Protein AF-0000000068718493 (afdb_homodimer)

Solvent-accessible surface area (backbone atoms only — not comparable to full-atom values): 77629 Å² total; per-residue (Å²): 110,70,65,58,51,52,52,50,50,49,49,52,50,47,52,53,53,49,31,52,65,40,29,79,79,33,70,69,32,39,45,48,40,51,50,50,28,54,48,34,40,47,53,30,51,55,49,44,69,75,62,24,63,28,83,87,48,70,68,18,31,53,47,15,49,53,51,50,54,43,51,52,53,50,48,56,51,48,52,52,53,47,60,40,63,59,58,92,65,78,75,78,86,41,54,56,78,77,44,92,67,81,73,33,33,29,38,38,33,49,43,56,82,70,58,67,69,50,35,49,50,18,53,45,25,58,72,55,36,58,64,64,67,91,36,51,45,51,35,39,36,31,62,50,68,49,69,70,56,51,53,49,22,59,72,69,71,42,43,72,44,69,62,93,68,72,54,53,48,70,34,34,48,52,46,53,49,55,75,74,54,81,41,51,30,38,32,38,32,40,36,55,34,24,34,16,26,55,36,56,49,71,50,55,23,56,54,72,43,83,56,39,34,38,42,33,36,37,85,38,45,77,51,59,33,29,69,24,51,38,25,69,29,59,82,21,41,35,58,87,61,45,47,52,42,58,49,49,37,35,28,30,26,78,61,50,44,37,67,38,78,70,34,50,30,38,30,32,40,69,57,37,54,70,70,68,37,56,35,66,86,42,76,41,26,32,48,49,32,34,51,53,47,33,24,70,68,39,37,41,40,46,46,89,48,91,37,32,39,24,71,47,46,73,41,52,60,51,42,53,52,50,49,38,49,51,41,39,9,44,53,44,37,43,75,73,57,35,53,87,70,53,70,57,52,49,71,67,34,25,52,52,53,45,46,59,48,56,53,48,49,46,14,48,46,47,48,49,64,62,42,47,44,42,37,30,52,61,64,68,35,37,45,59,46,67,56,47,68,65,46,47,66,38,44,49,59,24,52,51,36,52,55,50,47,46,46,67,68,39,74,41,42,50,43,68,67,55,50,49,28,56,45,56,57,41,9,73,58,32,24,49,34,40,51,36,58,72,72,36,93,64,89,78,78,84,79,64,64,77,85,79,69,81,46,85,41,55,45,70,45,62,75,71,36,44,67,50,50,51,49,47,52,51,46,52,51,22,52,52,38,48,51,49,40,65,74,39,28,80,82,64,72,50,65,65,63,64,43,51,65,38,51,50,49,49,52,58,49,44,54,28,41,54,51,34,54,49,34,39,34,42,64,55,75,84,65,92,57,72,73,43,83,43,88,40,63,28,40,36,37,45,91,93,41,79,42,69,32,37,34,44,30,40,39,90,54,28,39,32,32,37,31,60,63,89,50,66,59,67,63,57,67,70,46,58,59,40,29,39,26,40,84,82,27,70,64,41,40,26,36,56,65,46,78,43,81,51,100,80,26,29,38,37,35,32,33,59,40,86,74,45,72,68,44,46,44,36,47,46,36,62,72,57,26,40,83,69,63,68,74,57,72,51,46,46,46,86,67,45,65,71,54,38,54,50,39,29,66,71,64,65,57,74,69,51,75,61,70,74,53,66,59,64,61,44,70,57,72,35,73,24,35,35,34,54,97,84,43,80,37,77,23,34,26,46,24,38,33,97,55,23,34,28,33,35,26,74,61,93,80,56,72,68,37,76,30,22,38,29,28,72,88,71,74,36,73,62,41,44,19,29,25,70,42,76,46,76,62,86,83,38,29,34,31,38,29,33,51,49,136,109,68,65,56,52,51,51,51,50,50,50,52,52,49,52,54,53,49,31,53,67,41,30,80,80,32,69,69,33,39,47,48,41,52,50,49,30,55,50,35,40,48,54,29,52,54,49,44,70,76,62,24,64,29,81,86,47,68,68,20,31,51,46,14,50,54,51,48,53,42,52,51,53,52,49,55,52,50,51,53,51,47,61,39,64,58,56,92,64,79,75,79,85,40,53,57,78,77,44,90,69,80,72,33,34,28,36,40,32,48,41,55,83,72,56,64,70,48,37,49,50,19,54,45,25,58,72,53,37,59,63,64,67,91,39,52,43,51,35,40,36,31,62,50,68,48,67,70,56,51,52,50,22,60,73,69,72,42,43,71,44,69,61,92,69,73,54,54,46,70,32,36,49,52,44,54,48,54,74,74,54,81,41,50,30,38,31,38,32,42,37,55,34,24,34,14,26,56,38,56,49,71,50,55,23,55,54,73,42,84,55,39,35,37,42,33,36,37,84,37,45,76,52,58,33,31,69,23,52,38,24,68,28,60,80,20,42,36,58,85,61,44,47,52,44,58,49,50,36,36,28,29,26,78,60,50,44,38,66,38,78,69,36,52,30,38,30,31,39,68,58,37,53,72,71,70,37,57,32,65,87,42,75,40,26,32,48,48,33,35,51,54,46,33,23,69,68,38,39,41,40,46,46,90,46,90,37,31,40,24,71,47,46,73,41,54,62,51,41,53,53,51,50,38,48,51,40,37,9,44,53,44,35,44,75,75,57,34,54,88,71,52,71,58,52,49,71,67,34,26,51,52,53,46,48,60,46,55,52,48,48,46,14,47,45,47,46,49,64,61,42,46,43,42,35,30,53,60,62,69,35,39,44,61,46,66,60,47,68,63,48,47,66,39,44,47,58,24,50,52,36,52,54,50,49,46,48,68,69,39,75,42,43,49,45,69,67,57,52,47,29,56,45,56,56,43,8,72,57,33,25,49,36,41,52,36,60,72,73,35,90,63,89,77,78,85,80,66,64,77,84,78,70,80,47,86,40,54,46,71,46,63,75,71,38,45,68,49,50,52,49,47,52,50,47,53,51,21,51,52,36,49,51,47,39,64,76,40,28,80,81,64,73,51,64,66,64,64,43,51,65,41,51,51,48,48,52,60,48,45,54,29,42,54,52,33,55,48,36,38,35,42,64,55,77,83,64,95,55,73,73,43,82,43,87,40,63,28,40,36,38,46,90,93,43,80,41,70,32,38,32,44,29,39,39,90,52,28,38,32,32,36,32,61,61,88,50,66,60,67,64,57,67,69,46,58,60,38,28,39,26,40,83,80,28,69,64,43,41,24,36,56,68,47,75,42,82,51,98,82,27,28,38,36,35,33,32,58,40,87,73,46,71,68,44,46,45,38,47,46,36,60,72,57,27,40,85,66,62,66,74,58,72,49,44,44,44,86,66,44,64,70,53,38,53,49,39,29,65,72,64,64,56,74,68,51,75,61,68,73,53,68,59,64,60,43,72,56,71,33,73,24,35,36,33,54,97,85,42,79,37,77,25,34,26,46,24,38,32,96,54,24,34,29,33,35,27,74,62,91,83,54,73,69,39,75,29,23,38,27,29,73,90,72,74,37,74,62,40,44,20,29,25,70,41,75,46,76,62,86,82,40,30,35,32,37,29,34,51,49,138

Structure (mmCIF, N/CA/C/O backbone):
data_AF-0000000068718493-model_v1
#
loop_
_entity.id
_entity.type
_entity.pdbx_description
1 polymer 'cellulose synthase (UDP-forming)'
#
loop_
_atom_site.group_PDB
_atom_site.id
_atom_site.type_symbol
_atom_site.label_atom_id
_atom_site.label_alt_id
_atom_site.label_comp_id
_atom_site.label_asym_id
_atom_site.label_entity_id
_atom_site.label_seq_id
_atom_site.pdbx_PDB_ins_code
_atom_site.Cartn_x
_atom_site.Cartn_y
_atom_site.Cartn_z
_atom_site.occupancy
_atom_site.B_iso_or_equiv
_atom_site.auth_seq_id
_atom_site.auth_comp_id
_atom_site.auth_asym_id
_atom_site.auth_atom_id
_atom_site.pdbx_PDB_model_num
ATOM 1 N N . MET A 1 1 ? -49.688 26.797 7.43 1 45.34 1 MET A N 1
ATOM 2 C CA . MET A 1 1 ? -48.656 26.594 8.422 1 45.34 1 MET A CA 1
ATOM 3 C C . MET A 1 1 ? -47.281 26.359 7.746 1 45.34 1 MET A C 1
ATOM 5 O O . MET A 1 1 ? -46.281 26.922 8.164 1 45.34 1 MET A O 1
ATOM 9 N N . SER A 1 2 ? -47.438 25.531 6.594 1 56.69 2 SER A N 1
ATOM 10 C CA . SER A 1 2 ? -46.219 25.188 5.871 1 56.69 2 SER A CA 1
ATOM 11 C C . SER A 1 2 ? -45.625 26.406 5.156 1 56.69 2 SER A C 1
ATOM 13 O O . SER A 1 2 ? -44.438 26.625 5.184 1 56.69 2 SER A O 1
ATOM 15 N N . LEU A 1 3 ? -46.531 27.172 4.598 1 58 3 LEU A N 1
ATOM 16 C CA . LEU A 1 3 ? -46.094 28.344 3.854 1 58 3 LEU A CA 1
ATOM 17 C C . LEU A 1 3 ? -45.438 29.359 4.785 1 58 3 LEU A C 1
ATOM 19 O O . LEU A 1 3 ? -44.438 29.969 4.441 1 58 3 LEU A O 1
ATOM 23 N N . SER A 1 4 ? -46.031 29.359 5.969 1 68.69 4 SER A N 1
ATOM 24 C CA . SER A 1 4 ? -45.531 30.344 6.938 1 68.69 4 SER A CA 1
ATOM 25 C C . SER A 1 4 ? -44.156 29.969 7.43 1 68.69 4 SER A C 1
ATOM 27 O O . SER A 1 4 ? -43.281 30.844 7.609 1 68.69 4 SER A O 1
ATOM 29 N N . ILE A 1 5 ? -43.844 28.672 7.422 1 75.94 5 ILE A N 1
ATOM 30 C CA . ILE A 1 5 ? -42.531 28.219 7.898 1 75.94 5 ILE A CA 1
ATOM 31 C C . ILE A 1 5 ? -41.469 28.5 6.844 1 75.94 5 ILE A C 1
ATOM 33 O O . ILE A 1 5 ? -40.375 28.938 7.176 1 75.94 5 ILE A O 1
ATOM 37 N N . TYR A 1 6 ? -41.906 28.422 5.617 1 79.12 6 TYR A N 1
ATOM 38 C CA . TYR A 1 6 ? -40.938 28.656 4.535 1 79.12 6 TYR A CA 1
ATOM 39 C C . TYR A 1 6 ? -40.656 30.156 4.391 1 79.12 6 TYR A C 1
ATOM 41 O O . TYR A 1 6 ? -39.5 30.547 4.129 1 79.12 6 TYR A O 1
ATOM 49 N N . GLU A 1 7 ? -41.719 30.891 4.691 1 82.69 7 GLU A N 1
ATOM 50 C CA . GLU A 1 7 ? -41.531 32.344 4.629 1 82.69 7 GLU A CA 1
ATOM 51 C C . GLU A 1 7 ? -40.625 32.812 5.762 1 82.69 7 GLU A C 1
ATOM 53 O O . GLU A 1 7 ? -39.781 33.656 5.555 1 82.69 7 GLU A O 1
ATOM 58 N N . GLY A 1 8 ? -40.812 32.219 6.848 1 85 8 GLY A N 1
ATOM 59 C CA . GLY A 1 8 ? -39.969 32.562 7.977 1 85 8 GLY A CA 1
ATOM 60 C C . GLY A 1 8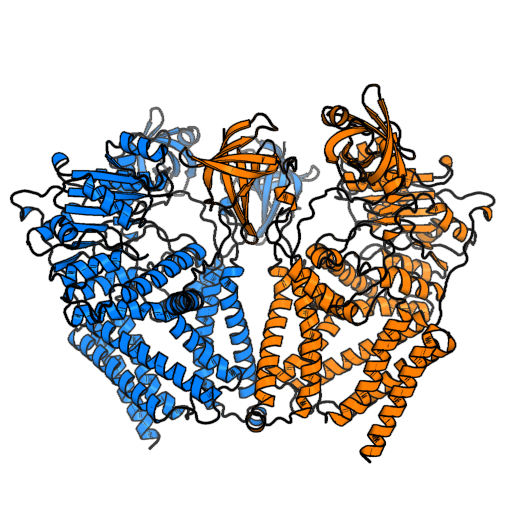 ? -38.5 32.219 7.746 1 85 8 GLY A C 1
ATOM 61 O O . GLY A 1 8 ? -37.625 33 8.055 1 85 8 GLY A O 1
ATOM 62 N N . LEU A 1 9 ? -38.281 31.078 7.176 1 89.62 9 LEU A N 1
ATOM 63 C CA . LEU A 1 9 ? -36.906 30.656 6.863 1 89.62 9 LEU A CA 1
ATOM 64 C C . LEU A 1 9 ? -36.281 31.562 5.816 1 89.62 9 LEU A C 1
ATOM 66 O O . LEU A 1 9 ? -35.094 31.875 5.887 1 89.62 9 LEU A O 1
ATOM 70 N N . GLY A 1 10 ? -37.094 31.953 4.859 1 90.62 10 GLY A N 1
ATOM 71 C CA . GLY A 1 10 ? -36.625 32.875 3.854 1 90.62 10 GLY A CA 1
ATOM 72 C C . GLY A 1 10 ? -36.125 34.188 4.441 1 90.62 10 GLY A C 1
ATOM 73 O O . GLY A 1 10 ? -35.094 34.75 4.031 1 90.62 10 GLY A O 1
ATOM 74 N N . ILE A 1 11 ? -36.875 34.656 5.383 1 91.44 11 ILE A N 1
ATOM 75 C CA . ILE A 1 11 ? -36.531 35.906 6.051 1 91.44 11 ILE A CA 1
ATOM 76 C C . ILE A 1 11 ? -35.219 35.719 6.84 1 91.44 11 ILE A C 1
ATOM 78 O O . ILE A 1 11 ? -34.344 36.594 6.816 1 91.44 11 ILE A O 1
ATOM 82 N N . ILE A 1 12 ? -35.156 34.656 7.52 1 92.5 12 ILE A N 1
ATOM 83 C CA . ILE A 1 12 ? -33.938 34.375 8.305 1 92.5 12 ILE A CA 1
ATOM 84 C C . ILE A 1 12 ? -32.719 34.312 7.391 1 92.5 12 ILE A C 1
ATOM 86 O O . ILE A 1 12 ? -31.688 34.906 7.691 1 92.5 12 ILE A O 1
ATOM 90 N N . PHE A 1 13 ? -32.875 33.656 6.258 1 94.19 13 PHE A N 1
ATOM 91 C CA . PHE A 1 13 ? -31.766 33.562 5.301 1 94.19 13 PHE A CA 1
ATOM 92 C C . PHE A 1 13 ? -31.406 34.938 4.754 1 94.19 13 PHE A C 1
ATOM 94 O O . PHE A 1 13 ? -30.234 35.25 4.598 1 94.19 13 PHE A O 1
ATOM 101 N N . PHE A 1 14 ? -32.438 35.688 4.52 1 93.81 14 PHE A N 1
ATOM 102 C CA . PHE A 1 14 ? -32.219 37.031 4 1 93.81 14 PHE A CA 1
ATOM 103 C C . PHE A 1 14 ? -31.438 37.875 5.004 1 93.81 14 PHE A C 1
ATOM 105 O O . PHE A 1 14 ? -30.5 38.594 4.633 1 93.81 14 PHE A O 1
ATOM 112 N N . VAL A 1 15 ? -31.812 37.844 6.215 1 93.94 15 VAL A N 1
ATOM 113 C CA . VAL A 1 15 ? -31.156 38.594 7.266 1 93.94 15 VAL A CA 1
ATOM 114 C C . VAL A 1 15 ? -29.703 38.156 7.391 1 93.94 15 VAL A C 1
ATOM 116 O O . VAL A 1 15 ? -28.797 38.969 7.512 1 93.94 15 VAL A O 1
ATOM 119 N N . ILE A 1 16 ? -29.453 36.875 7.387 1 94.69 16 ILE A N 1
ATOM 120 C CA . ILE A 1 16 ? -28.109 36.312 7.52 1 94.69 16 ILE A CA 1
ATOM 121 C C . ILE A 1 16 ? -27.25 36.781 6.344 1 94.69 16 ILE A C 1
ATOM 123 O O . ILE A 1 16 ? -26.125 37.25 6.535 1 94.69 16 ILE A O 1
ATOM 127 N N . ILE A 1 17 ? -27.766 36.719 5.137 1 94.81 17 ILE A N 1
ATOM 128 C CA . ILE A 1 17 ? -27.016 37.062 3.934 1 94.81 17 ILE A CA 1
ATOM 129 C C . ILE A 1 17 ? -26.734 38.562 3.902 1 94.81 17 ILE A C 1
ATOM 131 O O . ILE A 1 17 ? -25.641 39 3.541 1 94.81 17 ILE A O 1
ATOM 135 N N . MET A 1 18 ? -27.688 39.344 4.324 1 94.38 18 MET A N 1
ATOM 136 C CA . MET A 1 18 ? -27.516 40.781 4.352 1 94.38 18 MET A CA 1
ATOM 137 C C . MET A 1 18 ? -26.484 41.188 5.395 1 94.38 18 MET A C 1
ATOM 139 O O . MET A 1 18 ? -25.672 42.094 5.152 1 94.38 18 MET A O 1
ATOM 143 N N . THR A 1 19 ? -26.625 40.625 6.504 1 94.81 19 THR A N 1
ATOM 144 C CA . THR A 1 19 ? -25.656 40.906 7.555 1 94.81 19 THR A CA 1
ATOM 145 C C . THR A 1 19 ? -24.234 40.531 7.102 1 94.81 19 THR A C 1
ATOM 147 O O . THR A 1 19 ? -23.281 41.25 7.402 1 94.81 19 THR A O 1
ATOM 150 N N . TYR A 1 20 ? -24.094 39.438 6.434 1 93.5 20 TYR A N 1
ATOM 151 C CA . TYR A 1 20 ? -22.812 39.031 5.902 1 93.5 20 TYR A CA 1
ATOM 152 C C . TYR A 1 20 ? -22.297 40.031 4.867 1 93.5 20 TYR A C 1
ATOM 154 O O . TYR A 1 20 ? -21.125 40.375 4.875 1 93.5 20 TYR A O 1
ATOM 162 N N . ALA A 1 21 ? -23.125 40.5 3.949 1 93.06 21 ALA A N 1
ATOM 163 C CA . ALA A 1 21 ? -22.734 41.469 2.916 1 93.06 21 ALA A CA 1
ATOM 164 C C . ALA A 1 21 ? -22.234 42.75 3.531 1 93.06 21 ALA A C 1
ATOM 166 O O . ALA A 1 21 ? -21.266 43.375 3.037 1 93.06 21 ALA A O 1
ATOM 167 N N . LEU A 1 22 ? -22.797 43.125 4.633 1 93 22 LEU A N 1
ATOM 168 C CA . LEU A 1 22 ? -22.422 44.344 5.297 1 93 22 LEU A CA 1
ATOM 169 C C . LEU A 1 22 ? -21.188 44.156 6.176 1 93 22 LEU A C 1
ATOM 171 O O . LEU A 1 22 ? -20.516 45.125 6.523 1 93 22 LEU A O 1
ATOM 175 N N . ALA A 1 23 ? -20.969 43 6.57 1 90.31 23 ALA A N 1
ATOM 176 C CA . ALA A 1 23 ? -19.875 42.688 7.48 1 90.31 23 ALA A CA 1
ATOM 177 C C . ALA A 1 23 ? -18.531 43 6.828 1 90.31 23 ALA A C 1
ATOM 179 O O . ALA A 1 23 ? -17.531 43.219 7.523 1 90.31 23 ALA A O 1
ATOM 180 N N . HIS A 1 24 ? -18.469 43 5.543 1 85 24 HIS A N 1
ATOM 181 C CA . HIS A 1 24 ? -17.234 43.312 4.824 1 85 24 HIS A CA 1
ATOM 182 C C . HIS A 1 24 ? -16.859 44.781 4.992 1 85 24 HIS A C 1
ATOM 184 O O . HIS A 1 24 ? -15.672 45.156 4.918 1 85 24 HIS A O 1
ATOM 190 N N . LYS A 1 25 ? -17.844 45.625 5.289 1 87.25 25 LYS A N 1
ATOM 191 C CA . LYS A 1 25 ? -17.609 47.062 5.344 1 87.25 25 LYS A CA 1
ATOM 192 C C . LYS A 1 25 ? -17.688 47.562 6.777 1 87.25 25 LYS A C 1
ATOM 194 O O . LYS A 1 25 ? -16.953 48.469 7.152 1 87.25 25 LYS A O 1
ATOM 199 N N . TYR A 1 26 ? -18.562 46.906 7.508 1 91.62 26 TYR A N 1
ATOM 200 C CA . TYR A 1 26 ? -18.828 47.5 8.82 1 91.62 26 TYR A CA 1
ATOM 201 C C . TYR A 1 26 ? -18.547 46.5 9.93 1 91.62 26 TYR A C 1
ATOM 203 O O . TYR A 1 26 ? -19 45.344 9.883 1 91.62 26 TYR A O 1
ATOM 211 N N . LEU A 1 27 ? -17.891 46.938 10.984 1 90.88 27 LEU A N 1
ATOM 212 C CA . LEU A 1 27 ? -17.531 46.125 12.125 1 90.88 27 LEU A CA 1
ATOM 213 C C . LEU A 1 27 ? -18.781 45.688 12.906 1 90.88 27 LEU A C 1
ATOM 215 O O . LEU A 1 27 ? -18.828 44.594 13.445 1 90.88 27 LEU A O 1
ATOM 219 N N . TRP A 1 28 ? -19.766 46.594 13.039 1 93 28 TRP A N 1
ATOM 220 C CA . TRP A 1 28 ? -20.969 46.25 13.789 1 93 28 TRP A CA 1
ATOM 221 C C . TRP A 1 28 ? -21.719 45.094 13.125 1 93 28 TRP A C 1
ATOM 223 O O . TRP A 1 28 ? -22.328 44.281 13.812 1 93 28 TRP A O 1
ATOM 233 N N . SER A 1 29 ? -21.75 45.094 11.805 1 93.88 29 SER A N 1
ATOM 234 C CA . SER A 1 29 ? -22.406 44 11.086 1 93.88 29 SER A CA 1
ATOM 235 C C . SER A 1 29 ? -21.672 42.688 11.297 1 93.88 29 SER A C 1
ATOM 237 O O . SER A 1 29 ? -22.297 41.625 11.352 1 93.88 29 SER A O 1
ATOM 239 N N . LYS A 1 30 ? -20.344 42.75 11.383 1 93.25 30 LYS A N 1
ATOM 240 C CA . LYS A 1 30 ? -19.578 41.562 11.688 1 93.25 30 LYS A CA 1
ATOM 241 C C . LYS A 1 30 ? -19.922 41 13.07 1 93.25 30 LYS A C 1
ATOM 243 O O . LYS A 1 30 ? -20.078 39.812 13.242 1 93.25 30 LYS A O 1
ATOM 248 N N . LYS A 1 31 ? -20.031 41.875 14.031 1 95 31 LYS A N 1
ATOM 249 C CA . LYS A 1 31 ? -20.422 41.469 15.383 1 95 31 LYS A CA 1
ATOM 250 C C . LYS A 1 31 ? -21.828 40.844 15.398 1 95 31 LYS A C 1
ATOM 252 O O . LYS A 1 31 ? -22.062 39.875 16.094 1 95 31 LYS A O 1
ATOM 257 N N . LEU A 1 32 ? -22.688 41.438 14.625 1 95.56 32 LEU A N 1
ATOM 258 C CA . LEU A 1 32 ? -24.047 40.938 14.531 1 95.56 32 LEU A CA 1
ATOM 259 C C . LEU A 1 32 ? -24.062 39.531 13.914 1 95.56 32 LEU A C 1
ATOM 261 O O . LEU A 1 32 ? -24.828 38.656 14.336 1 95.56 32 LEU A O 1
ATOM 265 N N . LEU A 1 33 ? -23.281 39.406 12.898 1 95.31 33 LEU A N 1
ATOM 266 C CA . LEU A 1 33 ? -23.188 38.094 12.258 1 95.31 33 LEU A CA 1
ATOM 267 C C . LEU A 1 33 ? -22.688 37.031 13.242 1 95.31 33 LEU A C 1
ATOM 269 O O . LEU A 1 33 ? -23.156 35.906 13.234 1 95.31 33 LEU A O 1
ATOM 273 N N . ILE A 1 34 ? -21.703 37.344 14.062 1 95.81 34 ILE A N 1
ATOM 274 C CA . ILE A 1 34 ? -21.172 36.438 15.07 1 95.81 34 ILE A CA 1
ATOM 275 C C . ILE A 1 34 ? -22.281 36.062 16.062 1 95.81 34 ILE A C 1
ATOM 277 O O . ILE A 1 34 ? -22.422 34.906 16.422 1 95.81 34 ILE A O 1
ATOM 281 N N . ILE A 1 35 ? -23.062 37.062 16.438 1 96.5 35 ILE A N 1
ATOM 282 C CA . ILE A 1 35 ? -24.156 36.812 17.375 1 96.5 35 ILE A CA 1
ATOM 283 C C . ILE A 1 35 ? -25.188 35.906 16.75 1 96.5 35 ILE A C 1
ATOM 285 O O . ILE A 1 35 ? -25.672 34.969 17.391 1 96.5 35 ILE A O 1
ATOM 289 N N . LEU A 1 36 ? -25.547 36.188 15.5 1 96.12 36 LEU A N 1
ATOM 290 C CA . LEU A 1 36 ? -26.5 35.375 14.781 1 96.12 36 LEU A CA 1
ATOM 291 C C . LEU A 1 36 ? -25.984 33.938 14.688 1 96.12 36 LEU A C 1
ATOM 293 O O . LEU A 1 36 ? -26.766 32.969 14.797 1 96.12 36 LEU A O 1
ATOM 297 N N . PHE A 1 37 ? -24.75 33.781 14.445 1 96.44 37 PHE A N 1
ATOM 298 C CA . PHE A 1 37 ? -24.125 32.469 14.359 1 96.44 37 PHE A CA 1
ATOM 299 C C . PHE A 1 37 ? -24.266 31.719 15.664 1 96.44 37 PHE A C 1
ATOM 301 O O . PHE A 1 37 ? -24.719 30.562 15.672 1 96.44 37 PHE A O 1
ATOM 308 N N . LEU A 1 38 ? -23.938 32.312 16.781 1 97.56 38 LEU A N 1
ATOM 309 C CA . LEU A 1 38 ? -24.016 31.672 18.078 1 97.56 38 LEU A CA 1
ATOM 310 C C . LEU A 1 38 ? -25.469 31.344 18.438 1 97.56 38 LEU A C 1
ATOM 312 O O . LEU A 1 38 ? -25.75 30.266 18.953 1 97.56 38 LEU A O 1
ATOM 316 N N . ILE A 1 39 ? -26.391 32.219 18.078 1 97.38 39 ILE A N 1
ATOM 317 C CA . ILE A 1 39 ? -27.797 32.031 18.438 1 97.38 39 ILE A CA 1
ATOM 318 C C . ILE A 1 39 ? -28.391 30.906 17.578 1 97.38 39 ILE A C 1
ATOM 320 O O . ILE A 1 39 ? -29.062 30.016 18.109 1 97.38 39 ILE A O 1
ATOM 324 N N . CYS A 1 40 ? -28.188 30.969 16.266 1 96.88 40 CYS A N 1
ATOM 325 C CA . CYS A 1 40 ? -28.734 29.953 15.375 1 96.88 40 CYS A CA 1
ATOM 326 C C . CYS A 1 40 ? -28.219 28.562 15.75 1 96.88 40 CYS A C 1
ATOM 328 O O . CYS A 1 40 ? -28.984 27.594 15.75 1 96.88 40 CYS A O 1
ATOM 330 N N . ASN A 1 41 ? -26.953 28.453 16.109 1 97.62 41 ASN A N 1
ATOM 331 C CA . ASN A 1 41 ? -26.406 27.156 16.484 1 97.62 41 ASN A CA 1
ATOM 332 C C . ASN A 1 41 ? -26.906 26.703 17.844 1 97.62 41 ASN A C 1
ATOM 334 O O . ASN A 1 41 ? -27.141 25.5 18.062 1 97.62 41 ASN A O 1
ATOM 338 N N . ALA A 1 42 ? -27.094 27.609 18.719 1 98 42 ALA A N 1
ATOM 339 C CA . ALA A 1 42 ? -27.656 27.266 20.031 1 98 42 ALA A CA 1
ATOM 340 C C . ALA A 1 42 ? -29.078 26.75 19.891 1 98 42 ALA A C 1
ATOM 342 O O . ALA A 1 42 ? -29.453 25.766 20.531 1 98 42 ALA A O 1
ATOM 343 N N . ILE A 1 43 ? -29.875 27.422 19.094 1 97.19 43 ILE A N 1
ATOM 344 C CA . ILE A 1 43 ? -31.266 27.016 18.875 1 97.19 43 ILE A CA 1
ATOM 345 C C . ILE A 1 43 ? -31.297 25.609 18.266 1 97.19 43 ILE A C 1
ATOM 347 O O . ILE A 1 43 ? -32.062 24.75 18.719 1 97.19 43 ILE A O 1
ATOM 351 N N . TYR A 1 44 ? -30.469 25.422 17.312 1 97.06 44 TYR A N 1
ATOM 352 C CA . TYR A 1 44 ? -30.391 24.109 16.656 1 97.06 44 TYR A CA 1
ATOM 353 C C . TYR A 1 44 ? -30.016 23.031 17.672 1 97.06 44 TYR A C 1
ATOM 355 O O . TYR A 1 44 ? -30.656 21.984 17.734 1 97.06 44 TYR A O 1
ATOM 363 N N . LEU A 1 45 ? -28.984 23.25 18.516 1 97.75 45 LEU A N 1
ATOM 364 C CA . LEU A 1 45 ? -28.469 22.234 19.422 1 97.75 45 LEU A CA 1
ATOM 365 C C . LEU A 1 45 ? -29.469 21.953 20.547 1 97.75 45 LEU A C 1
ATOM 367 O O . LEU A 1 45 ? -29.609 20.812 21 1 97.75 45 LEU A O 1
ATOM 371 N N . ILE A 1 46 ? -30.125 22.984 20.984 1 97.38 46 ILE A N 1
ATOM 372 C CA . ILE A 1 46 ? -31.141 22.797 22 1 97.38 46 ILE A CA 1
ATOM 373 C C . ILE A 1 46 ? -32.312 21.969 21.438 1 97.38 46 ILE A C 1
ATOM 375 O O . ILE A 1 46 ? -32.75 21.016 22.062 1 97.38 46 ILE A O 1
ATOM 379 N N . TRP A 1 47 ? -32.719 22.375 20.234 1 95.75 47 TRP A N 1
ATOM 380 C CA . TRP A 1 47 ? -33.75 21.609 19.562 1 95.75 47 TRP A CA 1
ATOM 381 C C . TRP A 1 47 ? -33.312 20.156 19.328 1 95.75 47 TRP A C 1
ATOM 383 O O . TRP A 1 47 ? -34.062 19.219 19.594 1 95.75 47 TRP A O 1
ATOM 393 N N . ARG A 1 48 ? -32.094 19.984 18.891 1 95.19 48 ARG A N 1
ATOM 394 C CA . ARG A 1 48 ? -31.469 18.672 18.641 1 95.19 48 ARG A CA 1
ATOM 395 C C . ARG A 1 48 ? -31.5 17.812 19.906 1 95.19 48 ARG A C 1
ATOM 397 O O . ARG A 1 48 ? -31.75 16.609 19.844 1 95.19 48 ARG A O 1
ATOM 404 N N . THR A 1 49 ? -31.188 18.312 21 1 96.44 49 THR A N 1
ATOM 405 C CA . THR A 1 49 ? -31.078 17.609 22.281 1 96.44 49 THR A CA 1
ATOM 406 C C . THR A 1 49 ? -32.438 17.078 22.734 1 96.44 49 THR A C 1
ATOM 408 O O . THR A 1 49 ? -32.5 15.945 23.219 1 96.44 49 THR A O 1
ATOM 411 N N . PHE A 1 50 ? -33.5 17.734 22.406 1 94.62 50 PHE A N 1
ATOM 412 C CA . PHE A 1 50 ? -34.781 17.359 23.016 1 94.62 50 PHE A CA 1
ATOM 413 C C . PHE A 1 50 ? -35.688 16.641 22 1 94.62 50 PHE A C 1
ATOM 415 O O . PHE A 1 50 ? -36.562 15.867 22.375 1 94.62 50 PHE A O 1
ATOM 422 N N . TYR A 1 51 ? -35.375 16.75 20.734 1 93.75 51 TYR A N 1
ATOM 423 C CA . TYR A 1 51 ? -36.406 16.297 19.812 1 93.75 51 TYR A CA 1
ATOM 424 C C . TYR A 1 51 ? -35.844 15.32 18.797 1 93.75 51 TYR A C 1
ATOM 426 O O . TYR A 1 51 ? -36.594 14.695 18.031 1 93.75 51 TYR A O 1
ATOM 434 N N . SER A 1 52 ? -34.594 15.086 18.75 1 93.06 52 SER A N 1
ATOM 435 C CA . SER A 1 52 ? -34.062 14.359 17.594 1 93.06 52 SER A CA 1
ATOM 436 C C . SER A 1 52 ? -33.375 13.062 18.031 1 93.06 52 SER A C 1
ATOM 438 O O . SER A 1 52 ? -32.938 12.289 17.188 1 93.06 52 SER A O 1
ATOM 440 N N . LEU A 1 53 ? -33.219 12.688 19.234 1 94.31 53 LEU A N 1
ATOM 441 C CA . LEU A 1 53 ? -32.531 11.484 19.672 1 94.31 53 LEU A CA 1
ATOM 442 C C . LEU A 1 53 ? -33.312 10.234 19.281 1 94.31 53 LEU A C 1
ATOM 444 O O . LEU A 1 53 ? -34.531 10.188 19.453 1 94.31 53 LEU A O 1
ATOM 448 N N . PRO A 1 54 ? -32.625 9.258 18.75 1 92.94 54 PRO A N 1
ATOM 449 C CA . PRO A 1 54 ? -33.312 8.047 18.328 1 92.94 54 PRO A CA 1
ATOM 450 C C . PRO A 1 54 ? -33.719 7.141 19.5 1 92.94 54 PRO A C 1
ATOM 452 O O . PRO A 1 54 ? -33 7.105 20.516 1 92.94 54 PRO A O 1
ATOM 455 N N . THR A 1 55 ? -34.844 6.371 19.328 1 90.5 55 THR A N 1
ATOM 456 C CA . THR A 1 55 ? -35.281 5.449 20.359 1 90.5 55 THR A CA 1
ATOM 457 C C . THR A 1 55 ? -35.531 4.062 19.781 1 90.5 55 THR A C 1
ATOM 459 O O . THR A 1 55 ? -36.219 3.238 20.391 1 90.5 55 THR A O 1
ATOM 462 N N . ILE A 1 56 ? -35 3.779 18.672 1 87.69 56 ILE A N 1
ATOM 463 C CA . ILE A 1 56 ? -35.281 2.551 17.922 1 87.69 56 ILE A CA 1
ATOM 464 C C . ILE A 1 56 ? -34.594 1.374 18.625 1 87.69 56 ILE A C 1
ATOM 466 O O . ILE A 1 56 ? -35.219 0.349 18.891 1 87.69 56 ILE A O 1
ATOM 470 N N . ASN A 1 57 ? -33.281 1.446 18.906 1 90.81 57 ASN A N 1
ATOM 471 C CA . ASN A 1 57 ? -32.531 0.422 19.609 1 90.81 57 ASN A CA 1
ATOM 472 C C . ASN A 1 57 ? -31.344 1.024 20.375 1 90.81 57 ASN A C 1
ATOM 474 O O . ASN A 1 57 ? -31.094 2.227 20.266 1 90.81 57 ASN A O 1
ATOM 478 N N . LEU A 1 58 ? -30.688 0.244 21.156 1 93.19 58 LEU A N 1
ATOM 479 C CA . LEU A 1 58 ? -29.625 0.714 22.047 1 93.19 58 LEU A CA 1
ATOM 480 C C . LEU A 1 58 ? -28.453 1.258 21.25 1 93.19 58 LEU A C 1
ATOM 482 O O . LEU A 1 58 ? -27.875 2.281 21.609 1 93.19 58 LEU A O 1
ATOM 486 N N . ILE A 1 59 ? -28.078 0.612 20.188 1 94.38 59 ILE A N 1
ATOM 487 C CA . ILE A 1 59 ? -26.938 1.023 19.406 1 94.38 59 ILE A CA 1
ATOM 488 C C . ILE A 1 59 ? -27.203 2.387 18.766 1 94.38 59 ILE A C 1
ATOM 490 O O . ILE A 1 59 ? -26.312 3.24 18.719 1 94.38 59 ILE A O 1
ATOM 494 N N . SER A 1 60 ? -28.344 2.633 18.312 1 94.88 60 SER A N 1
ATOM 495 C CA . SER A 1 60 ? -28.719 3.916 17.719 1 94.88 60 SER A CA 1
ATOM 496 C C . SER A 1 60 ? -28.734 5.023 18.766 1 94.88 60 SER A C 1
ATOM 498 O O . SER A 1 60 ? -28.359 6.16 18.484 1 94.88 60 SER A O 1
ATOM 500 N N . ILE A 1 61 ? -29.203 4.668 19.953 1 96.19 61 ILE A N 1
ATOM 501 C CA . ILE A 1 61 ? -29.219 5.637 21.047 1 96.19 61 ILE A CA 1
ATOM 502 C C . ILE A 1 61 ? -27.781 6.066 21.359 1 96.19 61 ILE A C 1
ATOM 504 O O . ILE A 1 61 ? -27.5 7.262 21.484 1 96.19 61 ILE A O 1
ATOM 508 N N . ILE A 1 62 ? -26.953 5.102 21.438 1 97.12 62 ILE A N 1
ATOM 509 C CA . ILE A 1 62 ? -25.547 5.379 21.75 1 97.12 62 ILE A CA 1
ATOM 510 C C . ILE A 1 62 ? -24.938 6.227 20.641 1 97.12 62 ILE A C 1
ATOM 512 O O . ILE A 1 62 ? -24.25 7.219 20.906 1 97.12 62 ILE A O 1
ATOM 516 N N . ALA A 1 63 ? -25.172 5.883 19.406 1 96.94 63 ALA A N 1
ATOM 517 C CA . ALA A 1 63 ? -24.672 6.641 18.266 1 96.94 63 ALA A CA 1
ATOM 518 C C . ALA A 1 63 ? -25.203 8.07 18.281 1 96.94 63 ALA A C 1
ATOM 520 O O . ALA A 1 63 ? -24.453 9.016 18 1 96.94 63 ALA A O 1
ATOM 521 N N . GLY A 1 64 ? -26.469 8.227 18.594 1 97.38 64 GLY A N 1
ATOM 522 C CA . GLY A 1 64 ? -27.062 9.547 18.672 1 97.38 64 GLY A CA 1
ATOM 523 C C . GLY A 1 64 ? -26.469 10.414 19.766 1 97.38 64 GLY A C 1
ATOM 524 O O . GLY A 1 64 ? -26.219 11.602 19.547 1 97.38 64 GLY A O 1
ATOM 525 N N . ILE A 1 65 ? -26.219 9.82 20.875 1 97.81 65 ILE A N 1
ATOM 526 C CA . ILE A 1 65 ? -25.656 10.547 22 1 97.81 65 ILE A CA 1
ATOM 527 C C . ILE A 1 65 ? -24.219 10.977 21.688 1 97.81 65 ILE A C 1
ATOM 529 O O . ILE A 1 65 ? -23.828 12.109 21.969 1 97.81 65 ILE A O 1
ATOM 533 N N . ILE A 1 66 ? -23.516 10.078 21.094 1 97.94 66 ILE A N 1
ATOM 534 C CA . ILE A 1 66 ? -22.125 10.375 20.734 1 97.94 66 ILE A CA 1
ATOM 535 C C . ILE A 1 66 ? -22.094 11.547 19.75 1 97.94 66 ILE A C 1
ATOM 537 O O . ILE A 1 66 ? -21.281 12.469 19.906 1 97.94 66 ILE A O 1
ATOM 541 N N . LEU A 1 67 ? -22.938 11.539 18.766 1 98 67 LEU A N 1
ATOM 542 C CA . LEU A 1 67 ? -22.984 12.625 17.797 1 98 67 LEU A CA 1
ATOM 543 C C . LEU A 1 67 ? -23.406 13.93 18.469 1 98 67 LEU A C 1
ATOM 545 O O . LEU A 1 67 ? -22.828 14.992 18.172 1 98 67 LEU A O 1
ATOM 549 N N . LEU A 1 68 ? -24.359 13.875 19.344 1 97.75 68 LEU A N 1
ATOM 550 C CA . LEU A 1 68 ? -24.844 15.062 20.047 1 97.75 68 LEU A CA 1
ATOM 551 C C . LEU A 1 68 ? -23.734 15.68 20.891 1 97.75 68 LEU A C 1
ATOM 553 O O . LEU A 1 68 ? -23.547 16.906 20.859 1 97.75 68 LEU A O 1
ATOM 557 N N . ILE A 1 69 ? -23.016 14.867 21.609 1 98.06 69 ILE A N 1
ATOM 558 C CA . ILE A 1 69 ? -21.922 15.344 22.438 1 98.06 69 ILE A CA 1
ATOM 559 C C . ILE A 1 69 ? -20.859 16.016 21.562 1 98.06 69 ILE A C 1
ATOM 561 O O . ILE A 1 69 ? -20.312 17.062 21.922 1 98.06 69 ILE A O 1
ATOM 565 N N . THR A 1 70 ? -20.625 15.422 20.469 1 98.12 70 THR A N 1
ATOM 566 C CA . THR A 1 70 ? -19.641 15.969 19.531 1 98.12 70 THR A CA 1
ATOM 567 C C . THR A 1 70 ? -20.109 17.328 19 1 98.12 70 THR A C 1
ATOM 569 O O . THR A 1 70 ? -19.297 18.25 18.875 1 98.12 70 THR A O 1
ATOM 572 N N . GLU A 1 71 ? -21.344 17.5 18.688 1 97.81 71 GLU A N 1
ATOM 573 C CA . GLU A 1 71 ? -21.875 18.766 18.219 1 97.81 71 GLU A CA 1
ATOM 574 C C . GLU A 1 71 ? -21.797 19.844 19.297 1 97.81 71 GLU A C 1
ATOM 576 O O . GLU A 1 71 ? -21.484 21 19 1 97.81 71 GLU A O 1
ATOM 581 N N . TRP A 1 72 ? -22.078 19.453 20.484 1 98.12 72 TRP A N 1
ATOM 582 C CA . TRP A 1 72 ? -21.969 20.391 21.594 1 98.12 72 TRP A CA 1
ATOM 583 C C . TRP A 1 72 ? -20.516 20.812 21.797 1 98.12 72 TRP A C 1
ATOM 585 O O . TRP A 1 72 ? -20.234 21.984 22.094 1 98.12 72 TRP A O 1
ATOM 595 N N . ALA A 1 73 ? -19.625 19.875 21.688 1 97.75 73 ALA A N 1
ATOM 596 C CA . ALA A 1 73 ? -18.203 20.203 21.797 1 97.75 73 ALA A CA 1
ATOM 597 C C . ALA A 1 73 ? -17.797 21.203 20.734 1 97.75 73 ALA A C 1
ATOM 599 O O . ALA A 1 73 ? -17.031 22.141 21.016 1 97.75 73 ALA A O 1
ATOM 600 N N . GLY A 1 74 ? -18.297 20.984 19.562 1 96.56 74 GLY A N 1
ATOM 601 C CA . GLY A 1 74 ? -18.016 21.938 18.5 1 96.56 74 GLY A CA 1
ATOM 602 C C . GLY A 1 74 ? -18.578 23.312 18.781 1 96.56 74 GLY A C 1
ATOM 603 O O . GLY A 1 74 ? -17.938 24.328 18.469 1 96.56 74 GLY A O 1
ATOM 604 N N . TYR A 1 75 ? -19.719 23.375 19.359 1 97.56 75 TYR A N 1
ATOM 605 C CA . TYR A 1 75 ? -20.344 24.656 19.719 1 97.56 75 TYR A CA 1
ATOM 606 C C . TYR A 1 75 ? -19.516 25.391 20.75 1 97.56 75 TYR A C 1
ATOM 608 O O . TYR A 1 75 ? -19.344 26.609 20.672 1 97.56 75 TYR A O 1
ATOM 616 N N . LEU A 1 76 ? -18.984 24.688 21.688 1 97.06 76 LEU A N 1
ATOM 617 C CA . LEU A 1 76 ? -18.141 25.312 22.703 1 97.06 76 LEU A CA 1
ATOM 618 C C . LEU A 1 76 ? -16.891 25.938 22.062 1 97.06 76 LEU A C 1
ATOM 620 O O . LEU A 1 76 ? -16.5 27.031 22.438 1 97.06 76 LEU A O 1
ATOM 624 N N . GLN A 1 77 ? -16.328 25.266 21.172 1 95.94 77 GLN A N 1
ATOM 625 C CA . GLN A 1 77 ? -15.188 25.812 20.453 1 95.94 77 GLN A CA 1
ATOM 626 C C . GLN A 1 77 ? -15.578 27.047 19.641 1 95.94 77 GLN A C 1
ATOM 628 O O . GLN A 1 77 ? -14.797 27.984 19.516 1 95.94 77 GLN A O 1
ATOM 633 N N . SER A 1 78 ? -16.781 27 19.125 1 95.44 78 SER A N 1
ATOM 634 C CA . SER A 1 78 ? -17.266 28.141 18.328 1 95.44 78 SER A CA 1
ATOM 635 C C . SER A 1 78 ? -17.438 29.375 19.203 1 95.44 78 SER A C 1
ATOM 637 O O . SER A 1 78 ? -17.234 30.5 18.734 1 95.44 78 SER A O 1
ATOM 639 N N . ILE A 1 79 ? -17.766 29.172 20.422 1 96.88 79 ILE A N 1
ATOM 640 C CA . ILE A 1 79 ? -17.891 30.297 21.344 1 96.88 79 ILE A CA 1
ATOM 641 C C . ILE A 1 79 ? -16.531 30.953 21.547 1 96.88 79 ILE A C 1
ATOM 643 O O . ILE A 1 79 ? -16.406 32.188 21.438 1 96.88 79 ILE A O 1
ATOM 647 N N . VAL A 1 80 ? -15.531 30.203 21.781 1 96.38 80 VAL A N 1
ATOM 648 C CA . VAL A 1 80 ? -14.188 30.734 22 1 96.38 80 VAL A CA 1
ATOM 649 C C . VAL A 1 80 ? -13.68 31.406 20.734 1 96.38 80 VAL A C 1
ATOM 651 O O . VAL A 1 80 ? -13.094 32.5 20.781 1 96.38 80 VAL A O 1
ATOM 654 N N . PHE A 1 81 ? -13.93 30.734 19.625 1 93.81 81 PHE A N 1
ATOM 655 C CA . PHE A 1 81 ? -13.531 31.312 18.344 1 93.81 81 PHE A CA 1
ATOM 656 C C . PHE A 1 81 ? -14.172 32.688 18.125 1 93.81 81 PHE A C 1
ATOM 658 O O . PHE A 1 81 ? -13.523 33.594 17.656 1 93.81 81 PHE A O 1
ATOM 665 N N . SER A 1 82 ? -15.438 32.812 18.516 1 95.25 82 SER A N 1
ATOM 666 C CA . SER A 1 82 ? -16.172 34.062 18.375 1 95.25 82 SER A CA 1
ATOM 667 C C . SER A 1 82 ? -15.594 35.156 19.281 1 95.25 82 SER A C 1
ATOM 669 O O . SER A 1 82 ? -15.516 36.312 18.906 1 95.25 82 SER A O 1
ATOM 671 N N . ILE A 1 83 ? -15.125 34.75 20.406 1 95.62 83 ILE A N 1
ATOM 672 C CA . ILE A 1 83 ? -14.539 35.688 21.359 1 95.62 83 ILE A CA 1
ATOM 673 C C . ILE A 1 83 ? -13.219 36.219 20.812 1 95.62 83 ILE A C 1
ATOM 675 O O . ILE A 1 83 ? -13 37.438 20.797 1 95.62 83 ILE A O 1
ATOM 679 N N . VAL A 1 84 ? -12.438 35.375 20.312 1 93.81 84 VAL A N 1
ATOM 680 C CA . VAL A 1 84 ? -11.117 35.75 19.828 1 93.81 84 VAL A CA 1
ATOM 681 C C . VAL A 1 84 ? -11.258 36.562 18.547 1 93.81 84 VAL A C 1
ATOM 683 O O . VAL A 1 84 ? -10.453 37.469 18.281 1 93.81 84 VAL A O 1
ATOM 686 N N . SER A 1 85 ? -12.352 36.406 17.781 1 91.62 85 SER A N 1
ATOM 687 C CA . SER A 1 85 ? -12.547 37.031 16.484 1 91.62 85 SER A CA 1
ATOM 688 C C . SER A 1 85 ? -13.469 38.25 16.609 1 91.62 85 SER A C 1
ATOM 690 O O . SER A 1 85 ? -13.883 38.844 15.602 1 91.62 85 SER A O 1
ATOM 692 N N . TRP A 1 86 ? -13.805 38.594 17.75 1 92 86 TRP A N 1
ATOM 693 C CA . TRP A 1 86 ? -14.812 39.625 18.016 1 92 86 TRP A CA 1
ATOM 694 C C . TRP A 1 86 ? -14.398 40.969 17.422 1 92 86 TRP A C 1
ATOM 696 O O . TRP A 1 86 ? -15.242 41.688 16.875 1 92 86 TRP A O 1
ATOM 706 N N . LYS A 1 87 ? -13.164 41.344 17.5 1 88.94 87 LYS A N 1
ATOM 707 C CA . LYS A 1 87 ? -12.625 42.594 16.906 1 88.94 87 LYS A CA 1
ATOM 708 C C . LYS A 1 87 ? -11.156 42.406 16.547 1 88.94 87 LYS A C 1
ATOM 710 O O . LYS A 1 87 ? -10.438 41.625 17.172 1 88.94 87 LYS A O 1
ATOM 715 N N . PRO A 1 88 ? -10.805 43.156 15.555 1 84.69 88 PRO A N 1
ATOM 716 C CA . PRO A 1 88 ? -9.375 43.125 15.219 1 84.69 88 PRO A CA 1
ATOM 717 C C . PRO A 1 88 ? -8.492 43.719 16.312 1 84.69 88 PRO A C 1
ATOM 719 O O . PRO A 1 88 ? -8.914 44.656 17 1 84.69 88 PRO A O 1
ATOM 722 N N . TYR A 1 89 ? -7.391 43.094 16.484 1 88 89 TYR A N 1
ATOM 723 C CA . TYR A 1 89 ? -6.445 43.531 17.5 1 88 89 TYR A CA 1
ATOM 724 C C . TYR A 1 89 ? -5.023 43.562 16.953 1 88 89 TYR A C 1
ATOM 726 O O . TYR A 1 89 ? -4.613 42.625 16.25 1 88 89 TYR A O 1
ATOM 734 N N . LYS A 1 90 ? -4.328 44.688 17.156 1 86.19 90 LYS A N 1
ATOM 735 C CA . LYS A 1 90 ? -2.914 44.781 16.812 1 86.19 90 LYS A CA 1
ATOM 736 C C . LYS A 1 90 ? -2.164 45.625 17.828 1 86.19 90 LYS A C 1
ATOM 738 O O . LYS A 1 90 ? -2.604 46.75 18.188 1 86.19 90 LYS A O 1
ATOM 743 N N . ARG A 1 91 ? -1.063 45.062 18.281 1 88.06 91 ARG A N 1
ATOM 744 C CA . ARG A 1 91 ? -0.223 45.781 19.234 1 88.06 91 ARG A CA 1
ATOM 745 C C . ARG A 1 91 ? 0.494 46.938 18.578 1 88.06 91 ARG A C 1
ATOM 747 O O . ARG A 1 91 ? 0.944 46.844 17.438 1 88.06 91 ARG A O 1
ATOM 754 N N . LYS A 1 92 ? 0.529 47.938 19.375 1 90.5 92 LYS A N 1
ATOM 755 C CA . LYS A 1 92 ? 1.329 49.062 18.906 1 90.5 92 LYS A CA 1
ATOM 756 C C . LYS A 1 92 ? 2.82 48.75 18.969 1 90.5 92 LYS A C 1
ATOM 758 O O . LYS A 1 92 ? 3.293 48.156 19.938 1 90.5 92 LYS A O 1
ATOM 763 N N . GLU A 1 93 ? 3.443 49.156 17.938 1 92.5 93 GLU A N 1
ATOM 764 C CA . GLU A 1 93 ? 4.883 48.938 17.859 1 92.5 93 GLU A CA 1
ATOM 765 C C . GLU A 1 93 ? 5.629 49.781 18.875 1 92.5 93 GLU A C 1
ATOM 767 O O . GLU A 1 93 ? 5.289 50.969 19.062 1 92.5 93 GLU A O 1
ATOM 772 N N . VAL A 1 94 ? 6.613 49.188 19.531 1 94.38 94 VAL A N 1
ATOM 773 C CA . VAL A 1 94 ? 7.492 49.906 20.438 1 94.38 94 VAL A CA 1
ATOM 774 C C . VAL A 1 94 ? 8.922 49.906 19.906 1 94.38 94 VAL A C 1
ATOM 776 O O . VAL A 1 94 ? 9.562 48.844 19.844 1 94.38 94 VAL A O 1
ATOM 779 N N . PRO A 1 95 ? 9.414 51.031 19.547 1 92.44 95 PRO A N 1
ATOM 780 C CA . PRO A 1 95 ? 10.75 51.062 18.969 1 92.44 95 PRO A CA 1
ATOM 781 C C . PRO A 1 95 ? 11.859 50.875 20 1 92.44 95 PRO A C 1
ATOM 783 O O . PRO A 1 95 ? 11.617 51 21.203 1 92.44 95 PRO A O 1
ATOM 786 N N . LEU A 1 96 ? 13.102 50.594 19.547 1 91.44 96 LEU A N 1
ATOM 787 C CA . LEU A 1 96 ? 14.273 50.375 20.391 1 91.44 96 LEU A CA 1
ATOM 788 C C . LEU A 1 96 ? 14.656 51.656 21.125 1 91.44 96 LEU A C 1
ATOM 790 O O . LEU A 1 96 ? 15.281 51.625 22.188 1 91.44 96 LEU A O 1
ATOM 794 N N . SER A 1 97 ? 14.273 52.781 20.609 1 88.19 97 SER A N 1
ATOM 795 C CA . SER A 1 97 ? 14.656 54.062 21.125 1 88.19 97 SER A CA 1
ATOM 796 C C . SER A 1 97 ? 14.039 54.312 22.5 1 88.19 97 SER A C 1
ATOM 798 O O . SER A 1 97 ? 14.453 55.219 23.219 1 88.19 97 SER A O 1
ATOM 800 N N . THR A 1 98 ? 13.125 53.531 22.797 1 88.25 98 THR A N 1
ATOM 801 C CA . THR A 1 98 ? 12.492 53.656 24.109 1 88.25 98 THR A CA 1
ATOM 802 C C . THR A 1 98 ? 13.469 53.281 25.219 1 88.25 98 THR A C 1
ATOM 804 O O . THR A 1 98 ? 13.305 53.688 26.375 1 88.25 98 THR A O 1
ATOM 807 N N . PHE A 1 99 ? 14.562 52.562 24.859 1 89.19 99 PHE A N 1
ATOM 808 C CA . PHE A 1 99 ? 15.578 52.156 25.828 1 89.19 99 PHE A CA 1
ATOM 809 C C . PHE A 1 99 ? 16.672 53.219 25.938 1 89.19 99 PHE A C 1
ATOM 811 O O . PHE A 1 99 ? 17.109 53.781 24.922 1 89.19 99 PHE A O 1
ATOM 818 N N . GLU A 1 100 ? 16.984 53.5 27.141 1 88.06 100 GLU A N 1
ATOM 819 C CA . GLU A 1 100 ? 18.188 54.281 27.344 1 88.06 100 GLU A CA 1
ATOM 820 C C . GLU A 1 100 ? 19.438 53.438 27.109 1 88.06 100 GLU A C 1
ATOM 822 O O . GLU A 1 100 ? 20.359 53.844 26.391 1 88.06 100 GLU A O 1
ATOM 827 N N . LYS A 1 101 ? 19.422 52.312 27.766 1 92.38 101 LYS A N 1
ATOM 828 C CA . LYS A 1 101 ? 20.453 51.281 27.562 1 92.38 101 LYS A CA 1
ATOM 829 C C . LYS A 1 101 ? 19.859 50 27.047 1 92.38 101 LYS A C 1
ATOM 831 O O . LYS A 1 101 ? 18.984 49.406 27.703 1 92.38 101 LYS A O 1
ATOM 836 N N . LEU A 1 102 ? 20.406 49.594 25.953 1 95.81 102 LEU A N 1
ATOM 837 C CA . LEU A 1 102 ? 19.891 48.375 25.328 1 95.81 102 LEU A CA 1
ATOM 838 C C . LEU A 1 102 ? 20.266 47.156 26.156 1 95.81 102 LEU A C 1
ATOM 840 O O . LEU A 1 102 ? 21.375 47.094 26.719 1 95.81 102 LEU A O 1
ATOM 844 N N . PRO A 1 103 ? 19.375 46.25 26.297 1 96.94 103 PRO A N 1
ATOM 845 C CA . PRO A 1 103 ? 19.688 45.031 27.047 1 96.94 103 PRO A CA 1
ATOM 846 C C . PRO A 1 103 ? 20.578 44.094 26.266 1 96.94 103 PRO A C 1
ATOM 848 O O . PRO A 1 103 ? 20.656 44.156 25.031 1 96.94 103 PRO A O 1
ATOM 851 N N . THR A 1 104 ? 21.266 43.188 27.016 1 98 104 THR A N 1
ATOM 852 C CA . THR A 1 104 ? 22.031 42.125 26.391 1 98 104 THR A CA 1
ATOM 853 C C . THR A 1 104 ? 21.109 41 25.938 1 98 104 THR A C 1
ATOM 855 O O . THR A 1 104 ? 20.078 40.719 26.594 1 98 104 THR A O 1
ATOM 858 N N . VAL A 1 105 ? 21.453 40.406 24.797 1 98.44 105 VAL A N 1
ATOM 859 C CA . VAL A 1 105 ? 20.594 39.375 24.234 1 98.44 105 VAL A CA 1
ATOM 860 C C . VAL A 1 105 ? 21.391 38.125 23.984 1 98.44 105 VAL A C 1
ATOM 862 O O . VAL A 1 105 ? 22.5 38.156 23.438 1 98.44 105 VAL A O 1
ATOM 865 N N . ASP A 1 106 ? 20.875 36.969 24.453 1 98.62 106 ASP A N 1
ATOM 866 C CA . ASP A 1 106 ? 21.406 35.656 24.141 1 98.62 106 ASP A CA 1
ATOM 867 C C . ASP A 1 106 ? 20.469 34.875 23.219 1 98.62 106 ASP A C 1
ATOM 869 O O . ASP A 1 106 ? 19.312 34.594 23.578 1 98.62 106 ASP A O 1
ATOM 873 N N . ILE A 1 107 ? 20.922 34.469 22.031 1 98.69 107 ILE A N 1
ATOM 874 C CA . ILE A 1 107 ? 20.156 33.656 21.125 1 98.69 107 ILE A CA 1
ATOM 875 C C . ILE A 1 107 ? 20.547 32.188 21.297 1 98.69 107 ILE A C 1
ATOM 877 O O . ILE A 1 107 ? 21.719 31.828 21.156 1 98.69 107 ILE A O 1
ATOM 881 N N . PHE A 1 108 ? 19.562 31.359 21.641 1 98.56 108 PHE A N 1
ATOM 882 C CA . PHE A 1 108 ? 19.766 29.922 21.766 1 98.56 108 PHE A CA 1
ATOM 883 C C . PHE A 1 108 ? 19.25 29.188 20.531 1 98.56 108 PHE A C 1
ATOM 885 O O . PHE A 1 108 ? 18.047 29.188 20.266 1 98.56 108 PHE A O 1
ATOM 892 N N . ILE A 1 109 ? 20.125 28.5 19.781 1 98.38 109 ILE A N 1
ATOM 893 C CA . ILE A 1 109 ? 19.734 27.656 18.656 1 98.38 109 ILE A CA 1
ATOM 894 C C . ILE A 1 109 ? 19.797 26.188 19.078 1 98.38 109 ILE A C 1
ATOM 896 O O . ILE A 1 109 ? 20.875 25.594 19.156 1 98.38 109 ILE A O 1
ATOM 900 N N . ALA A 1 110 ? 18.656 25.578 19.203 1 96.81 110 ALA A N 1
ATOM 901 C CA . ALA A 1 110 ? 18.609 24.188 19.625 1 96.81 110 ALA A CA 1
ATOM 902 C C . ALA A 1 110 ? 18.766 23.234 18.438 1 96.81 110 ALA A C 1
ATOM 904 O O . ALA A 1 110 ? 18.109 23.422 17.406 1 96.81 110 ALA A O 1
ATOM 905 N N . THR A 1 111 ? 19.656 22.25 18.531 1 95.56 111 THR A N 1
ATOM 906 C CA . THR A 1 111 ? 19.859 21.281 17.453 1 95.56 111 THR A CA 1
ATOM 907 C C . THR A 1 111 ? 20.203 19.906 18.031 1 95.56 111 THR A C 1
ATOM 909 O O . THR A 1 111 ? 20.75 19.797 19.125 1 95.56 111 THR A O 1
ATOM 912 N N . TYR A 1 112 ? 19.797 18.906 17.406 1 92 112 TYR A N 1
ATOM 913 C CA . TYR A 1 112 ? 20.094 17.547 17.812 1 92 112 TYR A CA 1
ATOM 914 C C . TYR A 1 112 ? 20.641 16.734 16.641 1 92 112 TYR A C 1
ATOM 916 O O . TYR A 1 112 ? 21.844 16.406 16.609 1 92 112 TYR A O 1
ATOM 924 N N . ASN A 1 113 ? 19.812 16.516 15.578 1 88 113 ASN A N 1
ATOM 925 C CA . ASN A 1 113 ? 20.234 15.703 14.445 1 88 113 ASN A CA 1
ATOM 926 C C . ASN A 1 113 ? 19.891 16.359 13.117 1 88 113 ASN A C 1
ATOM 928 O O . ASN A 1 113 ? 19.938 15.719 12.07 1 88 113 ASN A O 1
ATOM 932 N N . GLU A 1 114 ? 19.562 17.625 13.133 1 89.62 114 GLU A N 1
ATOM 933 C CA . GLU A 1 114 ? 19.234 18.328 11.898 1 89.62 114 GLU A CA 1
ATOM 934 C C . GLU A 1 114 ? 20.438 18.438 10.977 1 89.62 114 GLU A C 1
ATOM 936 O O . GLU A 1 114 ? 21.578 18.516 11.445 1 89.62 114 GLU A O 1
ATOM 941 N N . PRO A 1 115 ? 20.25 18.469 9.703 1 87.25 115 PRO A N 1
ATOM 942 C CA . PRO A 1 115 ? 21.359 18.562 8.75 1 87.25 115 PRO A CA 1
ATOM 943 C C . PRO A 1 115 ? 22.203 19.828 8.953 1 87.25 115 PRO A C 1
ATOM 945 O O . PRO A 1 115 ? 21.656 20.891 9.273 1 87.25 115 PRO A O 1
ATOM 948 N N . ILE A 1 116 ? 23.406 19.734 8.68 1 90.25 116 ILE A N 1
ATOM 949 C CA . ILE A 1 116 ? 24.375 20.797 8.93 1 90.25 116 ILE A CA 1
ATOM 950 C C . ILE A 1 116 ? 24.047 22.016 8.055 1 90.25 116 ILE A C 1
ATOM 952 O O . ILE A 1 116 ? 24.219 23.156 8.477 1 90.25 116 ILE A O 1
ATOM 956 N N . ASP A 1 117 ? 23.578 21.734 6.836 1 86.69 117 ASP A N 1
ATOM 957 C CA . ASP A 1 117 ? 23.266 22.828 5.922 1 86.69 117 ASP A CA 1
ATOM 958 C C . ASP A 1 117 ? 22.094 23.656 6.438 1 86.69 117 ASP A C 1
ATOM 960 O O . ASP A 1 117 ? 22.078 24.891 6.281 1 86.69 117 ASP A O 1
ATOM 964 N N . LEU A 1 118 ? 21.234 23.031 6.977 1 89.12 118 LEU A N 1
ATOM 965 C CA . LEU A 1 118 ? 20.078 23.703 7.562 1 89.12 118 LEU A CA 1
ATOM 966 C C . LEU A 1 118 ? 20.5 24.562 8.75 1 89.12 118 LEU A C 1
ATOM 968 O O . LEU A 1 118 ? 20.047 25.703 8.875 1 89.12 118 LEU A O 1
ATOM 972 N N . LEU A 1 119 ? 21.281 23.984 9.547 1 94.38 119 LEU A N 1
ATOM 973 C CA . LEU A 1 119 ? 21.781 24.703 10.719 1 94.38 119 LEU A CA 1
ATOM 974 C C . LEU A 1 119 ? 22.625 25.891 10.312 1 94.38 119 LEU A C 1
ATOM 976 O O . LEU A 1 119 ? 22.547 26.953 10.93 1 94.38 119 LEU A O 1
ATOM 980 N N . LYS A 1 120 ? 23.406 25.688 9.32 1 94.56 120 LYS A N 1
ATOM 981 C CA . LYS A 1 120 ? 24.281 26.75 8.82 1 94.56 120 LYS A CA 1
ATOM 982 C C . LYS A 1 120 ? 23.469 27.984 8.414 1 94.56 120 LYS A C 1
ATOM 984 O O . LYS A 1 120 ? 23.859 29.109 8.711 1 94.56 120 LYS A O 1
ATOM 989 N N . ARG A 1 121 ? 22.328 27.797 7.812 1 92.19 121 ARG A N 1
ATOM 990 C CA . ARG A 1 121 ? 21.453 28.891 7.398 1 92.19 121 ARG A CA 1
ATOM 991 C C . ARG A 1 121 ? 20.969 29.672 8.602 1 92.19 121 ARG A C 1
ATOM 993 O O . ARG A 1 121 ? 20.953 30.906 8.578 1 92.19 121 ARG A O 1
ATOM 1000 N N . THR A 1 122 ? 20.531 28.969 9.523 1 96 122 THR A N 1
ATOM 1001 C CA . THR A 1 122 ? 19.984 29.609 10.711 1 96 122 THR A CA 1
ATOM 1002 C C . THR A 1 122 ? 21.047 30.406 11.453 1 96 122 THR A C 1
ATOM 1004 O O . THR A 1 122 ? 20.797 31.531 11.875 1 96 122 THR A O 1
ATOM 1007 N N . ILE A 1 123 ? 22.281 29.844 11.594 1 97.25 123 ILE A N 1
ATOM 1008 C CA . ILE A 1 123 ? 23.375 30.547 12.258 1 97.25 123 ILE A CA 1
ATOM 1009 C C . ILE A 1 123 ? 23.719 31.828 11.5 1 97.25 123 ILE A C 1
ATOM 1011 O O . ILE A 1 123 ? 23.891 32.875 12.102 1 97.25 123 ILE A O 1
ATOM 1015 N N . ALA A 1 124 ? 23.781 31.656 10.203 1 95.5 124 ALA A N 1
ATOM 1016 C CA . ALA A 1 124 ? 24.062 32.812 9.375 1 95.5 124 ALA A CA 1
ATOM 1017 C C . ALA A 1 124 ? 23.016 33.906 9.586 1 95.5 124 ALA A C 1
ATOM 1019 O O . ALA A 1 124 ? 23.359 35.094 9.734 1 95.5 124 ALA A O 1
ATOM 1020 N N . GLY A 1 125 ? 21.797 33.594 9.594 1 95.44 125 GLY A N 1
ATOM 1021 C CA . GLY A 1 125 ? 20.719 34.531 9.844 1 95.44 125 GLY A CA 1
ATOM 1022 C C . GLY A 1 125 ? 20.844 35.219 11.18 1 95.44 125 GLY A C 1
ATOM 1023 O O . GLY A 1 125 ? 20.594 36.438 11.281 1 95.44 125 GLY A O 1
ATOM 1024 N N . CYS A 1 126 ? 21.203 34.5 12.18 1 97.31 126 CYS A N 1
ATOM 1025 C CA . CYS A 1 126 ? 21.344 35.062 13.516 1 97.31 126 CYS A CA 1
ATOM 1026 C C . CYS A 1 126 ? 22.484 36.094 13.555 1 97.31 126 CYS A C 1
ATOM 1028 O O . CYS A 1 126 ? 22.391 37.094 14.25 1 97.31 126 CYS A O 1
ATOM 1030 N N . THR A 1 127 ? 23.562 35.781 12.867 1 96.5 127 THR A N 1
ATOM 1031 C CA . THR A 1 127 ? 24.719 36.688 12.867 1 96.5 127 THR A CA 1
ATOM 1032 C C . THR A 1 127 ? 24.391 37.969 12.102 1 96.5 127 THR A C 1
ATOM 1034 O O . THR A 1 127 ? 25.094 38.969 12.258 1 96.5 127 THR A O 1
ATOM 1037 N N . LEU A 1 128 ? 23.375 37.969 11.312 1 94.56 128 LEU A N 1
ATOM 1038 C CA . LEU A 1 128 ? 23.031 39.094 10.461 1 94.56 128 LEU A CA 1
ATOM 1039 C C . LEU A 1 128 ? 22.031 40 11.164 1 94.56 128 LEU A C 1
ATOM 1041 O O . LEU A 1 128 ? 21.688 41.094 10.648 1 94.56 128 LEU A O 1
ATOM 1045 N N . ILE A 1 129 ? 21.594 39.656 12.312 1 96.5 129 ILE A N 1
ATOM 1046 C CA . ILE A 1 129 ? 20.609 40.438 13.047 1 96.5 129 ILE A CA 1
ATOM 1047 C C . ILE A 1 129 ? 21.172 41.812 13.383 1 96.5 129 ILE A C 1
ATOM 1049 O O . ILE A 1 129 ? 22.344 41.938 13.797 1 96.5 129 ILE A O 1
ATOM 1053 N N . THR A 1 130 ? 20.344 42.812 13.141 1 94.69 130 THR A N 1
ATOM 1054 C CA . THR A 1 130 ? 20.75 44.188 13.422 1 94.69 130 THR A CA 1
ATOM 1055 C C . THR A 1 130 ? 20.625 44.5 14.914 1 94.69 130 THR A C 1
ATOM 1057 O O . THR A 1 130 ? 19.547 44.812 15.398 1 94.69 130 THR A O 1
ATOM 1060 N N . TYR A 1 131 ? 21.703 44.5 15.641 1 96.5 131 TYR A N 1
ATOM 1061 C CA . TYR A 1 131 ? 21.859 44.781 17.062 1 96.5 131 TYR A CA 1
ATOM 1062 C C . TYR A 1 131 ? 23.328 44.938 17.422 1 96.5 131 TYR A C 1
ATOM 1064 O O . TYR A 1 131 ? 24.219 44.406 16.766 1 96.5 131 TYR A O 1
ATOM 1072 N N . PRO A 1 132 ? 23.688 45.781 18.406 1 95.62 132 PRO A N 1
ATOM 1073 C CA . PRO A 1 132 ? 25.094 45.938 18.75 1 95.62 132 PRO A CA 1
ATOM 1074 C C . PRO A 1 132 ? 25.766 44.594 19.078 1 95.62 132 PRO A C 1
ATOM 1076 O O . PRO A 1 132 ? 25.281 43.844 19.906 1 95.62 132 PRO A O 1
ATOM 1079 N N . LYS A 1 133 ? 26.906 44.312 18.469 1 94.25 133 LYS A N 1
ATOM 1080 C CA . LYS A 1 133 ? 27.594 43.031 18.531 1 94.25 133 LYS A CA 1
ATOM 1081 C C . LYS A 1 133 ? 28.031 42.688 19.953 1 94.25 133 LYS A C 1
ATOM 1083 O O . LYS A 1 133 ? 28.031 41.531 20.359 1 94.25 133 LYS A O 1
ATOM 1088 N N . GLU A 1 134 ? 28.328 43.75 20.688 1 95 134 GLU A N 1
ATOM 1089 C CA . GLU A 1 134 ? 28.828 43.562 22.047 1 95 134 GLU A CA 1
ATOM 1090 C C . GLU A 1 134 ? 27.703 43.125 22.969 1 95 134 GLU A C 1
ATOM 1092 O O . GLU A 1 134 ? 27.953 42.562 24.047 1 95 134 GLU A O 1
ATOM 1097 N N . LEU A 1 135 ? 26.516 43.344 22.547 1 97.5 135 LEU A N 1
ATOM 1098 C CA . LEU A 1 135 ? 25.375 43.031 23.391 1 97.5 135 LEU A CA 1
ATOM 1099 C C . LEU A 1 135 ? 24.672 41.781 22.922 1 97.5 135 LEU A C 1
ATOM 1101 O O . LEU A 1 135 ? 23.672 41.344 23.516 1 97.5 135 LEU A O 1
ATOM 1105 N N . LEU A 1 136 ? 25.172 41.188 21.828 1 97.94 136 LEU A N 1
ATOM 1106 C CA . LEU A 1 136 ? 24.516 40.031 21.219 1 97.94 136 LEU A CA 1
ATOM 1107 C C . LEU A 1 136 ? 25.406 38.781 21.297 1 97.94 136 LEU A C 1
ATOM 1109 O O . LEU A 1 136 ? 26.547 38.812 20.828 1 97.94 136 LEU A O 1
ATOM 1113 N N . ASN A 1 137 ? 24.906 37.75 21.938 1 98.12 137 ASN A N 1
ATOM 1114 C CA . ASN A 1 137 ? 25.594 36.469 21.984 1 98.12 137 ASN A CA 1
ATOM 1115 C C . ASN A 1 137 ? 24.75 35.375 21.328 1 98.12 137 ASN A C 1
ATOM 1117 O O . ASN A 1 137 ? 23.547 35.281 21.547 1 98.12 137 ASN A O 1
ATOM 1121 N N . ILE A 1 138 ? 25.359 34.562 20.469 1 98.5 138 ILE A N 1
ATOM 1122 C CA . ILE A 1 138 ? 24.703 33.469 19.797 1 98.5 138 ILE A CA 1
ATOM 1123 C C . ILE A 1 138 ? 25.281 32.125 20.281 1 98.5 138 ILE A C 1
ATOM 1125 O O . ILE A 1 138 ? 26.484 31.922 20.234 1 98.5 138 ILE A O 1
ATOM 1129 N N . TYR A 1 139 ? 24.406 31.25 20.797 1 98.56 139 TYR A N 1
ATOM 1130 C CA . TYR A 1 139 ? 24.797 29.953 21.297 1 98.56 139 TYR A CA 1
ATOM 1131 C C . TYR A 1 139 ? 24.156 28.828 20.5 1 98.56 139 TYR A C 1
ATOM 1133 O O . TYR A 1 139 ? 22.938 28.766 20.375 1 98.56 139 TYR A O 1
ATOM 1141 N N . ILE A 1 140 ? 25 27.922 19.953 1 98.44 140 ILE A N 1
ATOM 1142 C CA . ILE A 1 140 ? 24.484 26.688 19.375 1 98.44 140 ILE A CA 1
ATOM 1143 C C . ILE A 1 140 ? 24.391 25.625 20.453 1 98.44 140 ILE A C 1
ATOM 1145 O O . ILE A 1 140 ? 25.406 25.156 20.984 1 98.44 140 ILE A O 1
ATOM 1149 N N . CYS A 1 141 ? 23.172 25.281 20.781 1 98.06 141 CYS A N 1
ATOM 1150 C CA . CYS A 1 141 ? 22.922 24.25 21.781 1 98.06 141 CYS A CA 1
ATOM 1151 C C . CYS A 1 141 ? 22.828 22.875 21.125 1 98.06 141 CYS A C 1
ATOM 1153 O O . CYS A 1 141 ? 21.719 22.422 20.797 1 98.06 141 CYS A O 1
ATOM 1155 N N . ASP A 1 142 ? 23.922 22.141 21.078 1 96.75 142 ASP A N 1
ATOM 1156 C CA . ASP A 1 142 ? 24.031 20.906 20.297 1 96.75 142 ASP A CA 1
ATOM 1157 C C . ASP A 1 142 ? 23.891 19.688 21.203 1 96.75 142 ASP A C 1
ATOM 1159 O O . ASP A 1 142 ? 24.859 19.188 21.766 1 96.75 142 ASP A O 1
ATOM 1163 N N . ASP A 1 143 ? 22.75 19.109 21.141 1 94.56 143 ASP A N 1
ATOM 1164 C CA . ASP A 1 143 ? 22.453 17.906 21.922 1 94.56 143 ASP A CA 1
ATOM 1165 C C . ASP A 1 143 ? 23.016 16.656 21.234 1 94.56 143 ASP A C 1
ATOM 1167 O O . ASP A 1 143 ? 23.094 15.586 21.844 1 94.56 143 ASP A O 1
ATOM 1171 N N . GLY A 1 144 ? 23.359 16.797 20.062 1 92.12 144 GLY A N 1
ATOM 1172 C CA . GLY A 1 144 ? 23.922 15.672 19.328 1 92.12 144 GLY A CA 1
ATOM 1173 C C . GLY A 1 144 ? 25.422 15.523 19.5 1 92.12 144 GLY A C 1
ATOM 1174 O O . GLY A 1 144 ? 26 14.492 19.125 1 92.12 144 GLY A O 1
ATOM 1175 N N . ARG A 1 145 ? 26.016 16.469 20.047 1 93.31 145 ARG A N 1
ATOM 1176 C CA . ARG A 1 145 ? 27.453 16.469 20.281 1 93.31 145 ARG A CA 1
ATOM 1177 C C . ARG A 1 145 ? 28.219 16.188 19 1 93.31 145 ARG A C 1
ATOM 1179 O O . ARG A 1 145 ? 29.109 15.328 18.969 1 93.31 145 ARG A O 1
ATOM 1186 N N . ARG A 1 146 ? 27.969 16.844 17.984 1 92.06 146 ARG A N 1
ATOM 1187 C CA . ARG A 1 146 ? 28.516 16.578 16.656 1 92.06 146 ARG A CA 1
ATOM 1188 C C . ARG A 1 146 ? 29.75 17.422 16.391 1 92.06 146 ARG A C 1
ATOM 1190 O O . ARG A 1 146 ? 29.719 18.656 16.547 1 92.06 146 ARG A O 1
ATOM 1197 N N . GLU A 1 147 ? 30.75 16.859 15.891 1 91.88 147 GLU A N 1
ATOM 1198 C CA . GLU A 1 147 ? 31.969 17.578 15.578 1 91.88 147 GLU A CA 1
ATOM 1199 C C . GLU A 1 147 ? 31.75 18.578 14.438 1 91.88 147 GLU A C 1
ATOM 1201 O O . GLU A 1 147 ? 32.344 19.656 14.438 1 91.88 147 GLU A O 1
ATOM 1206 N N . SER A 1 148 ? 30.969 18.219 13.562 1 93.12 148 SER A N 1
ATOM 1207 C CA . SER A 1 148 ? 30.656 19.109 12.445 1 93.12 148 SER A CA 1
ATOM 1208 C C . SER A 1 148 ? 30 20.391 12.922 1 93.12 148 SER A C 1
ATOM 1210 O O . SER A 1 148 ? 30.234 21.469 12.344 1 93.12 148 SER A O 1
ATOM 1212 N N . VAL A 1 149 ? 29.266 20.359 13.961 1 96.31 149 VAL A N 1
ATOM 1213 C CA . VAL A 1 149 ? 28.594 21.531 14.492 1 96.31 149 VAL A CA 1
ATOM 1214 C C . VAL A 1 149 ? 29.594 22.422 15.234 1 96.31 149 VAL A C 1
ATOM 1216 O O . VAL A 1 149 ? 29.516 23.656 15.164 1 96.31 149 VAL A O 1
ATOM 1219 N N . LYS A 1 150 ? 30.484 21.812 15.922 1 96.06 150 LYS A N 1
ATOM 1220 C CA . LYS A 1 150 ? 31.547 22.562 16.594 1 96.06 150 LYS A CA 1
ATOM 1221 C C . LYS A 1 150 ? 32.375 23.375 15.594 1 96.06 150 LYS A C 1
ATOM 1223 O O . LYS A 1 150 ? 32.688 24.531 15.844 1 96.06 150 LYS A O 1
ATOM 1228 N N . GLN A 1 151 ? 32.656 22.719 14.523 1 94.81 151 GLN A N 1
ATOM 1229 C CA . GLN A 1 151 ? 33.406 23.391 13.469 1 94.81 151 GLN A CA 1
ATOM 1230 C C . GLN A 1 151 ? 32.594 24.547 12.883 1 94.81 151 GLN A C 1
ATOM 1232 O O . GLN A 1 151 ? 33.188 25.609 12.586 1 94.81 151 GLN A O 1
ATOM 1237 N N . LEU A 1 152 ? 31.406 24.328 12.703 1 95.56 152 LEU A N 1
ATOM 1238 C CA . LEU A 1 152 ? 30.531 25.375 12.18 1 95.56 152 LEU A CA 1
ATOM 1239 C C . LEU A 1 152 ? 30.484 26.562 13.125 1 95.56 152 LEU A C 1
ATOM 1241 O O . LEU A 1 152 ? 30.484 27.719 12.68 1 95.56 152 LEU A O 1
ATOM 1245 N N . ALA A 1 153 ? 30.406 26.359 14.406 1 97.25 153 ALA A N 1
ATOM 1246 C CA . ALA A 1 153 ? 30.406 27.406 15.406 1 97.25 153 ALA A CA 1
ATOM 1247 C C . ALA A 1 153 ? 31.656 28.266 15.312 1 97.25 153 ALA A C 1
ATOM 1249 O O . ALA A 1 153 ? 31.609 29.484 15.414 1 97.25 153 ALA A O 1
ATOM 1250 N N . ALA A 1 154 ? 32.75 27.625 15.117 1 95.94 154 ALA A N 1
ATOM 1251 C CA . ALA A 1 154 ? 34.031 28.312 14.992 1 95.94 154 ALA A CA 1
ATOM 1252 C C . ALA A 1 154 ? 34.062 29.172 13.727 1 95.94 154 ALA A C 1
ATOM 1254 O O . ALA A 1 154 ? 34.594 30.297 13.742 1 95.94 154 ALA A O 1
ATOM 1255 N N . GLU A 1 155 ? 33.531 28.625 12.742 1 94 155 GLU A N 1
ATOM 1256 C CA . GLU A 1 155 ? 33.5 29.328 11.461 1 94 155 GLU A CA 1
ATOM 1257 C C . GLU A 1 155 ? 32.719 30.641 11.586 1 94 155 GLU A C 1
ATOM 1259 O O . GLU A 1 155 ? 33.125 31.641 10.984 1 94 155 GLU A O 1
ATOM 1264 N N . PHE A 1 156 ? 31.703 30.703 12.344 1 96.81 156 PHE A N 1
ATOM 1265 C CA . PHE A 1 156 ? 30.859 31.875 12.453 1 96.81 156 PHE A CA 1
ATOM 1266 C C . PHE A 1 156 ? 31.188 32.656 13.711 1 96.81 156 PHE A C 1
ATOM 1268 O O . PHE A 1 156 ? 30.578 33.688 13.984 1 96.81 156 PHE A O 1
ATOM 1275 N N . SER A 1 157 ? 32.156 32.219 14.477 1 95.5 157 SER A N 1
ATOM 1276 C CA . SER A 1 157 ? 32.594 32.844 15.719 1 95.5 157 SER A CA 1
ATOM 1277 C C . SER A 1 157 ? 31.438 32.969 16.703 1 95.5 157 SER A C 1
ATOM 1279 O O . SER A 1 157 ? 31.188 34.062 17.234 1 95.5 157 SER A O 1
ATOM 1281 N N . VAL A 1 158 ? 30.703 31.891 16.859 1 97.56 158 VAL A N 1
ATOM 1282 C CA . VAL A 1 158 ? 29.609 31.812 17.812 1 97.56 158 VAL A CA 1
ATOM 1283 C C . VAL A 1 158 ? 29.906 30.75 18.875 1 97.56 158 VAL A C 1
ATOM 1285 O O . VAL A 1 158 ? 30.891 30 18.734 1 97.56 158 VAL A O 1
ATOM 1288 N N . HIS A 1 159 ? 29.125 30.75 19.938 1 97.81 159 HIS A N 1
ATOM 1289 C CA . HIS A 1 159 ? 29.375 29.844 21.047 1 97.81 159 HIS A CA 1
ATOM 1290 C C . HIS A 1 159 ? 28.766 28.469 20.781 1 97.81 159 HIS A C 1
ATOM 1292 O O . HIS A 1 159 ? 27.719 28.359 20.156 1 97.81 159 HIS A O 1
ATOM 1298 N N . HIS A 1 160 ? 29.516 27.438 21.156 1 97.56 160 HIS A N 1
ATOM 1299 C CA . HIS A 1 160 ? 29.062 26.062 21.062 1 97.56 160 HIS A CA 1
ATOM 1300 C C . HIS A 1 160 ? 28.906 25.422 22.438 1 97.56 160 HIS A C 1
ATOM 1302 O O . HIS A 1 160 ? 29.859 25.406 23.219 1 97.56 160 HIS A O 1
ATOM 1308 N N . ILE A 1 161 ? 27.656 24.984 22.75 1 96.38 161 ILE A N 1
ATOM 1309 C CA . ILE A 1 161 ? 27.375 24.359 24.047 1 96.38 161 ILE A CA 1
ATOM 1310 C C . ILE A 1 161 ? 26.844 22.953 23.828 1 96.38 161 ILE A C 1
ATOM 1312 O O . ILE A 1 161 ? 26.016 22.703 22.938 1 96.38 161 ILE A O 1
ATOM 1316 N N . THR A 1 162 ? 27.359 22 24.547 1 94.62 162 THR A N 1
ATOM 1317 C CA . THR A 1 162 ? 26.875 20.625 24.547 1 94.62 162 THR A CA 1
ATOM 1318 C C . THR A 1 162 ? 26.594 20.156 25.969 1 94.62 162 THR A C 1
ATOM 1320 O O . THR A 1 162 ? 26.922 20.844 26.938 1 94.62 162 THR A O 1
ATOM 1323 N N . ARG A 1 163 ? 25.875 19.125 26.062 1 92.62 163 ARG A N 1
ATOM 1324 C CA . ARG A 1 163 ? 25.625 18.484 27.359 1 92.62 163 ARG A CA 1
ATOM 1325 C C . ARG A 1 163 ? 25.656 16.969 27.234 1 92.62 163 ARG A C 1
ATOM 1327 O O . ARG A 1 163 ? 25.547 16.422 26.141 1 92.62 163 ARG A O 1
ATOM 1334 N N . THR A 1 164 ? 25.875 16.281 28.359 1 85.88 164 THR A N 1
ATOM 1335 C CA . THR A 1 164 ? 26.156 14.844 28.344 1 85.88 164 THR A CA 1
ATOM 1336 C C . THR A 1 164 ? 24.859 14.039 28.312 1 85.88 164 THR A C 1
ATOM 1338 O O . THR A 1 164 ? 24.797 13 27.656 1 85.88 164 THR A O 1
ATOM 1341 N N . GLU A 1 165 ? 23.859 14.555 29.109 1 85.38 165 GLU A N 1
ATOM 1342 C CA . GLU A 1 165 ? 22.609 13.805 29.156 1 85.38 165 GLU A CA 1
ATOM 1343 C C . GLU A 1 165 ? 21.484 14.539 28.422 1 85.38 165 GLU A C 1
ATOM 1345 O O . GLU A 1 165 ? 21.406 15.766 28.484 1 85.38 165 GLU A O 1
ATOM 1350 N N . ASN A 1 166 ? 20.953 14.008 27.438 1 89 166 ASN A N 1
ATOM 1351 C CA . ASN A 1 166 ? 19.844 14.594 26.688 1 89 166 ASN A CA 1
ATOM 1352 C C . ASN A 1 166 ? 18.531 14.516 27.469 1 89 166 ASN A C 1
ATOM 1354 O O . ASN A 1 166 ? 17.484 14.242 26.891 1 89 166 ASN A O 1
ATOM 1358 N N . LYS A 1 167 ? 18.719 14.797 28.812 1 89.38 167 LYS A N 1
ATOM 1359 C CA . LYS A 1 167 ? 17.516 14.758 29.656 1 89.38 167 LYS A CA 1
ATOM 1360 C C . LYS A 1 167 ? 16.562 15.891 29.297 1 89.38 167 LYS A C 1
ATOM 1362 O O . LYS A 1 167 ? 16.984 17.031 29.062 1 89.38 167 LYS A O 1
ATOM 1367 N N . HIS A 1 168 ? 15.336 15.656 29.25 1 91.5 168 HIS A N 1
ATOM 1368 C CA . HIS A 1 168 ? 14.242 16.609 29.031 1 91.5 168 HIS A CA 1
ATOM 1369 C C . HIS A 1 168 ? 14.344 17.234 27.641 1 91.5 168 HIS A C 1
ATOM 1371 O O . HIS A 1 168 ? 13.828 18.328 27.422 1 91.5 168 HIS A O 1
ATOM 1377 N N . ALA A 1 169 ? 15.07 16.672 26.812 1 91.75 169 ALA A N 1
ATOM 1378 C CA . ALA A 1 169 ? 15.109 16.969 25.375 1 91.75 169 ALA A CA 1
ATOM 1379 C C . ALA A 1 169 ? 15.352 18.469 25.141 1 91.75 169 ALA A C 1
ATOM 1381 O O . ALA A 1 169 ? 16.281 19.047 25.703 1 91.75 169 ALA A O 1
ATOM 1382 N N . LYS A 1 170 ? 14.539 19.125 24.344 1 93 170 LYS A N 1
ATOM 1383 C CA . LYS A 1 170 ? 14.773 20.516 23.938 1 93 170 LYS A CA 1
ATOM 1384 C C . LYS A 1 170 ? 14.742 21.453 25.156 1 93 170 LYS A C 1
ATOM 1386 O O . LYS A 1 170 ? 15.586 22.344 25.266 1 93 170 LYS A O 1
ATOM 1391 N N . ALA A 1 171 ? 13.75 21.297 26.047 1 95.25 171 ALA A N 1
ATOM 1392 C CA . ALA A 1 171 ? 13.656 22.125 27.25 1 95.25 171 ALA A CA 1
ATOM 1393 C C . ALA A 1 171 ? 14.906 21.984 28.109 1 95.25 171 ALA A C 1
ATOM 1395 O O . ALA A 1 171 ? 15.43 22.984 28.625 1 95.25 171 ALA A O 1
ATOM 1396 N N . GLY A 1 172 ? 15.328 20.734 28.25 1 95.62 172 GLY A N 1
ATOM 1397 C CA . GLY A 1 172 ? 16.562 20.5 29 1 95.62 172 GLY A CA 1
ATOM 1398 C C . GLY A 1 172 ? 17.766 21.156 28.359 1 95.62 172 GLY A C 1
ATOM 1399 O O . GLY A 1 172 ? 18.656 21.672 29.062 1 95.62 172 GLY A O 1
ATOM 1400 N N . ASN A 1 173 ? 17.766 21.109 27.047 1 95.94 173 ASN A N 1
ATOM 1401 C CA . ASN A 1 173 ? 18.844 21.734 26.281 1 95.94 173 ASN A CA 1
ATOM 1402 C C . ASN A 1 173 ? 18.906 23.25 26.516 1 95.94 173 ASN A C 1
ATOM 1404 O O . ASN A 1 173 ? 19.969 23.797 26.797 1 95.94 173 ASN A O 1
ATOM 1408 N N . LEU A 1 174 ? 17.797 23.922 26.484 1 97.25 174 LEU A N 1
ATOM 1409 C CA . LEU A 1 174 ? 17.688 25.359 26.672 1 97.25 174 LEU A CA 1
ATOM 1410 C C . LEU A 1 174 ? 18.031 25.75 28.109 1 97.25 174 LEU A C 1
ATOM 1412 O O . LEU A 1 174 ? 18.703 26.75 28.344 1 97.25 174 LEU A O 1
ATOM 1416 N N . ASN A 1 175 ? 17.516 24.953 29.016 1 97.31 175 ASN A N 1
ATOM 1417 C CA . ASN A 1 175 ? 17.828 25.219 30.422 1 97.31 175 ASN A CA 1
ATOM 1418 C C . ASN A 1 175 ? 19.328 25.078 30.688 1 97.31 175 ASN A C 1
ATOM 1420 O O . ASN A 1 175 ? 19.875 25.844 31.484 1 97.31 175 ASN A O 1
ATOM 1424 N N . HIS A 1 176 ? 19.922 24.125 30.109 1 97 176 HIS A N 1
ATOM 1425 C CA . HIS A 1 176 ? 21.375 23.969 30.234 1 97 176 HIS A CA 1
ATOM 1426 C C . HIS A 1 176 ? 22.094 25.203 29.672 1 97 176 HIS A C 1
ATOM 1428 O O . HIS A 1 176 ? 23.078 25.656 30.266 1 97 176 HIS A O 1
ATOM 1434 N N . ALA A 1 177 ? 21.688 25.672 28.562 1 97.44 177 ALA A N 1
ATOM 1435 C CA . ALA A 1 177 ? 22.281 26.859 27.953 1 97.44 177 ALA A CA 1
ATOM 1436 C C . ALA A 1 177 ? 22.156 28.062 28.875 1 97.44 177 ALA A C 1
ATOM 1438 O O . ALA A 1 177 ? 23.047 28.922 28.906 1 97.44 177 ALA A O 1
ATOM 1439 N N . MET A 1 178 ? 21.047 28.219 29.594 1 97.5 178 MET A N 1
ATOM 1440 C CA . MET A 1 178 ? 20.812 29.328 30.516 1 97.5 178 MET A CA 1
ATOM 1441 C C . MET A 1 178 ? 21.875 29.359 31.609 1 97.5 178 MET A C 1
ATOM 1443 O O . MET A 1 178 ? 22.266 30.422 32.094 1 97.5 178 MET A O 1
ATOM 1447 N N . LEU A 1 179 ? 22.359 28.188 31.969 1 96.19 179 LEU A N 1
ATOM 1448 C CA . LEU A 1 179 ? 23.375 28.078 33 1 96.19 179 LEU A CA 1
ATOM 1449 C C . LEU A 1 179 ? 24.719 28.594 32.5 1 96.19 179 LEU A C 1
ATOM 1451 O O . LEU A 1 179 ? 25.594 28.938 33.312 1 96.19 179 LEU A O 1
ATOM 1455 N N . HIS A 1 180 ? 24.875 28.656 31.219 1 96.25 180 HIS A N 1
ATOM 1456 C CA . HIS A 1 180 ? 26.172 29 30.641 1 96.25 180 HIS A CA 1
ATOM 1457 C C . HIS A 1 180 ? 26.141 30.375 29.969 1 96.25 180 HIS A C 1
ATOM 1459 O O . HIS A 1 180 ? 27.016 30.703 29.172 1 96.25 180 HIS A O 1
ATOM 1465 N N . SER A 1 181 ? 25.125 31.094 30.156 1 97.25 181 SER A N 1
ATOM 1466 C CA . SER A 1 181 ? 24.953 32.406 29.578 1 97.25 181 SER A CA 1
ATOM 1467 C C . SER A 1 181 ? 24.422 33.406 30.609 1 97.25 181 SER A C 1
ATOM 1469 O O . SER A 1 181 ? 24 33 31.688 1 97.25 181 SER A O 1
ATOM 1471 N N . LYS A 1 182 ? 24.406 34.781 30.25 1 95.94 182 LYS A N 1
ATOM 1472 C CA . LYS A 1 182 ? 24.016 35.781 31.25 1 95.94 182 LYS A CA 1
ATOM 1473 C C . LYS A 1 182 ? 23.172 36.906 30.625 1 95.94 182 LYS A C 1
ATOM 1475 O O . LYS A 1 182 ? 22.859 37.875 31.281 1 95.94 182 LYS A O 1
ATOM 1480 N N . GLY A 1 183 ? 22.812 36.75 29.406 1 97.31 183 GLY A N 1
ATOM 1481 C CA . GLY A 1 183 ? 22.062 37.812 28.734 1 97.31 183 GLY A CA 1
ATOM 1482 C C . GLY A 1 183 ? 20.75 38.125 29.422 1 97.31 183 GLY A C 1
ATOM 1483 O O . GLY A 1 183 ? 20.094 37.25 29.984 1 97.31 183 GLY A O 1
ATOM 1484 N N . ASP A 1 184 ? 20.297 39.375 29.344 1 97.25 184 ASP A N 1
ATOM 1485 C CA . ASP A 1 184 ? 19.047 39.844 29.953 1 97.25 184 ASP A CA 1
ATOM 1486 C C . ASP A 1 184 ? 17.844 39.219 29.266 1 97.25 184 ASP A C 1
ATOM 1488 O O . ASP A 1 184 ? 16.844 38.906 29.922 1 97.25 184 ASP A O 1
ATOM 1492 N N . ILE A 1 185 ? 17.953 39.156 27.953 1 98.25 185 ILE A N 1
ATOM 1493 C CA . ILE A 1 185 ? 16.875 38.625 27.141 1 98.25 185 ILE A CA 1
ATOM 1494 C C . ILE A 1 185 ? 17.359 37.344 26.438 1 98.25 185 ILE A C 1
ATOM 1496 O O . ILE A 1 185 ? 18.484 37.281 25.938 1 98.25 185 ILE A O 1
ATOM 1500 N N . ILE A 1 186 ? 16.531 36.344 26.469 1 98.5 186 ILE A N 1
ATOM 1501 C CA . ILE A 1 186 ? 16.844 35.062 25.828 1 98.5 186 ILE A CA 1
ATOM 1502 C C . ILE A 1 186 ? 15.945 34.875 24.609 1 98.5 186 ILE A C 1
ATOM 1504 O O . ILE A 1 186 ? 14.727 35.031 24.688 1 98.5 186 ILE A O 1
ATOM 1508 N N . VAL A 1 187 ? 16.531 34.594 23.453 1 98.5 187 VAL A N 1
ATOM 1509 C CA . VAL A 1 187 ? 15.812 34.281 22.234 1 98.5 187 VAL A CA 1
ATOM 1510 C C . VAL A 1 187 ? 15.93 32.781 21.922 1 98.5 187 VAL A C 1
ATOM 1512 O O . VAL A 1 187 ? 17.016 32.219 22.031 1 98.5 187 VAL A O 1
ATOM 1515 N N . THR A 1 188 ? 14.844 32.156 21.656 1 97.81 188 THR A N 1
ATOM 1516 C CA . THR A 1 188 ? 14.867 30.766 21.234 1 97.81 188 THR A CA 1
ATOM 1517 C C . THR A 1 188 ? 14.656 30.656 19.719 1 97.81 188 THR A C 1
ATOM 1519 O O . THR A 1 188 ? 13.727 31.25 19.172 1 97.81 188 THR A O 1
ATOM 1522 N N . MET A 1 189 ? 15.5 29.906 19.078 1 97 189 MET A N 1
ATOM 1523 C CA . MET A 1 189 ? 15.445 29.656 17.641 1 97 189 MET A CA 1
ATOM 1524 C C . MET A 1 189 ? 15.664 28.172 17.328 1 97 189 MET A C 1
ATOM 1526 O O . MET A 1 189 ? 16.672 27.594 17.734 1 97 189 MET A O 1
ATOM 1530 N N . ASP A 1 190 ? 14.734 27.625 16.578 1 95.56 190 ASP A N 1
ATOM 1531 C CA . ASP A 1 190 ? 14.938 26.25 16.109 1 95.56 190 ASP A CA 1
ATOM 1532 C C . ASP A 1 190 ? 16.016 26.219 15.016 1 95.56 190 ASP A C 1
ATOM 1534 O O . ASP A 1 190 ? 16.297 27.234 14.383 1 95.56 190 ASP A O 1
ATOM 1538 N N . ALA A 1 191 ? 16.484 25.031 14.797 1 95.06 191 ALA A N 1
ATOM 1539 C CA . ALA A 1 191 ? 17.578 24.859 13.836 1 95.06 191 ALA A CA 1
ATOM 1540 C C . ALA A 1 191 ? 17.109 25.156 12.414 1 95.06 191 ALA A C 1
ATOM 1542 O O . ALA A 1 191 ? 17.922 25.453 11.539 1 95.06 191 ALA A O 1
ATOM 1543 N N . ASP A 1 192 ? 15.836 25.125 12.227 1 92.81 192 ASP A N 1
ATOM 1544 C CA . ASP A 1 192 ? 15.336 25.312 10.875 1 92.81 192 ASP A CA 1
ATOM 1545 C C . ASP A 1 192 ? 14.609 26.641 10.727 1 92.81 192 ASP A C 1
ATOM 1547 O O . ASP A 1 192 ? 13.82 26.828 9.797 1 92.81 192 ASP A O 1
ATOM 1551 N N . MET A 1 193 ? 14.758 27.547 11.617 1 95.12 193 MET A N 1
ATOM 1552 C CA . MET A 1 193 ? 14.188 28.891 11.555 1 95.12 193 MET A CA 1
ATOM 1553 C C . MET A 1 193 ? 15.266 29.938 11.328 1 95.12 193 MET A C 1
ATOM 1555 O O . MET A 1 193 ? 16.203 30.047 12.117 1 95.12 193 MET A O 1
ATOM 1559 N N . ILE A 1 194 ? 15.125 30.734 10.297 1 94.06 194 ILE A N 1
ATOM 1560 C CA . ILE A 1 194 ? 16.078 31.781 9.945 1 94.06 194 ILE A CA 1
ATOM 1561 C C . ILE A 1 194 ? 15.5 33.156 10.266 1 94.06 194 ILE A C 1
ATOM 1563 O O . ILE A 1 194 ? 14.539 33.594 9.633 1 94.06 194 ILE A O 1
ATOM 1567 N N . PRO A 1 195 ? 16.062 33.812 11.211 1 96.06 195 PRO A N 1
ATOM 1568 C CA . PRO A 1 195 ? 15.531 35.156 11.547 1 96.06 195 PRO A CA 1
ATOM 1569 C C . PRO A 1 195 ? 15.867 36.219 10.492 1 96.06 195 PRO A C 1
ATOM 1571 O O . PRO A 1 195 ? 16.922 36.125 9.852 1 96.06 195 PRO A O 1
ATOM 1574 N N . ARG A 1 196 ? 15.008 37.125 10.398 1 93.62 196 ARG A N 1
ATOM 1575 C CA . ARG A 1 196 ? 15.289 38.312 9.586 1 93.62 196 ARG A CA 1
ATOM 1576 C C . ARG A 1 196 ? 16.203 39.281 10.336 1 93.62 196 ARG A C 1
ATOM 1578 O O . ARG A 1 196 ? 16.297 39.219 11.562 1 93.62 196 ARG A O 1
ATOM 1585 N N . ALA A 1 197 ? 16.766 40.156 9.586 1 94.19 197 ALA A N 1
ATOM 1586 C CA . ALA A 1 197 ? 17.75 41.094 10.164 1 94.19 197 ALA A CA 1
ATOM 1587 C C . ALA A 1 197 ? 17.094 42 11.188 1 94.19 197 ALA A C 1
ATOM 1589 O O . ALA A 1 197 ? 17.719 42.406 12.18 1 94.19 197 ALA A O 1
ATOM 1590 N N . ASN A 1 198 ? 15.867 42.312 10.992 1 94.12 198 ASN A N 1
ATOM 1591 C CA . ASN A 1 198 ? 15.188 43.25 11.859 1 94.12 198 ASN A CA 1
ATOM 1592 C C . ASN A 1 198 ? 14.469 42.531 13.008 1 94.12 198 ASN A C 1
ATOM 1594 O O . ASN A 1 198 ? 13.609 43.125 13.664 1 94.12 198 ASN A O 1
ATOM 1598 N N . PHE A 1 199 ? 14.781 41.344 13.227 1 96.38 199 PHE A N 1
ATOM 1599 C CA . PHE A 1 199 ? 14.102 40.531 14.234 1 96.38 199 PHE A CA 1
ATOM 1600 C C . PHE A 1 199 ? 14.125 41.219 15.594 1 96.38 199 PHE A C 1
ATOM 1602 O O . PHE A 1 199 ? 13.078 41.406 16.219 1 96.38 199 PHE A O 1
ATOM 1609 N N . LEU A 1 200 ? 15.266 41.656 16.109 1 97.25 200 LEU A N 1
ATOM 1610 C CA . LEU A 1 200 ? 15.391 42.25 17.422 1 97.25 200 LEU A CA 1
ATOM 1611 C C . LEU A 1 200 ? 14.898 43.688 17.422 1 97.25 200 LEU A C 1
ATOM 1613 O O . LEU A 1 200 ? 14.352 44.188 18.422 1 97.25 200 LEU A O 1
ATOM 1617 N N . GLU A 1 201 ? 15.008 44.344 16.281 1 95.06 201 GLU A N 1
ATOM 1618 C CA . GLU A 1 201 ? 14.523 45.719 16.156 1 95.06 201 GLU A CA 1
ATOM 1619 C C . GLU A 1 201 ? 13.008 45.781 16.359 1 95.06 201 GLU A C 1
ATOM 1621 O O . GLU A 1 201 ? 12.5 46.781 16.906 1 95.06 201 GLU A O 1
ATOM 1626 N N . ARG A 1 202 ? 12.406 44.75 15.977 1 95.12 202 ARG A N 1
ATOM 1627 C CA . ARG A 1 202 ? 10.945 44.75 15.961 1 95.12 202 ARG A CA 1
ATOM 1628 C C . ARG A 1 202 ? 10.383 44.125 17.219 1 95.12 202 ARG A C 1
ATOM 1630 O O . ARG A 1 202 ? 9.172 44.156 17.469 1 95.12 202 ARG A O 1
ATOM 1637 N N . THR A 1 203 ? 11.234 43.594 18.094 1 97 203 THR A N 1
ATOM 1638 C CA . THR A 1 203 ? 10.688 42.812 19.188 1 97 203 THR A CA 1
ATOM 1639 C C . THR A 1 203 ? 11.203 43.312 20.531 1 97 203 THR A C 1
ATOM 1641 O O . THR A 1 203 ? 10.453 43.375 21.516 1 97 203 THR A O 1
ATOM 1644 N N . ILE A 1 204 ? 12.391 43.781 20.688 1 97.19 204 ILE A N 1
ATOM 1645 C CA . ILE A 1 204 ? 13.047 44.094 21.938 1 97.19 204 ILE A CA 1
ATOM 1646 C C . ILE A 1 204 ? 12.352 45.281 22.609 1 97.19 204 ILE A C 1
ATOM 1648 O O . ILE A 1 204 ? 12.273 45.375 23.828 1 97.19 204 ILE A O 1
ATOM 1652 N N . GLY A 1 205 ? 11.789 46.188 21.812 1 95.94 205 GLY A N 1
ATOM 1653 C CA . GLY A 1 205 ? 11.18 47.406 22.328 1 95.94 205 GLY A CA 1
ATOM 1654 C C . GLY A 1 205 ? 10.102 47.125 23.359 1 95.94 205 GLY A C 1
ATOM 1655 O O . GLY A 1 205 ? 9.906 47.938 24.281 1 95.94 205 GLY A O 1
ATOM 1656 N N . TYR A 1 206 ? 9.461 46.094 23.281 1 95.94 206 TYR A N 1
ATOM 1657 C CA . TYR A 1 206 ? 8.336 45.781 24.172 1 95.94 206 TYR A CA 1
ATOM 1658 C C . TYR A 1 206 ? 8.82 45.5 25.578 1 95.94 206 TYR A C 1
ATOM 1660 O O . TYR A 1 206 ? 8.055 45.625 26.547 1 95.94 206 TYR A O 1
ATOM 1668 N N . PHE A 1 207 ? 10.094 45.125 25.75 1 96.56 207 PHE A N 1
ATOM 1669 C CA . PHE A 1 207 ? 10.633 44.781 27.047 1 96.56 207 PHE A CA 1
ATOM 1670 C C . PHE A 1 207 ? 10.977 46 27.859 1 96.56 207 PHE A C 1
ATOM 1672 O O . PHE A 1 207 ? 11.461 45.906 28.984 1 96.56 207 PHE A O 1
ATOM 1679 N N . SER A 1 208 ? 10.703 47.188 27.344 1 94.31 208 SER A N 1
ATOM 1680 C CA . SER A 1 208 ? 10.875 48.406 28.109 1 94.31 208 SER A CA 1
ATOM 1681 C C . SER A 1 208 ? 9.938 48.438 29.312 1 94.31 208 SER A C 1
ATOM 1683 O O . SER A 1 208 ? 10.25 49.062 30.328 1 94.31 208 SER A O 1
ATOM 1685 N N . LYS A 1 209 ? 8.859 47.812 29.094 1 92.12 209 LYS A N 1
ATOM 1686 C CA . LYS A 1 209 ? 7.961 47.625 30.219 1 92.12 209 LYS A CA 1
ATOM 1687 C C . LYS A 1 209 ? 8.375 46.406 31.062 1 92.12 209 LYS A C 1
ATOM 1689 O O . LYS A 1 209 ? 8.508 45.312 30.531 1 92.12 209 LYS A O 1
ATOM 1694 N N . ASN A 1 210 ? 8.484 46.594 32.312 1 89.19 210 ASN A N 1
ATOM 1695 C CA . ASN A 1 210 ? 9.062 45.594 33.188 1 89.19 210 ASN A CA 1
ATOM 1696 C C . ASN A 1 210 ? 8.156 44.375 33.344 1 89.19 210 ASN A C 1
ATOM 1698 O O . ASN A 1 210 ? 8.625 43.281 33.625 1 89.19 210 ASN A O 1
ATOM 1702 N N . ASN A 1 211 ? 6.965 44.5 33.062 1 93.38 211 ASN A N 1
ATOM 1703 C CA . ASN A 1 211 ? 6.027 43.375 33.25 1 93.38 211 ASN A CA 1
ATOM 1704 C C . ASN A 1 211 ? 5.918 42.5 32.031 1 93.38 211 ASN A C 1
ATOM 1706 O O . ASN A 1 211 ? 5.289 41.438 32.062 1 93.38 211 ASN A O 1
ATOM 1710 N N . ILE A 1 212 ? 6.555 42.906 30.953 1 95 212 ILE A N 1
ATOM 1711 C CA . ILE A 1 212 ? 6.562 42.094 29.75 1 95 212 ILE A CA 1
ATOM 1712 C C . ILE A 1 212 ? 7.684 41.062 29.844 1 95 212 ILE A C 1
ATOM 1714 O O . ILE A 1 212 ? 8.852 41.406 30.031 1 95 212 ILE A O 1
ATOM 1718 N N . VAL A 1 213 ? 7.316 39.812 29.656 1 93.94 213 VAL A N 1
ATOM 1719 C CA . VAL A 1 213 ? 8.328 38.781 29.953 1 93.94 213 VAL A CA 1
ATOM 1720 C C . VAL A 1 213 ? 8.492 37.875 28.734 1 93.94 213 VAL A C 1
ATOM 1722 O O . VAL A 1 213 ? 9.492 37.156 28.625 1 93.94 213 VAL A O 1
ATOM 1725 N N . PHE A 1 214 ? 7.551 38 27.812 1 93.75 214 PHE A N 1
ATOM 1726 C CA . PHE A 1 214 ? 7.645 37.094 26.672 1 93.75 214 PHE A CA 1
ATOM 1727 C C . PHE A 1 214 ? 7.039 37.719 25.422 1 93.75 214 PHE A C 1
ATOM 1729 O O . PHE A 1 214 ? 5.984 38.344 25.5 1 93.75 214 PHE A O 1
ATOM 1736 N N . VAL A 1 215 ? 7.75 37.719 24.25 1 97.44 215 VAL A N 1
ATOM 1737 C CA . VAL A 1 215 ? 7.309 38.188 22.953 1 97.44 215 VAL A CA 1
ATOM 1738 C C . VAL A 1 215 ? 7.434 37.094 21.906 1 97.44 215 VAL A C 1
ATOM 1740 O O . VAL A 1 215 ? 8.492 36.469 21.781 1 97.44 215 VAL A O 1
ATOM 1743 N N . GLN A 1 216 ? 6.328 36.781 21.234 1 97.5 216 GLN A N 1
ATOM 1744 C CA . GLN A 1 216 ? 6.285 35.719 20.25 1 97.5 216 GLN A CA 1
ATOM 1745 C C . GLN A 1 216 ? 6.055 36.25 18.844 1 97.5 216 GLN A C 1
ATOM 1747 O O . GLN A 1 216 ? 5.176 37.094 18.641 1 97.5 216 GLN A O 1
ATOM 1752 N N . ALA A 1 217 ? 6.906 35.906 17.875 1 96.12 217 ALA A N 1
ATOM 1753 C CA . ALA A 1 217 ? 6.668 36.125 16.453 1 96.12 217 ALA A CA 1
ATOM 1754 C C . ALA A 1 217 ? 6.152 34.844 15.781 1 96.12 217 ALA A C 1
ATOM 1756 O O . ALA A 1 217 ? 6.422 33.75 16.234 1 96.12 217 ALA A O 1
ATOM 1757 N N . PRO A 1 218 ? 5.434 34.969 14.703 1 94.56 218 PRO A N 1
ATOM 1758 C CA . PRO A 1 218 ? 4.844 33.812 14.062 1 94.56 218 PRO A CA 1
ATOM 1759 C C . PRO A 1 218 ? 5.879 32.938 13.344 1 94.56 218 PRO A C 1
ATOM 1761 O O . PRO A 1 218 ? 6.938 33.438 12.945 1 94.56 218 PRO A O 1
ATOM 1764 N N . GLN A 1 219 ? 5.578 31.672 13.258 1 93.25 219 GLN A N 1
ATOM 1765 C CA . GLN A 1 219 ? 6.348 30.781 12.398 1 93.25 219 GLN A CA 1
ATOM 1766 C C . GLN A 1 219 ? 5.832 30.828 10.961 1 93.25 219 GLN A C 1
ATOM 1768 O O . GLN A 1 219 ? 4.668 30.516 10.703 1 93.25 219 GLN A O 1
ATOM 1773 N N . VAL A 1 220 ? 6.648 31.266 10.117 1 91.19 220 VAL A N 1
ATOM 1774 C CA . VAL A 1 220 ? 6.355 31.344 8.688 1 91.19 220 VAL A CA 1
ATOM 1775 C C . VAL A 1 220 ? 7.305 30.438 7.918 1 91.19 220 VAL A C 1
ATOM 1777 O O . VAL A 1 220 ? 8.461 30.266 8.305 1 91.19 220 VAL A O 1
ATOM 1780 N N . PHE A 1 221 ? 6.77 29.875 6.832 1 89.5 221 PHE A N 1
ATOM 1781 C CA . PHE A 1 221 ? 7.578 28.875 6.156 1 89.5 221 PHE A CA 1
ATOM 1782 C C . PHE A 1 221 ? 7.82 29.25 4.699 1 89.5 221 PHE A C 1
ATOM 1784 O O . PHE A 1 221 ? 6.922 29.781 4.035 1 89.5 221 PHE A O 1
ATOM 1791 N N . TYR A 1 222 ? 9.008 28.953 4.273 1 85.94 222 TYR A N 1
ATOM 1792 C CA . TYR A 1 222 ? 9.367 29.359 2.922 1 85.94 222 TYR A CA 1
ATOM 1793 C C . TYR A 1 222 ? 9.125 28.234 1.922 1 85.94 222 TYR A C 1
ATOM 1795 O O . TYR A 1 222 ? 9.125 28.469 0.71 1 85.94 222 TYR A O 1
ATOM 1803 N N . ASN A 1 223 ? 8.961 27.047 2.344 1 85.94 223 ASN A N 1
ATOM 1804 C CA . ASN A 1 223 ? 8.617 25.953 1.447 1 85.94 223 ASN A CA 1
ATOM 1805 C C . ASN A 1 223 ? 7.125 25.625 1.505 1 85.94 223 ASN A C 1
ATOM 1807 O O . ASN A 1 223 ? 6.434 26.031 2.445 1 85.94 223 ASN A O 1
ATOM 1811 N N . ALA A 1 224 ? 6.707 24.906 0.485 1 89.12 224 ALA A N 1
ATOM 1812 C CA . ALA A 1 224 ? 5.305 24.5 0.427 1 89.12 224 ALA A CA 1
ATOM 1813 C C . ALA A 1 224 ? 5.039 23.312 1.346 1 89.12 224 ALA A C 1
ATOM 1815 O O . ALA A 1 224 ? 5.848 22.375 1.416 1 89.12 224 ALA A O 1
ATOM 1816 N N . ASP A 1 225 ? 3.928 23.375 2.078 1 92.44 225 ASP A N 1
ATOM 1817 C CA . ASP A 1 225 ? 3.529 22.219 2.881 1 92.44 225 ASP A CA 1
ATOM 1818 C C . ASP A 1 225 ? 2.932 21.125 2.006 1 92.44 225 ASP A C 1
ATOM 1820 O O . ASP A 1 225 ? 2.773 21.297 0.797 1 92.44 225 ASP A O 1
ATOM 1824 N N . PRO A 1 226 ? 2.658 19.984 2.547 1 93.31 226 PRO A N 1
ATOM 1825 C CA . PRO A 1 226 ? 2.217 18.844 1.74 1 93.31 226 PRO A CA 1
ATOM 1826 C C . PRO A 1 226 ? 0.906 19.109 1.005 1 93.31 226 PRO A C 1
ATOM 1828 O O . PRO A 1 226 ? 0.682 18.562 -0.081 1 93.31 226 PRO A O 1
ATOM 1831 N N . PHE A 1 227 ? 0.009 19.891 1.522 1 95.38 227 PHE A N 1
ATOM 1832 C CA . PHE A 1 227 ? -1.247 20.203 0.852 1 95.38 227 PHE A CA 1
ATOM 1833 C C . PHE A 1 227 ? -1.005 21.078 -0.367 1 95.38 227 PHE A C 1
ATOM 1835 O O . PHE A 1 227 ? -1.616 20.875 -1.418 1 95.38 227 PHE A O 1
ATOM 1842 N N . GLN A 1 228 ? -0.116 22 -0.183 1 93 228 GLN A N 1
ATOM 1843 C CA . GLN A 1 228 ? 0.25 22.875 -1.289 1 93 228 GLN A CA 1
ATOM 1844 C C . GLN A 1 228 ? 1.018 22.109 -2.365 1 93 228 GLN A C 1
ATOM 1846 O O . GLN A 1 228 ? 0.66 22.156 -3.545 1 93 228 GLN A O 1
ATOM 1851 N N . TYR A 1 229 ? 2.012 21.422 -1.961 1 91.81 229 TYR A N 1
ATOM 1852 C CA . TYR A 1 229 ? 2.984 20.828 -2.873 1 91.81 229 TYR A CA 1
ATOM 1853 C C . TYR A 1 229 ? 2.391 19.641 -3.602 1 91.81 229 TYR A C 1
ATOM 1855 O O . TYR A 1 229 ? 2.432 19.562 -4.832 1 91.81 229 TYR A O 1
ATOM 1863 N N . ASN A 1 230 ? 1.849 18.703 -2.857 1 92.75 230 ASN A N 1
ATOM 1864 C CA . ASN A 1 230 ? 1.384 17.453 -3.449 1 92.75 230 ASN A CA 1
ATOM 1865 C C . ASN A 1 230 ? 0.18 17.672 -4.359 1 92.75 230 ASN A C 1
ATOM 1867 O O . ASN A 1 230 ? -0.028 16.922 -5.316 1 92.75 230 ASN A O 1
ATOM 1871 N N . LEU A 1 231 ? -0.589 18.766 -4.109 1 94.38 231 LEU A N 1
ATOM 1872 C CA . LEU A 1 231 ? -1.773 19.031 -4.914 1 94.38 231 LEU A CA 1
ATOM 1873 C C . LEU A 1 231 ? -1.455 20.031 -6.023 1 94.38 231 LEU A C 1
ATOM 1875 O O . LEU A 1 231 ? -2.348 20.438 -6.773 1 94.38 231 LEU A O 1
ATOM 1879 N N . PHE A 1 232 ? -0.236 20.5 -6.109 1 91.12 232 PHE A N 1
ATOM 1880 C CA . PHE A 1 232 ? 0.167 21.5 -7.09 1 91.12 232 PHE A CA 1
ATOM 1881 C C . PHE A 1 232 ? -0.631 22.781 -6.914 1 91.12 232 PHE A C 1
ATOM 1883 O O . PHE A 1 232 ? -1.135 23.344 -7.891 1 91.12 232 PHE A O 1
ATOM 1890 N N . PHE A 1 233 ? -0.757 23.156 -5.652 1 92.19 233 PHE A N 1
ATOM 1891 C CA . PHE A 1 233 ? -1.622 24.281 -5.316 1 92.19 233 PHE A CA 1
ATOM 1892 C C . PHE A 1 233 ? -0.862 25.312 -4.508 1 92.19 233 PHE A C 1
ATOM 1894 O O . PHE A 1 233 ? -1.454 26.031 -3.699 1 92.19 233 PHE A O 1
ATOM 1901 N N . GLU A 1 234 ? 0.37 25.469 -4.707 1 87.94 234 GLU A N 1
ATOM 1902 C CA . GLU A 1 234 ? 1.281 26.312 -3.947 1 87.94 234 GLU A CA 1
ATOM 1903 C C . GLU A 1 234 ? 0.889 27.781 -4.066 1 87.94 234 GLU A C 1
ATOM 1905 O O . GLU A 1 234 ? 1.048 28.547 -3.113 1 87.94 234 GLU A O 1
ATOM 1910 N N . ASP A 1 235 ? 0.274 28.172 -5.109 1 85.88 235 ASP A N 1
ATOM 1911 C CA . ASP A 1 235 ? -0.021 29.594 -5.34 1 85.88 235 ASP A CA 1
ATOM 1912 C C . ASP A 1 235 ? -1.469 29.906 -4.984 1 85.88 235 ASP A C 1
ATOM 1914 O O . ASP A 1 235 ? -1.87 31.078 -4.988 1 85.88 235 ASP A O 1
ATOM 1918 N N . ASN A 1 236 ? -2.201 28.922 -4.652 1 89.62 236 ASN A N 1
ATOM 1919 C CA . ASN A 1 236 ? -3.635 29.125 -4.484 1 89.62 236 ASN A CA 1
ATOM 1920 C C . ASN A 1 236 ? -4.027 29.156 -3.008 1 89.62 236 ASN A C 1
ATOM 1922 O O . ASN A 1 236 ? -5.031 29.766 -2.641 1 89.62 236 ASN A O 1
ATOM 1926 N N . ILE A 1 237 ? -3.246 28.484 -2.209 1 91 237 ILE A N 1
ATOM 1927 C CA . ILE A 1 237 ? -3.617 28.406 -0.799 1 91 237 ILE A CA 1
ATOM 1928 C C . ILE A 1 237 ? -2.412 28.75 0.071 1 91 237 ILE A C 1
ATOM 1930 O O . ILE A 1 237 ? -1.266 28.625 -0.363 1 91 237 ILE A O 1
ATOM 1934 N N . ALA A 1 238 ? -2.688 29.25 1.271 1 89.62 238 ALA A N 1
ATOM 1935 C CA . ALA A 1 238 ? -1.647 29.547 2.252 1 89.62 238 ALA A CA 1
ATOM 1936 C C . ALA A 1 238 ? -1.255 28.297 3.041 1 89.62 238 ALA A C 1
ATOM 1938 O O . ALA A 1 238 ? -1.92 27.266 2.951 1 89.62 238 ALA A O 1
ATOM 1939 N N . ASN A 1 239 ? -0.157 28.453 3.727 1 90.62 239 ASN A N 1
ATOM 1940 C CA . ASN A 1 239 ? 0.26 27.359 4.59 1 90.62 239 ASN A CA 1
ATOM 1941 C C . ASN A 1 239 ? -0.818 27.016 5.613 1 90.62 239 ASN A C 1
ATOM 1943 O O . ASN A 1 239 ? -1.5 27.891 6.129 1 90.62 239 ASN A O 1
ATOM 1947 N N . GLU A 1 240 ? -0.956 25.812 5.848 1 90.56 240 GLU A N 1
ATOM 1948 C CA . GLU A 1 240 ? -2.02 25.312 6.715 1 90.56 240 GLU A CA 1
ATOM 1949 C C . GLU A 1 240 ? -1.905 25.906 8.117 1 90.56 240 GLU A C 1
ATOM 1951 O O . GLU A 1 240 ? -2.914 26.078 8.805 1 90.56 240 GLU A O 1
ATOM 1956 N N . GLN A 1 241 ? -0.762 26.344 8.594 1 90.81 241 GLN A N 1
ATOM 1957 C CA . GLN A 1 241 ? -0.539 26.828 9.953 1 90.81 241 GLN A CA 1
ATOM 1958 C C . GLN A 1 241 ? -0.79 28.328 10.039 1 90.81 241 GLN A C 1
ATOM 1960 O O . GLN A 1 241 ? -0.854 28.891 11.141 1 90.81 241 GLN A O 1
ATOM 1965 N N . ASP A 1 242 ? -0.977 28.969 8.953 1 89.62 242 ASP A N 1
ATOM 1966 C CA . ASP A 1 242 ? -1.068 30.422 8.914 1 89.62 242 ASP A CA 1
ATOM 1967 C C . ASP A 1 242 ? -2.285 30.922 9.695 1 89.62 242 ASP A C 1
ATOM 1969 O O . ASP A 1 242 ? -2.232 31.969 10.344 1 89.62 242 ASP A O 1
ATOM 1973 N N . PHE A 1 243 ? -3.322 30.156 9.578 1 88.12 243 PHE A N 1
ATOM 1974 C CA . PHE A 1 243 ? -4.531 30.594 10.266 1 88.12 243 PHE A CA 1
ATOM 1975 C C . PHE A 1 243 ? -4.289 30.719 11.766 1 88.12 243 PHE A C 1
ATOM 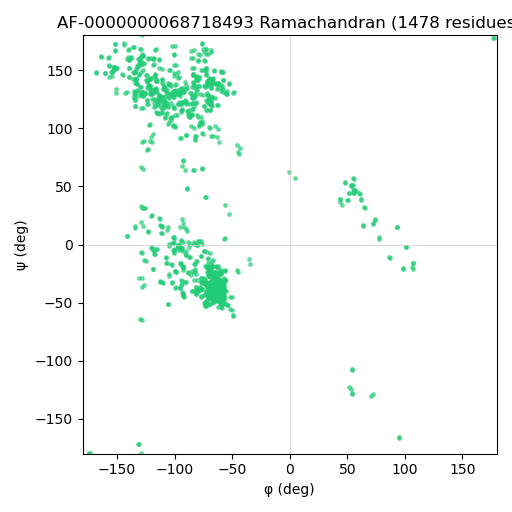1977 O O . PHE A 1 243 ? -4.688 31.703 12.391 1 88.12 243 PHE A O 1
ATOM 1984 N N . PHE A 1 244 ? -3.668 29.797 12.344 1 90.44 244 PHE A N 1
ATOM 1985 C CA . PHE A 1 244 ? -3.354 29.828 13.766 1 90.44 244 PHE A CA 1
ATOM 1986 C C . PHE A 1 244 ? -2.324 30.906 14.07 1 90.44 244 PHE A C 1
ATOM 1988 O O . PHE A 1 244 ? -2.51 31.719 14.992 1 90.44 244 PHE A O 1
ATOM 1995 N N . MET A 1 245 ? -1.329 30.984 13.305 1 89.06 245 MET A N 1
ATOM 1996 C CA . MET A 1 245 ? -0.188 31.844 13.578 1 89.06 245 MET A CA 1
ATOM 1997 C C . MET A 1 245 ? -0.553 33.312 13.359 1 89.06 245 MET A C 1
ATOM 1999 O O . MET A 1 245 ? -0.071 34.188 14.078 1 89.06 245 MET A O 1
ATOM 2003 N N . ARG A 1 246 ? -1.384 33.531 12.445 1 87.94 246 ARG A N 1
ATOM 2004 C CA . ARG A 1 246 ? -1.61 34.938 12.047 1 87.94 246 ARG A CA 1
ATOM 2005 C C . ARG A 1 246 ? -2.914 35.469 12.641 1 87.94 246 ARG A C 1
ATOM 2007 O O . ARG A 1 246 ? -3.014 36.625 12.977 1 87.94 246 ARG A O 1
ATOM 2014 N N . GLN A 1 247 ? -3.824 34.594 12.758 1 88.38 247 GLN A N 1
ATOM 2015 C CA . GLN A 1 247 ? -5.141 35.094 13.156 1 88.38 247 GLN A CA 1
ATOM 2016 C C . GLN A 1 247 ? -5.434 34.75 14.617 1 88.38 247 GLN A C 1
ATOM 2018 O O . GLN A 1 247 ? -5.766 35.625 15.414 1 88.38 247 GLN A O 1
ATOM 2023 N N . LEU A 1 248 ? -5.289 33.594 14.961 1 91.38 248 LEU A N 1
ATOM 2024 C CA . LEU A 1 248 ? -5.691 33.156 16.297 1 91.38 248 LEU A CA 1
ATOM 2025 C C . LEU A 1 248 ? -4.75 33.719 17.359 1 91.38 248 LEU A C 1
ATOM 2027 O O . LEU A 1 248 ? -5.199 34.188 18.406 1 91.38 248 LEU A O 1
ATOM 2031 N N . GLU A 1 249 ? -3.432 33.688 17.109 1 94.12 249 GLU A N 1
ATOM 2032 C CA . GLU A 1 249 ? -2.463 34.188 18.078 1 94.12 249 GLU A CA 1
ATOM 2033 C C . GLU A 1 249 ? -2.658 35.656 18.344 1 94.12 249 GLU A C 1
ATOM 2035 O O . GLU A 1 249 ? -2.518 36.125 19.484 1 94.12 249 GLU A O 1
ATOM 2040 N N . GLU A 1 250 ? -2.926 36.375 17.328 1 92.81 250 GLU A N 1
ATOM 2041 C CA . GLU A 1 250 ? -3.18 37.781 17.484 1 92.81 250 GLU A CA 1
ATOM 2042 C C . GLU A 1 250 ? -4.414 38.031 18.359 1 92.81 250 GLU A C 1
ATOM 2044 O O . GLU A 1 250 ? -4.414 38.938 19.188 1 92.81 250 GLU A O 1
ATOM 2049 N N . GLY A 1 251 ? -5.473 37.281 18.156 1 93.06 251 GLY A N 1
ATOM 2050 C CA . GLY A 1 251 ? -6.672 37.406 18.969 1 93.06 251 GLY A CA 1
ATOM 2051 C C . GLY A 1 251 ? -6.43 37.031 20.422 1 93.06 251 GLY A C 1
ATOM 2052 O O . GLY A 1 251 ? -6.996 37.625 21.328 1 93.06 251 GLY A O 1
ATOM 2053 N N . LYS A 1 252 ? -5.566 36.125 20.672 1 95.69 252 LYS A N 1
ATOM 2054 C CA . LYS A 1 252 ? -5.246 35.688 22.031 1 95.69 252 LYS A CA 1
ATOM 2055 C C . LYS A 1 252 ? -4.441 36.75 22.781 1 95.69 252 LYS A C 1
ATOM 2057 O O . LYS A 1 252 ? -4.559 36.875 24 1 95.69 252 LYS A O 1
ATOM 2062 N N . ASP A 1 253 ? -3.617 37.438 22.016 1 96.12 253 ASP A N 1
ATOM 2063 C CA . ASP A 1 253 ? -2.803 38.5 22.609 1 96.12 253 ASP A CA 1
ATOM 2064 C C . ASP A 1 253 ? -3.674 39.531 23.312 1 96.12 253 ASP A C 1
ATOM 2066 O O . ASP A 1 253 ? -3.268 40.125 24.312 1 96.12 253 ASP A O 1
ATOM 2070 N N . ARG A 1 254 ? -4.863 39.719 22.812 1 94.88 254 ARG A N 1
ATOM 2071 C CA . ARG A 1 254 ? -5.793 40.688 23.391 1 94.88 254 ARG A CA 1
ATOM 2072 C C . ARG A 1 254 ? -6.105 40.344 24.844 1 94.88 254 ARG A C 1
ATOM 2074 O O . ARG A 1 254 ? -6.379 41.25 25.656 1 94.88 254 ARG A O 1
ATOM 2081 N N . PHE A 1 255 ? -5.973 39.125 25.172 1 95.81 255 PHE A N 1
ATOM 2082 C CA . PHE A 1 255 ? -6.348 38.656 26.5 1 95.81 255 PHE A CA 1
ATOM 2083 C C . PHE A 1 255 ? -5.121 38.219 27.297 1 95.81 255 PHE A C 1
ATOM 2085 O O . PHE A 1 255 ? -5.234 37.438 28.25 1 95.81 255 PHE A O 1
ATOM 2092 N N . ASN A 1 256 ? -3.893 38.656 26.828 1 96 256 ASN A N 1
ATOM 2093 C CA . ASN A 1 256 ? -2.643 38.219 27.453 1 96 256 ASN A CA 1
ATOM 2094 C C . ASN A 1 256 ? -2.52 36.719 27.516 1 96 256 ASN A C 1
ATOM 2096 O O . ASN A 1 256 ? -2.217 36.156 28.578 1 96 256 ASN A O 1
ATOM 2100 N N . ALA A 1 257 ? -2.848 36.094 26.438 1 96.19 257 ALA A N 1
ATOM 2101 C CA . ALA A 1 257 ? -2.803 34.625 26.359 1 96.19 257 ALA A CA 1
ATOM 2102 C C . ALA A 1 257 ? -2.031 34.188 25.125 1 96.19 257 ALA A C 1
ATOM 2104 O O . ALA A 1 257 ? -2.385 33.156 24.5 1 96.19 257 ALA A O 1
ATOM 2105 N N . THR A 1 258 ? -1.04 34.969 24.766 1 95.62 258 THR A N 1
ATOM 2106 C CA . THR A 1 258 ? -0.166 34.531 23.672 1 95.62 258 THR A CA 1
ATOM 2107 C C . THR A 1 258 ? 0.506 33.219 23.984 1 95.62 258 THR A C 1
ATOM 2109 O O . THR A 1 258 ? 1.037 33.031 25.094 1 95.62 258 THR A O 1
ATOM 2112 N N . MET A 1 259 ? 0.424 32.375 23.031 1 95.56 259 MET A N 1
ATOM 2113 C CA . MET A 1 259 ? 1.014 31.062 23.234 1 95.56 259 MET A CA 1
ATOM 2114 C C . MET A 1 259 ? 2.447 31.016 22.719 1 95.56 259 MET A C 1
ATOM 2116 O O . MET A 1 259 ? 2.732 31.5 21.625 1 95.56 259 MET A O 1
ATOM 2120 N N . TYR A 1 260 ? 3.322 30.484 23.578 1 96.25 260 TYR A N 1
ATOM 2121 C CA . TYR A 1 260 ? 4.668 30.172 23.109 1 96.25 260 TYR A CA 1
ATOM 2122 C C . TYR A 1 260 ? 4.656 28.953 22.188 1 96.25 260 TYR A C 1
ATOM 2124 O O . TYR A 1 260 ? 4.156 27.891 22.562 1 96.25 260 TYR A O 1
ATOM 2132 N N . VAL A 1 261 ? 5.184 29.141 21 1 94.38 261 VAL A N 1
ATOM 2133 C CA . VAL A 1 261 ? 5.039 28.062 20.016 1 94.38 261 VAL A CA 1
ATOM 2134 C C . VAL A 1 261 ? 6.402 27.453 19.703 1 94.38 261 VAL A C 1
ATOM 2136 O O . VAL A 1 261 ? 6.641 26.953 18.609 1 94.38 261 VAL A O 1
ATOM 2139 N N . GLY A 1 262 ? 7.352 27.578 20.562 1 93.94 262 GLY A N 1
ATOM 2140 C CA . GLY A 1 262 ? 8.547 26.75 20.531 1 93.94 262 GLY A CA 1
ATOM 2141 C C . GLY A 1 262 ? 9.727 27.453 19.859 1 93.94 262 GLY A C 1
ATOM 2142 O O . GLY A 1 262 ? 10.875 27.047 20.062 1 93.94 262 GLY A O 1
ATOM 2143 N N . SER A 1 263 ? 9.492 28.469 19.047 1 95.56 263 SER A N 1
ATOM 2144 C CA . SER A 1 263 ? 10.57 29.172 18.359 1 95.56 263 SER A CA 1
ATOM 2145 C C . SER A 1 263 ? 10.195 30.625 18.078 1 95.56 263 SER A C 1
ATOM 2147 O O . SER A 1 263 ? 9.055 31.031 18.297 1 95.56 263 SER A O 1
ATOM 2149 N N . ASN A 1 264 ? 11.156 31.438 17.703 1 97.19 264 ASN A N 1
ATOM 2150 C CA . ASN A 1 264 ? 10.945 32.844 17.359 1 97.19 264 ASN A CA 1
ATOM 2151 C C . ASN A 1 264 ? 10.406 33.625 18.547 1 97.19 264 ASN A C 1
ATOM 2153 O O . ASN A 1 264 ? 9.508 34.469 18.391 1 97.19 264 ASN A O 1
ATOM 2157 N N . ALA A 1 265 ? 10.891 33.344 19.688 1 98 265 ALA A N 1
ATOM 2158 C CA . ALA A 1 265 ? 10.359 33.969 20.891 1 98 265 ALA A CA 1
ATOM 2159 C C . ALA A 1 265 ? 11.484 34.562 21.734 1 98 265 ALA A C 1
ATOM 2161 O O . ALA A 1 265 ? 12.625 34.125 21.672 1 98 265 ALA A O 1
ATOM 2162 N N . LEU A 1 266 ? 11.164 35.625 22.422 1 98.38 266 LEU A N 1
ATOM 2163 C CA . LEU A 1 266 ? 12.062 36.312 23.359 1 98.38 266 LEU A CA 1
ATOM 2164 C C . LEU A 1 266 ? 11.523 36.25 24.781 1 98.38 266 LEU A C 1
ATOM 2166 O O . LEU A 1 266 ? 10.32 36.406 25 1 98.38 266 LEU A O 1
ATOM 2170 N N . PHE A 1 267 ? 12.445 36.062 25.75 1 98.38 267 PHE A N 1
ATOM 2171 C CA . PHE A 1 267 ? 12.062 35.938 27.141 1 98.38 267 PHE A CA 1
ATOM 2172 C C . PHE A 1 267 ? 12.938 36.812 28.016 1 98.38 267 PHE A C 1
ATOM 2174 O O . PHE A 1 267 ? 14.141 36.938 27.797 1 98.38 267 PHE A O 1
ATOM 2181 N N . ARG A 1 268 ? 12.305 37.438 28.938 1 97.94 268 ARG A N 1
ATOM 2182 C CA . ARG A 1 268 ? 13.07 38.031 30.031 1 97.94 268 ARG A CA 1
ATOM 2183 C C . ARG A 1 268 ? 13.68 36.938 30.906 1 97.94 268 ARG A C 1
ATOM 2185 O O . ARG A 1 268 ? 12.961 36.125 31.469 1 97.94 268 ARG A O 1
ATOM 2192 N N . ARG A 1 269 ? 15.008 36.969 31.062 1 97.56 269 ARG A N 1
ATOM 2193 C CA . ARG A 1 269 ? 15.719 35.906 31.766 1 97.56 269 ARG A CA 1
ATOM 2194 C C . ARG A 1 269 ? 15.211 35.75 33.188 1 97.56 269 ARG A C 1
ATOM 2196 O O . ARG A 1 269 ? 14.977 34.656 33.656 1 97.56 269 ARG A O 1
ATOM 2203 N N . THR A 1 270 ? 14.984 36.812 33.906 1 96.38 270 THR A N 1
ATOM 2204 C CA . THR A 1 270 ? 14.578 36.781 35.281 1 96.38 270 THR A CA 1
ATOM 2205 C C . THR A 1 270 ? 13.219 36.125 35.469 1 96.38 270 THR A C 1
ATOM 2207 O O . THR A 1 270 ? 12.992 35.375 36.438 1 96.38 270 THR A O 1
ATOM 2210 N N . ALA A 1 271 ? 12.375 36.406 34.562 1 96.44 271 ALA A N 1
ATOM 2211 C CA . ALA A 1 271 ? 11.055 35.781 34.594 1 96.44 271 ALA A CA 1
ATOM 2212 C C . ALA A 1 271 ? 11.148 34.25 34.406 1 96.44 271 ALA A C 1
ATOM 2214 O O . ALA A 1 271 ? 10.445 33.5 35.094 1 96.44 271 ALA A O 1
ATOM 2215 N N . LEU A 1 272 ? 11.961 33.812 33.469 1 96.62 272 LEU A N 1
ATOM 2216 C CA . LEU A 1 272 ? 12.18 32.375 33.219 1 96.62 272 LEU A CA 1
ATOM 2217 C C . LEU A 1 272 ? 12.766 31.719 34.469 1 96.62 272 LEU A C 1
ATOM 2219 O O . LEU A 1 272 ? 12.359 30.609 34.844 1 96.62 272 LEU A O 1
ATOM 2223 N N . GLU A 1 273 ? 13.656 32.406 35.062 1 96.12 273 GLU A N 1
ATOM 2224 C CA . GLU A 1 273 ? 14.289 31.891 36.25 1 96.12 273 GLU A CA 1
ATOM 2225 C C . GLU A 1 273 ? 13.289 31.766 37.406 1 96.12 273 GLU A C 1
ATOM 2227 O O . GLU A 1 273 ? 13.352 30.812 38.188 1 96.12 273 GLU A O 1
ATOM 2232 N N . GLU A 1 274 ? 12.43 32.656 37.469 1 95.06 274 GLU A N 1
ATOM 2233 C CA . GLU A 1 274 ? 11.422 32.656 38.5 1 95.06 274 GLU A CA 1
ATOM 2234 C C . GLU A 1 274 ? 10.539 31.406 38.438 1 95.06 274 GLU A C 1
ATOM 2236 O O . GLU A 1 274 ? 10.078 30.906 39.469 1 95.06 274 GLU A O 1
ATOM 2241 N N . ILE A 1 275 ? 10.273 30.969 37.281 1 94.19 275 ILE A N 1
ATOM 2242 C CA . ILE A 1 275 ? 9.406 29.812 37.156 1 94.19 275 ILE A CA 1
ATOM 2243 C C . ILE A 1 275 ? 10.242 28.531 37.062 1 94.19 275 ILE A C 1
ATOM 2245 O O . ILE A 1 275 ? 9.719 27.453 36.781 1 94.19 275 ILE A O 1
ATOM 2249 N N . GLY A 1 276 ? 11.555 28.672 37.188 1 94.94 276 GLY A N 1
ATOM 2250 C CA . GLY A 1 276 ? 12.422 27.5 37.188 1 94.94 276 GLY A CA 1
ATOM 2251 C C . GLY A 1 276 ? 12.953 27.141 35.844 1 94.94 276 GLY A C 1
ATOM 2252 O O . GLY A 1 276 ? 13.391 26 35.594 1 94.94 276 GLY A O 1
ATOM 2253 N N . GLY A 1 277 ? 12.859 28.031 34.875 1 96.75 277 GLY A N 1
ATOM 2254 C CA . GLY A 1 277 ? 13.32 27.781 33.5 1 96.75 277 GLY A CA 1
ATOM 2255 C C . GLY A 1 277 ? 12.219 27.297 32.594 1 96.75 277 GLY A C 1
ATOM 2256 O O . GLY A 1 277 ? 11.031 27.438 32.906 1 96.75 277 GLY A O 1
ATOM 2257 N N . PHE A 1 278 ? 12.648 26.797 31.438 1 97.31 278 PHE A N 1
ATOM 2258 C CA . PHE A 1 278 ? 11.68 26.203 30.516 1 97.31 278 PHE A CA 1
ATOM 2259 C C . PHE A 1 278 ? 11.07 24.938 31.109 1 97.31 278 PHE A C 1
ATOM 2261 O O . PHE A 1 278 ? 11.766 24.141 31.734 1 97.31 278 PHE A O 1
ATOM 2268 N N . ALA A 1 279 ? 9.797 24.766 30.938 1 95.81 279 ALA A N 1
ATOM 2269 C CA . ALA A 1 279 ? 9.07 23.641 31.5 1 95.81 279 ALA A CA 1
ATOM 2270 C C . ALA A 1 279 ? 9.57 22.312 30.938 1 95.81 279 ALA A C 1
ATOM 2272 O O . ALA A 1 279 ? 9.852 22.219 29.734 1 95.81 279 ALA A O 1
ATOM 2273 N N . THR A 1 280 ? 9.688 21.281 31.797 1 94 280 THR A N 1
ATOM 2274 C CA . THR A 1 280 ? 10.211 19.984 31.375 1 94 280 THR A CA 1
ATOM 2275 C C . THR A 1 280 ? 9.211 18.875 31.656 1 94 280 THR A C 1
ATOM 2277 O O . THR A 1 280 ? 8.211 19.094 32.344 1 94 280 THR A O 1
ATOM 2280 N N . GLY A 1 281 ? 9.352 17.75 30.969 1 91.12 281 GLY A N 1
ATOM 2281 C CA . GLY A 1 281 ? 8.586 16.562 31.281 1 91.12 281 GLY A CA 1
ATOM 2282 C C . GLY A 1 281 ? 7.418 16.344 30.344 1 91.12 281 GLY A C 1
ATOM 2283 O O . GLY A 1 281 ? 6.625 15.406 30.531 1 91.12 281 GLY A O 1
ATOM 2284 N N . VAL A 1 282 ? 7.238 17.203 29.469 1 90.94 282 VAL A N 1
ATOM 2285 C CA . VAL A 1 282 ? 6.184 17.062 28.469 1 90.94 282 VAL A CA 1
ATOM 2286 C C . VAL A 1 282 ? 6.758 17.328 27.078 1 90.94 282 VAL A C 1
ATOM 2288 O O . VAL A 1 282 ? 7.785 17.984 26.938 1 90.94 282 VAL A O 1
ATOM 2291 N N . ILE A 1 283 ? 6.102 16.859 26.031 1 88.25 283 ILE A N 1
ATOM 2292 C CA . ILE A 1 283 ? 6.555 17.031 24.656 1 88.25 283 ILE A CA 1
ATOM 2293 C C . ILE A 1 283 ? 6.402 18.5 24.234 1 88.25 283 ILE A C 1
ATOM 2295 O O . ILE A 1 283 ? 7.312 19.078 23.641 1 88.25 283 ILE A O 1
ATOM 2299 N N . THR A 1 284 ? 5.254 19.078 24.547 1 90.5 284 THR A N 1
ATOM 2300 C CA . THR A 1 284 ? 5.012 20.484 24.219 1 90.5 284 THR A CA 1
ATOM 2301 C C . THR A 1 284 ? 5.406 21.391 25.391 1 90.5 284 THR A C 1
ATOM 2303 O O . THR A 1 284 ? 4.555 22.062 25.969 1 90.5 284 THR A O 1
ATOM 2306 N N . GLU A 1 285 ? 6.641 21.531 25.609 1 92.69 285 GLU A N 1
ATOM 2307 C CA . GLU A 1 285 ? 7.219 22.344 26.688 1 92.69 285 GLU A CA 1
ATOM 2308 C C . GLU A 1 285 ? 6.98 23.828 26.453 1 92.69 285 GLU A C 1
ATOM 2310 O O . GLU A 1 285 ? 6.887 24.609 27.406 1 92.69 285 GLU A O 1
ATOM 2315 N N . ASP A 1 286 ? 6.824 24.141 25.219 1 94.19 286 ASP A N 1
ATOM 2316 C CA . ASP A 1 286 ? 6.629 25.547 24.844 1 94.19 286 ASP A CA 1
ATOM 2317 C C . ASP A 1 286 ? 5.305 26.078 25.375 1 94.19 286 ASP A C 1
ATOM 2319 O O . ASP A 1 286 ? 5.281 27.062 26.125 1 94.19 286 ASP A O 1
ATOM 2323 N N . MET A 1 287 ? 4.262 25.344 25.141 1 94.25 287 MET A N 1
ATOM 2324 C CA . MET A 1 287 ? 2.955 25.766 25.641 1 94.25 287 MET A CA 1
ATOM 2325 C C . MET A 1 287 ? 2.951 25.859 27.156 1 94.25 287 MET A C 1
ATOM 2327 O O . MET A 1 287 ? 2.422 26.812 27.734 1 94.25 287 MET A O 1
ATOM 2331 N N . ALA A 1 288 ? 3.537 24.938 27.828 1 95.75 288 ALA A N 1
ATOM 2332 C CA . ALA A 1 288 ? 3.596 24.922 29.281 1 95.75 288 ALA A CA 1
ATOM 2333 C C . ALA A 1 288 ? 4.363 26.125 29.812 1 95.75 288 ALA A C 1
ATOM 2335 O O . ALA A 1 288 ? 3.936 26.766 30.781 1 95.75 288 ALA A O 1
ATOM 2336 N N . THR A 1 289 ? 5.477 26.391 29.203 1 97 289 THR A N 1
ATOM 2337 C CA . THR A 1 289 ? 6.312 27.5 29.641 1 97 289 THR A CA 1
ATOM 2338 C C . THR A 1 289 ? 5.547 28.828 29.547 1 97 289 THR A C 1
ATOM 2340 O O . THR A 1 289 ? 5.551 29.625 30.484 1 97 289 THR A O 1
ATOM 2343 N N . GLY A 1 290 ? 4.922 29.031 28.406 1 96.5 290 GLY A N 1
ATOM 2344 C CA . GLY A 1 290 ? 4.121 30.234 28.25 1 96.5 290 GLY A CA 1
ATOM 2345 C C . GLY A 1 290 ? 3.008 30.359 29.281 1 96.5 290 GLY A C 1
ATOM 2346 O O . GLY A 1 290 ? 2.793 31.422 29.844 1 96.5 290 GLY A O 1
ATOM 2347 N N . MET A 1 291 ? 2.32 29.297 29.531 1 96.25 291 MET A N 1
ATOM 2348 C CA . MET A 1 291 ? 1.206 29.281 30.484 1 96.25 291 MET A CA 1
ATOM 2349 C C . MET A 1 291 ? 1.686 29.578 31.891 1 96.25 291 MET A C 1
ATOM 2351 O O . MET A 1 291 ? 1.054 30.359 32.625 1 96.25 291 MET A O 1
ATOM 2355 N N . LEU A 1 292 ? 2.811 29.062 32.281 1 96.56 292 LEU A N 1
ATOM 2356 C CA . LEU A 1 292 ? 3.34 29.25 33.625 1 96.56 292 LEU A CA 1
ATOM 2357 C C . LEU A 1 292 ? 3.795 30.688 33.844 1 96.56 292 LEU A C 1
ATOM 2359 O O . LEU A 1 292 ? 3.643 31.234 34.938 1 96.56 292 LEU A O 1
ATOM 2363 N N . LEU A 1 293 ? 4.355 31.25 32.812 1 97.12 293 LEU A N 1
ATOM 2364 C CA . LEU A 1 293 ? 4.746 32.656 32.906 1 97.12 293 LEU A CA 1
ATOM 2365 C C . LEU A 1 293 ? 3.523 33.562 33.094 1 97.12 293 LEU A C 1
ATOM 2367 O O . LEU A 1 293 ? 3.543 34.469 33.906 1 97.12 293 LEU A O 1
ATOM 2371 N N . GLN A 1 294 ? 2.527 33.281 32.375 1 96.75 294 GLN A N 1
ATOM 2372 C CA . GLN A 1 294 ? 1.297 34.062 32.469 1 96.75 294 GLN A CA 1
ATOM 2373 C C . GLN A 1 294 ? 0.603 33.812 33.812 1 96.75 294 GLN A C 1
ATOM 2375 O O . GLN A 1 294 ? -0.016 34.719 34.375 1 96.75 294 GLN A O 1
ATOM 2380 N N . ALA A 1 295 ? 0.736 32.656 34.312 1 95.81 295 ALA A N 1
ATOM 2381 C CA . ALA A 1 295 ? 0.172 32.312 35.594 1 95.81 295 ALA A CA 1
ATOM 2382 C C . ALA A 1 295 ? 0.828 33.125 36.719 1 95.81 295 ALA A C 1
ATOM 2384 O O . ALA A 1 295 ? 0.226 33.375 37.75 1 95.81 295 ALA A O 1
ATOM 2385 N N . ASN A 1 296 ? 1.987 33.562 36.438 1 94.06 296 ASN A N 1
ATOM 2386 C CA . ASN A 1 296 ? 2.689 34.438 37.406 1 94.06 296 ASN A CA 1
ATOM 2387 C C . ASN A 1 296 ? 2.371 35.906 37.156 1 94.06 296 ASN A C 1
ATOM 2389 O O . ASN A 1 296 ? 3.111 36.781 37.594 1 94.06 296 ASN A O 1
ATOM 2393 N N . LYS A 1 297 ? 1.352 36.188 36.344 1 91.44 297 LYS A N 1
ATOM 2394 C CA . LYS A 1 297 ? 0.736 37.5 36.125 1 91.44 297 LYS A CA 1
ATOM 2395 C C . LYS A 1 297 ? 1.642 38.406 35.281 1 91.44 297 LYS A C 1
ATOM 2397 O O . LYS A 1 297 ? 1.611 39.625 35.406 1 91.44 297 LYS A O 1
ATOM 2402 N N . TRP A 1 298 ? 2.529 37.781 34.562 1 93.62 298 TRP A N 1
ATOM 2403 C CA . TRP A 1 298 ? 3.352 38.5 33.625 1 93.62 298 TRP A CA 1
ATOM 2404 C C . TRP A 1 298 ? 2.578 38.781 32.344 1 93.62 298 TRP A C 1
ATOM 2406 O O . TRP A 1 298 ? 1.549 38.156 32.062 1 93.62 298 TRP A O 1
ATOM 2416 N N . GLU A 1 299 ? 3.033 39.75 31.641 1 95.44 299 GLU A N 1
ATOM 2417 C CA . GLU A 1 299 ? 2.408 40.062 30.359 1 95.44 299 GLU A CA 1
ATOM 2418 C C . GLU A 1 299 ? 3.209 39.5 29.188 1 95.44 299 GLU A C 1
ATOM 2420 O O . GLU A 1 299 ? 4.441 39.469 29.234 1 95.44 299 GLU A O 1
ATOM 2425 N N . THR A 1 300 ? 2.465 39.156 28.219 1 95.56 300 THR A N 1
ATOM 2426 C CA . THR A 1 300 ? 3.064 38.594 27.016 1 95.56 300 THR A CA 1
ATOM 2427 C C . THR A 1 300 ? 2.551 39.281 25.781 1 95.56 300 THR A C 1
ATOM 2429 O O . THR A 1 300 ? 1.479 39.906 25.797 1 95.56 300 THR A O 1
ATOM 2432 N N . ILE A 1 301 ? 3.34 39.25 24.672 1 96.69 301 ILE A N 1
ATOM 2433 C CA . ILE A 1 301 ? 3.01 40 23.469 1 96.69 301 ILE A CA 1
ATOM 2434 C C . ILE A 1 301 ? 3.184 39.094 22.234 1 96.69 301 ILE A C 1
ATOM 2436 O O . ILE A 1 301 ? 4.098 38.281 22.188 1 96.69 301 ILE A O 1
ATOM 2440 N N . PHE A 1 302 ? 2.264 39.281 21.312 1 96.81 302 PHE A N 1
ATOM 2441 C CA . PHE A 1 302 ? 2.398 38.656 20 1 96.81 302 PHE A CA 1
ATOM 2442 C C . PHE A 1 302 ? 2.656 39.719 18.922 1 96.81 302 PHE A C 1
ATOM 2444 O O . PHE A 1 302 ? 1.895 40.688 18.797 1 96.81 302 PHE A O 1
ATOM 2451 N N . VAL A 1 303 ? 3.736 39.562 18.141 1 96.31 303 VAL A N 1
ATOM 2452 C CA . VAL A 1 303 ? 4.07 40.469 17.031 1 96.31 303 VAL A CA 1
ATOM 2453 C C . VAL A 1 303 ? 3.73 39.781 15.703 1 96.31 303 VAL A C 1
ATOM 2455 O O . VAL A 1 303 ? 4.52 39 15.172 1 96.31 303 VAL A O 1
ATOM 2458 N N . ASN A 1 304 ? 2.65 40.188 15.047 1 93.31 304 ASN A N 1
ATOM 2459 C CA . ASN A 1 304 ? 2.166 39.531 13.828 1 93.31 304 ASN A CA 1
ATOM 2460 C C . ASN A 1 304 ? 2.893 40.062 12.594 1 93.31 304 ASN A C 1
ATOM 2462 O O . ASN A 1 304 ? 2.27 40.656 11.703 1 93.31 304 ASN A O 1
ATOM 2466 N N . GLU A 1 305 ? 4.156 39.812 12.562 1 91.94 305 GLU A N 1
ATOM 2467 C CA . GLU A 1 305 ? 5.043 40.125 11.445 1 91.94 305 GLU A CA 1
ATOM 2468 C C . GLU A 1 305 ? 5.961 38.938 11.125 1 91.94 305 GLU A C 1
ATOM 2470 O O . GLU A 1 305 ? 6.32 38.156 12.008 1 91.94 305 GLU A O 1
ATOM 2475 N N . THR A 1 306 ? 6.258 38.875 9.805 1 92.12 306 THR A N 1
ATOM 2476 C CA . THR A 1 306 ? 7.227 37.844 9.438 1 92.12 306 THR A CA 1
ATOM 2477 C C . THR A 1 306 ? 8.641 38.281 9.828 1 92.12 306 THR A C 1
ATOM 2479 O O . THR A 1 306 ? 9.266 39.094 9.141 1 92.12 306 THR A O 1
ATOM 2482 N N . LEU A 1 307 ? 9.094 37.688 10.883 1 94.44 307 LEU A N 1
ATOM 2483 C CA . LEU A 1 307 ? 10.391 38.094 11.406 1 94.44 307 LEU A CA 1
ATOM 2484 C C . LEU A 1 307 ? 11.383 36.906 11.352 1 94.44 307 LEU A C 1
ATOM 2486 O O . LEU A 1 307 ? 12.57 37.094 11.602 1 94.44 307 LEU A O 1
ATOM 2490 N N . ALA A 1 308 ? 10.906 35.781 11.031 1 94.25 308 ALA A N 1
ATOM 2491 C CA . ALA A 1 308 ? 11.711 34.594 10.797 1 94.25 308 ALA A CA 1
ATOM 2492 C C . ALA A 1 308 ? 11 33.656 9.844 1 94.25 308 ALA A C 1
ATOM 2494 O O . ALA A 1 308 ? 9.766 33.594 9.797 1 94.25 308 ALA A O 1
ATOM 2495 N N . VAL A 1 309 ? 11.734 32.906 9.078 1 91.44 309 VAL A N 1
ATOM 2496 C CA . VAL A 1 309 ? 11.164 31.938 8.133 1 91.44 309 VAL A CA 1
ATOM 2497 C C . VAL A 1 309 ? 11.812 30.562 8.32 1 91.44 309 VAL A C 1
ATOM 2499 O O . VAL A 1 309 ? 13.016 30.469 8.586 1 91.44 309 VAL A O 1
ATOM 2502 N N . GLY A 1 310 ? 10.984 29.578 8.32 1 91.31 310 GLY A N 1
ATOM 2503 C CA . GLY A 1 310 ? 11.508 28.234 8.547 1 91.31 310 GLY A CA 1
ATOM 2504 C C . GLY A 1 310 ? 11.016 27.219 7.535 1 91.31 310 GLY A C 1
ATOM 2505 O O . GLY A 1 310 ? 10.516 27.594 6.469 1 91.31 310 GLY A O 1
ATOM 2506 N N . LEU A 1 311 ? 11.305 25.984 7.789 1 87.88 311 LEU A N 1
ATOM 2507 C CA . LEU A 1 311 ? 10.938 24.859 6.926 1 87.88 311 LEU A CA 1
ATOM 2508 C C . LEU A 1 311 ? 9.711 24.141 7.465 1 87.88 311 LEU A C 1
ATOM 2510 O O . LEU A 1 311 ? 9.672 23.766 8.641 1 87.88 311 LEU A O 1
ATOM 2514 N N . SER A 1 312 ? 8.695 23.984 6.582 1 89.81 312 SER A N 1
ATOM 2515 C CA . SER A 1 312 ? 7.547 23.141 6.91 1 89.81 312 SER A CA 1
ATOM 2516 C C . SER A 1 312 ? 7.824 21.688 6.574 1 89.81 312 SER A C 1
ATOM 2518 O O . SER A 1 312 ? 8.727 21.375 5.793 1 89.81 312 SER A O 1
ATOM 2520 N N . PRO A 1 313 ? 7.039 20.781 7.188 1 90.25 313 PRO A N 1
ATOM 2521 C CA . PRO A 1 313 ? 7.223 19.375 6.801 1 90.25 313 PRO A CA 1
ATOM 2522 C C . PRO A 1 313 ? 7.133 19.172 5.289 1 90.25 313 PRO A C 1
ATOM 2524 O O . PRO A 1 313 ? 6.246 19.719 4.637 1 90.25 313 PRO A O 1
ATOM 2527 N N . GLU A 1 314 ? 8 18.344 4.816 1 86.69 314 GLU A N 1
ATOM 2528 C CA . GLU A 1 314 ? 8.102 18.188 3.369 1 86.69 314 GLU A CA 1
ATOM 2529 C C . GLU A 1 314 ? 7.195 17.078 2.873 1 86.69 314 GLU A C 1
ATOM 2531 O O . GLU A 1 314 ? 6.746 17.094 1.726 1 86.69 314 GLU A O 1
ATOM 2536 N N . THR A 1 315 ? 6.992 16.078 3.652 1 90 315 THR A N 1
ATOM 2537 C CA . THR A 1 315 ? 6.137 14.961 3.254 1 90 315 THR A CA 1
ATOM 2538 C C . THR A 1 315 ? 4.883 14.906 4.125 1 90 315 THR A C 1
ATOM 2540 O O . THR A 1 315 ? 4.867 15.445 5.23 1 90 315 THR A O 1
ATOM 2543 N N . PHE A 1 316 ? 3.936 14.242 3.574 1 94.12 316 PHE A N 1
ATOM 2544 C CA . PHE A 1 316 ? 2.701 14.07 4.328 1 94.12 316 PHE A CA 1
ATOM 2545 C C . PHE A 1 316 ? 2.939 13.211 5.566 1 94.12 316 PHE A C 1
ATOM 2547 O O . PHE A 1 316 ? 2.365 13.469 6.625 1 94.12 316 PHE A O 1
ATOM 2554 N N . SER A 1 317 ? 3.748 12.273 5.449 1 90.5 317 SER A N 1
ATOM 2555 C CA . SER A 1 317 ? 4.098 11.43 6.586 1 90.5 317 SER A CA 1
ATOM 2556 C C . SER A 1 317 ? 4.766 12.234 7.691 1 90.5 317 SER A C 1
ATOM 2558 O O . SER A 1 317 ? 4.473 12.047 8.875 1 90.5 317 SER A O 1
ATOM 2560 N N . ASP A 1 318 ? 5.633 13.156 7.328 1 90.5 318 ASP A N 1
ATOM 2561 C CA . ASP A 1 318 ? 6.301 14.016 8.305 1 90.5 318 ASP A CA 1
ATOM 2562 C C . ASP A 1 318 ? 5.301 14.93 9.008 1 90.5 318 ASP A C 1
ATOM 2564 O O . ASP A 1 318 ? 5.43 15.188 10.203 1 90.5 318 ASP A O 1
ATOM 2568 N N . LEU A 1 319 ? 4.406 15.391 8.273 1 94.81 319 LEU A N 1
ATOM 2569 C CA . LEU A 1 319 ? 3.371 16.25 8.852 1 94.81 319 LEU A CA 1
ATOM 2570 C C . LEU A 1 319 ? 2.564 15.484 9.898 1 94.81 319 LEU A C 1
ATOM 2572 O O . LEU A 1 319 ? 2.307 16.016 10.984 1 94.81 319 LEU A O 1
ATOM 2576 N N . LEU A 1 320 ? 2.143 14.305 9.555 1 94.56 320 LEU A N 1
ATOM 2577 C CA . LEU A 1 320 ? 1.363 13.484 10.484 1 94.56 320 LEU A CA 1
ATOM 2578 C C . LEU A 1 320 ? 2.146 13.219 11.766 1 94.56 320 LEU A C 1
ATOM 2580 O O . LEU A 1 320 ? 1.588 13.281 12.859 1 94.56 320 LEU A O 1
ATOM 2584 N N . LYS A 1 321 ? 3.426 12.961 11.656 1 91.88 321 LYS A N 1
ATOM 2585 C CA . LYS A 1 321 ? 4.27 12.711 12.82 1 91.88 321 LYS A CA 1
ATOM 2586 C C . LYS A 1 321 ? 4.371 13.953 13.703 1 91.88 321 LYS A C 1
ATOM 2588 O O . LYS A 1 321 ? 4.297 13.852 14.93 1 91.88 321 LYS A O 1
ATOM 2593 N N . GLN A 1 322 ? 4.582 15.016 13.07 1 93.19 322 GLN A N 1
ATOM 2594 C CA . GLN A 1 322 ? 4.676 16.281 13.797 1 93.19 322 GLN A CA 1
ATOM 2595 C C . GLN A 1 322 ? 3.387 16.562 14.562 1 93.19 322 GLN A C 1
ATOM 2597 O O . GLN A 1 322 ? 3.426 16.906 15.75 1 93.19 322 GLN A O 1
ATOM 2602 N N . ARG A 1 323 ? 2.266 16.422 13.938 1 95.5 323 ARG A N 1
ATOM 2603 C CA . ARG A 1 323 ? 0.982 16.719 14.57 1 95.5 323 ARG A CA 1
ATOM 2604 C C . ARG A 1 323 ? 0.661 15.703 15.664 1 95.5 323 ARG A C 1
ATOM 2606 O O . ARG A 1 323 ? 0.026 16.047 16.656 1 95.5 323 ARG A O 1
ATOM 2613 N N . ASP A 1 324 ? 1.074 14.477 15.398 1 94.19 324 ASP A N 1
ATOM 2614 C CA . ASP A 1 324 ? 0.928 13.469 16.438 1 94.19 324 ASP A CA 1
ATOM 2615 C C . ASP A 1 324 ? 1.659 13.875 17.719 1 94.19 324 ASP A C 1
ATOM 2617 O O . ASP A 1 324 ? 1.108 13.781 18.812 1 94.19 324 ASP A O 1
ATOM 2621 N N . ARG A 1 325 ? 2.877 14.414 17.609 1 91.94 325 ARG A N 1
ATOM 2622 C CA . ARG A 1 325 ? 3.662 14.875 18.75 1 91.94 325 ARG A CA 1
ATOM 2623 C C . ARG A 1 325 ? 2.977 16.047 19.438 1 91.94 325 ARG A C 1
ATOM 2625 O O . ARG A 1 325 ? 2.926 16.094 20.672 1 91.94 325 ARG A O 1
ATOM 2632 N N . TRP A 1 326 ? 2.477 17 18.672 1 94.19 326 TRP A N 1
ATOM 2633 C CA . TRP A 1 326 ? 1.799 18.156 19.234 1 94.19 326 TRP A CA 1
ATOM 2634 C C . TRP A 1 326 ? 0.548 17.734 20 1 94.19 326 TRP A C 1
ATOM 2636 O O . TRP A 1 326 ? 0.287 18.234 21.094 1 94.19 326 TRP A O 1
ATOM 2646 N N . CYS A 1 327 ? -0.184 16.844 19.359 1 95 327 CYS A N 1
ATOM 2647 C CA . CYS A 1 327 ? -1.416 16.344 19.969 1 95 327 CYS A CA 1
ATOM 2648 C C . CYS A 1 327 ? -1.135 15.688 21.312 1 95 327 CYS A C 1
ATOM 2650 O O . CYS A 1 327 ? -1.721 16.062 22.328 1 95 327 CYS A O 1
ATOM 2652 N N . ARG A 1 328 ? -0.238 14.82 21.391 1 93.38 328 ARG A N 1
ATOM 2653 C CA . ARG A 1 328 ? 0.113 14.117 22.609 1 93.38 328 ARG A CA 1
ATOM 2654 C C . ARG A 1 328 ? 0.698 15.078 23.656 1 93.38 328 ARG A C 1
ATOM 2656 O O . ARG A 1 328 ? 0.38 14.984 24.844 1 93.38 328 ARG A O 1
ATOM 2663 N N . GLY A 1 329 ? 1.548 15.953 23.188 1 93.56 329 GLY A N 1
ATOM 2664 C CA . GLY A 1 329 ? 2.168 16.922 24.078 1 93.56 329 GLY A CA 1
ATOM 2665 C C . GLY A 1 329 ? 1.162 17.797 24.797 1 93.56 329 GLY A C 1
ATOM 2666 O O . GLY A 1 329 ? 1.314 18.094 25.984 1 93.56 329 GLY A O 1
ATOM 2667 N N . ASN A 1 330 ? 0.174 18.234 24.125 1 94.12 330 ASN A N 1
ATOM 2668 C CA . ASN A 1 330 ? -0.835 19.094 24.734 1 94.12 330 ASN A CA 1
ATOM 2669 C C . ASN A 1 330 ? -1.632 18.344 25.797 1 94.12 330 ASN A C 1
ATOM 2671 O O . ASN A 1 330 ? -1.996 18.922 26.828 1 94.12 330 ASN A O 1
ATOM 2675 N N . ILE A 1 331 ? -1.866 17.141 25.547 1 92.94 331 ILE A N 1
ATOM 2676 C CA . ILE A 1 331 ? -2.568 16.344 26.547 1 92.94 331 ILE A CA 1
ATOM 2677 C C . ILE A 1 331 ? -1.684 16.141 27.766 1 92.94 331 ILE A C 1
ATOM 2679 O O . ILE A 1 331 ? -2.166 16.188 28.906 1 92.94 331 ILE A O 1
ATOM 2683 N N . GLN A 1 332 ? -0.437 15.969 27.562 1 92.81 332 GLN A N 1
ATOM 2684 C CA . GLN A 1 332 ? 0.499 15.812 28.672 1 92.81 332 GLN A CA 1
ATOM 2685 C C . GLN A 1 332 ? 0.541 17.078 29.531 1 92.81 332 GLN A C 1
ATOM 2687 O O . GLN A 1 332 ? 0.64 16.984 30.766 1 92.81 332 GLN A O 1
ATOM 2692 N N . VAL A 1 333 ? 0.483 18.156 28.922 1 94 333 VAL A N 1
ATOM 2693 C CA . VAL A 1 333 ? 0.519 19.438 29.641 1 94 333 VAL A CA 1
ATOM 2694 C C . VAL A 1 333 ? -0.69 19.531 30.578 1 94 333 VAL A C 1
ATOM 2696 O O . VAL A 1 333 ? -0.557 19.922 31.734 1 94 333 VAL A O 1
ATOM 2699 N N . VAL A 1 334 ? -1.84 19.203 30.078 1 92.94 334 VAL A N 1
ATOM 2700 C CA . VAL A 1 334 ? -3.049 19.328 30.891 1 92.94 334 VAL A CA 1
ATOM 2701 C C . VAL A 1 334 ? -2.984 18.344 32.062 1 92.94 334 VAL A C 1
ATOM 2703 O O . VAL A 1 334 ? -3.459 18.656 33.156 1 92.94 334 VAL A O 1
ATOM 2706 N N . LYS A 1 335 ? -2.418 17.234 31.844 1 92.19 335 LYS A N 1
ATOM 2707 C CA . LYS A 1 335 ? -2.301 16.25 32.906 1 92.19 335 LYS A CA 1
ATOM 2708 C C . LYS A 1 335 ? -1.354 16.719 34 1 92.19 335 LYS A C 1
ATOM 2710 O O . LYS A 1 335 ? -1.582 16.469 35.188 1 92.19 335 LYS A O 1
ATOM 2715 N N . LYS A 1 336 ? -0.365 17.453 33.625 1 93.25 336 LYS A N 1
ATOM 2716 C CA . LYS A 1 336 ? 0.641 17.906 34.562 1 93.25 336 LYS A CA 1
ATOM 2717 C C . LYS A 1 336 ? 0.285 19.281 35.125 1 93.25 336 LYS A C 1
ATOM 2719 O O . LYS A 1 336 ? 0.474 19.531 36.312 1 93.25 336 LYS A O 1
ATOM 2724 N N . TRP A 1 337 ? -0.143 20.203 34.281 1 94.75 337 TRP A N 1
ATOM 2725 C CA . TRP A 1 337 ? -0.548 21.562 34.625 1 94.75 337 TRP A CA 1
ATOM 2726 C C . TRP A 1 337 ? -1.926 21.891 34.062 1 94.75 337 TRP A C 1
ATOM 2728 O O . TRP A 1 337 ? -2.037 22.516 33 1 94.75 337 TRP A O 1
ATOM 2738 N N . ASN A 1 338 ? -2.957 21.609 34.781 1 94.62 338 ASN A N 1
ATOM 2739 C CA . ASN A 1 338 ? -4.324 21.812 34.312 1 94.62 338 ASN A CA 1
ATOM 2740 C C . ASN A 1 338 ? -4.695 23.297 34.312 1 94.62 338 ASN A C 1
ATOM 2742 O O . ASN A 1 338 ? -4.719 23.938 35.375 1 94.62 338 ASN A O 1
ATOM 2746 N N . PRO A 1 339 ? -5.012 23.797 33.156 1 94.5 339 PRO A N 1
ATOM 2747 C CA . PRO A 1 339 ? -5.328 25.219 33.062 1 94.5 339 PRO A CA 1
ATOM 2748 C C . PRO A 1 339 ? -6.516 25.609 33.938 1 94.5 339 PRO A C 1
ATOM 2750 O O . PRO A 1 339 ? -6.637 26.766 34.344 1 94.5 339 PRO A O 1
ATOM 2753 N N . PHE A 1 340 ? -7.367 24.734 34.312 1 93.12 340 PHE A N 1
ATOM 2754 C CA . PHE A 1 340 ? -8.539 25.047 35.094 1 93.12 340 PHE A CA 1
ATOM 2755 C C . PHE A 1 340 ? -8.188 25.109 36.594 1 93.12 340 PHE A C 1
ATOM 2757 O O . PHE A 1 340 ? -8.922 25.703 37.375 1 93.12 340 PHE A O 1
ATOM 2764 N N . THR A 1 341 ? -7.09 24.578 36.969 1 93.94 341 THR A N 1
ATOM 2765 C CA . THR A 1 341 ? -6.805 24.484 38.406 1 93.94 341 THR A CA 1
ATOM 2766 C C . THR A 1 341 ? -5.531 25.266 38.75 1 93.94 341 THR A C 1
ATOM 2768 O O . THR A 1 341 ? -5.301 25.594 39.906 1 93.94 341 THR A O 1
ATOM 2771 N N . ILE A 1 342 ? -4.707 25.516 37.812 1 93.69 342 ILE A N 1
ATOM 2772 C CA . ILE A 1 342 ? -3.473 26.234 38.062 1 93.69 342 ILE A CA 1
ATOM 2773 C C . ILE A 1 342 ? -3.799 27.641 38.562 1 93.69 342 ILE A C 1
ATOM 2775 O O . ILE A 1 342 ? -4.73 28.281 38.062 1 93.69 342 ILE A O 1
ATOM 2779 N N . LYS A 1 343 ? -3.09 28.109 39.531 1 95.06 343 LYS A N 1
ATOM 2780 C CA . LYS A 1 343 ? -3.363 29.422 40.125 1 95.06 343 LYS A CA 1
ATOM 2781 C C . LYS A 1 343 ? -2.693 30.531 39.312 1 95.06 343 LYS A C 1
ATOM 2783 O O . LYS A 1 343 ? -1.611 30.328 38.781 1 95.06 343 LYS A O 1
ATOM 2788 N N . GLY A 1 344 ? -3.387 31.703 39.281 1 95.56 344 GLY A N 1
ATOM 2789 C CA . GLY A 1 344 ? -2.762 32.875 38.688 1 95.56 344 GLY A CA 1
ATOM 2790 C C . GLY A 1 344 ? -3.33 33.25 37.344 1 95.56 344 GLY A C 1
ATOM 2791 O O . GLY A 1 344 ? -3.234 34.406 36.906 1 95.56 344 GLY A O 1
ATOM 2792 N N . LEU A 1 345 ? -3.965 32.312 36.688 1 96.5 345 LEU A N 1
ATOM 2793 C CA . LEU A 1 345 ? -4.52 32.594 35.344 1 96.5 345 LEU A CA 1
ATOM 2794 C C . LEU A 1 345 ? -5.859 33.312 35.469 1 96.5 345 LEU A C 1
ATOM 2796 O O . LEU A 1 345 ? -6.66 33 36.375 1 96.5 345 LEU A O 1
ATOM 2800 N N . SER A 1 346 ? -6.078 34.25 34.594 1 96.44 346 SER A N 1
ATOM 2801 C CA . SER A 1 346 ? -7.395 34.844 34.5 1 96.44 346 SER A CA 1
ATOM 2802 C C . SER A 1 346 ? -8.406 33.906 33.875 1 96.44 346 SER A C 1
ATOM 2804 O O . SER A 1 346 ? -8.031 32.844 33.344 1 96.44 346 SER A O 1
ATOM 2806 N N . PHE A 1 347 ? -9.633 34.25 33.969 1 96.25 347 PHE A N 1
ATOM 2807 C CA . PHE A 1 347 ? -10.695 33.406 33.438 1 96.25 347 PHE A CA 1
ATOM 2808 C C . PHE A 1 347 ? -10.508 33.219 31.938 1 96.25 347 PHE A C 1
ATOM 2810 O O . PHE A 1 347 ? -10.633 32.094 31.438 1 96.25 347 PHE A O 1
ATOM 2817 N N . MET A 1 348 ? -10.211 34.312 31.266 1 96.31 348 MET A N 1
ATOM 2818 C CA . MET A 1 348 ? -10.047 34.25 29.812 1 96.31 348 MET A CA 1
ATOM 2819 C C . MET A 1 348 ? -8.828 33.406 29.453 1 96.31 348 MET A C 1
ATOM 2821 O O . MET A 1 348 ? -8.859 32.656 28.469 1 96.31 348 MET A O 1
ATOM 2825 N N . GLN A 1 349 ? -7.785 33.562 30.219 1 97 349 GLN A N 1
ATOM 2826 C CA . GLN A 1 349 ? -6.594 32.781 29.969 1 97 349 GLN A CA 1
ATOM 2827 C C . GLN A 1 349 ? -6.887 31.281 30.156 1 97 349 GLN A C 1
ATOM 2829 O O . GLN A 1 349 ? -6.484 30.453 29.328 1 97 349 GLN A O 1
ATOM 2834 N N . ARG A 1 350 ? -7.629 30.953 31.203 1 97.38 350 ARG A N 1
ATOM 2835 C CA . ARG A 1 350 ? -8.023 29.578 31.438 1 97.38 350 ARG A CA 1
ATOM 2836 C C . ARG A 1 350 ? -8.836 29.016 30.281 1 97.38 350 ARG A C 1
ATOM 2838 O O . ARG A 1 350 ? -8.594 27.891 29.828 1 97.38 350 ARG A O 1
ATOM 2845 N N . LEU A 1 351 ? -9.734 29.781 29.844 1 96.88 351 LEU A N 1
ATOM 2846 C CA . LEU A 1 351 ? -10.625 29.375 28.766 1 96.88 351 LEU A CA 1
ATOM 2847 C C . LEU A 1 351 ? -9.836 29.156 27.469 1 96.88 351 LEU A C 1
ATOM 2849 O O . LEU A 1 351 ? -10.062 28.172 26.766 1 96.88 351 LEU A O 1
ATOM 2853 N N . LEU A 1 352 ? -8.938 29.984 27.156 1 97 352 LEU A N 1
ATOM 2854 C CA . LEU A 1 352 ? -8.195 29.922 25.906 1 97 352 LEU A CA 1
ATOM 2855 C C . LEU A 1 352 ? -7.211 28.766 25.922 1 97 352 LEU A C 1
ATOM 2857 O O . LEU A 1 352 ? -7.043 28.078 24.906 1 97 352 LEU A O 1
ATOM 2861 N N . TYR A 1 353 ? -6.562 28.531 27.016 1 96.31 353 TYR A N 1
ATOM 2862 C CA . TYR A 1 353 ? -5.684 27.375 27.109 1 96.31 353 TYR A CA 1
ATOM 2863 C C . TYR A 1 353 ? -6.484 26.078 27.031 1 96.31 353 TYR A C 1
ATOM 2865 O O . TYR A 1 353 ? -6.066 25.109 26.375 1 96.31 353 TYR A O 1
ATOM 2873 N N . ALA A 1 354 ? -7.598 26.062 27.703 1 95.62 354 ALA A N 1
ATOM 2874 C CA . ALA A 1 354 ? -8.461 24.891 27.641 1 95.62 354 ALA A CA 1
ATOM 2875 C C . ALA A 1 354 ? -8.953 24.625 26.219 1 95.62 354 ALA A C 1
ATOM 2877 O O . ALA A 1 354 ? -9.055 23.484 25.797 1 95.62 354 ALA A O 1
ATOM 2878 N N . ASP A 1 355 ? -9.258 25.656 25.578 1 95.88 355 ASP A N 1
ATOM 2879 C CA . ASP A 1 355 ? -9.703 25.531 24.188 1 95.88 355 ASP A CA 1
ATOM 2880 C C . ASP A 1 355 ? -8.586 24.984 23.312 1 95.88 355 ASP A C 1
ATOM 2882 O O . ASP A 1 355 ? -8.852 24.219 22.375 1 95.88 355 ASP A O 1
ATOM 2886 N N . GLY A 1 356 ? -7.398 25.438 23.578 1 94.31 356 GLY A N 1
ATOM 2887 C CA . GLY A 1 356 ? -6.258 24.906 22.844 1 94.31 356 GLY A CA 1
ATOM 2888 C C . GLY A 1 356 ? -6.09 23.406 23 1 94.31 356 GLY A C 1
ATOM 2889 O O . GLY A 1 356 ? -5.738 22.719 22.031 1 94.31 356 GLY A O 1
ATOM 2890 N N . ILE A 1 357 ? -6.355 22.938 24.125 1 93.69 357 ILE A N 1
ATOM 2891 C CA . ILE A 1 357 ? -6.281 21.516 24.391 1 93.69 357 ILE A CA 1
ATOM 2892 C C . ILE A 1 357 ? -7.473 20.797 23.75 1 93.69 357 ILE A C 1
ATOM 2894 O O . ILE A 1 357 ? -7.316 19.75 23.141 1 93.69 357 ILE A O 1
ATOM 2898 N N . HIS A 1 358 ? -8.609 21.422 23.922 1 95.38 358 HIS A N 1
ATOM 2899 C CA . HIS A 1 358 ? -9.844 20.906 23.359 1 95.38 358 HIS A CA 1
ATOM 2900 C C . HIS A 1 358 ? -9.727 20.734 21.844 1 95.38 358 HIS A C 1
ATOM 2902 O O . HIS A 1 358 ? -10.289 19.797 21.266 1 95.38 358 HIS A O 1
ATOM 2908 N N . TYR A 1 359 ? -9 21.562 21.234 1 95.69 359 TYR A N 1
ATOM 2909 C CA . TYR A 1 359 ? -8.812 21.547 19.781 1 95.69 359 TYR A CA 1
ATOM 2910 C C . TYR A 1 359 ? -8.273 20.203 19.312 1 95.69 359 TYR A C 1
ATOM 2912 O O . TYR A 1 359 ? -8.688 19.688 18.266 1 95.69 359 TYR A O 1
ATOM 2920 N N . TRP A 1 360 ? -7.441 19.594 20.016 1 95.81 360 TRP A N 1
ATOM 2921 C CA . TRP A 1 360 ? -6.734 18.391 19.578 1 95.81 360 TRP A CA 1
ATOM 2922 C C . TRP A 1 360 ? -7.66 17.172 19.594 1 95.81 360 TRP A C 1
ATOM 2924 O O . TRP A 1 360 ? -7.32 16.125 19.031 1 95.81 360 TRP A O 1
ATOM 2934 N N . PHE A 1 361 ? -8.867 17.312 20.078 1 96.88 361 PHE A N 1
ATOM 2935 C CA . PHE A 1 361 ? -9.867 16.25 20.016 1 96.88 361 PHE A CA 1
ATOM 2936 C C . PHE A 1 361 ? -10.57 16.25 18.656 1 96.88 361 PHE A C 1
ATOM 2938 O O . PHE A 1 361 ? -11.445 15.43 18.406 1 96.88 361 PHE A O 1
ATOM 2945 N N . PHE A 1 362 ? -10.148 17.172 17.812 1 96.75 362 PHE A N 1
ATOM 2946 C CA . PHE A 1 362 ? -10.828 17.328 16.531 1 96.75 362 PHE A CA 1
ATOM 2947 C C . PHE A 1 362 ? -10.789 16.031 15.734 1 96.75 362 PHE A C 1
ATOM 2949 O O . PHE A 1 362 ? -11.703 15.75 14.953 1 96.75 362 PHE A O 1
ATOM 2956 N N . GLY A 1 363 ? -9.711 15.266 15.898 1 97.31 363 GLY A N 1
ATOM 2957 C CA . GLY A 1 363 ? -9.633 13.992 15.195 1 97.31 363 GLY A CA 1
ATOM 2958 C C . GLY A 1 363 ? -10.773 13.055 15.547 1 97.31 363 GLY A C 1
ATOM 2959 O O . GLY A 1 363 ? -11.367 12.43 14.664 1 97.31 363 GLY A O 1
ATOM 2960 N N . VAL A 1 364 ? -11.086 12.969 16.781 1 97.56 364 VAL A N 1
ATOM 2961 C CA . VAL A 1 364 ? -12.18 12.125 17.25 1 97.56 364 VAL A CA 1
ATOM 2962 C C . VAL A 1 364 ? -13.508 12.672 16.75 1 97.56 364 VAL A C 1
ATOM 2964 O O . VAL A 1 364 ? -14.344 11.922 16.234 1 97.56 364 VAL A O 1
ATOM 2967 N N . TYR A 1 365 ? -13.695 13.977 16.906 1 98 365 TYR A N 1
ATOM 2968 C CA . TYR A 1 365 ? -14.938 14.602 16.469 1 98 365 TYR A CA 1
ATOM 2969 C C . TYR A 1 365 ? -15.156 14.391 14.984 1 98 365 TYR A C 1
ATOM 2971 O O . TYR A 1 365 ? -16.25 14.016 14.555 1 98 365 TYR A O 1
ATOM 2979 N N . LYS A 1 366 ? -14.109 14.609 14.227 1 98 366 LYS A N 1
ATOM 2980 C CA . LYS A 1 366 ? -14.234 14.492 12.773 1 98 366 LYS A CA 1
ATOM 2981 C C . LYS A 1 366 ? -14.539 13.055 12.359 1 98 366 LYS A C 1
ATOM 2983 O O . LYS A 1 366 ? -15.32 12.82 11.438 1 98 366 LYS A O 1
ATOM 2988 N N . MET A 1 367 ? -13.922 12.109 13.008 1 98 367 MET A N 1
ATOM 2989 C CA . MET A 1 367 ? -14.211 10.703 12.719 1 98 367 MET A CA 1
ATOM 2990 C C . MET A 1 367 ? -15.68 10.383 12.992 1 98 367 MET A C 1
ATOM 2992 O O . MET A 1 367 ? -16.312 9.656 12.227 1 98 367 MET A O 1
ATOM 2996 N N . ILE A 1 368 ? -16.203 10.914 14.055 1 98.19 368 ILE A N 1
ATOM 2997 C CA . ILE A 1 368 ? -17.609 10.703 14.383 1 98.19 368 ILE A CA 1
ATOM 2998 C C . ILE A 1 368 ? -18.5 11.305 13.297 1 98.19 368 ILE A C 1
ATOM 3000 O O . ILE A 1 368 ? -19.453 10.664 12.844 1 98.19 368 ILE A O 1
ATOM 3004 N N . PHE A 1 369 ? -18.172 12.5 12.859 1 97.88 369 PHE A N 1
ATOM 3005 C CA . PHE A 1 369 ? -18.938 13.164 11.812 1 97.88 369 PHE A CA 1
ATOM 3006 C C . PHE A 1 369 ? -18.859 12.391 10.508 1 97.88 369 PHE A C 1
ATOM 3008 O O . PHE A 1 369 ? -19.828 12.352 9.742 1 97.88 369 PHE A O 1
ATOM 3015 N N . LEU A 1 370 ? -17.719 11.773 10.227 1 98 370 LEU A N 1
ATOM 3016 C CA . LEU A 1 370 ? -17.531 10.992 9.008 1 98 370 LEU A CA 1
ATOM 3017 C C . LEU A 1 370 ? -18.328 9.695 9.078 1 98 370 LEU A C 1
ATOM 3019 O O . LEU A 1 370 ? -18.906 9.258 8.078 1 98 370 LEU A O 1
ATOM 3023 N N . LEU A 1 371 ? -18.422 9.109 10.25 1 97.69 371 LEU A N 1
ATOM 3024 C CA . LEU A 1 371 ? -18.969 7.766 10.398 1 97.69 371 LEU A CA 1
ATOM 3025 C C . LEU A 1 371 ? -20.484 7.828 10.586 1 97.69 371 LEU A C 1
ATOM 3027 O O . LEU A 1 371 ? -21.203 6.883 10.242 1 97.69 371 LEU A O 1
ATOM 3031 N N . ALA A 1 372 ? -21 8.914 11.07 1 97.56 372 ALA A N 1
ATOM 3032 C CA . ALA A 1 372 ? -22.422 9 11.43 1 97.56 372 ALA A CA 1
ATOM 3033 C C . ALA A 1 372 ? -23.312 8.711 10.227 1 97.56 372 ALA A C 1
ATOM 3035 O O . ALA A 1 372 ? -24.172 7.828 10.281 1 97.56 372 ALA A O 1
ATOM 3036 N N . PRO A 1 373 ? -23.125 9.445 9.102 1 97.38 373 PRO A N 1
ATOM 3037 C CA . PRO A 1 373 ? -23.984 9.133 7.945 1 97.38 373 PRO A CA 1
ATOM 3038 C C . PRO A 1 373 ? -23.734 7.73 7.391 1 97.38 373 PRO A C 1
ATOM 3040 O O . PRO A 1 373 ? -24.656 7.102 6.863 1 97.38 373 PRO A O 1
ATOM 3043 N N . LEU A 1 374 ? -22.516 7.203 7.508 1 97.56 374 LEU A N 1
ATOM 3044 C CA . LEU A 1 374 ? -22.188 5.863 7.035 1 97.56 374 LEU A CA 1
ATOM 3045 C C . LEU A 1 374 ? -22.875 4.797 7.879 1 97.56 374 LEU A C 1
ATOM 3047 O O . LEU A 1 374 ? -23.312 3.768 7.359 1 97.56 374 LEU A O 1
ATOM 3051 N N . LEU A 1 375 ? -22.953 5.051 9.203 1 96.94 375 LEU A N 1
ATOM 3052 C CA . LEU A 1 375 ? -23.641 4.121 10.102 1 96.94 375 LEU A CA 1
ATOM 3053 C C . LEU A 1 375 ? -25.094 3.936 9.688 1 96.94 375 LEU A C 1
ATOM 3055 O O . LEU A 1 375 ? -25.609 2.818 9.727 1 96.94 375 LEU A O 1
ATOM 3059 N N . PHE A 1 376 ? -25.781 4.965 9.312 1 95.44 376 PHE A N 1
ATOM 3060 C CA . PHE A 1 376 ? -27.188 4.895 8.898 1 95.44 376 PHE A CA 1
ATOM 3061 C C . PHE A 1 376 ? -27.312 4.215 7.543 1 95.44 376 PHE A C 1
ATOM 3063 O O . PHE A 1 376 ? -28.031 3.227 7.406 1 95.44 376 PHE A O 1
ATOM 3070 N N . LEU A 1 377 ? -26.453 4.684 6.555 1 96 377 LEU A N 1
ATOM 3071 C CA . LEU A 1 377 ? -26.656 4.254 5.176 1 96 377 LEU A CA 1
ATOM 3072 C C . LEU A 1 377 ? -26.188 2.814 4.98 1 96 377 LEU A C 1
ATOM 3074 O O . LEU A 1 377 ? -26.719 2.092 4.141 1 96 377 LEU A O 1
ATOM 3078 N N . ILE A 1 378 ? -25.219 2.381 5.73 1 95.88 378 ILE A N 1
ATOM 3079 C CA . ILE A 1 378 ? -24.672 1.051 5.512 1 95.88 378 ILE A CA 1
ATOM 3080 C C . ILE A 1 378 ? -25.281 0.066 6.504 1 95.88 378 ILE A C 1
ATOM 3082 O O . ILE A 1 378 ? -25.641 -1.057 6.137 1 95.88 378 ILE A O 1
ATOM 3086 N N . PHE A 1 379 ? -25.531 0.492 7.75 1 95.5 379 PHE A N 1
ATOM 3087 C CA . PHE A 1 379 ? -25.875 -0.456 8.805 1 95.5 379 PHE A CA 1
ATOM 3088 C C . PHE A 1 379 ? -27.266 -0.18 9.344 1 95.5 379 PHE A C 1
ATOM 3090 O O . PHE A 1 379 ? -27.75 -0.896 10.227 1 95.5 379 PHE A O 1
ATOM 3097 N N . ASP A 1 380 ? -27.938 0.891 8.914 1 93.44 380 ASP A N 1
ATOM 3098 C CA . ASP A 1 380 ? -29.266 1.287 9.375 1 93.44 380 ASP A CA 1
ATOM 3099 C C . ASP A 1 380 ? -29.25 1.674 10.852 1 93.44 380 ASP A C 1
ATOM 3101 O O . ASP A 1 380 ? -30.172 1.358 11.602 1 93.44 380 ASP A O 1
ATOM 3105 N N . ILE A 1 381 ? -28.125 2.205 11.242 1 94.19 381 ILE A N 1
ATOM 3106 C CA . ILE A 1 381 ? -28 2.754 12.586 1 94.19 381 ILE A CA 1
ATOM 3107 C C . ILE A 1 381 ? -28.312 4.246 12.57 1 94.19 381 ILE A C 1
ATOM 3109 O O . ILE A 1 381 ? -27.578 5.035 11.961 1 94.19 381 ILE A O 1
ATOM 3113 N N . TYR A 1 382 ? -29.328 4.668 13.242 1 92.06 382 TYR A N 1
ATOM 3114 C CA . TYR A 1 382 ? -29.828 6.039 13.211 1 92.06 382 TYR A CA 1
ATOM 3115 C C . TYR A 1 382 ? -29.156 6.887 14.281 1 92.06 382 TYR A C 1
ATOM 3117 O O . TYR A 1 382 ? -29.188 6.555 15.469 1 92.06 382 TYR A O 1
ATOM 3125 N N . SER A 1 383 ? -28.547 7.863 13.812 1 92.69 383 SER A N 1
ATOM 3126 C CA . SER A 1 383 ? -28 8.82 14.766 1 92.69 383 SER A CA 1
ATOM 3127 C C . SER A 1 383 ? -28.969 9.953 15.039 1 92.69 383 SER A C 1
ATOM 3129 O O . SER A 1 383 ? -28.844 10.672 16.031 1 92.69 383 SER A O 1
ATOM 3131 N N . LEU A 1 384 ? -29.891 10.125 14.109 1 92.44 384 LEU A N 1
ATOM 3132 C CA . LEU A 1 384 ? -30.984 11.094 14.203 1 92.44 384 LEU A CA 1
ATOM 3133 C C . LEU A 1 384 ? -32.312 10.469 13.773 1 92.44 384 LEU A C 1
ATOM 3135 O O . LEU A 1 384 ? -32.344 9.711 12.797 1 92.44 384 LEU A O 1
ATOM 3139 N N . GLU A 1 385 ? -33.281 10.695 14.586 1 90.38 385 GLU A N 1
ATOM 3140 C CA . GLU A 1 385 ? -34.594 10.227 14.234 1 90.38 385 GLU A CA 1
ATOM 3141 C C . GLU A 1 385 ? -35.594 11.391 14.164 1 90.38 385 GLU A C 1
ATOM 3143 O O . GLU A 1 385 ? -36.25 11.734 15.156 1 90.38 385 GLU A O 1
ATOM 3148 N N . ILE A 1 386 ? -35.656 11.961 12.961 1 87.81 386 ILE A N 1
ATOM 3149 C CA . ILE A 1 386 ? -36.531 13.125 12.789 1 87.81 386 ILE A CA 1
ATOM 3150 C C . ILE A 1 386 ? -36.906 13.273 11.32 1 87.81 386 ILE A C 1
ATOM 3152 O O . ILE A 1 386 ? -36.25 12.688 10.445 1 87.81 386 ILE A O 1
ATOM 3156 N N . ASN A 1 387 ? -37.969 14.039 11.172 1 89.12 387 ASN A N 1
ATOM 3157 C CA . ASN A 1 387 ? -38.375 14.375 9.812 1 89.12 387 ASN A CA 1
ATOM 3158 C C . ASN A 1 387 ? -37.438 15.383 9.172 1 89.12 387 ASN A C 1
ATOM 3160 O O . ASN A 1 387 ? -36.969 16.297 9.836 1 89.12 387 ASN A O 1
ATOM 3164 N N . PHE A 1 388 ? -37.25 15.266 7.898 1 89.88 388 PHE A N 1
ATOM 3165 C CA . PHE A 1 388 ? -36.25 16.062 7.176 1 89.88 388 PHE A CA 1
ATOM 3166 C C . PHE A 1 388 ? -36.594 17.547 7.238 1 89.88 388 PHE A C 1
ATOM 3168 O O . PHE A 1 388 ? -35.719 18.375 7.41 1 89.88 388 PHE A O 1
ATOM 3175 N N . MET A 1 389 ? -37.812 17.859 7.074 1 88.12 389 MET A N 1
ATOM 3176 C CA . MET A 1 389 ? -38.188 19.25 7.016 1 88.12 389 MET A CA 1
ATOM 3177 C C . MET A 1 389 ? -37.938 19.953 8.352 1 88.12 389 MET A C 1
ATOM 3179 O O . MET A 1 389 ? -37.5 21.109 8.375 1 88.12 389 MET A O 1
ATOM 3183 N N . HIS A 1 390 ? -38.219 19.234 9.406 1 89.88 390 HIS A N 1
ATOM 3184 C CA . HIS A 1 390 ? -37.938 19.797 10.727 1 89.88 390 HIS A CA 1
ATOM 3185 C C . HIS A 1 390 ? -36.438 19.969 10.922 1 89.88 390 HIS A C 1
ATOM 3187 O O . HIS A 1 390 ? -36 20.984 11.461 1 89.88 390 HIS A O 1
ATOM 3193 N N . LEU A 1 391 ? -35.75 19 10.477 1 92.12 391 LEU A N 1
ATOM 3194 C CA . LEU A 1 391 ? -34.281 19.109 10.57 1 92.12 391 LEU A CA 1
ATOM 3195 C C . LEU A 1 391 ? -33.781 20.281 9.742 1 92.12 391 LEU A C 1
ATOM 3197 O O . LEU A 1 391 ? -32.969 21.062 10.219 1 92.12 391 LEU A O 1
ATOM 3201 N N . PHE A 1 392 ? -34.25 20.406 8.562 1 92.44 392 PHE A N 1
ATOM 3202 C CA . PHE A 1 392 ? -33.812 21.438 7.637 1 92.44 392 PHE A CA 1
ATOM 3203 C C . PHE A 1 392 ? -34.062 22.828 8.195 1 92.44 392 PHE A C 1
ATOM 3205 O O . PHE A 1 392 ? -33.25 23.734 8.055 1 92.44 392 PHE A O 1
ATOM 3212 N N . MET A 1 393 ? -35.125 23.031 8.883 1 91.38 393 MET A N 1
ATOM 3213 C CA . MET A 1 393 ? -35.531 24.328 9.414 1 91.38 393 MET A CA 1
ATOM 3214 C C . MET A 1 393 ? -34.562 24.812 10.492 1 91.38 393 MET A C 1
ATOM 3216 O O . MET A 1 393 ? -34.281 26 10.578 1 91.38 393 MET A O 1
ATOM 3220 N N . PHE A 1 394 ? -34.094 23.938 11.266 1 93.25 394 PHE A N 1
ATOM 3221 C CA . PHE A 1 394 ? -33.219 24.328 12.375 1 93.25 394 PHE A CA 1
ATOM 3222 C C . PHE A 1 394 ? -31.75 24.234 11.969 1 93.25 394 PHE A C 1
ATOM 3224 O O . PHE A 1 394 ? -30.953 25.094 12.336 1 93.25 394 PHE A O 1
ATOM 3231 N N . TRP A 1 395 ? -31.438 23.281 11.156 1 94.69 395 TRP A N 1
ATOM 3232 C CA . TRP A 1 395 ? -30.047 23.031 10.805 1 94.69 395 TRP A CA 1
ATOM 3233 C C . TRP A 1 395 ? -29.562 24 9.742 1 94.69 395 TRP A C 1
ATOM 3235 O O . TRP A 1 395 ? -28.422 24.469 9.789 1 94.69 395 TRP A O 1
ATOM 3245 N N . ALA A 1 396 ? -30.328 24.344 8.742 1 95 396 ALA A N 1
ATOM 3246 C CA . ALA A 1 396 ? -29.906 25.125 7.57 1 95 396 ALA A CA 1
ATOM 3247 C C . ALA A 1 396 ? -29.406 26.5 7.977 1 95 396 ALA A C 1
ATOM 3249 O O . ALA A 1 396 ? -28.344 26.938 7.539 1 95 396 ALA A O 1
ATOM 3250 N N . PRO A 1 397 ? -30.203 27.25 8.836 1 95.06 397 PRO A N 1
ATOM 3251 C CA . PRO A 1 397 ? -29.672 28.547 9.273 1 95.06 397 PRO A CA 1
ATOM 3252 C C . PRO A 1 397 ? -28.375 28.422 10.055 1 95.06 397 PRO A C 1
ATOM 3254 O O . PRO A 1 397 ? -27.469 29.234 9.891 1 95.06 397 PRO A O 1
ATOM 3257 N N . ALA A 1 398 ? -28.344 27.484 10.906 1 95.81 398 ALA A N 1
ATOM 3258 C CA . ALA A 1 398 ? -27.141 27.25 11.695 1 95.81 398 ALA A CA 1
ATOM 3259 C C . ALA A 1 398 ? -25.953 26.938 10.797 1 95.81 398 ALA A C 1
ATOM 3261 O O . ALA A 1 398 ? -24.859 27.469 11 1 95.81 398 ALA A O 1
ATOM 3262 N N . PHE A 1 399 ? -26.188 26.078 9.836 1 94.69 399 PHE A N 1
ATOM 3263 C CA . PHE A 1 399 ? -25.141 25.688 8.898 1 94.69 399 PHE A CA 1
ATOM 3264 C C . PHE A 1 399 ? -24.672 26.875 8.062 1 94.69 399 PHE A C 1
ATOM 3266 O O . PHE A 1 399 ? -23.484 27.109 7.906 1 94.69 399 PHE A O 1
ATOM 3273 N N . LEU A 1 400 ? -25.562 27.641 7.535 1 94.56 400 LEU A N 1
ATOM 3274 C CA . LEU A 1 400 ? -25.25 28.781 6.684 1 94.56 400 LEU A CA 1
ATOM 3275 C C . LEU A 1 400 ? -24.453 29.844 7.453 1 94.56 400 LEU A C 1
ATOM 3277 O O . LEU A 1 400 ? -23.469 30.359 6.953 1 94.56 400 LEU A O 1
ATOM 3281 N N . THR A 1 401 ? -24.922 30.172 8.633 1 95 401 THR A N 1
ATOM 3282 C CA . THR A 1 401 ? -24.219 31.172 9.43 1 95 401 THR A CA 1
ATOM 3283 C C . THR A 1 401 ? -22.812 30.703 9.758 1 95 401 THR A C 1
ATOM 3285 O O . THR A 1 401 ? -21.875 31.516 9.781 1 95 401 THR A O 1
ATOM 3288 N N . SER A 1 402 ? -22.641 29.469 10.016 1 93.31 402 SER A N 1
ATOM 3289 C CA . SER A 1 402 ? -21.328 28.906 10.312 1 93.31 402 SER A CA 1
ATOM 3290 C C . SER A 1 402 ? -20.375 29.078 9.125 1 93.31 402 SER A C 1
ATOM 3292 O O . SER A 1 402 ? -19.203 29.406 9.305 1 93.31 402 SER A O 1
ATOM 3294 N N . GLN A 1 403 ? -20.844 28.891 7.922 1 90.94 403 GLN A N 1
ATOM 3295 C CA . GLN A 1 403 ? -20.031 29.047 6.719 1 90.94 403 GLN A CA 1
ATOM 3296 C C . GLN A 1 403 ? -19.625 30.5 6.508 1 90.94 403 GLN A C 1
ATOM 3298 O O . GLN A 1 403 ? -18.484 30.797 6.164 1 90.94 403 GLN A O 1
ATOM 3303 N N . LEU A 1 404 ? -20.531 31.359 6.766 1 91.12 404 LEU A N 1
ATOM 3304 C CA . LEU A 1 404 ? -20.344 32.781 6.441 1 91.12 404 LEU A CA 1
ATOM 3305 C C . LEU A 1 404 ? -19.453 33.438 7.477 1 91.12 404 LEU A C 1
ATOM 3307 O O . LEU A 1 404 ? -18.625 34.312 7.133 1 91.12 404 LEU A O 1
ATOM 3311 N N . ILE A 1 405 ? -19.609 33.094 8.68 1 89.88 405 ILE A N 1
ATOM 3312 C CA . ILE A 1 405 ? -18.797 33.719 9.711 1 89.88 405 ILE A CA 1
ATOM 3313 C C . ILE A 1 405 ? -17.328 33.344 9.516 1 89.88 405 ILE A C 1
ATOM 3315 O O . ILE A 1 405 ? -16.438 34.188 9.68 1 89.88 405 ILE A O 1
ATOM 3319 N N . PHE A 1 406 ? -17.109 32.125 9.234 1 86.19 406 PHE A N 1
ATOM 3320 C CA . PHE A 1 406 ? -15.734 31.688 9.031 1 86.19 406 PHE A CA 1
ATOM 3321 C C . PHE A 1 406 ? -15.086 32.438 7.859 1 86.19 406 PHE A C 1
ATOM 3323 O O . PHE A 1 406 ? -13.938 32.875 7.953 1 86.19 406 PHE A O 1
ATOM 3330 N N . LYS A 1 407 ? -15.797 32.625 6.859 1 83.94 407 LYS A N 1
ATOM 3331 C CA . LYS A 1 407 ? -15.289 33.344 5.707 1 83.94 407 LYS A CA 1
ATOM 3332 C C . LYS A 1 407 ? -15.031 34.812 6.059 1 83.94 407 LYS A C 1
ATOM 3334 O O . LYS A 1 407 ? -14.055 35.406 5.594 1 83.94 407 LYS A O 1
ATOM 3339 N N . ALA A 1 408 ? -15.859 35.312 6.852 1 86.06 408 ALA A N 1
ATOM 3340 C CA . ALA A 1 408 ? -15.773 36.75 7.203 1 86.06 408 ALA A CA 1
ATOM 3341 C C . ALA A 1 408 ? -14.594 37 8.133 1 86.06 408 ALA A C 1
ATOM 3343 O O . ALA A 1 408 ? -13.969 38.062 8.07 1 86.06 408 ALA A O 1
ATOM 3344 N N . VAL A 1 409 ? -14.305 36.062 8.875 1 83.25 409 VAL A N 1
ATOM 3345 C CA . VAL A 1 409 ? -13.32 36.312 9.922 1 83.25 409 VAL A CA 1
ATOM 3346 C C . VAL A 1 409 ? -11.945 35.812 9.469 1 83.25 409 VAL A C 1
ATOM 3348 O O . VAL A 1 409 ? -10.922 36.344 9.914 1 83.25 409 VAL A O 1
ATOM 3351 N N . SER A 1 410 ? -11.852 34.906 8.586 1 79 410 SER A N 1
ATOM 3352 C CA . SER A 1 410 ? -10.586 34.281 8.211 1 79 410 SER A CA 1
ATOM 3353 C C . SER A 1 410 ? -9.805 35.156 7.242 1 79 410 SER A C 1
ATOM 3355 O O . SER A 1 410 ? -8.625 34.938 6.988 1 79 410 SER A O 1
ATOM 3357 N N . ASN A 1 411 ? -10.234 36.281 6.824 1 73.44 411 ASN A N 1
ATOM 3358 C CA . ASN A 1 411 ? -9.539 37.25 5.984 1 73.44 411 ASN A CA 1
ATOM 3359 C C . ASN A 1 411 ? -8.812 36.562 4.828 1 73.44 411 ASN A C 1
ATOM 3361 O O . ASN A 1 411 ? -7.625 36.812 4.605 1 73.44 411 ASN A O 1
ATOM 3365 N N . LYS A 1 412 ? -9.398 35.469 4.156 1 74.5 412 LYS A N 1
ATOM 3366 C CA . LYS A 1 412 ? -8.914 34.75 2.971 1 74.5 412 LYS A CA 1
ATOM 3367 C C . LYS A 1 412 ? -7.711 33.875 3.305 1 74.5 412 LYS A C 1
ATOM 3369 O O . LYS A 1 412 ? -6.863 33.625 2.447 1 74.5 412 LYS A O 1
ATOM 3374 N N . LYS A 1 413 ? -7.539 33.625 4.527 1 78.81 413 LYS A N 1
ATOM 3375 C CA . LYS A 1 413 ? -6.438 32.75 4.91 1 78.81 413 LYS A CA 1
ATOM 3376 C C . LYS A 1 413 ? -6.895 31.297 5.012 1 78.81 413 LYS A C 1
ATOM 3378 O O . LYS A 1 413 ? -6.07 30.391 5.035 1 78.81 413 LYS A O 1
ATOM 3383 N N . ARG A 1 414 ? -8.156 31.141 5.121 1 85 414 ARG A N 1
ATOM 3384 C CA . ARG A 1 414 ? -8.711 29.797 5.242 1 85 414 ARG A CA 1
ATOM 3385 C C . ARG A 1 414 ? -10.195 29.781 4.875 1 85 414 ARG A C 1
ATOM 3387 O O . ARG A 1 414 ? -10.875 30.797 4.996 1 85 414 ARG A O 1
ATOM 3394 N N . THR A 1 415 ? -10.609 28.75 4.355 1 86.75 415 THR A N 1
ATOM 3395 C CA . THR A 1 415 ? -12.031 28.531 4.105 1 86.75 415 THR A CA 1
ATOM 3396 C C . THR A 1 415 ? -12.547 27.328 4.879 1 86.75 415 THR A C 1
ATOM 3398 O O . THR A 1 415 ? -11.758 26.516 5.379 1 86.75 415 THR A O 1
ATOM 3401 N N . THR A 1 416 ? -13.82 27.297 5.031 1 88.56 416 THR A N 1
ATOM 3402 C CA . THR A 1 416 ? -14.422 26.172 5.727 1 88.56 416 THR A CA 1
ATOM 3403 C C . THR A 1 416 ? -14.133 24.875 4.988 1 88.56 416 THR A C 1
ATOM 3405 O O . THR A 1 416 ? -13.906 23.828 5.617 1 88.56 416 THR A O 1
ATOM 3408 N N . THR A 1 417 ? -14.094 24.953 3.684 1 90.88 417 THR A N 1
ATOM 3409 C CA . THR A 1 417 ? -13.867 23.766 2.865 1 90.88 417 THR A CA 1
ATOM 3410 C C . THR A 1 417 ? -12.453 23.219 3.064 1 90.88 417 THR A C 1
ATOM 3412 O O . THR A 1 417 ? -12.258 22.016 3.225 1 90.88 417 THR A O 1
ATOM 3415 N N . TRP A 1 418 ? -11.5 24.094 3.025 1 92.88 418 TRP A N 1
ATOM 3416 C CA . TRP A 1 418 ? -10.117 23.656 3.191 1 92.88 418 TRP A CA 1
ATOM 3417 C C . TRP A 1 418 ? -9.859 23.219 4.629 1 92.88 418 TRP A C 1
ATOM 3419 O O . TRP A 1 418 ? -9.062 22.297 4.867 1 92.88 418 TRP A O 1
ATOM 3429 N N . SER A 1 419 ? -10.516 23.891 5.578 1 93.81 419 SER A N 1
ATOM 3430 C CA . SER A 1 419 ? -10.422 23.406 6.953 1 93.81 419 SER A CA 1
ATOM 3431 C C . SER A 1 419 ? -10.93 21.969 7.078 1 93.81 419 SER A C 1
ATOM 3433 O O . SER A 1 419 ? -10.336 21.156 7.793 1 93.81 419 SER A O 1
ATOM 3435 N N . HIS A 1 420 ? -11.992 21.766 6.375 1 95.25 420 HIS A N 1
ATOM 3436 C CA . HIS A 1 420 ? -12.578 20.422 6.355 1 95.25 420 HIS A CA 1
ATOM 3437 C C . HIS A 1 420 ? -11.602 19.406 5.777 1 95.25 420 HIS A C 1
ATOM 3439 O O . HIS A 1 420 ? -11.414 18.328 6.34 1 95.25 420 HIS A O 1
ATOM 3445 N N . VAL A 1 421 ? -10.945 19.75 4.711 1 96.31 421 VAL A N 1
ATOM 3446 C CA . VAL A 1 421 ? -9.992 18.859 4.055 1 96.31 421 VAL A CA 1
ATOM 3447 C C . VAL A 1 421 ? -8.805 18.594 4.977 1 96.31 421 VAL A C 1
ATOM 3449 O O . VAL A 1 421 ? -8.367 17.453 5.137 1 96.31 421 VAL A O 1
ATOM 3452 N N . TYR A 1 422 ? -8.266 19.656 5.602 1 96.56 422 TYR A N 1
ATOM 3453 C CA . TYR A 1 422 ? -7.133 19.516 6.512 1 96.56 422 TYR A CA 1
ATOM 3454 C C . TYR A 1 422 ? -7.465 18.562 7.648 1 96.56 422 TYR A C 1
ATOM 3456 O O . TYR A 1 422 ? -6.676 17.656 7.961 1 96.56 422 TYR A O 1
ATOM 3464 N N . GLU A 1 423 ? -8.656 18.75 8.156 1 97.06 423 GLU A N 1
ATOM 3465 C CA . GLU A 1 423 ? -9.07 17.969 9.312 1 97.06 423 GLU A CA 1
ATOM 3466 C C . GLU A 1 423 ? -9.328 16.516 8.93 1 97.06 423 GLU A C 1
ATOM 3468 O O . GLU A 1 423 ? -8.969 15.594 9.672 1 97.06 423 GLU A O 1
ATOM 3473 N N . VAL A 1 424 ? -9.977 16.312 7.809 1 97.94 424 VAL A N 1
ATOM 3474 C CA . VAL A 1 424 ? -10.273 14.961 7.367 1 97.94 424 VAL A CA 1
ATOM 3475 C C . VAL A 1 424 ? -8.969 14.203 7.094 1 97.94 424 VAL A C 1
ATOM 3477 O O . VAL A 1 424 ? -8.844 13.031 7.434 1 97.94 424 VAL A O 1
ATOM 3480 N N . ALA A 1 425 ? -8.023 14.875 6.477 1 97.69 425 ALA A N 1
ATOM 3481 C CA . ALA A 1 425 ? -6.746 14.258 6.129 1 97.69 425 ALA A CA 1
ATOM 3482 C C . ALA A 1 425 ? -6.012 13.773 7.379 1 97.69 425 ALA A C 1
ATOM 3484 O O . ALA A 1 425 ? -5.332 12.742 7.348 1 97.69 425 ALA A O 1
ATOM 3485 N N . MET A 1 426 ? -6.215 14.438 8.508 1 97.56 426 MET A N 1
ATOM 3486 C CA . MET A 1 426 ? -5.43 14.141 9.703 1 97.56 426 MET A CA 1
ATOM 3487 C C . MET A 1 426 ? -6.273 13.398 10.742 1 97.56 426 MET A C 1
ATOM 3489 O O . MET A 1 426 ? -5.738 12.828 11.688 1 97.56 426 MET A O 1
ATOM 3493 N N . ALA A 1 427 ? -7.531 13.312 10.586 1 97.75 427 ALA A N 1
ATOM 3494 C CA . ALA A 1 427 ? -8.508 12.914 11.594 1 97.75 427 ALA A CA 1
ATOM 3495 C C . ALA A 1 427 ? -8.211 11.508 12.117 1 97.75 427 ALA A C 1
ATOM 3497 O O . ALA A 1 427 ? -8.164 11.289 13.336 1 97.75 427 ALA A O 1
ATOM 3498 N N . PRO A 1 428 ? -8.023 10.5 11.211 1 96.44 428 PRO A N 1
ATOM 3499 C CA . PRO A 1 428 ? -7.789 9.156 11.75 1 96.44 428 PRO A CA 1
ATOM 3500 C C . PRO A 1 428 ? -6.547 9.086 12.633 1 96.44 428 PRO A C 1
ATOM 3502 O O . PRO A 1 428 ? -6.555 8.414 13.664 1 96.44 428 PRO A O 1
ATOM 3505 N N . TYR A 1 429 ? -5.562 9.805 12.352 1 94.94 429 TYR A N 1
ATOM 3506 C CA . TYR A 1 429 ? -4.289 9.742 13.062 1 94.94 429 TYR A CA 1
ATOM 3507 C C . TYR A 1 429 ? -4.344 10.539 14.359 1 94.94 429 TYR A C 1
ATOM 3509 O O . TYR A 1 429 ? -3.865 10.086 15.398 1 94.94 429 TYR A O 1
ATOM 3517 N N . MET A 1 430 ? -4.941 11.703 14.273 1 96.44 430 MET A N 1
ATOM 3518 C CA . MET A 1 430 ? -5.086 12.508 15.477 1 96.44 430 MET A CA 1
ATOM 3519 C C . MET A 1 430 ? -6.07 11.867 16.453 1 96.44 430 MET A C 1
ATOM 3521 O O . MET A 1 430 ? -5.91 11.977 17.672 1 96.44 430 MET A O 1
ATOM 3525 N N . GLY A 1 431 ? -7.121 11.258 15.844 1 95.94 431 GLY A N 1
ATOM 3526 C CA . GLY A 1 431 ? -8.039 10.516 16.703 1 95.94 431 GLY A CA 1
ATOM 3527 C C . GLY A 1 431 ? -7.363 9.406 17.484 1 95.94 431 GLY A C 1
ATOM 3528 O O . GLY A 1 431 ? -7.582 9.266 18.688 1 95.94 431 GLY A O 1
ATOM 3529 N N . PHE A 1 432 ? -6.551 8.68 16.844 1 93.62 432 PHE A N 1
ATOM 3530 C CA . PHE A 1 432 ? -5.824 7.602 17.516 1 93.62 432 PHE A CA 1
ATOM 3531 C C . PHE A 1 432 ? -4.832 8.156 18.516 1 93.62 432 PHE A C 1
ATOM 3533 O O . PHE A 1 432 ? -4.691 7.617 19.625 1 93.62 432 PHE A O 1
ATOM 3540 N N . ALA A 1 433 ? -4.121 9.25 18.156 1 93.19 433 ALA A N 1
ATOM 3541 C CA . ALA A 1 433 ? -3.117 9.859 19.031 1 93.19 433 ALA A CA 1
ATOM 3542 C C . ALA A 1 433 ? -3.74 10.344 20.328 1 93.19 433 ALA A C 1
ATOM 3544 O O . ALA A 1 433 ? -3.232 10.055 21.422 1 93.19 433 ALA A O 1
ATOM 3545 N N . ILE A 1 434 ? -4.828 11.047 20.234 1 94.44 434 ILE A N 1
ATOM 3546 C CA . ILE A 1 434 ? -5.434 11.648 21.422 1 94.44 434 ILE A CA 1
ATOM 3547 C C . ILE A 1 434 ? -6.02 10.562 22.312 1 94.44 434 ILE A C 1
ATOM 3549 O O . ILE A 1 434 ? -5.895 10.617 23.531 1 94.44 434 ILE A O 1
ATOM 3553 N N . LEU A 1 435 ? -6.691 9.555 21.734 1 92.88 435 LEU A N 1
ATOM 3554 C CA . LEU A 1 435 ? -7.309 8.492 22.516 1 92.88 435 LEU A CA 1
ATOM 3555 C C . LEU A 1 435 ? -6.242 7.625 23.188 1 92.88 435 LEU A C 1
ATOM 3557 O O . LEU A 1 435 ? -6.387 7.238 24.344 1 92.88 435 LEU A O 1
ATOM 3561 N N . SER A 1 436 ? -5.191 7.34 22.453 1 91.69 436 SER A N 1
ATOM 3562 C CA . SER A 1 436 ? -4.137 6.504 23.016 1 91.69 436 SER A CA 1
ATOM 3563 C C . SER A 1 436 ? -3.4 7.234 24.141 1 91.69 436 SER A C 1
ATOM 3565 O O . SER A 1 436 ? -3.078 6.637 25.172 1 91.69 436 SER A O 1
ATOM 3567 N N . GLU A 1 437 ? -3.131 8.57 23.984 1 90.88 437 GLU A N 1
ATOM 3568 C CA . GLU A 1 437 ? -2.42 9.352 25 1 90.88 437 GLU A CA 1
ATOM 3569 C C . GLU A 1 437 ? -3.297 9.594 26.219 1 90.88 437 GLU A C 1
ATOM 3571 O O . GLU A 1 437 ? -2.801 9.625 27.344 1 90.88 437 GLU A O 1
ATOM 3576 N N . THR A 1 438 ? -4.523 9.719 25.969 1 89.38 438 THR A N 1
ATOM 3577 C CA . THR A 1 438 ? -5.434 10.008 27.078 1 89.38 438 THR A CA 1
ATOM 3578 C C . THR A 1 438 ? -5.707 8.75 27.891 1 89.38 438 THR A C 1
ATOM 3580 O O . THR A 1 438 ? -5.746 8.797 29.125 1 89.38 438 THR A O 1
ATOM 3583 N N . PHE A 1 439 ? -5.824 7.598 27.172 1 87.62 439 PHE A N 1
ATOM 3584 C CA . PHE A 1 439 ? -6.312 6.426 27.891 1 87.62 439 PHE A CA 1
ATOM 3585 C C . PHE A 1 439 ? -5.219 5.375 28.016 1 87.62 439 PHE A C 1
ATOM 3587 O O . PHE A 1 439 ? -5.27 4.527 28.906 1 87.62 439 PHE A O 1
ATOM 3594 N N . LEU A 1 440 ? -4.312 5.352 26.953 1 76.94 440 LEU A N 1
ATOM 3595 C CA . LEU A 1 440 ? -3.32 4.285 26.984 1 76.94 440 LEU A CA 1
ATOM 3596 C C . LEU A 1 440 ? -1.967 4.812 27.438 1 76.94 440 LEU A C 1
ATOM 3598 O O . LEU A 1 440 ? -1.629 5.973 27.188 1 76.94 440 LEU A O 1
ATOM 3602 N N . ARG A 1 441 ? -1.367 4.34 28.469 1 63.66 441 ARG A N 1
ATOM 3603 C CA . ARG A 1 441 ? -0.099 4.797 29.016 1 63.66 441 ARG A CA 1
ATOM 3604 C C . ARG A 1 441 ? 1.061 4.461 28.094 1 63.66 441 ARG A C 1
ATOM 3606 O O . ARG A 1 441 ? 2.178 4.949 28.281 1 63.66 441 ARG A O 1
ATOM 3613 N N . LYS A 1 442 ? 0.74 3.611 26.938 1 58.78 442 LYS A N 1
ATOM 3614 C CA . LYS A 1 442 ? 1.909 3.15 26.188 1 58.78 442 LYS A CA 1
ATOM 3615 C C . LYS A 1 442 ? 2.143 4.008 24.953 1 58.78 442 LYS A C 1
ATOM 3617 O O . LYS A 1 442 ? 1.188 4.473 24.328 1 58.78 442 LYS A O 1
ATOM 3622 N N . LYS A 1 443 ? 3.422 4.379 24.812 1 58.41 443 LYS A N 1
ATOM 3623 C CA . LYS A 1 443 ? 3.895 5.184 23.688 1 58.41 443 LYS A CA 1
ATOM 3624 C C . LYS A 1 443 ? 3.701 4.445 22.375 1 58.41 443 LYS A C 1
ATOM 3626 O O . LYS A 1 443 ? 4.223 3.342 22.188 1 58.41 443 LYS A O 1
ATOM 3631 N N . PHE A 1 444 ? 2.564 4.617 21.641 1 55.16 444 PHE A N 1
ATOM 3632 C CA . PHE A 1 444 ? 2.385 4.023 20.312 1 55.16 444 PHE A CA 1
ATOM 3633 C C . PHE A 1 444 ? 2.967 4.926 19.234 1 55.16 444 PHE A C 1
ATOM 3635 O O . PHE A 1 444 ? 2.717 6.133 19.219 1 55.16 444 PHE A O 1
ATOM 3642 N N . GLN A 1 445 ? 4.152 4.594 18.719 1 52.94 445 GLN A N 1
ATOM 3643 C CA . GLN A 1 445 ? 4.715 5.391 17.625 1 52.94 445 GLN A CA 1
ATOM 3644 C C . GLN A 1 445 ? 4.238 4.883 16.281 1 52.94 445 GLN A C 1
ATOM 3646 O O . GLN A 1 445 ? 4.332 3.691 15.984 1 52.94 445 GLN A O 1
ATOM 3651 N N . PHE A 1 446 ? 3.395 5.648 15.609 1 49.53 446 PHE A N 1
ATOM 3652 C CA . PHE A 1 446 ? 2.99 5.301 14.25 1 49.53 446 PHE A CA 1
ATOM 3653 C C . PHE A 1 446 ? 4.152 5.477 13.281 1 49.53 446 PHE A C 1
ATOM 3655 O O . PHE A 1 446 ? 4.711 6.57 13.164 1 49.53 446 PHE A O 1
ATOM 3662 N N . HIS A 1 447 ? 4.777 4.422 12.914 1 48.31 447 HIS A N 1
ATOM 3663 C CA . HIS A 1 447 ? 5.805 4.543 11.883 1 48.31 447 HIS A CA 1
ATOM 3664 C C . HIS A 1 447 ? 5.191 4.543 10.492 1 48.31 447 HIS A C 1
ATOM 3666 O O . HIS A 1 447 ? 4.676 3.521 10.031 1 48.31 447 HIS A O 1
ATOM 3672 N N . VAL A 1 448 ? 4.914 5.719 9.93 1 47.38 448 VAL A N 1
ATOM 3673 C CA . VAL A 1 448 ? 4.254 5.828 8.633 1 47.38 448 VAL A CA 1
ATOM 3674 C C . VAL A 1 448 ? 5.254 5.535 7.52 1 47.38 448 VAL A C 1
ATOM 3676 O O . VAL A 1 448 ? 4.863 5.195 6.398 1 47.38 448 VAL A O 1
ATOM 3679 N N . THR A 1 449 ? 6.457 6 7.488 1 47.66 449 THR A N 1
ATOM 3680 C CA . THR A 1 449 ? 7.32 5.836 6.324 1 47.66 449 THR A CA 1
ATOM 3681 C C . THR A 1 449 ? 8.625 5.152 6.711 1 47.66 449 THR A C 1
ATOM 3683 O O . THR A 1 449 ? 9.078 5.262 7.852 1 47.66 449 THR A O 1
ATOM 3686 N N . ARG A 1 450 ? 8.992 4.371 5.863 1 45.19 450 ARG A N 1
ATOM 3687 C CA . ARG A 1 450 ? 10.359 3.885 5.984 1 45.19 450 ARG A CA 1
ATOM 3688 C C . ARG A 1 450 ? 11.359 5 5.707 1 45.19 450 ARG A C 1
ATOM 3690 O O . ARG A 1 450 ? 11.195 5.77 4.758 1 45.19 450 ARG A O 1
ATOM 3697 N N . LYS A 1 451 ? 12.18 5.32 6.617 1 40.91 451 LYS A N 1
ATOM 3698 C CA . LYS A 1 451 ? 13.281 6.273 6.523 1 40.91 451 LYS A CA 1
ATOM 3699 C C . LYS A 1 451 ? 14.133 6.012 5.285 1 40.91 451 LYS A C 1
ATOM 3701 O O . LYS A 1 451 ? 14.328 4.859 4.895 1 40.91 451 LYS A O 1
ATOM 3706 N N . GLY A 1 452 ? 14.414 7.102 4.484 1 41.25 452 GLY A N 1
ATOM 3707 C CA . GLY A 1 452 ? 15.531 7.125 3.555 1 41.25 452 GLY A CA 1
ATOM 3708 C C . GLY A 1 452 ? 15.109 7.012 2.104 1 41.25 452 GLY A C 1
ATOM 3709 O O . GLY A 1 452 ? 15.945 6.828 1.218 1 41.25 452 GLY A O 1
ATOM 3710 N N . VAL A 1 453 ? 13.914 6.609 1.832 1 39.28 453 VAL A N 1
ATOM 3711 C CA . VAL A 1 453 ? 13.797 6.371 0.397 1 39.28 453 VAL A CA 1
ATOM 3712 C C . VAL A 1 453 ? 13.68 7.699 -0.341 1 39.28 453 VAL A C 1
ATOM 3714 O O . VAL A 1 453 ? 12.688 8.422 -0.189 1 39.28 453 VAL A O 1
ATOM 3717 N N . GLN A 1 454 ? 14.68 8.477 -0.314 1 43.69 454 GLN A N 1
ATOM 3718 C CA . GLN A 1 454 ? 14.695 9.531 -1.318 1 43.69 454 GLN A CA 1
ATOM 3719 C C . GLN A 1 454 ? 14.32 8.992 -2.693 1 43.69 454 GLN A C 1
ATOM 3721 O O . GLN A 1 454 ? 15.078 8.227 -3.297 1 43.69 454 GLN A O 1
ATOM 3726 N N . ASN A 1 455 ? 13.008 8.828 -2.883 1 52.75 455 ASN A N 1
ATOM 3727 C CA . ASN A 1 455 ? 12.648 8.266 -4.176 1 52.75 455 ASN A CA 1
ATOM 3728 C C . ASN A 1 455 ? 12.539 9.344 -5.25 1 52.75 455 ASN A C 1
ATOM 3730 O O . ASN A 1 455 ? 11.984 10.414 -5.004 1 52.75 455 ASN A O 1
ATOM 3734 N N . ASN A 1 456 ? 13.32 9.391 -6.141 1 61.44 456 ASN A N 1
ATOM 3735 C CA . ASN A 1 456 ? 13.328 10.25 -7.32 1 61.44 456 ASN A CA 1
ATOM 3736 C C . ASN A 1 456 ? 12.047 10.086 -8.133 1 61.44 456 ASN A C 1
ATOM 3738 O O . ASN A 1 456 ? 11.875 10.742 -9.164 1 61.44 456 ASN A O 1
ATOM 3742 N N . THR A 1 457 ? 11.117 9.258 -7.539 1 70.25 457 THR A N 1
ATOM 3743 C CA . THR A 1 457 ? 9.867 9.078 -8.273 1 70.25 457 THR A CA 1
ATOM 3744 C C . THR A 1 457 ? 8.672 9.266 -7.348 1 70.25 457 THR A C 1
ATOM 3746 O O . THR A 1 457 ? 8.805 9.203 -6.125 1 70.25 457 THR A O 1
ATOM 3749 N N . ARG A 1 458 ? 7.617 9.641 -8.031 1 82 458 ARG A N 1
ATOM 3750 C CA . ARG A 1 458 ? 6.363 9.766 -7.293 1 82 458 ARG A CA 1
ATOM 3751 C C . ARG A 1 458 ? 5.984 8.445 -6.633 1 82 458 ARG A C 1
ATOM 3753 O O . ARG A 1 458 ? 6.156 7.375 -7.223 1 82 458 ARG A O 1
ATOM 3760 N N . HIS A 1 459 ? 5.598 8.5 -5.402 1 82.25 459 HIS A N 1
ATOM 3761 C CA . HIS A 1 459 ? 5.18 7.27 -4.742 1 82.25 459 HIS A CA 1
ATOM 3762 C C . HIS A 1 459 ? 3.963 7.504 -3.855 1 82.25 459 HIS A C 1
ATOM 3764 O O . HIS A 1 459 ? 3.783 8.594 -3.314 1 82.25 459 HIS A O 1
ATOM 3770 N N . PHE A 1 460 ? 3.104 6.543 -3.797 1 88.5 460 PHE A N 1
ATOM 3771 C CA . PHE A 1 460 ? 1.885 6.586 -2.994 1 88.5 460 PHE A CA 1
ATOM 3772 C C . PHE A 1 460 ? 2.123 5.984 -1.614 1 88.5 460 PHE A C 1
ATOM 3774 O O . PHE A 1 460 ? 2.721 4.914 -1.493 1 88.5 460 PHE A O 1
ATOM 3781 N N . LEU A 1 461 ? 1.692 6.723 -0.574 1 89.38 461 LEU A N 1
ATOM 3782 C CA . LEU A 1 461 ? 1.849 6.238 0.794 1 89.38 461 LEU A CA 1
ATOM 3783 C C . LEU A 1 461 ? 0.729 5.273 1.161 1 89.38 461 LEU A C 1
ATOM 3785 O O . LEU A 1 461 ? -0.235 5.656 1.827 1 89.38 461 LEU A O 1
ATOM 3789 N N . TRP A 1 462 ? 0.869 4.062 0.958 1 86.19 462 TRP A N 1
ATOM 3790 C CA . TRP A 1 462 ? -0.18 3.059 1.098 1 86.19 462 TRP A CA 1
ATOM 3791 C C . TRP A 1 462 ? -0.573 2.883 2.561 1 86.19 462 TRP A C 1
ATOM 3793 O O . TRP A 1 462 ? -1.76 2.885 2.896 1 86.19 462 TRP A O 1
ATOM 3803 N N . ILE A 1 463 ? 0.374 2.803 3.465 1 84.69 463 ILE A N 1
ATOM 3804 C CA . ILE A 1 463 ? 0.082 2.533 4.867 1 84.69 463 ILE A CA 1
ATOM 3805 C C . ILE A 1 463 ? -0.646 3.725 5.48 1 84.69 463 ILE A C 1
ATOM 3807 O O . ILE A 1 463 ? -1.661 3.557 6.164 1 84.69 463 ILE A O 1
ATOM 3811 N N . ALA A 1 464 ? -0.144 4.898 5.129 1 90.06 464 ALA A N 1
ATOM 3812 C CA . ALA A 1 464 ? -0.755 6.109 5.672 1 90.06 464 ALA A CA 1
ATOM 3813 C C . ALA A 1 464 ? -2.148 6.328 5.094 1 90.06 464 ALA A C 1
ATOM 3815 O O . ALA A 1 464 ? -2.969 7.039 5.68 1 90.06 464 ALA A O 1
ATOM 3816 N N . SER A 1 465 ? -2.451 5.715 3.951 1 92.88 465 SER A N 1
ATOM 3817 C CA . SER A 1 465 ? -3.701 5.984 3.246 1 92.88 465 SER A CA 1
ATOM 3818 C C . SER A 1 465 ? -4.762 4.938 3.584 1 92.88 465 SER A C 1
ATOM 3820 O O . SER A 1 465 ? -5.91 5.055 3.156 1 92.88 465 SER A O 1
ATOM 3822 N N . VAL A 1 466 ? -4.457 3.916 4.414 1 90.88 466 VAL A N 1
ATOM 3823 C CA . VAL A 1 466 ? -5.355 2.797 4.688 1 90.88 466 VAL A CA 1
ATOM 3824 C C . VAL A 1 466 ? -6.652 3.314 5.301 1 90.88 466 VAL A C 1
ATOM 3826 O O . VAL A 1 466 ? -7.746 2.979 4.832 1 90.88 466 VAL A O 1
ATOM 3829 N N . PRO A 1 467 ? -6.609 4.168 6.285 1 94.44 467 PRO A N 1
ATOM 3830 C CA . PRO A 1 467 ? -7.875 4.629 6.859 1 94.44 467 PRO A CA 1
ATOM 3831 C C . PRO A 1 467 ? -8.75 5.363 5.848 1 94.44 467 PRO A C 1
ATOM 3833 O O . PRO A 1 467 ? -9.977 5.184 5.84 1 94.44 467 PRO A O 1
ATOM 3836 N N . HIS A 1 468 ? -8.172 6.199 5.016 1 96.5 468 HIS A N 1
ATOM 3837 C CA . HIS A 1 468 ? -8.953 6.957 4.039 1 96.5 468 HIS A CA 1
ATOM 3838 C C . HIS A 1 468 ? -9.477 6.055 2.93 1 96.5 468 HIS A C 1
ATOM 3840 O O . HIS A 1 468 ? -10.555 6.293 2.389 1 96.5 468 HIS A O 1
ATOM 3846 N N . LEU A 1 469 ? -8.68 5.027 2.586 1 93.31 469 LEU A N 1
ATOM 3847 C CA . LEU A 1 469 ? -9.164 4.062 1.606 1 93.31 469 LEU A CA 1
ATOM 3848 C C . LEU A 1 469 ? -10.375 3.311 2.139 1 93.31 469 LEU A C 1
ATOM 3850 O O . LEU A 1 469 ? -11.352 3.098 1.41 1 93.31 469 LEU A O 1
ATOM 3854 N N . VAL A 1 470 ? -10.32 2.916 3.373 1 93.94 470 VAL A N 1
ATOM 3855 C CA . VAL A 1 470 ? -11.445 2.238 4.008 1 93.94 470 VAL A CA 1
ATOM 3856 C C . VAL A 1 470 ? -12.656 3.162 4.023 1 93.94 470 VAL A C 1
ATOM 3858 O O . VAL A 1 470 ? -13.766 2.748 3.676 1 93.94 470 VAL A O 1
ATOM 3861 N N . LEU A 1 471 ? -12.453 4.387 4.395 1 96.88 471 LEU A N 1
ATOM 3862 C CA . LEU A 1 471 ? -13.547 5.355 4.441 1 96.88 471 LEU A CA 1
ATOM 3863 C C . LEU A 1 471 ? -14.125 5.586 3.047 1 96.88 471 LEU A C 1
ATOM 3865 O O . LEU A 1 471 ? -15.328 5.77 2.896 1 96.88 471 LEU A O 1
ATOM 3869 N N . LEU A 1 472 ? -13.242 5.641 2.07 1 96.19 472 LEU A N 1
ATOM 3870 C CA . LEU A 1 472 ? -13.719 5.816 0.701 1 96.19 472 LEU A CA 1
ATOM 3871 C C . LEU A 1 472 ? -14.602 4.645 0.277 1 96.19 472 LEU A C 1
ATOM 3873 O O . LEU A 1 472 ? -15.664 4.848 -0.312 1 96.19 472 LEU A O 1
ATOM 3877 N N . ILE A 1 473 ? -14.109 3.393 0.582 1 94.25 473 ILE A N 1
ATOM 3878 C CA . ILE A 1 473 ? -14.883 2.201 0.236 1 94.25 473 ILE A CA 1
ATOM 3879 C C . ILE A 1 473 ? -16.234 2.244 0.937 1 94.25 473 ILE A C 1
ATOM 3881 O O . ILE A 1 473 ? -17.281 1.986 0.316 1 94.25 473 ILE A O 1
ATOM 3885 N N . LEU A 1 474 ? -16.25 2.578 2.182 1 96.44 474 LEU A N 1
ATOM 3886 C CA . LEU A 1 474 ? -17.5 2.703 2.924 1 96.44 474 LEU A CA 1
ATOM 3887 C C . LEU A 1 474 ? -18.406 3.766 2.299 1 96.44 474 LEU A C 1
ATOM 3889 O O . LEU A 1 474 ? -19.625 3.584 2.213 1 96.44 474 LEU A O 1
ATOM 3893 N N . THR A 1 475 ? -17.766 4.859 1.876 1 97.69 475 THR A N 1
ATOM 3894 C CA . THR A 1 475 ? -18.516 5.941 1.247 1 97.69 475 THR A CA 1
ATOM 3895 C C . THR A 1 475 ? -19.156 5.473 -0.058 1 97.69 475 THR A C 1
ATOM 3897 O O . THR A 1 475 ? -20.328 5.75 -0.317 1 97.69 475 THR A O 1
ATOM 3900 N N . ILE A 1 476 ? -18.438 4.746 -0.849 1 96.94 476 ILE A N 1
ATOM 3901 C CA . ILE A 1 476 ? -18.938 4.223 -2.113 1 96.94 476 ILE A CA 1
ATOM 3902 C C . ILE A 1 476 ? -20.094 3.254 -1.848 1 96.94 476 ILE A C 1
ATOM 3904 O O . ILE A 1 476 ? -21.141 3.326 -2.5 1 96.94 476 ILE A O 1
ATOM 3908 N N . ILE A 1 477 ? -19.922 2.406 -0.894 1 96.62 477 ILE A N 1
ATOM 3909 C CA . ILE A 1 477 ? -20.953 1.45 -0.528 1 96.62 477 ILE A CA 1
ATOM 3910 C C . ILE A 1 477 ? -22.203 2.199 -0.074 1 96.62 477 ILE A C 1
ATOM 3912 O O . ILE A 1 477 ? -23.328 1.857 -0.477 1 96.62 477 ILE A O 1
ATOM 3916 N N . ALA A 1 478 ? -21.984 3.215 0.733 1 97.75 478 ALA A N 1
ATOM 3917 C CA . ALA A 1 478 ? -23.094 4.016 1.228 1 97.75 478 ALA A CA 1
ATOM 3918 C C . ALA A 1 478 ? -23.844 4.68 0.077 1 97.75 478 ALA A C 1
ATOM 3920 O O . ALA A 1 478 ? -25.078 4.715 0.068 1 97.75 478 ALA A O 1
ATOM 3921 N N . LEU A 1 479 ? -23.125 5.164 -0.859 1 97.69 479 LEU A N 1
ATOM 3922 C CA . LEU A 1 479 ? -23.75 5.832 -1.995 1 97.69 479 LEU A CA 1
ATOM 3923 C C . LEU A 1 479 ? -24.516 4.832 -2.861 1 97.69 479 LEU A C 1
ATOM 3925 O O . LEU A 1 479 ? -25.594 5.141 -3.363 1 97.69 479 LEU A O 1
ATOM 3929 N N . ILE A 1 480 ? -23.984 3.646 -3.043 1 96.44 480 ILE A N 1
ATOM 3930 C CA . ILE A 1 480 ? -24.672 2.604 -3.801 1 96.44 480 ILE A CA 1
ATOM 3931 C C . ILE A 1 480 ? -25.969 2.221 -3.092 1 96.44 480 ILE A C 1
ATOM 3933 O O . ILE A 1 480 ? -27.016 2.135 -3.721 1 96.44 480 ILE A O 1
ATOM 3937 N N . ARG A 1 481 ? -25.891 2.033 -1.846 1 96.38 481 ARG A N 1
ATOM 3938 C CA . ARG A 1 481 ? -27.094 1.683 -1.083 1 96.38 481 ARG A CA 1
ATOM 3939 C C . ARG A 1 481 ? -28.109 2.811 -1.122 1 96.38 481 ARG A C 1
ATOM 3941 O O . ARG A 1 481 ? -29.312 2.562 -1.267 1 96.38 481 ARG A O 1
ATOM 3948 N N . ALA A 1 482 ? -27.594 4.059 -0.952 1 96.81 482 ALA A N 1
ATOM 3949 C CA . ALA A 1 482 ? -28.5 5.199 -1.028 1 96.81 482 ALA A CA 1
ATOM 3950 C C . ALA A 1 482 ? -29.219 5.246 -2.375 1 96.81 482 ALA A C 1
ATOM 3952 O O . ALA A 1 482 ? -30.422 5.531 -2.441 1 96.81 482 ALA A O 1
ATOM 3953 N N . THR A 1 483 ? -28.516 4.949 -3.4 1 96.12 483 THR A N 1
ATOM 3954 C CA . THR A 1 483 ? -29.094 4.926 -4.738 1 96.12 483 THR A CA 1
ATOM 3955 C C . THR A 1 483 ? -30.141 3.824 -4.852 1 96.12 483 THR A C 1
ATOM 3957 O O . THR A 1 483 ? -31.219 4.043 -5.41 1 96.12 483 THR A O 1
ATOM 3960 N N . LEU A 1 484 ? -29.875 2.68 -4.328 1 94.56 484 LEU A N 1
ATOM 3961 C CA . LEU A 1 484 ? -30.828 1.577 -4.344 1 94.56 484 LEU A CA 1
ATOM 3962 C C . LEU A 1 484 ? -32.062 1.919 -3.521 1 94.56 484 LEU A C 1
ATOM 3964 O O . LEU A 1 484 ? -33.188 1.616 -3.928 1 94.56 484 LEU A O 1
ATOM 3968 N N . MET A 1 485 ? -31.875 2.572 -2.363 1 94.5 485 MET A N 1
ATOM 3969 C CA . MET A 1 485 ? -33 2.988 -1.51 1 94.5 485 MET A CA 1
ATOM 3970 C C . MET A 1 485 ? -33.844 4.027 -2.213 1 94.5 485 MET A C 1
ATOM 3972 O O . MET A 1 485 ? -35.062 4.051 -2.033 1 94.5 485 MET A O 1
ATOM 3976 N N . LEU A 1 486 ? -33.25 4.898 -2.99 1 94.69 486 LEU A N 1
ATOM 3977 C CA . LEU A 1 486 ? -33.969 5.906 -3.744 1 94.69 486 LEU A CA 1
ATOM 3978 C C . LEU A 1 486 ? -34.75 5.27 -4.883 1 94.69 486 LEU A C 1
ATOM 3980 O O . LEU A 1 486 ? -35.875 5.688 -5.18 1 94.69 486 LEU A O 1
ATOM 3984 N N . LEU A 1 487 ? -34.219 4.176 -5.5 1 92.5 487 LEU A N 1
ATOM 3985 C CA . LEU A 1 487 ? -34.844 3.51 -6.641 1 92.5 487 LEU A CA 1
ATOM 3986 C C . LEU A 1 487 ? -35.938 2.559 -6.18 1 92.5 487 LEU A C 1
ATOM 3988 O O . LEU A 1 487 ? -36.969 2.426 -6.844 1 92.5 487 LEU A O 1
ATOM 3992 N N . TYR A 1 488 ? -35.688 1.883 -5.004 1 91.06 488 TYR A N 1
ATOM 3993 C CA . TYR A 1 488 ? -36.625 0.894 -4.508 1 91.06 488 TYR A CA 1
ATOM 3994 C C . TYR A 1 488 ? -37 1.18 -3.057 1 91.06 488 TYR A C 1
ATOM 3996 O O . TYR A 1 488 ? -36.781 0.345 -2.176 1 91.06 488 TYR A O 1
ATOM 4004 N N . PRO A 1 489 ? -37.656 2.27 -2.775 1 90.31 489 PRO A N 1
ATOM 4005 C CA . PRO A 1 489 ? -37.969 2.646 -1.394 1 90.31 489 PRO A CA 1
ATOM 4006 C C . PRO A 1 489 ? -38.875 1.632 -0.695 1 90.31 489 PRO A C 1
ATOM 4008 O O . PRO A 1 489 ? -38.75 1.449 0.521 1 90.31 489 PRO A O 1
ATOM 4011 N N . GLU A 1 490 ? -39.75 0.907 -1.365 1 88.5 490 GLU A N 1
ATOM 4012 C CA . GLU A 1 490 ? -40.688 -0.063 -0.78 1 88.5 490 GLU A CA 1
ATOM 4013 C C . GLU A 1 490 ? -39.938 -1.28 -0.244 1 88.5 490 GLU A C 1
ATOM 4015 O O . GLU A 1 490 ? -40.281 -1.823 0.804 1 88.5 490 GLU A O 1
ATOM 4020 N N . GLN A 1 491 ? -38.875 -1.568 -0.928 1 86.06 491 GLN A N 1
ATOM 4021 C CA . GLN A 1 491 ? -38.094 -2.73 -0.517 1 86.06 491 GLN A CA 1
ATOM 4022 C C . GLN A 1 491 ? -37.344 -2.451 0.779 1 86.06 491 GLN A C 1
ATOM 4024 O O . GLN A 1 491 ? -37.219 -3.334 1.631 1 86.06 491 GLN A O 1
ATOM 4029 N N . TYR A 1 492 ? -36.938 -1.223 0.935 1 87.31 492 TYR A N 1
ATOM 4030 C CA . TYR A 1 492 ? -36.062 -0.89 2.074 1 87.31 492 TYR A CA 1
ATOM 4031 C C . TYR A 1 492 ? -36.906 -0.249 3.191 1 87.31 492 TYR A C 1
ATOM 4033 O O . TYR A 1 492 ? -36.344 0.085 4.25 1 87.31 492 TYR A O 1
ATOM 4041 N N . HIS A 1 493 ? -38.156 -0.002 2.992 1 85.69 493 HIS A N 1
ATOM 4042 C CA . HIS A 1 493 ? -39.031 0.573 3.988 1 85.69 493 HIS A CA 1
ATOM 4043 C C . HIS A 1 493 ? -38.5 1.895 4.52 1 85.69 493 HIS A C 1
ATOM 4045 O O . HIS A 1 493 ? -38.406 2.086 5.734 1 85.69 493 HIS A O 1
ATOM 4051 N N . ILE A 1 494 ? -38.094 2.742 3.605 1 87.19 494 ILE A N 1
ATOM 4052 C CA . ILE A 1 494 ? -37.5 4.02 4 1 87.19 494 ILE A CA 1
ATOM 4053 C C . ILE A 1 494 ? -38.156 5.152 3.215 1 87.19 494 ILE A C 1
ATOM 4055 O O . ILE A 1 494 ? -38.562 4.965 2.068 1 87.19 494 ILE A O 1
ATOM 4059 N N . GLU A 1 495 ? -38.25 6.293 3.9 1 88.31 495 GLU A N 1
ATOM 4060 C CA . GLU A 1 495 ? -38.719 7.496 3.215 1 88.31 495 GLU A CA 1
ATOM 4061 C C . GLU A 1 495 ? -37.562 8.195 2.494 1 88.31 495 GLU A C 1
ATOM 4063 O O . GLU A 1 495 ? -36.5 8.383 3.068 1 88.31 495 GLU A O 1
ATOM 4068 N N . ARG A 1 496 ? -37.75 8.633 1.28 1 90.88 496 ARG A N 1
ATOM 4069 C CA . ARG A 1 496 ? -36.719 9.219 0.44 1 90.88 496 ARG A CA 1
ATOM 4070 C C . ARG A 1 496 ? -36.125 10.477 1.081 1 90.88 496 ARG A C 1
ATOM 4072 O O . ARG A 1 496 ? -34.938 10.727 0.995 1 90.88 496 ARG A O 1
ATOM 4079 N N . GLU A 1 497 ? -36.938 11.211 1.747 1 90.38 497 GLU A N 1
ATOM 4080 C CA . GLU A 1 497 ? -36.531 12.492 2.309 1 90.38 497 GLU A CA 1
ATOM 4081 C C . GLU A 1 497 ? -35.5 12.297 3.426 1 90.38 497 GLU A C 1
ATOM 4083 O O . GLU A 1 497 ? -34.688 13.188 3.695 1 90.38 497 GLU A O 1
ATOM 4088 N N . SER A 1 498 ? -35.594 11.148 4.047 1 88.31 498 SER A N 1
A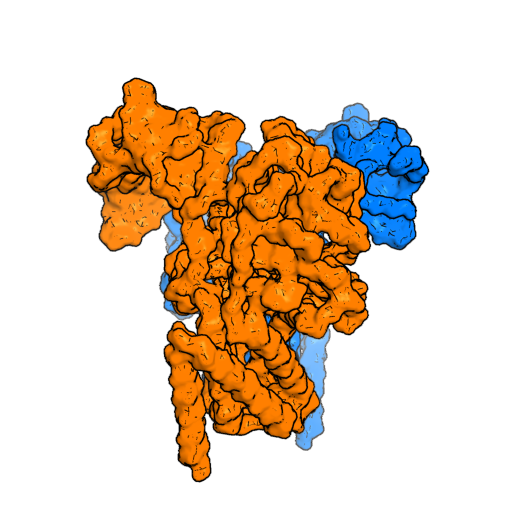TOM 4089 C CA . SER A 1 498 ? -34.688 10.867 5.164 1 88.31 498 SER A CA 1
ATOM 4090 C C . SER A 1 498 ? -33.25 10.633 4.676 1 88.31 498 SER A C 1
ATOM 4092 O O . SER A 1 498 ? -32.312 10.672 5.465 1 88.31 498 SER A O 1
ATOM 4094 N N . LEU A 1 499 ? -33.125 10.477 3.375 1 94.25 499 LEU A N 1
ATOM 4095 C CA . LEU A 1 499 ? -31.812 10.141 2.82 1 94.25 499 LEU A CA 1
ATOM 4096 C C . LEU A 1 499 ? -31.047 11.398 2.422 1 94.25 499 LEU A C 1
ATOM 4098 O O . LEU A 1 499 ? -29.828 11.367 2.271 1 94.25 499 LEU A O 1
ATOM 4102 N N . TYR A 1 500 ? -31.734 12.5 2.248 1 94.06 500 TYR A N 1
ATOM 4103 C CA . TYR A 1 500 ? -31.156 13.688 1.631 1 94.06 500 TYR A CA 1
ATOM 4104 C C . TYR A 1 500 ? -30 14.219 2.459 1 94.06 500 TYR A C 1
ATOM 4106 O O . TYR A 1 500 ? -28.922 14.5 1.924 1 94.06 500 TYR A O 1
ATOM 4114 N N . ILE A 1 501 ? -30.219 14.344 3.746 1 93.81 501 ILE A N 1
ATOM 4115 C CA . ILE A 1 501 ? -29.203 14.938 4.605 1 93.81 501 ILE A CA 1
ATOM 4116 C C . ILE A 1 501 ? -27.969 14.023 4.652 1 93.81 501 ILE A C 1
ATOM 4118 O O . ILE A 1 501 ? -26.844 14.508 4.664 1 93.81 501 ILE A O 1
ATOM 4122 N N . ASN A 1 502 ? -28.219 12.703 4.738 1 95.56 502 ASN A N 1
ATOM 4123 C CA . ASN A 1 502 ? -27.109 11.758 4.785 1 95.56 502 ASN A CA 1
ATOM 4124 C C . ASN A 1 502 ? -26.328 11.734 3.471 1 95.56 502 ASN A C 1
ATOM 4126 O O . ASN A 1 502 ? -25.109 11.641 3.469 1 95.56 502 ASN A O 1
ATOM 4130 N N . ILE A 1 503 ? -27.062 11.805 2.363 1 96.62 503 ILE A N 1
ATOM 4131 C CA . ILE A 1 503 ? -26.406 11.844 1.061 1 96.62 503 ILE A CA 1
ATOM 4132 C C . ILE A 1 503 ? -25.562 13.102 0.947 1 96.62 503 ILE A C 1
ATOM 4134 O O . ILE A 1 503 ? -24.422 13.055 0.458 1 96.62 503 ILE A O 1
ATOM 4138 N N . PHE A 1 504 ? -26.125 14.219 1.423 1 95.94 504 PHE A N 1
ATOM 4139 C CA . PHE A 1 504 ? -25.391 15.477 1.423 1 95.94 504 PHE A CA 1
ATOM 4140 C C . PHE A 1 504 ? -24.062 15.336 2.172 1 95.94 504 PHE A C 1
ATOM 4142 O O . PHE A 1 504 ? -23 15.688 1.649 1 95.94 504 PHE A O 1
ATOM 4149 N N . TRP A 1 505 ? -24.094 14.797 3.365 1 96.56 505 TRP A N 1
ATOM 4150 C CA . TRP A 1 505 ? -22.906 14.695 4.195 1 96.56 505 TRP A CA 1
ATOM 4151 C C . TRP A 1 505 ? -21.922 13.695 3.607 1 96.56 505 TRP A C 1
ATOM 4153 O O . TRP A 1 505 ? -20.703 13.906 3.662 1 96.56 505 TRP A O 1
ATOM 4163 N N . VAL A 1 506 ? -22.422 12.578 3.068 1 97.69 506 VAL A N 1
ATOM 4164 C CA . VAL A 1 506 ? -21.547 11.555 2.498 1 97.69 506 VAL A CA 1
ATOM 4165 C C . VAL A 1 506 ? -20.812 12.133 1.293 1 97.69 506 VAL A C 1
ATOM 4167 O O . VAL A 1 506 ? -19.625 11.852 1.096 1 97.69 506 VAL A O 1
ATOM 4170 N N . LEU A 1 507 ? -21.453 12.953 0.48 1 97.12 507 LEU A N 1
ATOM 4171 C CA . LEU A 1 507 ? -20.812 13.578 -0.67 1 97.12 507 LEU A CA 1
ATOM 4172 C C . LEU A 1 507 ? -19.812 14.633 -0.224 1 97.12 507 LEU A C 1
ATOM 4174 O O . LEU A 1 507 ? -18.688 14.688 -0.74 1 97.12 507 LEU A O 1
ATOM 4178 N N . TYR A 1 508 ? -20.234 15.469 0.755 1 96.06 508 TYR A N 1
ATOM 4179 C CA . TYR A 1 508 ? -19.375 16.5 1.318 1 96.06 508 TYR A CA 1
ATOM 4180 C C . TYR A 1 508 ? -18.109 15.883 1.905 1 96.06 508 TYR A C 1
ATOM 4182 O O . TYR A 1 508 ? -17 16.344 1.63 1 96.06 508 TYR A O 1
ATOM 4190 N N . ASN A 1 509 ? -18.281 14.82 2.678 1 97.81 509 ASN A N 1
ATOM 4191 C CA . ASN A 1 509 ? -17.156 14.102 3.273 1 97.81 509 ASN A CA 1
ATOM 4192 C C . ASN A 1 509 ? -16.344 13.352 2.221 1 97.81 509 ASN A C 1
ATOM 4194 O O . ASN A 1 509 ? -15.117 13.273 2.316 1 97.81 509 ASN A O 1
ATOM 4198 N N . GLY A 1 510 ? -17.062 12.82 1.199 1 97.38 510 GLY A N 1
ATOM 4199 C CA . GLY A 1 510 ? -16.391 12.062 0.145 1 97.38 510 GLY A CA 1
ATOM 4200 C C . GLY A 1 510 ? -15.367 12.875 -0.617 1 97.38 510 GLY A C 1
ATOM 4201 O O . GLY A 1 510 ? -14.273 12.383 -0.912 1 97.38 510 GLY A O 1
ATOM 4202 N N . ILE A 1 511 ? -15.695 14.094 -0.865 1 96.06 511 ILE A N 1
ATOM 4203 C CA . ILE A 1 511 ? -14.781 14.961 -1.604 1 96.06 511 ILE A CA 1
ATOM 4204 C C . ILE A 1 511 ? -13.523 15.203 -0.775 1 96.06 511 ILE A C 1
ATOM 4206 O O . ILE A 1 511 ? -12.414 15.234 -1.312 1 96.06 511 ILE A O 1
ATOM 4210 N N . ALA A 1 512 ? -13.688 15.406 0.469 1 97.19 512 ALA A N 1
ATOM 4211 C CA . ALA A 1 512 ? -12.555 15.625 1.357 1 97.19 512 ALA A CA 1
ATOM 4212 C C . ALA A 1 512 ? -11.695 14.367 1.471 1 97.19 512 ALA A C 1
ATOM 4214 O O . ALA A 1 512 ? -10.469 14.445 1.515 1 97.19 512 ALA A O 1
ATOM 4215 N N . ILE A 1 513 ? -12.352 13.203 1.513 1 97.75 513 ILE A N 1
ATOM 4216 C CA . ILE A 1 513 ? -11.648 11.93 1.603 1 97.75 513 ILE A CA 1
ATOM 4217 C C . ILE A 1 513 ? -10.82 11.711 0.342 1 97.75 513 ILE A C 1
ATOM 4219 O O . ILE A 1 513 ? -9.641 11.352 0.424 1 97.75 513 ILE A O 1
ATOM 4223 N N . VAL A 1 514 ? -11.383 11.945 -0.801 1 96.44 514 VAL A N 1
ATOM 4224 C CA . VAL A 1 514 ? -10.68 11.773 -2.068 1 96.44 514 VAL A CA 1
ATOM 4225 C C . VAL A 1 514 ? -9.492 12.734 -2.133 1 96.44 514 VAL A C 1
ATOM 4227 O O . VAL A 1 514 ? -8.391 12.344 -2.535 1 96.44 514 VAL A O 1
ATOM 4230 N N . THR A 1 515 ? -9.703 13.984 -1.737 1 96 515 THR A N 1
ATOM 4231 C CA . THR A 1 515 ? -8.625 14.969 -1.739 1 96 515 THR A CA 1
ATOM 4232 C C . THR A 1 515 ? -7.5 14.539 -0.8 1 96 515 THR A C 1
ATOM 4234 O O . THR A 1 515 ? -6.324 14.734 -1.104 1 96 515 THR A O 1
ATOM 4237 N N . SER A 1 516 ? -7.891 14 0.327 1 96.69 516 SER A N 1
ATOM 4238 C CA . SER A 1 516 ? -6.898 13.516 1.278 1 96.69 516 SER A CA 1
ATOM 4239 C C . SER A 1 516 ? -6.039 12.406 0.667 1 96.69 516 SER A C 1
ATOM 4241 O O . SER A 1 516 ? -4.836 12.328 0.934 1 96.69 516 SER A O 1
ATOM 4243 N N . LEU A 1 517 ? -6.637 11.555 -0.12 1 95.81 517 LEU A N 1
ATOM 4244 C CA . LEU A 1 517 ? -5.898 10.492 -0.799 1 95.81 517 LEU A CA 1
ATOM 4245 C C . LEU A 1 517 ? -4.941 11.078 -1.836 1 95.81 517 LEU A C 1
ATOM 4247 O O . LEU A 1 517 ? -3.855 10.539 -2.055 1 95.81 517 LEU A O 1
ATOM 4251 N N . PHE A 1 518 ? -5.305 12.156 -2.496 1 94.94 518 PHE A N 1
ATOM 4252 C CA . PHE A 1 518 ? -4.43 12.812 -3.457 1 94.94 518 PHE A CA 1
ATOM 4253 C C . PHE A 1 518 ? -3.213 13.414 -2.758 1 94.94 518 PHE A C 1
ATOM 4255 O O . PHE A 1 518 ? -2.107 13.398 -3.303 1 94.94 518 PHE A O 1
ATOM 4262 N N . VAL A 1 519 ? -3.395 13.93 -1.564 1 95.69 519 VAL A N 1
ATOM 4263 C CA . VAL A 1 519 ? -2.301 14.516 -0.795 1 95.69 519 VAL A CA 1
ATOM 4264 C C . VAL A 1 519 ? -1.288 13.43 -0.433 1 95.69 519 VAL A C 1
ATOM 4266 O O . VAL A 1 519 ? -0.095 13.711 -0.291 1 95.69 519 VAL A O 1
ATOM 4269 N N . ALA A 1 520 ? -1.706 12.188 -0.34 1 93.94 520 ALA A N 1
ATOM 4270 C CA . ALA A 1 520 ? -0.854 11.07 0.061 1 93.94 520 ALA A CA 1
ATOM 4271 C C . ALA A 1 520 ? 0.053 10.633 -1.086 1 93.94 520 ALA A C 1
ATOM 4273 O O . ALA A 1 520 ? 0.928 9.781 -0.904 1 93.94 520 ALA A O 1
ATOM 4274 N N . PHE A 1 521 ? -0.166 11.141 -2.271 1 91.88 521 PHE A N 1
ATOM 4275 C CA . PHE A 1 521 ? 0.768 10.938 -3.371 1 91.88 521 PHE A CA 1
ATOM 4276 C C . PHE A 1 521 ? 1.978 11.852 -3.234 1 91.88 521 PHE A C 1
ATOM 4278 O O . PHE A 1 521 ? 1.889 13.055 -3.504 1 91.88 521 PHE A O 1
ATOM 4285 N N . GLU A 1 522 ? 3.076 11.305 -2.846 1 89.25 522 GLU A N 1
ATOM 4286 C CA . GLU A 1 522 ? 4.289 12.086 -2.627 1 89.25 522 GLU A CA 1
ATOM 4287 C C . GLU A 1 522 ? 5.016 12.359 -3.941 1 89.25 522 GLU A C 1
ATOM 4289 O O . GLU A 1 522 ? 5.16 11.461 -4.773 1 89.25 522 GLU A O 1
ATOM 4294 N N . ARG A 1 523 ? 5.387 13.594 -4.102 1 83.5 523 ARG A N 1
ATOM 4295 C CA . ARG A 1 523 ? 6.16 14.031 -5.254 1 83.5 523 ARG A CA 1
ATOM 4296 C C . ARG A 1 523 ? 7.617 14.281 -4.875 1 83.5 523 ARG A C 1
ATOM 4298 O O . ARG A 1 523 ? 7.898 14.805 -3.795 1 83.5 523 ARG A O 1
ATOM 4305 N N . PRO A 1 524 ? 8.508 13.812 -5.797 1 77.56 524 PRO A N 1
ATOM 4306 C CA . PRO A 1 524 ? 9.914 14.086 -5.484 1 77.56 524 PRO A CA 1
ATOM 4307 C C . PRO A 1 524 ? 10.234 15.578 -5.461 1 77.56 524 PRO A C 1
ATOM 4309 O O . PRO A 1 524 ? 9.688 16.344 -6.262 1 77.56 524 PRO A O 1
ATOM 4312 N N . ARG A 1 525 ? 11.031 15.93 -4.465 1 75.69 525 ARG A N 1
ATOM 4313 C CA . ARG A 1 525 ? 11.586 17.281 -4.391 1 75.69 525 ARG A CA 1
ATOM 4314 C C . ARG A 1 525 ? 13.023 17.312 -4.898 1 75.69 525 ARG A C 1
ATOM 4316 O O . ARG A 1 525 ? 13.898 16.656 -4.328 1 75.69 525 ARG A O 1
ATOM 4323 N N . PHE A 1 526 ? 13.242 17.734 -6.023 1 59.88 526 PHE A N 1
ATOM 4324 C CA . PHE A 1 526 ? 14.523 17.641 -6.707 1 59.88 526 PHE A CA 1
ATOM 4325 C C . PHE A 1 526 ? 15.516 18.656 -6.137 1 59.88 526 PHE A C 1
ATOM 4327 O O . PHE A 1 526 ? 16.734 18.438 -6.203 1 59.88 526 PHE A O 1
ATOM 4334 N N . ARG A 1 527 ? 15.094 19.719 -5.738 1 54.94 527 ARG A N 1
ATOM 4335 C CA . ARG A 1 527 ? 16.062 20.75 -5.359 1 54.94 527 ARG A CA 1
ATOM 4336 C C . ARG A 1 527 ? 16.375 20.672 -3.865 1 54.94 527 ARG A C 1
ATOM 4338 O O . ARG A 1 527 ? 15.461 20.594 -3.041 1 54.94 527 ARG A O 1
ATOM 4345 N N . ASN A 1 528 ? 17.625 20.5 -3.658 1 56.16 528 ASN A N 1
ATOM 4346 C CA . ASN A 1 528 ? 18.094 20.5 -2.279 1 56.16 528 ASN A CA 1
ATOM 4347 C C . ASN A 1 528 ? 17.891 21.859 -1.622 1 56.16 528 ASN A C 1
ATOM 4349 O O . ASN A 1 528 ? 17.828 21.969 -0.395 1 56.16 528 ASN A O 1
ATOM 4353 N N . SER A 1 529 ? 17.906 22.906 -2.541 1 63.88 529 SER A N 1
ATOM 4354 C CA . SER A 1 529 ? 17.75 24.25 -2.004 1 63.88 529 SER A CA 1
ATOM 4355 C C . SER A 1 529 ? 16.594 24.969 -2.664 1 63.88 529 SER A C 1
ATOM 4357 O O . SER A 1 529 ? 16.328 24.781 -3.854 1 63.88 529 SER A O 1
ATOM 4359 N N . GLU A 1 530 ? 15.914 25.703 -1.854 1 71.12 530 GLU A N 1
ATOM 4360 C CA . GLU A 1 530 ? 14.758 26.453 -2.322 1 71.12 530 GLU A CA 1
ATOM 4361 C C . GLU A 1 530 ? 15.18 27.656 -3.158 1 71.12 530 GLU A C 1
ATOM 4363 O O . GLU A 1 530 ? 16.156 28.328 -2.838 1 71.12 530 GLU A O 1
ATOM 4368 N N . ARG A 1 531 ? 14.477 27.797 -4.23 1 76.81 531 ARG A N 1
ATOM 4369 C CA . ARG A 1 531 ? 14.742 28.938 -5.098 1 76.81 531 ARG A CA 1
ATOM 4370 C C . ARG A 1 531 ? 13.742 30.062 -4.844 1 76.81 531 ARG A C 1
ATOM 4372 O O . ARG A 1 531 ? 12.562 29.812 -4.598 1 76.81 531 ARG A O 1
ATOM 4379 N N . PHE A 1 532 ? 14.297 31.297 -4.824 1 79.94 532 PHE A N 1
ATOM 4380 C CA . PHE A 1 532 ? 13.461 32.469 -4.625 1 79.94 532 PHE A CA 1
ATOM 4381 C C . PHE A 1 532 ? 13.539 33.406 -5.828 1 79.94 532 PHE A C 1
ATOM 4383 O O . PHE A 1 532 ? 14.617 33.625 -6.367 1 79.94 532 PHE A O 1
ATOM 4390 N N . VAL A 1 533 ? 12.398 33.812 -6.297 1 80.44 533 VAL A N 1
ATOM 4391 C CA . VAL A 1 533 ? 12.367 34.781 -7.375 1 80.44 533 VAL A CA 1
ATOM 4392 C C . VAL A 1 533 ? 12.805 36.156 -6.844 1 80.44 533 VAL A C 1
ATOM 4394 O O . VAL A 1 533 ? 12.32 36.594 -5.805 1 80.44 533 VAL A O 1
ATOM 4397 N N . VAL A 1 534 ? 13.789 36.594 -7.492 1 81.62 534 VAL A N 1
ATOM 4398 C CA . VAL A 1 534 ? 14.297 37.906 -7.109 1 81.62 534 VAL A CA 1
ATOM 4399 C C . VAL A 1 534 ? 14.375 38.812 -8.336 1 81.62 534 VAL A C 1
ATOM 4401 O O . VAL A 1 534 ? 14.172 38.375 -9.461 1 81.62 534 VAL A O 1
ATOM 4404 N N . ASN A 1 535 ? 14.328 40.062 -8.141 1 83.94 535 ASN A N 1
ATOM 4405 C CA . ASN A 1 535 ? 14.57 41.062 -9.172 1 83.94 535 ASN A CA 1
ATOM 4406 C C . ASN A 1 535 ? 15.695 42 -8.781 1 83.94 535 ASN A C 1
ATOM 4408 O O . ASN A 1 535 ? 15.438 43.125 -8.336 1 83.94 535 ASN A O 1
ATOM 4412 N N . LEU A 1 536 ? 16.938 41.5 -9.031 1 89.19 536 LEU A N 1
ATOM 4413 C CA . LEU A 1 536 ? 18.094 42.281 -8.609 1 89.19 536 LEU A CA 1
ATOM 4414 C C . LEU A 1 536 ? 19 42.594 -9.797 1 89.19 536 LEU A C 1
ATOM 4416 O O . LEU A 1 536 ? 19.203 41.75 -10.672 1 89.19 536 LEU A O 1
ATOM 4420 N N . PRO A 1 537 ? 19.453 43.781 -9.844 1 92.12 537 PRO A N 1
ATOM 4421 C CA . PRO A 1 537 ? 20.484 44.094 -10.844 1 92.12 537 PRO A CA 1
ATOM 4422 C C . PRO A 1 537 ? 21.812 43.406 -10.523 1 92.12 537 PRO A C 1
ATOM 4424 O O . PRO A 1 537 ? 22.188 43.281 -9.352 1 92.12 537 PRO A O 1
ATOM 4427 N N . GLY A 1 538 ? 22.469 42.969 -11.539 1 94.12 538 GLY A N 1
ATOM 4428 C CA . GLY A 1 538 ? 23.75 42.312 -11.336 1 94.12 538 GLY A CA 1
ATOM 4429 C C . GLY A 1 538 ? 24.75 42.625 -12.438 1 94.12 538 GLY A C 1
ATOM 4430 O O . GLY A 1 538 ? 24.453 43.344 -13.375 1 94.12 538 GLY A O 1
ATOM 4431 N N . THR A 1 539 ? 26.031 42.125 -12.211 1 94.44 539 THR A N 1
ATOM 4432 C CA . THR A 1 539 ? 27.125 42.281 -13.164 1 94.44 539 THR A CA 1
ATOM 4433 C C . THR A 1 539 ? 27.828 40.938 -13.383 1 94.44 539 THR A C 1
ATOM 4435 O O . THR A 1 539 ? 28.203 40.281 -12.422 1 94.44 539 THR A O 1
ATOM 4438 N N . LEU A 1 540 ? 27.938 40.625 -14.594 1 93.75 540 LEU A N 1
ATOM 4439 C CA . LEU A 1 540 ? 28.625 39.406 -14.977 1 93.75 540 LEU A CA 1
ATOM 4440 C C . LEU A 1 540 ? 30.031 39.719 -15.477 1 93.75 540 LEU A C 1
ATOM 4442 O O . LEU A 1 540 ? 30.219 40.562 -16.344 1 93.75 540 LEU A O 1
ATOM 4446 N N . TYR A 1 541 ? 30.938 39 -14.883 1 92.5 541 TYR A N 1
ATOM 4447 C CA . TYR A 1 541 ? 32.312 39.094 -15.32 1 92.5 541 TYR A CA 1
ATOM 4448 C C . TYR A 1 541 ? 32.75 37.844 -16.062 1 92.5 541 TYR A C 1
ATOM 4450 O O . TYR A 1 541 ? 32.844 36.75 -15.484 1 92.5 541 TYR A O 1
ATOM 4458 N N . ALA A 1 542 ? 32.938 37.938 -17.25 1 88.62 542 ALA A N 1
ATOM 4459 C CA . ALA A 1 542 ? 33.375 36.844 -18.094 1 88.62 542 ALA A CA 1
ATOM 4460 C C . ALA A 1 542 ? 34.688 37.188 -18.828 1 88.62 542 ALA A C 1
ATOM 4462 O O . ALA A 1 542 ? 34.656 37.938 -19.797 1 88.62 542 ALA A O 1
ATOM 4463 N N . GLU A 1 543 ? 35.75 36.625 -18.312 1 81.62 543 GLU A N 1
ATOM 4464 C CA . GLU A 1 543 ? 37.062 36.938 -18.844 1 81.62 543 GLU A CA 1
ATOM 4465 C C . GLU A 1 543 ? 37.312 38.438 -18.844 1 81.62 543 GLU A C 1
ATOM 4467 O O . GLU A 1 543 ? 37.312 39.062 -17.781 1 81.62 543 GLU A O 1
ATOM 4472 N N . ASP A 1 544 ? 37.281 39.031 -20.125 1 80.88 544 ASP A N 1
ATOM 4473 C CA . ASP A 1 544 ? 37.594 40.469 -20.203 1 80.88 544 ASP A CA 1
ATOM 4474 C C . ASP A 1 544 ? 36.344 41.281 -20.453 1 80.88 544 ASP A C 1
ATOM 4476 O O . ASP A 1 544 ? 36.438 42.5 -20.672 1 80.88 544 ASP A O 1
ATOM 4480 N N . MET A 1 545 ? 35.188 40.656 -20.25 1 88 545 MET A N 1
ATOM 4481 C CA . MET A 1 545 ? 33.938 41.344 -20.5 1 88 545 MET A CA 1
ATOM 4482 C C . MET A 1 545 ? 33.219 41.625 -19.188 1 88 545 MET A C 1
ATOM 4484 O O . MET A 1 545 ? 33.219 40.781 -18.281 1 88 545 MET A O 1
ATOM 4488 N N . ILE A 1 546 ? 32.75 42.812 -19.062 1 91.88 546 ILE A N 1
ATOM 4489 C CA . ILE A 1 546 ? 31.844 43.188 -17.969 1 91.88 546 ILE A CA 1
ATOM 4490 C C . ILE A 1 546 ? 30.438 43.469 -18.531 1 91.88 546 ILE A C 1
ATOM 4492 O O . ILE A 1 546 ? 30.266 44.406 -19.297 1 91.88 546 ILE A O 1
ATOM 4496 N N . ILE A 1 547 ? 29.516 42.656 -18.172 1 92.88 547 ILE A N 1
ATOM 4497 C CA . ILE A 1 547 ? 28.172 42.719 -18.75 1 92.88 547 ILE A CA 1
ATOM 4498 C C . ILE A 1 547 ? 27.141 42.969 -17.656 1 92.88 547 ILE A C 1
ATOM 4500 O O . ILE A 1 547 ? 27.141 42.25 -16.641 1 92.88 547 ILE A O 1
ATOM 4504 N N . SER A 1 548 ? 26.344 43.906 -17.875 1 93 548 SER A N 1
ATOM 4505 C CA . SER A 1 548 ? 25.234 44.094 -16.953 1 93 548 SER A CA 1
ATOM 4506 C C . SER A 1 548 ? 24.156 43.031 -17.141 1 93 548 SER A C 1
ATOM 4508 O O . SER A 1 548 ? 23.844 42.656 -18.266 1 93 548 SER A O 1
ATOM 4510 N N . CYS A 1 549 ? 23.625 42.5 -16 1 93.12 549 CYS A N 1
ATOM 4511 C CA . CYS A 1 549 ? 22.594 41.469 -16.078 1 93.12 549 CYS A CA 1
ATOM 4512 C C . CYS A 1 549 ? 21.531 41.688 -15.016 1 93.12 549 CYS A C 1
ATOM 4514 O O . CYS A 1 549 ? 21.641 42.594 -14.18 1 93.12 549 CYS A O 1
ATOM 4516 N N . HIS A 1 550 ? 20.391 40.969 -15.156 1 93.56 550 HIS A N 1
ATOM 4517 C CA . HIS A 1 550 ? 19.312 40.938 -14.18 1 93.56 550 HIS A CA 1
ATOM 4518 C C . HIS A 1 550 ? 19.109 39.562 -13.594 1 93.56 550 HIS A C 1
ATOM 4520 O O . HIS A 1 550 ? 18.766 38.625 -14.32 1 93.56 550 HIS A O 1
ATOM 4526 N N . VAL A 1 551 ? 19.281 39.5 -12.273 1 92.94 551 VAL A N 1
ATOM 4527 C CA . VAL A 1 551 ? 19.125 38.219 -11.617 1 92.94 551 VAL A CA 1
ATOM 4528 C C . VAL A 1 551 ? 17.656 37.906 -11.367 1 92.94 551 VAL A C 1
ATOM 4530 O O . VAL A 1 551 ? 16.969 38.719 -10.711 1 92.94 551 VAL A O 1
ATOM 4533 N N . LEU A 1 552 ? 17.188 36.812 -11.883 1 89 552 LEU A N 1
ATOM 4534 C CA . LEU A 1 552 ? 15.766 36.469 -11.852 1 89 552 LEU A CA 1
ATOM 4535 C C . LEU A 1 552 ? 15.445 35.594 -10.625 1 89 552 LEU A C 1
ATOM 4537 O O . LEU A 1 552 ? 14.367 35.719 -10.047 1 89 552 LEU A O 1
ATOM 4541 N N . ASP A 1 553 ? 16.266 34.688 -10.312 1 88.12 553 ASP A N 1
ATOM 4542 C CA . ASP A 1 553 ? 16.078 33.875 -9.125 1 88.12 553 ASP A CA 1
ATOM 4543 C C . ASP A 1 553 ? 17.422 33.406 -8.555 1 88.12 553 ASP A C 1
ATOM 4545 O O . ASP A 1 553 ? 18.422 33.375 -9.273 1 88.12 553 ASP A O 1
ATOM 4549 N N . ILE A 1 554 ? 17.391 33.219 -7.332 1 87.81 554 ILE A N 1
ATOM 4550 C CA . ILE A 1 554 ? 18.609 32.812 -6.652 1 87.81 554 ILE A CA 1
ATOM 4551 C C . ILE A 1 554 ? 18.297 31.688 -5.672 1 87.81 554 ILE A C 1
ATOM 4553 O O . ILE A 1 554 ? 17.172 31.547 -5.195 1 87.81 554 ILE A O 1
ATOM 4557 N N . SER A 1 555 ? 19.234 30.797 -5.484 1 86.94 555 SER A N 1
ATOM 4558 C CA . SER A 1 555 ? 19.2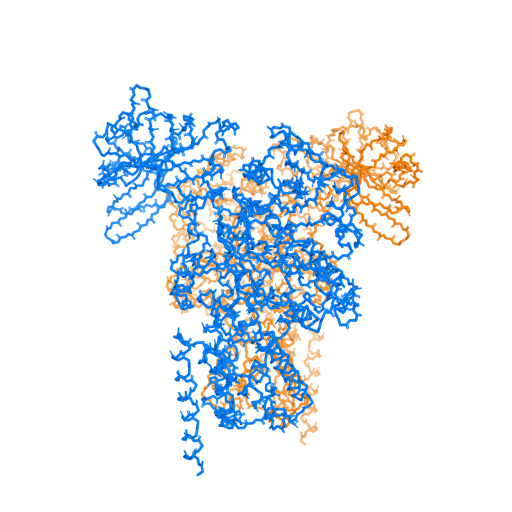81 29.828 -4.406 1 86.94 555 SER A CA 1
ATOM 4559 C C . SER A 1 555 ? 20.641 29.859 -3.693 1 86.94 555 SER A C 1
ATOM 4561 O O . SER A 1 555 ? 21.5 30.688 -4.02 1 86.94 555 SER A O 1
ATOM 4563 N N . GLU A 1 556 ? 20.766 29.031 -2.742 1 85.69 556 GLU A N 1
ATOM 4564 C CA . GLU A 1 556 ? 22.031 28.984 -2.021 1 85.69 556 GLU A CA 1
ATOM 4565 C C . GLU A 1 556 ? 23.156 28.438 -2.906 1 85.69 556 GLU A C 1
ATOM 4567 O O . GLU A 1 556 ? 24.328 28.719 -2.67 1 85.69 556 GLU A O 1
ATOM 4572 N N . THR A 1 557 ? 22.719 27.75 -3.914 1 86.75 557 THR A N 1
ATOM 4573 C CA . THR A 1 557 ? 23.734 27.047 -4.684 1 86.75 557 THR A CA 1
ATOM 4574 C C . THR A 1 557 ? 23.812 27.594 -6.105 1 86.75 557 THR A C 1
ATOM 4576 O O . THR A 1 557 ? 24.703 27.203 -6.879 1 86.75 557 THR A O 1
ATOM 4579 N N . GLY A 1 558 ? 22.938 28.516 -6.422 1 89.12 558 GLY A N 1
ATOM 4580 C CA . GLY A 1 558 ? 22.969 28.984 -7.797 1 89.12 558 GLY A CA 1
ATOM 4581 C C . GLY A 1 558 ? 22.031 30.141 -8.055 1 89.12 558 GLY A C 1
ATOM 4582 O O . GLY A 1 558 ? 21.391 30.656 -7.133 1 89.12 558 GLY A O 1
ATOM 4583 N N . ALA A 1 559 ? 22.094 30.531 -9.359 1 91.56 559 ALA A N 1
ATOM 4584 C CA . ALA A 1 559 ? 21.266 31.672 -9.773 1 91.56 559 ALA A CA 1
ATOM 4585 C C . ALA A 1 559 ? 20.906 31.594 -11.25 1 91.56 559 ALA A C 1
ATOM 4587 O O . ALA A 1 559 ? 21.578 30.875 -12.016 1 91.56 559 ALA A O 1
ATOM 4588 N N . ARG A 1 560 ? 19.812 32.188 -11.523 1 91.31 560 ARG A N 1
ATOM 4589 C CA . ARG A 1 560 ? 19.406 32.406 -12.906 1 91.31 560 ARG A CA 1
ATOM 4590 C C . ARG A 1 560 ? 19.344 33.906 -13.203 1 91.31 560 ARG A C 1
ATOM 4592 O O . ARG A 1 560 ? 18.828 34.688 -12.406 1 91.31 560 ARG A O 1
ATOM 4599 N N . PHE A 1 561 ? 19.953 34.312 -14.289 1 92.38 561 PHE A N 1
ATOM 4600 C CA . PHE A 1 561 ? 19.922 35.719 -14.641 1 92.38 561 PHE A CA 1
ATOM 4601 C C . PHE A 1 561 ? 19.688 35.906 -16.141 1 92.38 561 PHE A C 1
ATOM 4603 O O . PHE A 1 561 ? 19.844 34.969 -16.906 1 92.38 561 PHE A O 1
ATOM 4610 N N . GLU A 1 562 ? 19.297 37.062 -16.406 1 93.5 562 GLU A N 1
ATOM 4611 C CA . GLU A 1 562 ? 18.984 37.438 -17.797 1 93.5 562 GLU A CA 1
ATOM 4612 C C . GLU A 1 562 ? 19.938 38.531 -18.312 1 93.5 562 GLU A C 1
ATOM 4614 O O . GLU A 1 562 ? 20.312 39.438 -17.562 1 93.5 562 GLU A O 1
ATOM 4619 N N . LEU A 1 563 ? 20.312 38.375 -19.578 1 91.81 563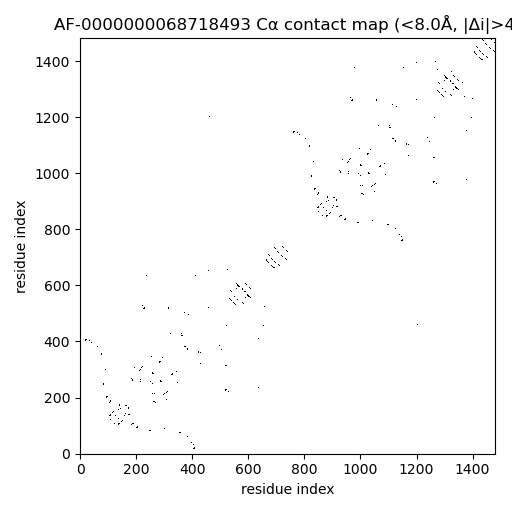 LEU A N 1
ATOM 4620 C CA . LEU A 1 563 ? 21.188 39.312 -20.266 1 91.81 563 LEU A CA 1
ATOM 4621 C C . LEU A 1 563 ? 20.5 39.906 -21.484 1 91.81 563 LEU A C 1
ATOM 4623 O O . LEU A 1 563 ? 19.531 39.344 -22 1 91.81 563 LEU A O 1
ATOM 4627 N N . ASP A 1 564 ? 21.125 41.062 -21.844 1 88.88 564 ASP A N 1
ATOM 4628 C CA . ASP A 1 564 ? 20.625 41.688 -23.062 1 88.88 564 ASP A CA 1
ATOM 4629 C C . ASP A 1 564 ? 20.953 40.844 -24.281 1 88.88 564 ASP A C 1
ATOM 4631 O O . ASP A 1 564 ? 22.031 40.25 -24.375 1 88.88 564 ASP A O 1
ATOM 4635 N N . PRO A 1 565 ? 19.984 40.844 -25.203 1 82.44 565 PRO A N 1
ATOM 4636 C CA . PRO A 1 565 ? 20.188 40 -26.391 1 82.44 565 PRO A CA 1
ATOM 4637 C C . PRO A 1 565 ? 21.375 40.469 -27.219 1 82.44 565 PRO A C 1
ATOM 4639 O O . PRO A 1 565 ? 21.906 39.688 -28.031 1 82.44 565 PRO A O 1
ATOM 4642 N N . SER A 1 566 ? 21.875 41.656 -27.109 1 80.62 566 SER A N 1
ATOM 4643 C CA . SER A 1 566 ? 22.953 42.188 -27.938 1 80.62 566 SER A CA 1
ATOM 4644 C C . SER A 1 566 ? 24.297 41.656 -27.516 1 80.62 566 SER A C 1
ATOM 4646 O O . SER A 1 566 ? 25.297 41.812 -28.219 1 80.62 566 SER A O 1
ATOM 4648 N N . ILE A 1 567 ? 24.266 40.781 -26.547 1 77.56 567 ILE A N 1
ATOM 4649 C CA . ILE A 1 567 ? 25.516 40.312 -26 1 77.56 567 ILE A CA 1
ATOM 4650 C C . ILE A 1 567 ? 26.031 39.156 -26.844 1 77.56 567 ILE A C 1
ATOM 4652 O O . ILE A 1 567 ? 25.25 38.469 -27.531 1 77.56 567 ILE A O 1
ATOM 4656 N N . PRO A 1 568 ? 27.375 39.031 -26.844 1 78.69 568 PRO A N 1
ATOM 4657 C CA . PRO A 1 568 ? 27.938 37.938 -27.625 1 78.69 568 PRO A CA 1
ATOM 4658 C C . PRO A 1 568 ? 27.594 36.562 -27.062 1 78.69 568 PRO A C 1
ATOM 4660 O O . PRO A 1 568 ? 28.344 36 -26.25 1 78.69 568 PRO A O 1
ATOM 4663 N N . PHE A 1 569 ? 26.594 36 -27.516 1 81.25 569 PHE A N 1
ATOM 4664 C CA . PHE A 1 569 ? 26.047 34.75 -27.062 1 81.25 569 PHE A CA 1
ATOM 4665 C C . PHE A 1 569 ? 27.078 33.625 -27.219 1 81.25 569 PHE A C 1
ATOM 4667 O O . PHE A 1 569 ? 27.219 32.781 -26.328 1 81.25 569 PHE A O 1
ATOM 4674 N N . GLU A 1 570 ? 27.828 33.625 -28.328 1 76.19 570 GLU A N 1
ATOM 4675 C CA . GLU A 1 570 ? 28.781 32.562 -28.625 1 76.19 570 GLU A CA 1
ATOM 4676 C C . GLU A 1 570 ? 29.953 32.594 -27.656 1 76.19 570 GLU A C 1
ATOM 4678 O O . GLU A 1 570 ? 30.422 31.531 -27.234 1 76.19 570 GLU A O 1
ATOM 4683 N N . THR A 1 571 ? 30.312 33.781 -27.406 1 78.62 571 THR A N 1
ATOM 4684 C CA . THR A 1 571 ? 31.438 33.906 -26.484 1 78.62 571 THR A CA 1
ATOM 4685 C C . THR A 1 571 ? 31.031 33.438 -25.094 1 78.62 571 THR A C 1
ATOM 4687 O O . THR A 1 571 ? 31.797 32.688 -24.438 1 78.62 571 THR A O 1
ATOM 4690 N N . LEU A 1 572 ? 29.938 33.719 -24.672 1 84.12 572 LEU A N 1
ATOM 4691 C CA . LEU A 1 572 ? 29.469 33.312 -23.328 1 84.12 572 LEU A CA 1
ATOM 4692 C C . LEU A 1 572 ? 29.188 31.828 -23.281 1 84.12 572 LEU A C 1
ATOM 4694 O O . LEU A 1 572 ? 29.375 31.188 -22.234 1 84.12 572 LEU A O 1
ATOM 4698 N N . SER A 1 573 ? 28.719 31.328 -24.344 1 82.19 573 SER A N 1
ATOM 4699 C CA . SER A 1 573 ? 28.391 29.906 -24.406 1 82.19 573 SER A CA 1
ATOM 4700 C C . SER A 1 573 ? 29.641 29.047 -24.359 1 82.19 573 SER A C 1
ATOM 4702 O O . SER A 1 573 ? 29.609 27.906 -23.906 1 82.19 573 SER A O 1
ATOM 4704 N N . SER A 1 574 ? 30.688 29.641 -24.781 1 76.81 574 SER A N 1
ATOM 4705 C CA . SER A 1 574 ? 31.938 28.875 -24.828 1 76.81 574 SER A CA 1
ATOM 4706 C C . SER A 1 574 ? 32.625 28.844 -23.469 1 76.81 574 SER A C 1
ATOM 4708 O O . SER A 1 574 ? 33.406 27.938 -23.172 1 76.81 574 SER A O 1
ATOM 4710 N N . LEU A 1 575 ? 32.281 29.75 -22.703 1 83.5 575 LEU A N 1
ATOM 4711 C CA . LEU A 1 575 ? 32.906 29.812 -21.375 1 83.5 575 LEU A CA 1
ATOM 4712 C C . LEU A 1 575 ? 32.188 28.875 -20.406 1 83.5 575 LEU A C 1
ATOM 4714 O O . LEU A 1 575 ? 30.969 28.703 -20.484 1 83.5 575 LEU A O 1
ATOM 4718 N N . SER A 1 576 ? 33 28.266 -19.453 1 84.62 576 SER A N 1
ATOM 4719 C CA . SER A 1 576 ? 32.406 27.328 -18.5 1 84.62 576 SER A CA 1
ATOM 4720 C C . SER A 1 576 ? 32.156 28 -17.156 1 84.62 576 SER A C 1
ATOM 4722 O O . SER A 1 576 ? 31.359 27.516 -16.359 1 84.62 576 SER A O 1
ATOM 4724 N N . SER A 1 577 ? 32.906 29.078 -16.922 1 90.25 577 SER A N 1
ATOM 4725 C CA . SER A 1 577 ? 32.812 29.719 -15.617 1 90.25 577 SER A CA 1
ATOM 4726 C C . SER A 1 577 ? 32.688 31.234 -15.766 1 90.25 577 SER A C 1
ATOM 4728 O O . SER A 1 577 ? 33.156 31.812 -16.734 1 90.25 577 SER A O 1
ATOM 4730 N N . TYR A 1 578 ? 31.891 31.781 -14.875 1 91.44 578 TYR A N 1
ATOM 4731 C CA . TYR A 1 578 ? 31.672 33.219 -14.781 1 91.44 578 TYR A CA 1
ATOM 4732 C C . TYR A 1 578 ? 31.906 33.719 -13.352 1 91.44 578 TYR A C 1
ATOM 4734 O O . TYR A 1 578 ? 32.031 32.906 -12.43 1 91.44 578 TYR A O 1
ATOM 4742 N N . THR A 1 579 ? 32.094 35 -13.227 1 93.88 579 THR A N 1
ATOM 4743 C CA . THR A 1 579 ? 32 35.656 -11.93 1 93.88 579 THR A CA 1
ATOM 4744 C C . THR A 1 579 ? 30.781 36.594 -11.906 1 93.88 579 THR A C 1
ATOM 4746 O O . THR A 1 579 ? 30.578 37.375 -12.836 1 93.88 579 THR A O 1
ATOM 4749 N N . LEU A 1 580 ? 30.047 36.406 -10.961 1 94.56 580 LEU A N 1
ATOM 4750 C CA . LEU A 1 580 ? 28.781 37.156 -10.906 1 94.56 580 LEU A CA 1
ATOM 4751 C C . LEU A 1 580 ? 28.703 38 -9.641 1 94.56 580 LEU A C 1
ATOM 4753 O O . LEU A 1 580 ? 29.094 37.562 -8.562 1 94.56 580 LEU A O 1
ATOM 4757 N N . SER A 1 581 ? 28.266 39.188 -9.773 1 94.81 581 SER A N 1
ATOM 4758 C CA . SER A 1 581 ? 27.984 40.094 -8.648 1 94.81 581 SER A CA 1
ATOM 4759 C C . SER A 1 581 ? 26.547 40.594 -8.68 1 94.81 581 SER A C 1
ATOM 4761 O O . SER A 1 581 ? 26.016 40.906 -9.742 1 94.81 581 SER A O 1
ATOM 4763 N N . PHE A 1 582 ? 25.875 40.594 -7.559 1 92.31 582 PHE A N 1
ATOM 4764 C CA . PHE A 1 582 ? 24.531 41.125 -7.438 1 92.31 582 PHE A CA 1
ATOM 4765 C C . PHE A 1 582 ? 24.234 41.5 -5.996 1 92.31 582 PHE A C 1
ATOM 4767 O O . PHE A 1 582 ? 24.688 40.844 -5.059 1 92.31 582 PHE A O 1
ATOM 4774 N N . GLY A 1 583 ? 23.484 42.562 -5.832 1 86.88 583 GLY A N 1
ATOM 4775 C CA . GLY A 1 583 ? 23.219 43.062 -4.484 1 86.88 583 GLY A CA 1
ATOM 4776 C C . GLY A 1 583 ? 24.469 43.25 -3.662 1 86.88 583 GLY A C 1
ATOM 4777 O O . GLY A 1 583 ? 25.391 43.969 -4.086 1 86.88 583 GLY A O 1
ATOM 4778 N N . GLU A 1 584 ? 24.469 42.562 -2.514 1 88 584 GLU A N 1
ATOM 4779 C CA . GLU A 1 584 ? 25.625 42.688 -1.63 1 88 584 GLU A CA 1
ATOM 4780 C C . GLU A 1 584 ? 26.641 41.562 -1.886 1 88 584 GLU A C 1
ATOM 4782 O O . GLU A 1 584 ? 27.719 41.562 -1.307 1 88 584 GLU A O 1
ATOM 4787 N N . VAL A 1 585 ? 26.25 40.719 -2.727 1 92 585 VAL A N 1
ATOM 4788 C CA . VAL A 1 585 ? 27.141 39.625 -3.062 1 92 585 VAL A CA 1
ATOM 4789 C C . VAL A 1 585 ? 28.109 40.062 -4.156 1 92 585 VAL A C 1
ATOM 4791 O O . VAL A 1 585 ? 27.703 40.406 -5.27 1 92 585 VAL A O 1
ATOM 4794 N N . GLU A 1 586 ? 29.375 39.969 -3.85 1 92.25 586 GLU A N 1
ATOM 4795 C CA . GLU A 1 586 ? 30.375 40.469 -4.797 1 92.25 586 GLU A CA 1
ATOM 4796 C C . GLU A 1 586 ? 31.234 39.312 -5.34 1 92.25 586 GLU A C 1
ATOM 4798 O O . GLU A 1 586 ? 31.75 38.5 -4.574 1 92.25 586 GLU A O 1
ATOM 4803 N N . LYS A 1 587 ? 31.266 39.219 -6.617 1 92.12 587 LYS A N 1
ATOM 4804 C CA . LYS A 1 587 ? 32.219 38.406 -7.375 1 92.12 587 LYS A CA 1
ATOM 4805 C C . LYS A 1 587 ? 32.188 36.969 -6.926 1 92.12 587 LYS A C 1
ATOM 4807 O O . LYS A 1 587 ? 33.219 36.375 -6.59 1 92.12 587 LYS A O 1
ATOM 4812 N N . ILE A 1 588 ? 31.094 36.406 -6.996 1 93.75 588 ILE A N 1
ATOM 4813 C CA . ILE A 1 588 ? 30.984 35 -6.684 1 93.75 588 ILE A CA 1
ATOM 4814 C C . ILE A 1 588 ? 31.328 34.156 -7.91 1 93.75 588 ILE A C 1
ATOM 4816 O O . ILE A 1 588 ? 30.797 34.406 -9 1 93.75 588 ILE A O 1
ATOM 4820 N N . HIS A 1 589 ? 32.219 33.219 -7.75 1 93.88 589 HIS A N 1
ATOM 4821 C CA . HIS A 1 589 ? 32.594 32.344 -8.836 1 93.88 589 HIS A CA 1
ATOM 4822 C C . HIS A 1 589 ? 31.484 31.359 -9.156 1 93.88 589 HIS A C 1
ATOM 4824 O O . HIS A 1 589 ? 30.891 30.766 -8.25 1 93.88 589 HIS A O 1
ATOM 4830 N N . SER A 1 590 ? 31.156 31.266 -10.367 1 93.56 590 SER A N 1
ATOM 4831 C CA . SER A 1 590 ? 30 30.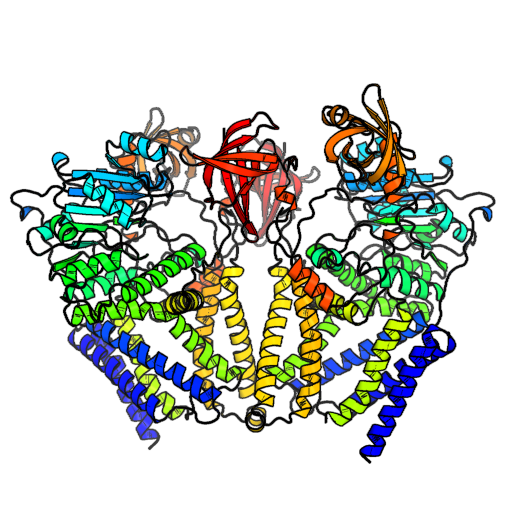453 -10.766 1 93.56 590 SER A CA 1
ATOM 4832 C C . SER A 1 590 ? 30.328 29.609 -11.984 1 93.56 590 SER A C 1
ATOM 4834 O O . SER A 1 590 ? 31.094 30.016 -12.859 1 93.56 590 SER A O 1
ATOM 4836 N N . THR A 1 591 ? 29.797 28.422 -11.953 1 92.75 591 THR A N 1
ATOM 4837 C CA . THR A 1 591 ? 29.906 27.531 -13.102 1 92.75 591 THR A CA 1
ATOM 4838 C C . THR A 1 591 ? 28.609 27.531 -13.914 1 92.75 591 THR A C 1
ATOM 4840 O O . THR A 1 591 ? 27.516 27.391 -13.359 1 92.75 591 THR A O 1
ATOM 4843 N N . LYS A 1 592 ? 28.828 27.688 -15.195 1 90.19 592 LYS A N 1
ATOM 4844 C CA . LYS A 1 592 ? 27.672 27.719 -16.094 1 90.19 592 LYS A CA 1
ATOM 4845 C C . LYS A 1 592 ? 27.031 26.344 -16.203 1 90.19 592 LYS A C 1
ATOM 4847 O O . LYS A 1 592 ? 27.703 25.344 -16.469 1 90.19 592 LYS A O 1
ATOM 4852 N N . LYS A 1 593 ? 25.828 26.25 -15.859 1 86.06 593 LYS A N 1
ATOM 4853 C CA . LYS A 1 593 ? 25.078 25 -16.016 1 86.06 593 LYS A CA 1
ATOM 4854 C C . LYS A 1 593 ? 24.344 24.953 -17.344 1 86.06 593 LYS A C 1
ATOM 4856 O O . LYS A 1 593 ? 24.297 23.906 -18 1 86.06 593 LYS A O 1
ATOM 4861 N N . TRP A 1 594 ? 23.703 26.109 -17.734 1 81.12 594 TRP A N 1
ATOM 4862 C CA . TRP A 1 594 ? 23.047 26.203 -19.031 1 81.12 594 TRP A CA 1
ATOM 4863 C C . TRP A 1 594 ? 22.906 27.656 -19.484 1 81.12 594 TRP A C 1
ATOM 4865 O O . TRP A 1 594 ? 23.031 28.562 -18.656 1 81.12 594 TRP A O 1
ATOM 4875 N N . ILE A 1 595 ? 22.828 27.906 -20.797 1 83.31 595 ILE A N 1
ATOM 4876 C CA . ILE A 1 595 ? 22.594 29.203 -21.422 1 83.31 595 ILE A CA 1
ATOM 4877 C C . ILE A 1 595 ? 21.547 29.062 -22.516 1 83.31 595 ILE A C 1
ATOM 4879 O O . ILE A 1 595 ? 21.578 28.109 -23.297 1 83.31 595 ILE A O 1
ATOM 4883 N N . ARG A 1 596 ? 20.484 29.891 -22.375 1 81.94 596 ARG A N 1
ATOM 4884 C CA . ARG A 1 596 ? 19.391 29.797 -23.328 1 81.94 596 ARG A CA 1
ATOM 4885 C C . ARG A 1 596 ? 19.062 31.156 -23.938 1 81.94 596 ARG A C 1
ATOM 4887 O O . ARG A 1 596 ? 18.984 32.156 -23.219 1 81.94 596 ARG A O 1
ATOM 4894 N N . ARG A 1 597 ? 18.953 31.188 -25.297 1 79.31 597 ARG A N 1
ATOM 4895 C CA . ARG A 1 597 ? 18.531 32.406 -25.984 1 79.31 597 ARG A CA 1
ATOM 4896 C C . ARG A 1 597 ? 17.016 32.469 -26.125 1 79.31 597 ARG A C 1
ATOM 4898 O O . ARG A 1 597 ? 16.391 31.484 -26.562 1 79.31 597 ARG A O 1
ATOM 4905 N N . GLN A 1 598 ? 16.5 33.375 -25.5 1 77.38 598 GLN A N 1
ATOM 4906 C CA . GLN A 1 598 ? 15.07 33.625 -25.656 1 77.38 598 GLN A CA 1
ATOM 4907 C C . GLN A 1 598 ? 14.812 34.781 -26.625 1 77.38 598 GLN A C 1
ATOM 4909 O O . GLN A 1 598 ? 15.758 35.375 -27.156 1 77.38 598 GLN A O 1
ATOM 4914 N N . GLU A 1 599 ? 13.523 35.094 -27.078 1 74.38 599 GLU A N 1
ATOM 4915 C CA . GLU A 1 599 ? 13.156 36.094 -28.078 1 74.38 599 GLU A CA 1
ATOM 4916 C C . GLU A 1 599 ? 13.773 37.438 -27.734 1 74.38 599 GLU A C 1
ATOM 4918 O O . GLU A 1 599 ? 14.352 38.125 -28.609 1 74.38 599 GLU A O 1
ATOM 4923 N N . ASN A 1 600 ? 13.688 37.844 -26.453 1 83.5 600 ASN A N 1
ATOM 4924 C CA . ASN A 1 600 ? 14.117 39.188 -26.141 1 83.5 600 ASN A CA 1
ATOM 4925 C C . ASN A 1 600 ? 15.211 39.188 -25.078 1 83.5 600 ASN A C 1
ATOM 4927 O O . ASN A 1 600 ? 15.508 40.25 -24.5 1 83.5 600 ASN A O 1
ATOM 4931 N N . SER A 1 601 ? 15.727 37.938 -24.812 1 85.62 601 SER A N 1
ATOM 4932 C CA . SER A 1 601 ? 16.75 37.938 -23.766 1 85.62 601 SER A CA 1
ATOM 4933 C C . SER A 1 601 ? 17.547 36.625 -23.797 1 85.62 601 SER A C 1
ATOM 4935 O O . SER A 1 601 ? 17.188 35.688 -24.516 1 85.62 601 SER A O 1
ATOM 4937 N N . VAL A 1 602 ? 18.688 36.688 -23.172 1 87.75 602 VAL A N 1
ATOM 4938 C CA . VAL A 1 602 ? 19.484 35.5 -22.953 1 87.75 602 VAL A CA 1
ATOM 4939 C C . VAL A 1 602 ? 19.469 35.125 -21.484 1 87.75 602 VAL A C 1
ATOM 4941 O O . VAL A 1 602 ? 19.766 35.938 -20.609 1 87.75 602 VAL A O 1
ATOM 4944 N N . GLN A 1 603 ? 19.031 33.938 -21.203 1 90.44 603 GLN A N 1
ATOM 4945 C CA . GLN A 1 603 ? 19 33.469 -19.812 1 90.44 603 GLN A CA 1
ATOM 4946 C C . GLN A 1 603 ? 20.125 32.469 -19.547 1 90.44 603 GLN A C 1
ATOM 4948 O O . GLN A 1 603 ? 20.453 31.656 -20.406 1 90.44 603 GLN A O 1
ATOM 4953 N N . VAL A 1 604 ? 20.703 32.656 -18.438 1 90.38 604 VAL A N 1
ATOM 4954 C CA . VAL A 1 604 ? 21.828 31.781 -18.047 1 90.38 604 VAL A CA 1
ATOM 4955 C C . VAL A 1 604 ? 21.594 31.219 -16.656 1 90.38 604 VAL A C 1
ATOM 4957 O O . VAL A 1 604 ? 21.141 31.922 -15.758 1 90.38 604 VAL A O 1
ATOM 4960 N N . GLY A 1 605 ? 21.75 29.922 -16.484 1 90.81 605 GLY A N 1
ATOM 4961 C CA . GLY A 1 605 ? 21.766 29.281 -15.172 1 90.81 605 GLY A CA 1
ATOM 4962 C C . GLY A 1 605 ? 23.156 28.891 -14.711 1 90.81 605 GLY A C 1
ATOM 4963 O O . GLY A 1 605 ? 23.938 28.312 -15.484 1 90.81 605 GLY A O 1
ATOM 4964 N N . VAL A 1 606 ? 23.469 29.281 -13.508 1 90.88 606 VAL A N 1
ATOM 4965 C CA . VAL A 1 606 ? 24.812 29.016 -13.008 1 90.88 606 VAL A CA 1
ATOM 4966 C C . VAL A 1 606 ? 24.734 28.344 -11.633 1 90.88 606 VAL A C 1
ATOM 4968 O O . VAL A 1 606 ? 23.703 28.438 -10.953 1 90.88 606 VAL A O 1
ATOM 4971 N N . SER A 1 607 ? 25.719 27.656 -11.227 1 90.94 607 SER A N 1
ATOM 4972 C CA . SER A 1 607 ? 25.938 27.156 -9.875 1 90.94 607 SER A CA 1
ATOM 4973 C C . SER A 1 607 ? 27.109 27.875 -9.203 1 90.94 607 SER A C 1
ATOM 4975 O O . SER A 1 607 ? 28.109 28.172 -9.852 1 90.94 607 SER A O 1
ATOM 4977 N N . PHE A 1 608 ? 27.016 28.141 -7.992 1 92 608 PHE A N 1
ATOM 4978 C CA . PHE A 1 608 ? 28.062 28.859 -7.266 1 92 608 PHE A CA 1
ATOM 4979 C C . PHE A 1 608 ? 29.156 27.891 -6.824 1 92 608 PHE A C 1
ATOM 4981 O O . PHE A 1 608 ? 28.875 26.75 -6.426 1 92 608 PHE A O 1
ATOM 4988 N N . ASP A 1 609 ? 30.281 28.391 -7.016 1 89.06 609 ASP A N 1
ATOM 4989 C CA . ASP A 1 609 ? 31.438 27.594 -6.602 1 89.06 609 ASP A CA 1
ATOM 4990 C C . ASP A 1 609 ? 32.25 28.328 -5.523 1 89.06 609 ASP A C 1
ATOM 4992 O O . ASP A 1 609 ? 32.375 29.547 -5.555 1 89.06 609 ASP A O 1
ATOM 4996 N N . ASP A 1 610 ? 32.781 27.594 -4.602 1 84.88 610 ASP A N 1
ATOM 4997 C CA . ASP A 1 610 ? 33.688 28.094 -3.582 1 84.88 610 ASP A CA 1
ATOM 4998 C C . ASP A 1 610 ? 33.156 29.359 -2.918 1 84.88 610 ASP A C 1
ATOM 5000 O O . ASP A 1 610 ? 33.812 30.391 -2.877 1 84.88 610 ASP A O 1
ATOM 5004 N N . VAL A 1 611 ? 32.031 29.25 -2.469 1 90.38 611 VAL A N 1
ATOM 5005 C CA . VAL A 1 611 ? 31.375 30.375 -1.832 1 90.38 611 VAL A CA 1
ATOM 5006 C C . VAL A 1 611 ? 32.062 30.688 -0.5 1 90.38 611 VAL A C 1
ATOM 5008 O O . VAL A 1 611 ? 32.094 29.844 0.398 1 90.38 611 VAL A O 1
ATOM 5011 N N . SER A 1 612 ? 32.656 31.891 -0.423 1 90.31 612 SER A N 1
ATOM 5012 C CA . SER A 1 612 ? 33.281 32.312 0.82 1 90.31 612 SER A CA 1
ATOM 5013 C C . SER A 1 612 ? 32.281 32.562 1.92 1 90.31 612 SER A C 1
ATOM 5015 O O . SER A 1 612 ? 31.062 32.656 1.646 1 90.31 612 SER A O 1
ATOM 5017 N N . HIS A 1 613 ? 32.781 32.656 3.133 1 91.25 613 HIS A N 1
ATOM 5018 C CA . HIS A 1 613 ? 31.906 32.906 4.289 1 91.25 613 HIS A CA 1
ATOM 5019 C C . HIS A 1 613 ? 31.141 34.219 4.137 1 91.25 613 HIS A C 1
ATOM 5021 O O . HIS A 1 613 ? 29.938 34.281 4.414 1 91.25 613 HIS A O 1
ATOM 5027 N N . GLU A 1 614 ? 31.828 35.188 3.736 1 91.19 614 GLU A N 1
ATOM 5028 C CA . GLU A 1 614 ? 31.203 36.5 3.57 1 91.19 614 GLU A CA 1
ATOM 5029 C C . GLU A 1 614 ? 30.141 36.469 2.475 1 91.19 614 GLU A C 1
ATOM 5031 O O . GLU A 1 614 ? 29.047 37 2.641 1 91.19 614 GLU A O 1
ATOM 5036 N N . GLN A 1 615 ? 30.484 35.875 1.408 1 92.38 615 GLN A N 1
ATOM 5037 C CA . GLN A 1 615 ? 29.547 35.719 0.306 1 92.38 615 GLN A CA 1
ATOM 5038 C C . GLN A 1 615 ? 28.312 34.938 0.736 1 92.38 615 GLN A C 1
ATOM 5040 O O . GLN A 1 615 ? 27.188 35.312 0.365 1 92.38 615 GLN A O 1
ATOM 5045 N N . TYR A 1 616 ? 28.531 33.938 1.505 1 92.69 616 TYR A N 1
ATOM 5046 C CA . TYR A 1 616 ? 27.438 33.125 1.985 1 92.69 616 TYR A CA 1
ATOM 5047 C C . TYR A 1 616 ? 26.484 33.938 2.85 1 92.69 616 TYR A C 1
ATOM 5049 O O . TYR A 1 616 ? 25.266 33.844 2.684 1 92.69 616 TYR A O 1
ATOM 5057 N N . CYS A 1 617 ? 26.984 34.656 3.727 1 92.25 617 CYS A N 1
ATOM 5058 C CA . CYS A 1 617 ? 26.156 35.5 4.609 1 92.25 617 CYS A CA 1
ATOM 5059 C C . CYS A 1 617 ? 25.344 36.5 3.809 1 92.25 617 CYS A C 1
ATOM 5061 O O . CYS A 1 617 ? 24.188 36.75 4.117 1 92.25 617 CYS A O 1
ATOM 5063 N N . LYS A 1 618 ? 25.969 37.031 2.809 1 91.06 618 LYS A N 1
ATOM 5064 C CA . LYS A 1 618 ? 25.266 37.969 1.965 1 91.06 618 LYS A CA 1
ATOM 5065 C C . LYS A 1 618 ? 24.172 37.312 1.157 1 91.06 618 LYS A C 1
ATOM 5067 O O . LYS A 1 618 ? 23.109 37.906 0.902 1 91.06 618 LYS A O 1
ATOM 5072 N N . LEU A 1 619 ? 24.438 36.156 0.759 1 89.81 619 LEU A N 1
ATOM 5073 C CA . LEU A 1 619 ? 23.406 35.375 0.081 1 89.81 619 LEU A CA 1
ATOM 5074 C C . LEU A 1 619 ? 22.219 35.125 0.997 1 89.81 619 LEU A C 1
ATOM 5076 O O . LEU A 1 619 ? 21.062 35.312 0.583 1 89.81 619 LEU A O 1
ATOM 5080 N N . ILE A 1 620 ? 22.5 34.719 2.213 1 90.06 620 ILE A N 1
ATOM 5081 C CA . ILE A 1 620 ? 21.453 34.438 3.188 1 90.06 620 ILE A CA 1
ATOM 5082 C C . ILE A 1 620 ? 20.656 35.719 3.467 1 90.06 620 ILE A C 1
ATOM 5084 O O . ILE A 1 620 ? 19.438 35.656 3.67 1 90.06 620 ILE A O 1
ATOM 5088 N N . LEU A 1 621 ? 21.328 36.75 3.471 1 89 621 LEU A N 1
ATOM 5089 C CA . LEU A 1 621 ? 20.688 38.031 3.672 1 89 621 LEU A CA 1
ATOM 5090 C C . LEU A 1 621 ? 19.625 38.281 2.605 1 89 621 LEU A C 1
ATOM 5092 O O . LEU A 1 621 ? 18.5 38.719 2.922 1 89 621 LEU A O 1
ATOM 5096 N N . HIS A 1 622 ? 19.906 37.969 1.401 1 85.5 622 HIS A N 1
ATOM 5097 C CA . HIS A 1 622 ? 19 38.219 0.289 1 85.5 622 HIS A CA 1
ATOM 5098 C C . HIS A 1 622 ? 17.906 37.125 0.213 1 85.5 622 HIS A C 1
ATOM 5100 O O . HIS A 1 622 ? 16.781 37.438 -0.209 1 85.5 622 HIS A O 1
ATOM 5106 N N . LEU A 1 623 ? 18.234 36.062 0.588 1 84.56 623 LEU A N 1
ATOM 5107 C CA . LEU A 1 623 ? 17.312 34.938 0.438 1 84.56 623 LEU A CA 1
ATOM 5108 C C . LEU A 1 623 ? 16.281 34.938 1.557 1 84.56 623 LEU A C 1
ATOM 5110 O O . LEU A 1 623 ? 15.102 34.688 1.313 1 84.56 623 LEU A O 1
ATOM 5114 N N . PHE A 1 624 ? 16.734 35.219 2.803 1 83.94 624 PHE A N 1
ATOM 5115 C CA . PHE A 1 624 ? 15.852 34.938 3.93 1 83.94 624 PHE A CA 1
ATOM 5116 C C . PHE A 1 624 ? 15.703 36.156 4.832 1 83.94 624 PHE A C 1
ATOM 5118 O O . PHE A 1 624 ? 14.703 36.312 5.531 1 83.94 624 PHE A O 1
ATOM 5125 N N . SER A 1 625 ? 16.672 36.969 4.891 1 79.62 625 SER A N 1
ATOM 5126 C CA . SER A 1 625 ? 16.734 37.969 5.957 1 79.62 625 SER A CA 1
ATOM 5127 C C . SER A 1 625 ? 16.125 39.281 5.512 1 79.62 625 SER A C 1
ATOM 5129 O O . SER A 1 625 ? 15.656 40.062 6.34 1 79.62 625 SER A O 1
ATOM 5131 N N . LYS A 1 626 ? 16.25 39.562 4.207 1 73.94 626 LYS A N 1
ATOM 5132 C CA . LYS A 1 626 ? 15.609 40.812 3.717 1 73.94 626 LYS A CA 1
ATOM 5133 C C . LYS A 1 626 ? 14.172 40.531 3.275 1 73.94 626 LYS A C 1
ATOM 5135 O O . LYS A 1 626 ? 13.836 39.406 2.867 1 73.94 626 LYS A O 1
ATOM 5140 N N . PRO A 1 627 ? 13.289 41.438 3.646 1 57.97 627 PRO A N 1
ATOM 5141 C CA . PRO A 1 627 ? 11.867 41.281 3.332 1 57.97 627 PRO A CA 1
ATOM 5142 C C . PRO A 1 627 ? 11.617 41.031 1.843 1 57.97 627 PRO A C 1
ATOM 5144 O O . PRO A 1 627 ? 10.477 41.188 1.38 1 57.97 627 PRO A O 1
ATOM 5147 N N . VAL A 1 628 ? 12.438 40.562 1.248 1 50.91 628 VAL A N 1
ATOM 5148 C CA . VAL A 1 628 ? 12.156 40.531 -0.183 1 50.91 628 VAL A CA 1
ATOM 5149 C C . VAL A 1 628 ? 10.914 39.656 -0.436 1 50.91 628 VAL A C 1
ATOM 5151 O O . VAL A 1 628 ? 10.211 39.844 -1.432 1 50.91 628 VAL A O 1
ATOM 5154 N N . ASN A 1 629 ? 10.68 38.656 0.342 1 52.75 629 ASN A N 1
ATOM 5155 C CA . ASN A 1 629 ? 9.883 37.562 -0.208 1 52.75 629 ASN A CA 1
ATOM 5156 C C . ASN A 1 629 ? 8.398 37.719 0.106 1 52.75 629 ASN A C 1
ATOM 5158 O O . ASN A 1 629 ? 7.953 37.406 1.204 1 52.75 629 ASN A O 1
ATOM 5162 N N . ASP A 1 630 ? 7.797 38.75 -0.491 1 53.03 630 ASP A N 1
ATOM 5163 C CA . ASP A 1 630 ? 6.352 38.938 -0.581 1 53.03 630 ASP A CA 1
ATOM 5164 C C . ASP A 1 630 ? 5.648 37.594 -0.75 1 53.03 630 ASP A C 1
ATOM 5166 O O . ASP A 1 630 ? 4.449 37.469 -0.489 1 53.03 630 ASP A O 1
ATOM 5170 N N . ARG A 1 631 ? 6.418 36.562 -1.04 1 54.5 631 ARG A N 1
ATOM 5171 C CA . ARG A 1 631 ? 5.707 35.344 -1.438 1 54.5 631 ARG A CA 1
ATOM 5172 C C . ARG A 1 631 ? 5.457 34.438 -0.239 1 54.5 631 ARG A C 1
ATOM 5174 O O . ARG A 1 631 ? 4.824 33.406 -0.37 1 54.5 631 ARG A O 1
ATOM 5181 N N . VAL A 1 632 ? 5.922 35.062 0.815 1 57.75 632 VAL A N 1
ATOM 5182 C CA . VAL A 1 632 ? 5.738 34.188 1.957 1 57.75 632 VAL A CA 1
ATOM 5183 C C . VAL A 1 632 ? 4.34 34.375 2.539 1 57.75 632 VAL A C 1
ATOM 5185 O O . VAL A 1 632 ? 3.74 33.438 3.055 1 57.75 632 VAL A O 1
ATOM 5188 N N . GLU A 1 633 ? 3.838 35.562 2.309 1 65 633 GLU A N 1
ATOM 5189 C CA . GLU A 1 633 ? 2.486 35.781 2.816 1 65 633 GLU A CA 1
ATOM 5190 C C . GLU A 1 633 ? 1.442 35.531 1.73 1 65 633 GLU A C 1
ATOM 5192 O O . GLU A 1 633 ? 1.168 36.406 0.912 1 65 633 GLU A O 1
ATOM 5197 N N . LYS A 1 634 ? 0.985 34.312 1.691 1 73.31 634 LYS A N 1
ATOM 5198 C CA . LYS A 1 634 ? 0.005 33.906 0.688 1 73.31 634 LYS A CA 1
ATOM 5199 C C . LYS A 1 634 ? -1.413 33.969 1.251 1 73.31 634 LYS A C 1
ATOM 5201 O O . LYS A 1 634 ? -1.609 33.875 2.465 1 73.31 634 LYS A O 1
ATOM 5206 N N . VAL A 1 635 ? -2.295 34.344 0.391 1 75.88 635 VAL A N 1
ATOM 5207 C CA . VAL A 1 635 ? -3.715 34.312 0.726 1 75.88 635 VAL A CA 1
ATOM 5208 C C . VAL A 1 635 ? -4.461 33.375 -0.217 1 75.88 635 VAL A C 1
ATOM 5210 O O . VAL A 1 635 ? -3.969 33.062 -1.303 1 75.88 635 VAL A O 1
ATOM 5213 N N . TYR A 1 636 ? -5.496 32.875 0.209 1 78.25 636 TYR A N 1
ATOM 5214 C CA . TYR A 1 636 ? -6.312 32.031 -0.626 1 78.25 636 TYR A CA 1
ATOM 5215 C C . TYR A 1 636 ? -6.852 32.781 -1.838 1 78.25 636 TYR A C 1
ATOM 5217 O O . TYR A 1 636 ? -7.438 33.844 -1.699 1 78.25 636 TYR A O 1
ATOM 5225 N N . ASP A 1 637 ? -6.531 32.344 -2.895 1 78.25 637 ASP A N 1
ATOM 5226 C CA . ASP A 1 637 ? -6.969 32.875 -4.176 1 78.25 637 ASP A CA 1
ATOM 5227 C C . ASP A 1 637 ? -7.414 31.766 -5.121 1 78.25 637 ASP A C 1
ATOM 5229 O O . ASP A 1 637 ? -6.613 30.906 -5.504 1 78.25 637 ASP A O 1
ATOM 5233 N N . LYS A 1 638 ? -8.625 31.75 -5.562 1 84.25 638 LYS A N 1
ATOM 5234 C CA . LYS A 1 638 ? -9.18 30.672 -6.391 1 84.25 638 LYS A CA 1
ATOM 5235 C C . LYS A 1 638 ? -8.93 29.312 -5.762 1 84.25 638 LYS A C 1
ATOM 5237 O O . LYS A 1 638 ? -8.445 28.391 -6.43 1 84.25 638 LYS A O 1
ATOM 5242 N N . ALA A 1 639 ? -9.148 29.266 -4.535 1 88.44 639 ALA A N 1
ATOM 5243 C CA . ALA A 1 639 ? -8.812 28.078 -3.752 1 88.44 639 ALA A CA 1
ATOM 5244 C C . ALA A 1 639 ? -9.977 27.094 -3.727 1 88.44 639 ALA A C 1
ATOM 5246 O O . ALA A 1 639 ? -10.328 26.562 -2.67 1 88.44 639 ALA A O 1
ATOM 5247 N N . PHE A 1 640 ? -10.508 26.844 -4.91 1 88.25 640 PHE A N 1
ATOM 5248 C CA . PHE A 1 640 ? -11.594 25.875 -5.004 1 88.25 640 PHE A CA 1
ATOM 5249 C C . PHE A 1 640 ? -11.062 24.453 -4.996 1 88.25 640 PHE A C 1
ATOM 5251 O O . PHE A 1 640 ? -10.023 24.172 -5.602 1 88.25 640 PHE A O 1
ATOM 5258 N N . LEU A 1 641 ? -11.773 23.625 -4.344 1 89.88 641 LEU A N 1
ATOM 5259 C CA . LEU A 1 641 ? -11.344 22.234 -4.246 1 89.88 641 LEU A CA 1
ATOM 5260 C C . LEU A 1 641 ? -11.391 21.562 -5.609 1 89.88 641 LEU A C 1
ATOM 5262 O O . LEU A 1 641 ? -10.547 20.703 -5.914 1 89.88 641 LEU A O 1
ATOM 5266 N N . THR A 1 642 ? -12.383 21.844 -6.402 1 87.94 642 THR A N 1
ATOM 5267 C CA . THR A 1 642 ? -12.5 21.281 -7.738 1 87.94 642 THR A CA 1
ATOM 5268 C C . THR A 1 642 ? -11.273 21.609 -8.578 1 87.94 642 THR A C 1
ATOM 5270 O O . THR A 1 642 ? -10.797 20.766 -9.352 1 87.94 642 THR A O 1
ATOM 5273 N N . LEU A 1 643 ? -10.766 22.812 -8.328 1 87.12 643 LEU A N 1
ATOM 5274 C CA . LEU A 1 643 ? -9.562 23.219 -9.039 1 87.12 643 LEU A CA 1
ATOM 5275 C C . LEU A 1 643 ? -8.344 22.453 -8.531 1 87.12 643 LEU A C 1
ATOM 5277 O O . LEU A 1 643 ? -7.441 22.125 -9.305 1 87.12 643 LEU A O 1
ATOM 5281 N N . ALA A 1 644 ? -8.281 22.312 -7.305 1 90.38 644 ALA A N 1
ATOM 5282 C CA . ALA A 1 644 ? -7.176 21.562 -6.723 1 90.38 644 ALA A CA 1
ATOM 5283 C C . ALA A 1 644 ? -7.152 20.125 -7.25 1 90.38 644 ALA A C 1
ATOM 5285 O O . ALA A 1 644 ? -6.094 19.609 -7.602 1 90.38 644 ALA A O 1
ATOM 5286 N N . ILE A 1 645 ? -8.281 19.5 -7.328 1 90.5 645 ILE A N 1
ATOM 5287 C CA . ILE A 1 645 ? -8.414 18.141 -7.832 1 90.5 645 ILE A CA 1
ATOM 5288 C C . ILE A 1 645 ? -8.039 18.094 -9.312 1 90.5 645 ILE A C 1
ATOM 5290 O O . ILE A 1 645 ? -7.289 17.219 -9.742 1 90.5 645 ILE A O 1
ATOM 5294 N N . ALA A 1 646 ? -8.539 19.047 -10.039 1 88.94 646 ALA A N 1
ATOM 5295 C CA . ALA A 1 646 ? -8.203 19.141 -11.461 1 88.94 646 ALA A CA 1
ATOM 5296 C C . ALA A 1 646 ? -6.703 19.312 -11.656 1 88.94 646 ALA A C 1
ATOM 5298 O O . ALA A 1 646 ? -6.113 18.703 -12.555 1 88.94 646 ALA A O 1
ATOM 5299 N N . SER A 1 647 ? -6.152 20.203 -10.852 1 88.31 647 SER A N 1
ATOM 5300 C CA . SER A 1 647 ? -4.715 20.453 -10.922 1 88.31 647 SER A CA 1
ATOM 5301 C C . SER A 1 647 ? -3.924 19.172 -10.664 1 88.31 647 SER A C 1
ATOM 5303 O O . SER A 1 647 ? -2.963 18.875 -11.375 1 88.31 647 SER A O 1
ATOM 5305 N N . PHE A 1 648 ? -4.289 18.5 -9.781 1 90.25 648 PHE A N 1
ATOM 5306 C CA . PHE A 1 648 ? -3.627 17.25 -9.445 1 90.25 648 PHE A CA 1
ATOM 5307 C C . PHE A 1 648 ? -3.715 16.266 -10.609 1 90.25 648 PHE A C 1
ATOM 5309 O O . PHE A 1 648 ? -2.711 15.664 -11 1 90.25 648 PHE A O 1
ATOM 5316 N N . ILE A 1 649 ? -4.84 16 -11.102 1 87.19 649 ILE A N 1
ATOM 5317 C CA . ILE A 1 649 ? -5.059 15.047 -12.172 1 87.19 649 ILE A CA 1
ATOM 5318 C C . ILE A 1 649 ? -4.281 15.477 -13.414 1 87.19 649 ILE A C 1
ATOM 5320 O O . ILE A 1 649 ? -3.672 14.641 -14.094 1 87.19 649 ILE A O 1
ATOM 5324 N N . LYS A 1 650 ? -4.285 16.75 -13.672 1 83.88 650 LYS A N 1
ATOM 5325 C CA . LYS A 1 650 ? -3.637 17.281 -14.867 1 83.88 650 LYS A CA 1
ATOM 5326 C C . LYS A 1 650 ? -2.117 17.188 -14.75 1 83.88 650 LYS A C 1
ATOM 5328 O O . LYS A 1 650 ? -1.438 16.844 -15.719 1 83.88 650 LYS A O 1
ATOM 5333 N N . ASN A 1 651 ? -1.674 17.422 -13.555 1 81.25 651 ASN A N 1
ATOM 5334 C CA . ASN A 1 651 ? -0.231 17.578 -13.422 1 81.25 651 ASN A CA 1
ATOM 5335 C C . ASN A 1 651 ? 0.436 16.312 -12.891 1 81.25 651 ASN A C 1
ATOM 5337 O O . ASN A 1 651 ? 1.662 16.203 -12.914 1 81.25 651 ASN A O 1
ATOM 5341 N N . THR A 1 652 ? -0.342 15.367 -12.5 1 76.62 652 THR A N 1
ATOM 5342 C CA . THR A 1 652 ? 0.222 14.156 -11.914 1 76.62 652 THR A CA 1
ATOM 5343 C C . THR A 1 652 ? 0.834 13.266 -12.992 1 76.62 652 THR A C 1
ATOM 5345 O O . THR A 1 652 ? 0.138 12.82 -13.906 1 76.62 652 THR A O 1
ATOM 5348 N N . LYS A 1 653 ? 2.211 13.406 -13.203 1 65.38 653 LYS A N 1
ATOM 5349 C CA . LYS A 1 653 ? 2.9 12.539 -14.156 1 65.38 653 LYS A CA 1
ATOM 5350 C C . LYS A 1 653 ? 3.801 11.539 -13.445 1 65.38 653 LYS A C 1
ATOM 5352 O O . LYS A 1 653 ? 4.277 11.805 -12.336 1 65.38 653 LYS A O 1
ATOM 5357 N N . LYS A 1 654 ? 3.842 10.211 -13.781 1 56.88 654 LYS A N 1
ATOM 5358 C CA . LYS A 1 654 ? 4.645 9.148 -13.188 1 56.88 654 LYS A CA 1
ATOM 5359 C C . LYS A 1 654 ? 6.113 9.555 -13.086 1 56.88 654 LYS A C 1
ATOM 5361 O O . LYS A 1 654 ? 6.75 9.352 -12.047 1 56.88 654 LYS A O 1
ATOM 5366 N N . ALA A 1 655 ? 6.852 9.844 -14.117 1 53.59 655 ALA A N 1
ATOM 5367 C CA . ALA A 1 655 ? 8.25 10.273 -14.117 1 53.59 655 ALA A CA 1
ATOM 5368 C C . ALA A 1 655 ? 8.359 11.789 -14.234 1 53.59 655 ALA A C 1
ATOM 5370 O O . ALA A 1 655 ? 7.758 12.398 -15.117 1 53.59 655 ALA A O 1
ATOM 5371 N N . PRO A 1 656 ? 8.82 12.344 -13.109 1 48.19 656 PRO A N 1
ATOM 5372 C CA . PRO A 1 656 ? 8.953 13.797 -13.195 1 48.19 656 PRO A CA 1
ATOM 5373 C C . PRO A 1 656 ? 9.812 14.25 -14.367 1 48.19 656 PRO A C 1
ATOM 5375 O O . PRO A 1 656 ? 10.75 13.547 -14.758 1 48.19 656 PRO A O 1
ATOM 5378 N N . ARG A 1 657 ? 9.312 15.18 -15.125 1 41.34 657 ARG A N 1
ATOM 5379 C CA . ARG A 1 657 ? 10.023 15.75 -16.266 1 41.34 657 ARG A CA 1
ATOM 5380 C C . ARG A 1 657 ? 11.469 16.078 -15.914 1 41.34 657 ARG A C 1
ATOM 5382 O O . ARG A 1 657 ? 12.328 16.156 -16.797 1 41.34 657 ARG A O 1
ATOM 5389 N N . GLN A 1 658 ? 11.617 16.219 -14.617 1 41.97 658 GLN A N 1
ATOM 5390 C CA . GLN A 1 658 ? 12.922 16.781 -14.266 1 41.97 658 GLN A CA 1
ATOM 5391 C C . GLN A 1 658 ? 14.016 15.719 -14.336 1 41.97 658 GLN A C 1
ATOM 5393 O O . GLN A 1 658 ? 15.188 16.031 -14.516 1 41.97 658 GLN A O 1
ATOM 5398 N N . PHE A 1 659 ? 13.758 14.477 -13.938 1 38.84 659 PHE A N 1
ATOM 5399 C CA . PHE A 1 659 ? 14.82 13.484 -14.055 1 38.84 659 PHE A CA 1
ATOM 5400 C C . PHE A 1 659 ? 15.32 13.391 -15.492 1 38.84 659 PHE A C 1
ATOM 5402 O O . PHE A 1 659 ? 16.422 12.914 -15.734 1 38.84 659 PHE A O 1
ATOM 5409 N N . ARG A 1 660 ? 14.469 13.461 -16.391 1 36 660 ARG A N 1
ATOM 5410 C CA . ARG A 1 660 ? 14.938 13.414 -17.766 1 36 660 ARG A CA 1
ATOM 5411 C C . ARG A 1 660 ? 15.969 14.508 -18.047 1 36 660 ARG A C 1
ATOM 5413 O O . ARG A 1 660 ? 16.609 14.523 -19.094 1 36 660 ARG A O 1
ATOM 5420 N N . ARG A 1 661 ? 15.883 15.484 -17.25 1 35.62 661 ARG A N 1
ATOM 5421 C CA . ARG A 1 661 ? 16.75 16.609 -17.594 1 35.62 661 ARG A CA 1
ATOM 5422 C C . ARG A 1 661 ? 18.094 16.516 -16.875 1 35.62 661 ARG A C 1
ATOM 5424 O O . ARG A 1 661 ? 18.438 17.391 -16.078 1 35.62 661 ARG A O 1
ATOM 5431 N N . GLN A 1 662 ? 18.281 15.297 -16.469 1 34.44 662 GLN A N 1
ATOM 5432 C CA . GLN A 1 662 ? 19.594 15.359 -15.836 1 34.44 662 GLN A CA 1
ATOM 5433 C C . GLN A 1 662 ? 20.609 16.031 -16.75 1 34.44 662 GLN A C 1
ATOM 5435 O O . GLN A 1 662 ? 21.594 16.609 -16.281 1 34.44 662 GLN A O 1
ATOM 5440 N N . HIS A 1 663 ? 20.766 15.445 -18.031 1 34 663 HIS A N 1
ATOM 5441 C CA . HIS A 1 663 ? 21.875 15.984 -18.812 1 34 663 HIS A CA 1
ATOM 5442 C C . HIS A 1 663 ? 21.484 17.297 -19.484 1 34 663 HIS A C 1
ATOM 5444 O O . HIS A 1 663 ? 20.312 17.562 -19.719 1 34 663 HIS A O 1
ATOM 5450 N N . ILE A 1 664 ? 22.5 18.141 -19.547 1 36.94 664 ILE A N 1
ATOM 5451 C CA . ILE A 1 664 ? 22.516 19.422 -20.25 1 36.94 664 ILE A CA 1
ATOM 5452 C C . ILE A 1 664 ? 21.859 19.266 -21.625 1 36.94 664 ILE A C 1
ATOM 5454 O O . ILE A 1 664 ? 22.328 18.5 -22.469 1 36.94 664 ILE A O 1
ATOM 5458 N N . ARG A 1 665 ? 20.609 19.312 -21.797 1 45.47 665 ARG A N 1
ATOM 5459 C CA . ARG A 1 665 ? 20.047 19.219 -23.141 1 45.47 665 ARG A CA 1
ATOM 5460 C C . ARG A 1 665 ? 19.984 20.594 -23.812 1 45.47 665 ARG A C 1
ATOM 5462 O O . ARG A 1 665 ? 19.609 21.578 -23.172 1 45.47 665 ARG A O 1
ATOM 5469 N N . GLU A 1 666 ? 20.734 20.797 -24.797 1 48.44 666 GLU A N 1
ATOM 5470 C CA . GLU A 1 666 ? 20.641 21.984 -25.672 1 48.44 666 GLU A CA 1
ATOM 5471 C C . GLU A 1 666 ? 19.469 21.875 -26.625 1 48.44 666 GLU A C 1
ATOM 5473 O O . GLU A 1 666 ? 19.328 20.875 -27.344 1 48.44 666 GLU A O 1
ATOM 5478 N N . GLN A 1 667 ? 18.531 22.562 -26.391 1 51.44 667 GLN A N 1
ATOM 5479 C CA . GLN A 1 667 ? 17.469 22.594 -27.391 1 51.44 667 GLN A CA 1
ATOM 5480 C C . GLN A 1 667 ? 17.953 23.156 -28.719 1 51.44 667 GLN A C 1
ATOM 5482 O O . GLN A 1 667 ? 18.453 24.281 -28.781 1 51.44 667 GLN A O 1
ATOM 5487 N N . LEU A 1 668 ? 18.312 22.531 -29.797 1 56.59 668 LEU A N 1
ATOM 5488 C CA . LEU A 1 668 ? 18.922 22.938 -31.047 1 56.59 668 LEU A CA 1
ATOM 5489 C C . LEU A 1 668 ? 17.875 23.062 -32.156 1 56.59 668 LEU A C 1
ATOM 5491 O O . LEU A 1 668 ? 18 23.906 -33.031 1 56.59 668 LEU A O 1
ATOM 5495 N N . MET A 1 669 ? 16.625 22.922 -31.969 1 63.47 669 MET A N 1
ATOM 5496 C CA . MET A 1 669 ? 15.688 22.766 -33.094 1 63.47 669 MET A CA 1
ATOM 5497 C C . MET A 1 669 ? 16.422 22.812 -34.406 1 63.47 669 MET A C 1
ATOM 5499 O O . MET A 1 669 ? 16.328 23.797 -35.156 1 63.47 669 MET A O 1
ATOM 5503 N N . SER A 1 670 ? 17.312 21.953 -34.75 1 71.56 670 SER A N 1
ATOM 5504 C CA . SER A 1 670 ? 18.109 21.906 -35.969 1 71.56 670 SER A CA 1
ATOM 5505 C C . SER A 1 670 ? 17.75 20.688 -36.812 1 71.56 670 SER A C 1
ATOM 5507 O O . SER A 1 670 ? 17.203 19.719 -36.312 1 71.56 670 SER A O 1
ATOM 5509 N N . SER A 1 671 ? 17.984 20.984 -38.031 1 75.94 671 SER A N 1
ATOM 5510 C CA . SER A 1 671 ? 17.766 19.891 -38.969 1 75.94 671 SER A CA 1
ATOM 5511 C C . SER A 1 671 ? 18.797 18.781 -38.781 1 75.94 671 SER A C 1
ATOM 5513 O O . SER A 1 671 ? 19.984 19.062 -38.594 1 75.94 671 SER A O 1
ATOM 5515 N N . GLY A 1 672 ? 18.359 17.562 -38.562 1 77.81 672 GLY A N 1
ATOM 5516 C CA . GLY A 1 672 ? 19.234 16.406 -38.5 1 77.81 672 GLY A CA 1
ATOM 5517 C C . GLY A 1 672 ? 18.75 15.258 -39.375 1 77.81 672 GLY A C 1
ATOM 5518 O O . GLY A 1 672 ? 17.688 15.344 -39.969 1 77.81 672 GLY A O 1
ATOM 5519 N N . THR A 1 673 ? 19.719 14.391 -39.625 1 81.62 673 THR A N 1
ATOM 5520 C CA . THR A 1 673 ? 19.406 13.195 -40.406 1 81.62 673 THR A CA 1
ATOM 5521 C C . THR A 1 673 ? 19.547 11.945 -39.531 1 81.62 673 THR A C 1
ATOM 5523 O O . THR A 1 673 ? 20.531 11.781 -38.812 1 81.62 673 THR A O 1
ATOM 5526 N N . LEU A 1 674 ? 18.531 11.18 -39.562 1 81.62 674 LEU A N 1
ATOM 5527 C CA . LEU A 1 674 ? 18.562 9.859 -38.938 1 81.62 674 LEU A CA 1
ATOM 5528 C C . LEU A 1 674 ? 18.828 8.766 -39.969 1 81.62 674 LEU A C 1
ATOM 5530 O O . LEU A 1 674 ? 18.25 8.797 -41.062 1 81.62 674 LEU A O 1
ATOM 5534 N N . HIS A 1 675 ? 19.781 7.934 -39.656 1 81.5 675 HIS A N 1
ATOM 5535 C CA . HIS A 1 675 ? 20.047 6.801 -40.531 1 81.5 675 HIS A CA 1
ATOM 5536 C C . HIS A 1 675 ? 19.484 5.508 -39.969 1 81.5 675 HIS A C 1
ATOM 5538 O O . HIS A 1 675 ? 20 4.996 -38.969 1 81.5 675 HIS A O 1
ATOM 5544 N N . MET A 1 676 ? 18.422 5.059 -40.594 1 75.62 676 MET A N 1
ATOM 5545 C CA . MET A 1 676 ? 17.766 3.811 -40.219 1 75.62 676 MET A CA 1
ATOM 5546 C C . MET A 1 676 ? 17.953 2.748 -41.281 1 75.62 676 MET A C 1
ATOM 5548 O O . MET A 1 676 ? 17.531 2.932 -42.438 1 75.62 676 MET A O 1
ATOM 5552 N N . ASN A 1 677 ? 18.641 1.595 -41 1 68.06 677 ASN A N 1
ATOM 5553 C CA . ASN A 1 677 ? 18.953 0.553 -42 1 68.06 677 ASN A CA 1
ATOM 5554 C C . ASN A 1 677 ? 19.594 1.134 -43.25 1 68.06 677 ASN A C 1
ATOM 5556 O O . ASN A 1 677 ? 19.25 0.737 -44.344 1 68.06 677 ASN A O 1
ATOM 5560 N N . GLY A 1 678 ? 20.516 2.195 -43.094 1 72.56 678 GLY A N 1
ATOM 5561 C CA . GLY A 1 678 ? 21.25 2.775 -44.219 1 72.56 678 GLY A CA 1
ATOM 5562 C C . GLY A 1 678 ? 20.5 3.885 -44.938 1 72.56 678 GLY A C 1
ATOM 5563 O O . GLY A 1 678 ? 21.047 4.562 -45.781 1 72.56 678 GLY A O 1
ATOM 5564 N N . MET A 1 679 ? 19.234 4.129 -44.719 1 76.75 679 MET A N 1
ATOM 5565 C CA . MET A 1 679 ? 18.469 5.168 -45.375 1 76.75 679 MET A CA 1
ATOM 5566 C C . MET A 1 679 ? 18.422 6.438 -44.531 1 76.75 679 MET A C 1
ATOM 5568 O O . MET A 1 679 ? 18.109 6.387 -43.344 1 76.75 679 MET A O 1
ATOM 5572 N N . PRO A 1 680 ? 18.75 7.574 -45.188 1 79.75 680 PRO A N 1
ATOM 5573 C CA . PRO A 1 680 ? 18.672 8.844 -44.469 1 79.75 680 PRO A CA 1
ATOM 5574 C C . PRO A 1 680 ? 17.25 9.367 -44.344 1 79.75 680 PRO A C 1
ATOM 5576 O O . PRO A 1 680 ? 16.5 9.367 -45.312 1 79.75 680 PRO A O 1
ATOM 5579 N N . ILE A 1 681 ? 16.844 9.711 -43.188 1 81.5 681 ILE A N 1
ATOM 5580 C CA . ILE A 1 681 ? 15.531 10.289 -42.906 1 81.5 681 ILE A CA 1
ATOM 5581 C C . ILE A 1 681 ? 15.703 11.656 -42.25 1 81.5 681 ILE A C 1
ATOM 5583 O O . ILE A 1 681 ? 16.453 11.805 -41.281 1 81.5 681 ILE A O 1
ATOM 5587 N N . GLU A 1 682 ? 14.992 12.57 -42.844 1 81.31 682 GLU A N 1
ATOM 5588 C CA . GLU A 1 682 ? 15.047 13.914 -42.281 1 81.31 682 GLU A CA 1
ATOM 5589 C C . GLU A 1 682 ? 14.32 13.992 -40.938 1 81.31 682 GLU A C 1
ATOM 5591 O O . GLU A 1 682 ? 13.211 13.461 -40.812 1 81.31 682 GLU A O 1
ATOM 5596 N N . ALA A 1 683 ? 15.062 14.453 -39.906 1 80.81 683 ALA A N 1
ATOM 5597 C CA . ALA A 1 683 ? 14.477 14.656 -38.594 1 80.81 683 ALA A CA 1
ATOM 5598 C C . ALA A 1 683 ? 14.875 16.016 -38.031 1 80.81 683 ALA A C 1
ATOM 5600 O O . ALA A 1 683 ? 15.844 16.625 -38.469 1 80.81 683 ALA A O 1
ATOM 5601 N N . THR A 1 684 ? 14.023 16.516 -37.219 1 81.62 684 THR A N 1
ATOM 5602 C CA . THR A 1 684 ? 14.359 17.719 -36.469 1 81.62 684 THR A CA 1
ATOM 5603 C C . THR A 1 684 ? 14.867 17.359 -35.094 1 81.62 684 THR A C 1
ATOM 5605 O O . THR A 1 684 ? 14.211 16.625 -34.344 1 81.62 684 THR A O 1
ATOM 5608 N N . ILE A 1 685 ? 16.047 17.812 -34.844 1 76.81 685 ILE A N 1
ATOM 5609 C CA . ILE A 1 685 ? 16.609 17.625 -33.531 1 76.81 685 ILE A CA 1
ATOM 5610 C C . ILE A 1 685 ? 16.047 18.672 -32.562 1 76.81 685 ILE A C 1
ATOM 5612 O O . ILE A 1 685 ? 16.328 19.875 -32.719 1 76.81 685 ILE A O 1
ATOM 5616 N N . VAL A 1 686 ? 15.312 18.188 -31.766 1 77.5 686 VAL A N 1
ATOM 5617 C CA . VAL A 1 686 ? 14.602 19.078 -30.859 1 77.5 686 VAL A CA 1
ATOM 5618 C C . VAL A 1 686 ? 15.508 19.469 -29.703 1 77.5 686 VAL A C 1
ATOM 5620 O O . VAL A 1 686 ? 15.508 20.625 -29.266 1 77.5 686 VAL A O 1
ATOM 5623 N N . ASP A 1 687 ? 16.25 18.547 -29.266 1 71.38 687 ASP A N 1
ATOM 5624 C CA . ASP A 1 687 ? 17.219 18.828 -28.219 1 71.38 687 ASP A CA 1
ATOM 5625 C C . ASP A 1 687 ? 18.375 17.844 -28.266 1 71.38 687 ASP A C 1
ATOM 5627 O O . ASP A 1 687 ? 18.266 16.781 -28.875 1 71.38 687 ASP A O 1
ATOM 5631 N N . TYR A 1 688 ? 19.578 18.375 -27.859 1 67 688 TYR A N 1
ATOM 5632 C CA . TYR A 1 688 ? 20.828 17.609 -27.891 1 67 688 TYR A CA 1
ATOM 5633 C C . TYR A 1 688 ? 21.547 17.672 -26.547 1 67 688 TYR A C 1
ATOM 5635 O O . TYR A 1 688 ? 21.516 18.703 -25.875 1 67 688 TYR A O 1
ATOM 5643 N N . SER A 1 689 ? 21.906 16.531 -26.109 1 65.06 689 SER A N 1
ATOM 5644 C CA . SER A 1 689 ? 22.828 16.438 -24.984 1 65.06 689 SER A CA 1
ATOM 5645 C C . SER A 1 689 ? 23.984 15.492 -25.297 1 65.06 689 SER A C 1
ATOM 5647 O O . SER A 1 689 ? 23.953 14.789 -26.312 1 65.06 689 SER A O 1
ATOM 5649 N N . THR A 1 690 ? 25.062 15.477 -24.453 1 65 690 THR A N 1
ATOM 5650 C CA . THR A 1 690 ? 26.203 14.586 -24.656 1 65 690 THR A CA 1
ATOM 5651 C C . THR A 1 690 ? 25.781 13.125 -24.562 1 65 690 THR A C 1
ATOM 5653 O O . THR A 1 690 ? 26.438 12.242 -25.109 1 65 690 THR A O 1
ATOM 5656 N N . GLY A 1 691 ? 24.75 12.961 -24.016 1 63.72 691 GLY A N 1
ATOM 5657 C CA . GLY A 1 691 ? 24.344 11.578 -23.812 1 63.72 691 GLY A CA 1
ATOM 5658 C C . GLY A 1 691 ? 23.281 11.117 -24.781 1 63.72 691 GLY A C 1
ATOM 5659 O O . GLY A 1 691 ? 23 9.922 -24.891 1 63.72 691 GLY A O 1
ATOM 5660 N N . GLY A 1 692 ? 22.672 12.141 -25.391 1 74.06 692 GLY A N 1
ATOM 5661 C CA . GLY A 1 692 ? 21.609 11.781 -26.328 1 74.06 692 GLY A CA 1
ATOM 5662 C C . GLY A 1 692 ? 20.906 12.984 -26.922 1 74.06 692 GLY A C 1
ATOM 5663 O O . GLY A 1 692 ? 21.359 14.117 -26.766 1 74.06 692 GLY A O 1
ATOM 5664 N N . CYS A 1 693 ? 19.953 12.75 -27.812 1 75.69 693 CYS A N 1
ATOM 5665 C CA . CYS A 1 693 ? 19.172 13.828 -28.438 1 75.69 693 CYS A CA 1
ATOM 5666 C C . CYS A 1 693 ? 17.703 13.445 -28.562 1 75.69 693 CYS A C 1
ATOM 5668 O O . CYS A 1 693 ? 17.359 12.258 -28.5 1 75.69 693 CYS A O 1
ATOM 5670 N N . GLN A 1 694 ? 16.938 14.477 -28.547 1 78.56 694 GLN A N 1
ATOM 5671 C CA . GLN A 1 694 ? 15.531 14.312 -28.906 1 78.56 694 GLN A CA 1
ATOM 5672 C C . GLN A 1 694 ? 15.281 14.688 -30.359 1 78.56 694 GLN A C 1
ATOM 5674 O O . GLN A 1 694 ? 15.75 15.734 -30.828 1 78.56 694 GLN A O 1
ATOM 5679 N N . VAL A 1 695 ? 14.617 13.797 -31.047 1 82.38 695 VAL A N 1
ATOM 5680 C CA . VAL A 1 695 ? 14.383 14.047 -32.469 1 82.38 695 VAL A CA 1
ATOM 5681 C C . VAL A 1 695 ? 12.883 14.062 -32.75 1 82.38 695 VAL A C 1
ATOM 5683 O O . VAL A 1 695 ? 12.109 13.391 -32.062 1 82.38 695 VAL A O 1
ATOM 5686 N N . GLN A 1 696 ? 12.57 14.914 -33.594 1 83.19 696 GLN A N 1
ATOM 5687 C CA . GLN A 1 696 ? 11.234 14.961 -34.156 1 83.19 696 GLN A CA 1
ATOM 5688 C C . GLN A 1 696 ? 11.242 14.438 -35.594 1 83.19 696 GLN A C 1
ATOM 5690 O O . GLN A 1 696 ? 12.008 14.914 -36.438 1 83.19 696 GLN A O 1
ATOM 5695 N N . THR A 1 697 ? 10.492 13.336 -35.875 1 80.06 697 THR A N 1
ATOM 5696 C CA . THR A 1 697 ? 10.445 12.758 -37.219 1 80.06 697 THR A CA 1
ATOM 5697 C C . THR A 1 697 ? 9.031 12.305 -37.562 1 80.06 697 THR A C 1
ATOM 5699 O O . THR A 1 697 ? 8.172 12.219 -36.688 1 80.06 697 THR A O 1
ATOM 5702 N N . ASN A 1 698 ? 8.805 12.141 -38.844 1 77.25 698 ASN A N 1
ATOM 5703 C CA . ASN A 1 698 ? 7.512 11.672 -39.344 1 77.25 698 ASN A CA 1
ATOM 5704 C C . ASN A 1 698 ? 7.52 10.164 -39.594 1 77.25 698 ASN A C 1
ATOM 5706 O O . ASN A 1 698 ? 6.504 9.594 -40 1 77.25 698 ASN A O 1
ATOM 5710 N N . ILE A 1 699 ? 8.594 9.602 -39.344 1 76.81 699 ILE A N 1
ATOM 5711 C CA . ILE A 1 699 ? 8.695 8.164 -39.562 1 76.81 699 ILE A CA 1
ATOM 5712 C C . ILE A 1 699 ? 8.648 7.43 -38.219 1 76.81 699 ILE A C 1
ATOM 5714 O O . ILE A 1 699 ? 9.281 7.852 -37.25 1 76.81 699 ILE A O 1
ATOM 5718 N N . PRO A 1 700 ? 7.934 6.379 -38.25 1 78.62 700 PRO A N 1
ATOM 5719 C CA . PRO A 1 700 ? 7.82 5.625 -37 1 78.62 700 PRO A CA 1
ATOM 5720 C C . PRO A 1 700 ? 9.141 4.988 -36.594 1 78.62 700 PRO A C 1
ATOM 5722 O O . PRO A 1 700 ? 9.867 4.449 -37.406 1 78.62 700 PRO A O 1
ATOM 5725 N N . LEU A 1 701 ? 9.562 5.301 -35.25 1 78.62 701 LEU A N 1
ATOM 5726 C CA . LEU A 1 701 ? 10.734 4.723 -34.625 1 78.62 701 LEU A CA 1
ATOM 5727 C C . LEU A 1 701 ? 10.328 3.66 -33.594 1 78.62 701 LEU A C 1
ATOM 5729 O O . LEU A 1 701 ? 9.195 3.654 -33.125 1 78.62 701 LEU A O 1
ATOM 5733 N N . VAL A 1 702 ? 11.219 2.65 -33.406 1 78.75 702 VAL A N 1
ATOM 5734 C CA . VAL A 1 702 ? 10.984 1.586 -32.438 1 78.75 702 VAL A CA 1
ATOM 5735 C C . VAL A 1 702 ? 11.906 1.769 -31.219 1 78.75 702 VAL A C 1
ATOM 5737 O O . VAL A 1 702 ? 13.094 2.064 -31.375 1 78.75 702 VAL A O 1
ATOM 5740 N N . ILE A 1 703 ? 11.281 1.65 -30.125 1 75.62 703 ILE A N 1
ATOM 5741 C CA . ILE A 1 703 ? 12.07 1.764 -28.906 1 75.62 703 ILE A CA 1
ATOM 5742 C C . ILE A 1 703 ? 13.156 0.688 -28.891 1 75.62 703 ILE A C 1
ATOM 5744 O O . ILE A 1 703 ? 12.914 -0.448 -29.312 1 75.62 703 ILE A O 1
ATOM 5748 N N . ASP A 1 704 ? 14.398 1.049 -28.484 1 68.19 704 ASP A N 1
ATOM 5749 C CA . ASP A 1 704 ? 15.625 0.258 -28.391 1 68.19 704 ASP A CA 1
ATOM 5750 C C . ASP A 1 704 ? 16.266 0.057 -29.75 1 68.19 704 ASP A C 1
ATOM 5752 O O . ASP A 1 704 ? 17.234 -0.686 -29.891 1 68.19 704 ASP A O 1
ATOM 5756 N N . GLN A 1 705 ? 15.789 0.617 -30.766 1 77.12 705 GLN A N 1
ATOM 5757 C CA . GLN A 1 705 ? 16.406 0.613 -32.094 1 77.12 705 GLN A CA 1
ATOM 5758 C C . GLN A 1 705 ? 17.656 1.485 -32.125 1 77.12 705 GLN A C 1
ATOM 5760 O O . GLN A 1 705 ? 17.688 2.561 -31.516 1 77.12 705 GLN A O 1
ATOM 5765 N N . ILE A 1 706 ? 18.672 0.807 -32.625 1 80.56 706 ILE A N 1
ATOM 5766 C CA . ILE A 1 706 ? 19.891 1.605 -32.812 1 80.56 706 ILE A CA 1
ATOM 5767 C C . ILE A 1 706 ? 19.828 2.365 -34.125 1 80.56 706 ILE A C 1
ATOM 5769 O O . ILE A 1 706 ? 19.688 1.761 -35.188 1 80.56 706 ILE A O 1
ATOM 5773 N N . ILE A 1 707 ? 19.875 3.668 -34.031 1 80.19 707 ILE A N 1
ATOM 5774 C CA . ILE A 1 707 ? 19.875 4.555 -35.188 1 80.19 707 ILE A CA 1
ATOM 5775 C C . ILE A 1 707 ? 21.094 5.461 -35.156 1 80.19 707 ILE A C 1
ATOM 5777 O O . ILE A 1 707 ? 21.688 5.68 -34.094 1 80.19 707 ILE A O 1
ATOM 5781 N N . GLN A 1 708 ? 21.5 5.703 -36.312 1 83.38 708 GLN A N 1
ATOM 5782 C CA . GLN A 1 708 ? 22.594 6.66 -36.406 1 83.38 708 GLN A CA 1
ATOM 5783 C C . GLN A 1 708 ? 22.078 8.078 -36.625 1 83.38 708 GLN A C 1
ATOM 5785 O O . GLN A 1 708 ? 21.172 8.297 -37.406 1 83.38 708 GLN A O 1
ATOM 5790 N N . VAL A 1 709 ? 22.641 8.961 -35.875 1 81.19 709 VAL A N 1
ATOM 5791 C CA . VAL A 1 709 ? 22.203 10.352 -35.938 1 81.19 709 VAL A CA 1
ATOM 5792 C C . VAL A 1 709 ? 23.328 11.211 -36.5 1 81.19 709 VAL A C 1
ATOM 5794 O O . VAL A 1 709 ? 24.484 11.109 -36.094 1 81.19 709 VAL A O 1
ATOM 5797 N N . THR A 1 710 ? 22.953 11.938 -37.531 1 80 710 THR A N 1
ATOM 5798 C CA . THR A 1 710 ? 23.828 12.977 -38.094 1 80 710 THR A CA 1
ATOM 5799 C C . THR A 1 710 ? 23.25 14.359 -37.844 1 80 710 THR A C 1
ATOM 5801 O O . THR A 1 710 ? 22.062 14.602 -38.094 1 80 710 THR A O 1
ATOM 5804 N N . MET A 1 711 ? 24.062 15.227 -37.25 1 73.5 711 MET A N 1
ATOM 5805 C CA . MET A 1 711 ? 23.734 16.625 -37 1 73.5 711 MET A CA 1
ATOM 5806 C C . MET A 1 711 ? 24.828 17.547 -37.5 1 73.5 711 MET A C 1
ATOM 5808 O O . MET A 1 711 ? 25.953 17.547 -37 1 73.5 711 MET A O 1
ATOM 5812 N N . GLU A 1 712 ? 24.469 18.359 -38.438 1 70.06 712 GLU A N 1
ATOM 5813 C CA . GLU A 1 712 ? 25.469 19.234 -39 1 70.06 712 GLU A CA 1
ATOM 5814 C C . GLU A 1 712 ? 25.875 20.344 -38.031 1 70.06 712 GLU A C 1
ATOM 5816 O O . GLU A 1 712 ? 27.062 20.688 -37.938 1 70.06 712 GLU A O 1
ATOM 5821 N N . GLU A 1 713 ? 24.938 20.703 -37.344 1 67.94 713 GLU A N 1
ATOM 5822 C CA . GLU A 1 713 ? 25.188 21.859 -36.5 1 67.94 713 GLU A CA 1
ATOM 5823 C C . GLU A 1 713 ? 26.141 21.5 -35.344 1 67.94 713 GLU A C 1
ATOM 5825 O O . GLU A 1 713 ? 26.859 22.359 -34.844 1 67.94 713 GLU A O 1
ATOM 5830 N N . ARG A 1 714 ? 26.172 20.328 -35.031 1 66.62 714 ARG A N 1
ATOM 5831 C CA . ARG A 1 714 ? 27.031 19.938 -33.938 1 66.62 714 ARG A CA 1
ATOM 5832 C C . ARG A 1 714 ? 28.078 18.922 -34.375 1 66.62 714 ARG A C 1
ATOM 5834 O O . ARG A 1 714 ? 28.641 18.188 -33.562 1 66.62 714 ARG A O 1
ATOM 5841 N N . ASN A 1 715 ? 28.422 18.891 -35.625 1 64.75 715 ASN A N 1
ATOM 5842 C CA . ASN A 1 715 ? 29.422 18.016 -36.219 1 64.75 715 ASN A CA 1
ATOM 5843 C C . ASN A 1 715 ? 29.281 16.578 -35.75 1 64.75 715 ASN A C 1
ATOM 5845 O O . ASN A 1 715 ? 30.281 15.914 -35.469 1 64.75 715 ASN A O 1
ATOM 5849 N N . ILE A 1 716 ? 28.156 16.156 -35.531 1 73.88 716 ILE A N 1
ATOM 5850 C CA . ILE A 1 716 ? 27.891 14.75 -35.25 1 73.88 716 ILE A CA 1
ATOM 5851 C C . ILE A 1 716 ? 27.5 14.016 -36.531 1 73.88 716 ILE A C 1
ATOM 5853 O O . ILE A 1 716 ? 26.516 14.367 -37.188 1 73.88 716 ILE A O 1
ATOM 5857 N N . GLN A 1 717 ? 28.438 13.133 -36.812 1 74.31 717 GLN A N 1
ATOM 5858 C CA . GLN A 1 717 ? 28.234 12.336 -38.031 1 74.31 717 GLN A CA 1
ATOM 5859 C C . GLN A 1 717 ? 28.016 10.867 -37.688 1 74.31 717 GLN A C 1
ATOM 5861 O O . GLN A 1 717 ? 28.922 10.195 -37.188 1 74.31 717 GLN A O 1
ATOM 5866 N N . LYS A 1 718 ? 26.859 10.359 -37.906 1 77.75 718 LYS A N 1
ATOM 5867 C CA . LYS A 1 718 ? 26.422 8.969 -37.844 1 77.75 718 LYS A CA 1
ATOM 5868 C C . LYS A 1 718 ? 26.734 8.359 -36.5 1 77.75 718 LYS A C 1
ATOM 5870 O O . LYS A 1 718 ? 27.359 7.305 -36.406 1 77.75 718 LYS A O 1
ATOM 5875 N N . ARG A 1 719 ? 26.359 8.969 -35.469 1 79.12 719 ARG A N 1
ATOM 5876 C CA . ARG A 1 719 ? 26.516 8.477 -34.094 1 79.12 719 ARG A CA 1
ATOM 5877 C C . ARG A 1 719 ? 25.375 7.539 -33.719 1 79.12 719 ARG A C 1
ATOM 5879 O O . ARG A 1 719 ? 24.203 7.863 -33.938 1 79.12 719 ARG A O 1
ATOM 5886 N N . ASN A 1 720 ? 25.875 6.445 -33.281 1 80.69 720 ASN A N 1
ATOM 5887 C CA . ASN A 1 720 ? 24.875 5.453 -32.906 1 80.69 720 ASN A CA 1
ATOM 5888 C C . ASN A 1 720 ? 24.094 5.914 -31.672 1 80.69 720 ASN A C 1
ATOM 5890 O O . ASN A 1 720 ? 24.672 6.422 -30.703 1 80.69 720 ASN A O 1
ATOM 5894 N N . ALA A 1 721 ? 22.844 5.895 -31.828 1 80.81 721 ALA A N 1
ATOM 5895 C CA . ALA A 1 721 ? 21.938 6.266 -30.734 1 80.81 721 ALA A CA 1
ATOM 5896 C C . ALA A 1 721 ? 20.812 5.246 -30.578 1 80.81 721 ALA A C 1
ATOM 5898 O O . ALA A 1 721 ? 20.328 4.699 -31.578 1 80.81 721 ALA A O 1
ATOM 5899 N N . GLN A 1 722 ? 20.562 4.984 -29.469 1 80.88 722 GLN A N 1
ATOM 5900 C CA . GLN A 1 722 ? 19.469 4.078 -29.141 1 80.88 722 GLN A CA 1
ATOM 5901 C C . GLN A 1 722 ? 18.188 4.855 -28.812 1 80.88 722 GLN A C 1
ATOM 5903 O O . GLN A 1 722 ? 18.219 5.816 -28.047 1 80.88 722 GLN A O 1
ATOM 5908 N N . VAL A 1 723 ? 17.156 4.434 -29.453 1 80.81 723 VAL A N 1
ATOM 5909 C CA . VAL A 1 723 ? 15.875 5.066 -29.188 1 80.81 723 VAL A CA 1
ATOM 5910 C C . VAL A 1 723 ? 15.375 4.637 -27.812 1 80.81 723 VAL A C 1
ATOM 5912 O O . VAL A 1 723 ? 15.109 3.455 -27.578 1 80.81 723 VAL A O 1
ATOM 5915 N N . CYS A 1 724 ? 15.266 5.578 -26.953 1 76.5 724 CYS A N 1
ATOM 5916 C CA . CYS A 1 724 ? 14.93 5.297 -25.562 1 76.5 724 CYS A CA 1
ATOM 5917 C C . CYS A 1 724 ? 13.438 5.449 -25.312 1 76.5 724 CYS A C 1
ATOM 5919 O O . CYS A 1 724 ? 12.852 4.699 -24.531 1 76.5 724 CYS A O 1
ATOM 5921 N N . TRP A 1 725 ? 12.844 6.434 -25.969 1 75.19 725 TRP A N 1
ATOM 5922 C CA . TRP A 1 725 ? 11.398 6.637 -25.859 1 75.19 725 TRP A CA 1
ATOM 5923 C C . TRP A 1 725 ? 10.852 7.305 -27.125 1 75.19 725 TRP A C 1
ATOM 5925 O O . TRP A 1 725 ? 11.602 7.93 -27.875 1 75.19 725 TRP A O 1
ATOM 5935 N N . ILE A 1 726 ? 9.578 7.008 -27.391 1 76.88 726 ILE A N 1
ATOM 5936 C CA . ILE A 1 726 ? 8.859 7.594 -28.516 1 76.88 726 ILE A CA 1
ATOM 5937 C C . ILE A 1 726 ? 7.555 8.211 -28.031 1 76.88 726 ILE A C 1
ATOM 5939 O O . ILE A 1 726 ? 6.848 7.625 -27.203 1 76.88 726 ILE A O 1
ATOM 5943 N N . GLN A 1 727 ? 7.312 9.438 -28.359 1 74.5 727 GLN A N 1
ATOM 5944 C CA . GLN A 1 727 ? 6.07 10.148 -28.062 1 74.5 727 GLN A CA 1
ATOM 5945 C C . GLN A 1 727 ? 5.445 10.695 -29.344 1 74.5 727 GLN A C 1
ATOM 5947 O O . GLN A 1 727 ? 6.094 11.422 -30.094 1 74.5 727 GLN A O 1
ATOM 5952 N N . LYS A 1 728 ? 4.266 10.359 -29.719 1 72.19 728 LYS A N 1
ATOM 5953 C CA . LYS A 1 728 ? 3.566 10.898 -30.891 1 72.19 728 LYS A CA 1
ATOM 5954 C C . LYS A 1 728 ? 2.691 12.086 -30.5 1 72.19 728 LYS A C 1
ATOM 5956 O O . LYS A 1 728 ? 1.855 11.984 -29.609 1 72.19 728 LYS A O 1
ATOM 5961 N N . LYS A 1 729 ? 2.852 13.188 -31.047 1 67.75 729 LYS A N 1
ATOM 5962 C CA . LYS A 1 729 ? 2.041 14.391 -30.938 1 67.75 729 LYS A CA 1
ATOM 5963 C C . LYS A 1 729 ? 1.495 14.82 -32.281 1 67.75 729 LYS A C 1
ATOM 5965 O O . LYS A 1 729 ? 2.203 15.453 -33.094 1 67.75 729 LYS A O 1
ATOM 5970 N N . GLY A 1 730 ? 0.36 14.484 -32.75 1 71.25 730 GLY A N 1
ATOM 5971 C CA . GLY A 1 730 ? -0.17 14.727 -34.062 1 71.25 730 GLY A CA 1
ATOM 5972 C C . GLY A 1 730 ? 0.48 13.875 -35.156 1 71.25 730 GLY A C 1
ATOM 5973 O O . GLY A 1 730 ? 0.49 12.648 -35.031 1 71.25 730 GLY A O 1
ATOM 5974 N N . ARG A 1 731 ? 0.961 14.5 -36.281 1 72.44 731 ARG A N 1
ATOM 5975 C CA . ARG A 1 731 ? 1.646 13.82 -37.375 1 72.44 731 ARG A CA 1
ATOM 5976 C C . ARG A 1 731 ? 3.145 13.727 -37.125 1 72.44 731 ARG A C 1
ATOM 5978 O O . ARG A 1 731 ? 3.875 13.078 -37.875 1 72.44 731 ARG A O 1
ATOM 5985 N N . LYS A 1 732 ? 3.465 14.258 -35.938 1 76.19 732 LYS A N 1
ATOM 5986 C CA . LYS A 1 732 ? 4.895 14.273 -35.656 1 76.19 732 LYS A CA 1
ATOM 5987 C C . LYS A 1 732 ? 5.238 13.305 -34.531 1 76.19 732 LYS A C 1
ATOM 5989 O O . LYS A 1 732 ? 4.453 13.133 -33.594 1 76.19 732 LYS A O 1
ATOM 5994 N N . ILE A 1 733 ? 6.289 12.617 -34.656 1 81.31 733 ILE A N 1
ATOM 5995 C CA . ILE A 1 733 ? 6.828 11.664 -33.688 1 81.31 733 ILE A CA 1
ATOM 5996 C C . ILE A 1 733 ? 8.062 12.25 -33.031 1 81.31 733 ILE A C 1
ATOM 5998 O O . ILE A 1 733 ? 8.992 12.703 -33.719 1 81.31 733 ILE A O 1
ATOM 6002 N N . TYR A 1 734 ? 7.93 12.328 -31.75 1 81.19 734 TYR A N 1
ATOM 6003 C CA . TYR A 1 734 ? 9.094 12.719 -30.969 1 81.19 734 TYR A CA 1
ATOM 6004 C C . TYR A 1 734 ? 9.758 11.5 -30.328 1 81.19 734 TYR A C 1
ATOM 6006 O O . TYR A 1 734 ? 9.07 10.609 -29.828 1 81.19 734 TYR A O 1
ATOM 6014 N N . ALA A 1 735 ? 11.055 11.469 -30.5 1 81.5 735 ALA A N 1
ATOM 6015 C CA . ALA A 1 735 ? 11.797 10.344 -29.922 1 81.5 735 ALA A CA 1
ATOM 6016 C C . ALA A 1 735 ? 13.031 10.836 -29.172 1 81.5 735 ALA A C 1
ATOM 6018 O O . ALA A 1 735 ? 13.703 11.766 -29.594 1 81.5 735 ALA A O 1
ATOM 6019 N N . GLY A 1 736 ? 13.195 10.344 -28.047 1 78.31 736 GLY A N 1
ATOM 6020 C CA . GLY A 1 736 ? 14.43 10.547 -27.312 1 78.31 736 GLY A CA 1
ATOM 6021 C C . GLY A 1 736 ? 15.469 9.469 -27.578 1 78.31 736 GLY A C 1
ATOM 6022 O O . GLY A 1 736 ? 15.188 8.281 -27.422 1 78.31 736 GLY A O 1
ATOM 6023 N N . LEU A 1 737 ? 16.641 9.945 -28.016 1 78.81 737 LEU A N 1
ATOM 6024 C CA . LEU A 1 737 ? 17.734 9.062 -28.375 1 78.81 737 LEU A CA 1
ATOM 6025 C C . LEU A 1 737 ? 18.859 9.156 -27.344 1 78.81 737 LEU A C 1
ATOM 6027 O O . LEU A 1 737 ? 19.141 10.234 -26.828 1 78.81 737 LEU A O 1
ATOM 6031 N N . LYS A 1 738 ? 19.344 8.109 -26.984 1 76.5 738 LYS A N 1
ATOM 6032 C CA . LYS A 1 738 ? 20.562 8.023 -26.188 1 76.5 738 LYS A CA 1
ATOM 6033 C C . LYS A 1 738 ? 21.734 7.566 -27.047 1 76.5 738 LYS A C 1
ATOM 6035 O O . LYS A 1 738 ? 21.656 6.547 -27.734 1 76.5 738 LYS A O 1
ATOM 6040 N N . PHE A 1 739 ? 22.828 8.375 -27 1 74.19 739 PHE A N 1
ATOM 6041 C CA . PHE A 1 739 ? 24.016 8.016 -27.766 1 74.19 739 PHE A CA 1
ATOM 6042 C C . PHE A 1 739 ? 24.688 6.789 -27.172 1 74.19 739 PHE A C 1
ATOM 6044 O O . PHE A 1 739 ? 24.859 6.699 -25.953 1 74.19 739 PHE A O 1
ATOM 6051 N N . THR A 1 740 ? 24.875 5.875 -27.953 1 70.88 740 THR A N 1
ATOM 6052 C CA . THR A 1 740 ? 25.594 4.668 -27.547 1 70.88 740 THR A CA 1
ATOM 6053 C C . THR A 1 740 ? 27.047 4.723 -28 1 70.88 740 THR A C 1
ATOM 6055 O O . THR A 1 740 ? 27.375 5.406 -28.984 1 70.88 740 THR A O 1
ATOM 6058 N N . ALA A 1 741 ? 28.109 4.113 -27.188 1 57.94 741 ALA A N 1
ATOM 6059 C CA . ALA A 1 741 ? 29.531 4.109 -27.547 1 57.94 741 ALA A CA 1
ATOM 6060 C C . ALA A 1 741 ? 29.75 3.395 -28.875 1 57.94 741 ALA A C 1
ATOM 6062 O O . ALA A 1 741 ? 29 2.473 -29.234 1 57.94 741 ALA A O 1
ATOM 6063 N N . MET B 1 1 ? -44.812 -34.719 7.816 1 46.03 1 MET B N 1
ATOM 6064 C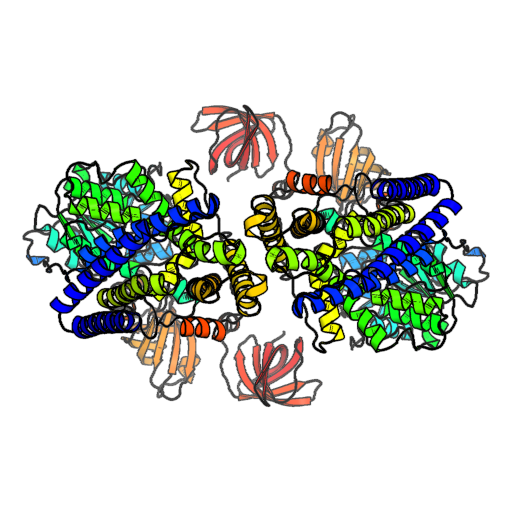 CA . MET B 1 1 ? -44.188 -34.406 6.543 1 46.03 1 MET B CA 1
ATOM 6065 C C . MET B 1 1 ? -42.75 -33.938 6.754 1 46.03 1 MET B C 1
ATOM 6067 O O . MET B 1 1 ? -41.844 -34.375 6.023 1 46.03 1 MET B O 1
ATOM 6071 N N . SER B 1 2 ? -42.656 -33.125 7.914 1 57.03 2 SER B N 1
ATOM 6072 C CA . SER B 1 2 ? -41.344 -32.594 8.211 1 57.03 2 SER B CA 1
ATOM 6073 C C . SER B 1 2 ? -40.406 -33.688 8.68 1 57.03 2 SER B C 1
ATOM 6075 O O . SER B 1 2 ? -39.219 -33.719 8.258 1 57.03 2 SER B O 1
ATOM 6077 N N . LEU B 1 3 ? -40.938 -34.562 9.492 1 58.5 3 LEU B N 1
ATOM 6078 C CA . LEU B 1 3 ? -40.094 -35.625 10.023 1 58.5 3 LEU B CA 1
ATOM 6079 C C . LEU B 1 3 ? -39.656 -36.562 8.914 1 58.5 3 LEU B C 1
ATOM 6081 O O . LEU B 1 3 ? -38.5 -37 8.898 1 58.5 3 LEU B O 1
ATOM 6085 N N . SER B 1 4 ? -40.594 -36.688 7.992 1 68.56 4 SER B N 1
ATOM 6086 C CA . SER B 1 4 ? -40.281 -37.594 6.891 1 68.56 4 SER B CA 1
ATOM 6087 C C . SER B 1 4 ? -39.188 -37.031 5.988 1 68.56 4 SER B C 1
ATOM 6089 O O . SER B 1 4 ? -38.344 -37.781 5.52 1 68.56 4 SER B O 1
ATOM 6091 N N . ILE B 1 5 ? -39.094 -35.719 5.918 1 76.25 5 ILE B N 1
ATOM 6092 C CA . ILE B 1 5 ? -38.094 -35.094 5.059 1 76.25 5 ILE B CA 1
ATOM 6093 C C . ILE B 1 5 ? -36.719 -35.188 5.707 1 76.25 5 ILE B C 1
ATOM 6095 O O . ILE B 1 5 ? -35.719 -35.438 5.027 1 76.25 5 ILE B O 1
ATOM 6099 N N . TYR B 1 6 ? -36.719 -35.125 7 1 79.5 6 TYR B N 1
ATOM 6100 C CA . TYR B 1 6 ? -35.469 -35.219 7.715 1 79.5 6 TYR B CA 1
ATOM 6101 C C . TYR B 1 6 ? -34.906 -36.625 7.715 1 79.5 6 TYR B C 1
ATOM 6103 O O . TYR B 1 6 ? -33.719 -36.844 7.59 1 79.5 6 TYR B O 1
ATOM 6111 N N . GLU B 1 7 ? -35.906 -37.531 7.77 1 83 7 GLU B N 1
ATOM 6112 C CA . GLU B 1 7 ? -35.469 -38.906 7.727 1 83 7 GLU B CA 1
ATOM 6113 C C . GLU B 1 7 ? -34.938 -39.281 6.352 1 83 7 GLU B C 1
ATOM 6115 O O . GLU B 1 7 ? -33.938 -40 6.246 1 83 7 GLU B O 1
ATOM 6120 N N . GLY B 1 8 ? -35.562 -38.781 5.395 1 85.12 8 GLY B N 1
ATOM 6121 C CA . GLY B 1 8 ? -35.062 -39 4.043 1 85.12 8 GLY B CA 1
ATOM 6122 C C . GLY B 1 8 ? -33.688 -38.438 3.799 1 85.12 8 GLY B C 1
ATOM 6123 O O . GLY B 1 8 ? -32.844 -39.094 3.195 1 85.12 8 GLY B O 1
ATOM 6124 N N . LEU B 1 9 ? -33.438 -37.281 4.297 1 89.94 9 LEU B N 1
ATOM 6125 C CA . LEU B 1 9 ? -32.156 -36.625 4.164 1 89.94 9 LEU B CA 1
ATOM 6126 C C . LEU B 1 9 ? -31.078 -37.406 4.93 1 89.94 9 LEU B C 1
ATOM 6128 O O . LEU B 1 9 ? -29.953 -37.562 4.461 1 89.94 9 LEU B O 1
ATOM 6132 N N . GLY B 1 10 ? -31.484 -37.875 6.082 1 90.75 10 GLY B N 1
ATOM 6133 C CA . GLY B 1 10 ? -30.562 -38.719 6.855 1 90.75 10 GLY B CA 1
ATOM 6134 C C . GLY B 1 10 ? -30.109 -39.938 6.113 1 90.75 10 GLY B C 1
ATOM 6135 O O . GLY B 1 10 ? -28.922 -40.312 6.148 1 90.75 10 GLY B O 1
ATOM 6136 N N . ILE B 1 11 ? -31.031 -40.531 5.453 1 91.44 11 ILE B N 1
ATOM 6137 C CA . ILE B 1 11 ? -30.719 -41.75 4.68 1 91.44 11 ILE B CA 1
ATOM 6138 C C . ILE B 1 11 ? -29.797 -41.375 3.516 1 91.44 11 ILE B C 1
ATOM 6140 O O . ILE B 1 11 ? -28.828 -42.094 3.244 1 91.44 11 ILE B O 1
ATOM 6144 N N . ILE B 1 12 ? -30.094 -40.344 2.865 1 92.5 12 ILE B N 1
ATOM 6145 C CA . ILE B 1 12 ? -29.281 -39.906 1.742 1 92.5 12 ILE B CA 1
ATOM 6146 C C . ILE B 1 12 ? -27.859 -39.625 2.215 1 92.5 12 ILE B C 1
ATOM 6148 O O . ILE B 1 12 ? -26.891 -40.094 1.587 1 92.5 12 ILE B O 1
ATOM 6152 N N . PHE B 1 13 ? -27.719 -38.969 3.35 1 94.25 13 PHE B N 1
ATOM 6153 C CA . PHE B 1 13 ? -26.391 -38.688 3.902 1 94.25 13 PHE B CA 1
ATOM 6154 C C . PHE B 1 13 ? -25.672 -39.969 4.27 1 94.25 13 PHE B C 1
ATOM 6156 O O . PHE B 1 13 ? -24.469 -40.125 4.02 1 94.25 13 PHE B O 1
ATOM 6163 N N . PHE B 1 14 ? -26.438 -40.875 4.805 1 93.81 14 PHE B N 1
ATOM 6164 C CA . PHE B 1 14 ? -25.859 -42.156 5.191 1 93.81 14 PHE B CA 1
ATOM 6165 C C . PHE B 1 14 ? -25.328 -42.906 3.973 1 93.81 14 PHE B C 1
ATOM 6167 O O . PHE B 1 14 ? -24.219 -43.438 4 1 93.81 14 PHE B O 1
ATOM 6174 N N . VAL B 1 15 ? -26.078 -42.938 2.943 1 93.94 15 VAL B N 1
ATOM 6175 C CA . VAL B 1 15 ? -25.688 -43.625 1.716 1 93.94 15 VAL B CA 1
ATOM 6176 C C . VAL B 1 15 ? -24.438 -42.969 1.14 1 93.94 15 VAL B C 1
ATOM 6178 O O . VAL B 1 15 ? -23.5 -43.656 0.725 1 93.94 15 VAL B O 1
ATOM 6181 N N . ILE B 1 16 ? -24.391 -41.656 1.096 1 94.75 16 ILE B N 1
ATOM 6182 C CA . ILE B 1 16 ? -23.266 -40.938 0.547 1 94.75 16 ILE B CA 1
ATOM 6183 C C . ILE B 1 16 ? -22.016 -41.219 1.371 1 94.75 16 ILE B C 1
ATOM 6185 O O . ILE B 1 16 ? -20.953 -41.531 0.817 1 94.75 16 ILE B O 1
ATOM 6189 N N . ILE B 1 17 ? -22.109 -41.219 2.684 1 94.88 17 ILE B N 1
ATOM 6190 C CA . ILE B 1 17 ? -20.969 -41.406 3.574 1 94.88 17 ILE B CA 1
ATOM 6191 C C . ILE B 1 17 ? -20.484 -42.844 3.479 1 94.88 17 ILE B C 1
ATOM 6193 O O . ILE B 1 17 ? -19.281 -43.094 3.445 1 94.88 17 ILE B O 1
ATOM 6197 N N . MET B 1 18 ? -21.391 -43.75 3.377 1 94.38 18 MET B N 1
ATOM 6198 C CA . MET B 1 18 ? -21.016 -45.156 3.262 1 94.38 18 MET B CA 1
ATOM 6199 C C . MET B 1 18 ? -20.328 -45.438 1.93 1 94.38 18 MET B C 1
ATOM 6201 O O . MET B 1 18 ? -19.344 -46.188 1.876 1 94.38 18 MET B O 1
ATOM 6205 N N . THR B 1 19 ? -20.906 -44.906 0.925 1 94.81 19 THR B N 1
ATOM 6206 C CA . THR B 1 19 ? -20.281 -45.062 -0.388 1 94.81 19 THR B CA 1
ATOM 6207 C C . THR B 1 19 ? -18.875 -44.469 -0.405 1 94.81 19 THR B C 1
ATOM 6209 O O . THR B 1 19 ? -17.969 -45.031 -1.016 1 94.81 19 THR B O 1
ATOM 6212 N N . TYR B 1 20 ? -18.703 -43.375 0.202 1 93.5 20 TYR B N 1
ATOM 6213 C CA . TYR B 1 20 ? -17.391 -42.75 0.297 1 93.5 20 TYR B CA 1
ATOM 6214 C C . TYR B 1 20 ? -16.422 -43.625 1.089 1 93.5 20 TYR B C 1
ATOM 6216 O O . TYR B 1 20 ? -15.273 -43.812 0.691 1 93.5 20 TYR B O 1
ATOM 6224 N N . ALA B 1 21 ? -16.828 -44.219 2.223 1 93.06 21 ALA B N 1
ATOM 6225 C CA . ALA B 1 21 ? -15.984 -45.062 3.055 1 93.06 21 ALA B CA 1
ATOM 6226 C C . ALA B 1 21 ? -15.508 -46.281 2.275 1 93.06 21 ALA B C 1
ATOM 6228 O O . ALA B 1 21 ? -14.352 -46.719 2.414 1 93.06 21 ALA B O 1
ATOM 6229 N N . LEU B 1 22 ? -16.328 -46.75 1.41 1 92.94 22 LEU B N 1
ATOM 6230 C CA . LEU B 1 22 ? -16 -47.938 0.635 1 92.94 22 LEU B CA 1
ATOM 6231 C C . LEU B 1 22 ? -15.172 -47.594 -0.592 1 92.94 22 LEU B C 1
ATOM 6233 O O . LEU B 1 22 ? -14.508 -48.438 -1.171 1 92.94 22 LEU B O 1
ATOM 6237 N N . ALA B 1 23 ? -15.258 -46.438 -1.007 1 90.31 23 ALA B N 1
ATOM 6238 C CA . ALA B 1 23 ? -14.578 -45.969 -2.217 1 90.31 23 ALA B CA 1
ATOM 6239 C C . ALA B 1 23 ? -13.062 -46.062 -2.051 1 90.31 23 ALA B C 1
ATOM 6241 O O . ALA B 1 23 ? -12.328 -46.125 -3.037 1 90.31 23 ALA B O 1
ATOM 6242 N N . HIS B 1 24 ? -12.586 -46.031 -0.844 1 85.06 24 HIS B N 1
ATOM 6243 C CA . HIS B 1 24 ? -11.156 -46.125 -0.577 1 85.06 24 HIS B CA 1
ATOM 6244 C C . HIS B 1 24 ? -10.633 -47.531 -0.899 1 85.06 24 HIS B C 1
ATOM 6246 O O . HIS B 1 24 ? -9.453 -47.688 -1.23 1 85.06 24 HIS B O 1
ATOM 6252 N N . LYS B 1 25 ? -11.523 -48.5 -0.885 1 87.38 25 LYS B N 1
ATOM 6253 C CA . LYS B 1 25 ? -11.094 -49.875 -1.056 1 87.38 25 LYS B CA 1
ATOM 6254 C C . LYS B 1 25 ? -11.562 -50.438 -2.396 1 87.38 25 LYS B C 1
ATOM 6256 O O . LYS B 1 25 ? -10.859 -51.25 -3.02 1 87.38 25 LYS B O 1
ATOM 6261 N N . TYR B 1 26 ? -12.719 -49.938 -2.779 1 91.62 26 TYR B N 1
ATOM 6262 C CA . TYR B 1 26 ? -13.312 -50.594 -3.939 1 91.62 26 TYR B CA 1
ATOM 6263 C C . TYR B 1 26 ? -13.555 -49.594 -5.062 1 91.62 26 TYR B C 1
ATOM 6265 O O . TYR B 1 26 ? -14.148 -48.531 -4.84 1 91.62 26 TYR B O 1
ATOM 6273 N N . LEU B 1 27 ? -13.242 -49.969 -6.289 1 90.81 27 LEU B N 1
ATOM 6274 C CA . LEU B 1 27 ? -13.398 -49.125 -7.465 1 90.81 27 LEU B CA 1
ATOM 6275 C C . LEU B 1 27 ? -14.875 -48.938 -7.785 1 90.81 27 LEU B C 1
ATOM 6277 O O . LEU B 1 27 ? -15.273 -47.844 -8.242 1 90.81 27 LEU B O 1
ATOM 6281 N N . TRP B 1 28 ? -15.711 -49.969 -7.605 1 92.94 28 TRP B N 1
ATOM 6282 C CA . TRP B 1 28 ? -17.125 -49.844 -7.918 1 92.94 28 TRP B CA 1
ATOM 6283 C C . TRP B 1 28 ? -17.781 -48.781 -7.023 1 92.94 28 TRP B C 1
ATOM 6285 O O . TRP B 1 28 ? -18.703 -48.094 -7.453 1 92.94 28 TRP B O 1
ATOM 6295 N N . SER B 1 29 ? -17.391 -48.75 -5.758 1 93.88 29 SER B N 1
ATOM 6296 C CA . SER B 1 29 ? -17.938 -47.75 -4.836 1 93.88 29 SER B CA 1
ATOM 6297 C C . SER B 1 29 ? -17.516 -46.344 -5.242 1 93.88 29 SER B C 1
ATOM 6299 O O . SER B 1 29 ? -18.281 -45.375 -5.07 1 93.88 29 SER B O 1
ATOM 6301 N N . LYS B 1 30 ? -16.297 -46.219 -5.766 1 93.25 30 LYS B N 1
ATOM 6302 C CA . LYS B 1 30 ? -15.852 -44.906 -6.281 1 93.25 30 LYS B CA 1
ATOM 6303 C C . LYS B 1 30 ? -16.703 -44.469 -7.457 1 93.25 30 LYS B C 1
ATOM 6305 O O . LYS B 1 30 ? -17.109 -43.312 -7.539 1 93.25 30 LYS B O 1
ATOM 6310 N N . LYS B 1 31 ? -17 -45.344 -8.359 1 95 31 LYS B N 1
ATOM 6311 C CA . LYS B 1 31 ? -17.859 -45.062 -9.5 1 95 31 LYS B CA 1
ATOM 6312 C C . LYS B 1 31 ? -19.266 -44.656 -9.047 1 95 31 LYS B C 1
ATOM 6314 O O . LYS B 1 31 ? -19.859 -43.75 -9.594 1 95 31 LYS B O 1
ATOM 6319 N N . LEU B 1 32 ? -19.734 -45.375 -8.039 1 95.56 32 LEU B N 1
ATOM 6320 C CA . LEU B 1 32 ? -21.047 -45.062 -7.496 1 95.56 32 LEU B CA 1
ATOM 6321 C C . LEU B 1 32 ? -21.062 -43.656 -6.879 1 95.56 32 LEU B C 1
ATOM 6323 O O . LEU B 1 32 ? -22.062 -42.938 -7.008 1 95.56 32 LEU B O 1
ATOM 6327 N N . LEU B 1 33 ? -20.047 -43.375 -6.168 1 95.38 33 LEU B N 1
ATOM 6328 C CA . LEU B 1 33 ? -19.938 -42.062 -5.566 1 95.38 33 LEU B CA 1
ATOM 6329 C C . LEU B 1 33 ? -19.953 -40.969 -6.633 1 95.38 33 LEU B C 1
ATOM 6331 O O . LEU B 1 33 ? -20.578 -39.938 -6.449 1 95.38 33 LEU B O 1
ATOM 6335 N N . ILE B 1 34 ? -19.266 -41.156 -7.738 1 95.81 34 ILE B N 1
ATOM 6336 C CA . ILE B 1 34 ? -19.234 -40.188 -8.844 1 95.81 34 ILE B CA 1
ATOM 6337 C C . ILE B 1 34 ? -20.641 -40.031 -9.422 1 95.81 34 ILE B C 1
ATOM 6339 O O . ILE B 1 34 ? -21.078 -38.906 -9.688 1 95.81 34 ILE B O 1
ATOM 6343 N N . ILE B 1 35 ? -21.344 -41.125 -9.539 1 96.56 35 ILE B N 1
ATOM 6344 C CA . ILE B 1 35 ? -22.703 -41.094 -10.078 1 96.56 35 ILE B CA 1
ATOM 6345 C C . ILE B 1 35 ? -23.609 -40.312 -9.117 1 96.56 35 ILE B C 1
ATOM 6347 O O . ILE B 1 35 ? -24.406 -39.469 -9.547 1 96.56 35 ILE B O 1
ATOM 6351 N N . LEU B 1 36 ? -23.484 -40.625 -7.816 1 96.12 36 LEU B N 1
ATOM 6352 C CA . LEU B 1 36 ? -24.281 -39.938 -6.812 1 96.12 36 LEU B CA 1
ATOM 6353 C C . LEU B 1 36 ? -23.984 -38.438 -6.852 1 96.12 36 LEU B C 1
ATOM 6355 O O . LEU B 1 36 ? -24.891 -37.625 -6.695 1 96.12 36 LEU B O 1
ATOM 6359 N N . PHE B 1 37 ? -22.781 -38.094 -7.027 1 96.44 37 PHE B N 1
ATOM 6360 C CA . PHE B 1 37 ? -22.359 -36.719 -7.121 1 96.44 37 PHE B CA 1
ATOM 6361 C C . PHE B 1 37 ? -23.031 -36 -8.297 1 96.44 37 PHE B C 1
ATOM 6363 O O . PHE B 1 37 ? -23.625 -34.938 -8.125 1 96.44 37 PHE B O 1
ATOM 6370 N N . LEU B 1 38 ? -23 -36.594 -9.461 1 97.56 38 LEU B N 1
ATOM 6371 C CA . LEU B 1 38 ? -23.594 -36 -10.656 1 97.56 38 LEU B CA 1
ATOM 6372 C C . LEU B 1 38 ? -25.109 -35.906 -10.508 1 97.56 38 LEU B C 1
ATOM 6374 O O . LEU B 1 38 ? -25.703 -34.875 -10.875 1 97.56 38 LEU B O 1
ATOM 6378 N N . ILE B 1 39 ? -25.719 -36.906 -9.906 1 97.44 39 ILE B N 1
ATOM 6379 C CA . ILE B 1 39 ? -27.172 -36.938 -9.773 1 97.44 39 ILE B CA 1
ATOM 6380 C C . ILE B 1 39 ? -27.625 -35.875 -8.75 1 97.44 39 ILE B C 1
ATOM 6382 O O . ILE B 1 39 ? -28.547 -35.125 -9.016 1 97.44 39 ILE B O 1
ATOM 6386 N N . CYS B 1 40 ? -27 -35.875 -7.574 1 96.81 40 CYS B N 1
ATOM 6387 C CA . CYS B 1 40 ? -27.375 -34.938 -6.527 1 96.81 40 CYS B CA 1
ATOM 6388 C C . CYS B 1 40 ? -27.234 -33.5 -7.016 1 96.81 40 CYS B C 1
ATOM 6390 O O . CYS B 1 40 ? -28.094 -32.656 -6.75 1 96.81 40 CYS B O 1
ATOM 6392 N N . ASN B 1 41 ? -26.172 -33.188 -7.762 1 97.62 41 ASN B N 1
ATOM 6393 C CA . ASN B 1 41 ? -25.969 -31.844 -8.266 1 97.62 41 ASN B CA 1
ATOM 6394 C C . ASN B 1 41 ? -26.953 -31.5 -9.383 1 97.62 41 ASN B C 1
ATOM 6396 O O . ASN B 1 41 ? -27.422 -30.359 -9.477 1 97.62 41 ASN B O 1
ATOM 6400 N N . ALA B 1 42 ? -27.281 -32.469 -10.18 1 98 42 ALA B N 1
ATOM 6401 C CA . ALA B 1 42 ? -28.281 -32.219 -11.219 1 98 42 ALA B CA 1
ATOM 6402 C C . ALA B 1 42 ? -29.641 -31.938 -10.617 1 98 42 ALA B C 1
ATOM 6404 O O . ALA B 1 42 ? -30.344 -31.031 -11.07 1 98 42 ALA B O 1
ATOM 6405 N N . ILE B 1 43 ? -30.016 -32.719 -9.617 1 97.19 43 ILE B N 1
ATOM 6406 C CA . ILE B 1 43 ? -31.297 -32.5 -8.945 1 97.19 43 ILE B CA 1
ATOM 6407 C C . ILE B 1 43 ? -31.344 -31.109 -8.336 1 97.19 43 ILE B C 1
ATOM 6409 O O . ILE B 1 43 ? -32.344 -30.375 -8.5 1 97.19 43 ILE B O 1
ATOM 6413 N N . TYR B 1 44 ? -30.297 -30.766 -7.691 1 97 44 TYR B N 1
ATOM 6414 C CA . TYR B 1 44 ? -30.219 -29.438 -7.074 1 97 44 TYR B CA 1
ATOM 6415 C C . TYR B 1 44 ? -30.359 -28.344 -8.125 1 97 44 TYR B C 1
ATOM 6417 O O . TYR B 1 44 ? -31.141 -27.406 -7.953 1 97 44 TYR B O 1
ATOM 6425 N N . LEU B 1 45 ? -29.641 -28.422 -9.258 1 97.69 45 LEU B N 1
ATOM 6426 C CA . LEU B 1 45 ? -29.609 -27.375 -10.266 1 97.69 45 LEU B CA 1
ATOM 6427 C C . LEU B 1 45 ? -30.938 -27.266 -10.992 1 97.69 45 LEU B C 1
ATOM 6429 O O . LEU B 1 45 ? -31.375 -26.172 -11.344 1 97.69 45 LEU B O 1
ATOM 6433 N N . ILE B 1 46 ? -31.531 -28.406 -11.211 1 97.31 46 ILE B N 1
ATOM 6434 C CA . ILE B 1 46 ? -32.844 -28.391 -11.844 1 97.31 46 ILE B CA 1
ATOM 6435 C C . ILE B 1 46 ? -33.875 -27.734 -10.914 1 97.31 46 ILE B C 1
ATOM 6437 O O . ILE B 1 46 ? -34.625 -26.875 -11.344 1 97.31 46 ILE B O 1
ATOM 6441 N N . TRP B 1 47 ? -33.812 -28.172 -9.664 1 95.69 47 TRP B N 1
ATOM 6442 C CA . TRP B 1 47 ? -34.688 -27.547 -8.664 1 95.69 47 TRP B CA 1
ATOM 6443 C C . TRP B 1 47 ? -34.406 -26.047 -8.562 1 95.69 47 TRP B C 1
ATOM 6445 O O . TRP B 1 47 ? -35.344 -25.25 -8.539 1 95.69 47 TRP B O 1
ATOM 6455 N N . ARG B 1 48 ? -33.125 -25.672 -8.531 1 95.19 48 ARG B N 1
ATOM 6456 C CA . ARG B 1 48 ? -32.688 -24.281 -8.469 1 95.19 48 ARG B CA 1
ATOM 6457 C C . ARG B 1 48 ? -33.25 -23.484 -9.641 1 95.19 48 ARG B C 1
ATOM 6459 O O . ARG B 1 48 ? -33.656 -22.328 -9.461 1 95.19 48 ARG B O 1
ATOM 6466 N N . THR B 1 49 ? -33.25 -23.953 -10.781 1 96.38 49 THR B N 1
ATOM 6467 C CA . THR B 1 49 ? -33.656 -23.281 -12.016 1 96.38 49 THR B CA 1
ATOM 6468 C C . THR B 1 49 ? -35.156 -22.953 -11.992 1 96.38 49 THR B C 1
ATOM 6470 O O . THR B 1 49 ? -35.562 -21.859 -12.398 1 96.38 49 THR B O 1
ATOM 6473 N N . PHE B 1 50 ? -35.938 -23.766 -11.344 1 94.62 50 PHE B N 1
ATOM 6474 C CA . PHE B 1 50 ? -37.406 -23.594 -11.5 1 94.62 50 PHE B CA 1
ATOM 6475 C C . PHE B 1 50 ? -38 -23 -10.242 1 94.62 50 PHE B C 1
ATOM 6477 O O . PHE B 1 50 ? -39.062 -22.359 -10.305 1 94.62 50 PHE B O 1
ATOM 6484 N N . TYR B 1 51 ? -37.312 -23.016 -9.133 1 93.62 51 TYR B N 1
ATOM 6485 C CA . TYR B 1 51 ? -38.031 -22.703 -7.914 1 93.62 51 TYR B CA 1
ATOM 6486 C C . TYR B 1 51 ? -37.312 -21.609 -7.117 1 93.62 51 TYR B C 1
ATOM 6488 O O . TYR B 1 51 ? -37.875 -21.078 -6.148 1 93.62 51 TYR B O 1
ATOM 6496 N N . SER B 1 52 ? -36.156 -21.203 -7.484 1 92.81 52 SER B N 1
ATOM 6497 C CA . SER B 1 52 ? -35.406 -20.375 -6.547 1 92.81 52 SER B CA 1
ATOM 6498 C C . SER B 1 52 ? -35.094 -19 -7.141 1 92.81 52 SER B C 1
ATOM 6500 O O . SER B 1 52 ? -34.531 -18.141 -6.465 1 92.81 52 SER B O 1
ATOM 6502 N N . LEU B 1 53 ? -35.406 -18.641 -8.328 1 94.19 53 LEU B N 1
ATOM 6503 C CA . LEU B 1 53 ? -35.094 -17.359 -8.938 1 94.19 53 LEU B CA 1
ATOM 6504 C C . LEU B 1 53 ? -35.875 -16.234 -8.281 1 94.19 53 LEU B C 1
ATOM 6506 O O . LEU B 1 53 ? -37.094 -16.375 -8.047 1 94.19 53 LEU B O 1
ATOM 6510 N N . PRO B 1 54 ? -35.219 -15.133 -7.98 1 92.75 54 PRO B N 1
ATOM 6511 C CA . PRO B 1 54 ? -35.906 -14.031 -7.316 1 92.75 54 PRO B CA 1
ATOM 6512 C C . PRO B 1 54 ? -36.781 -13.227 -8.273 1 92.75 54 PRO B C 1
ATOM 6514 O O . PRO B 1 54 ? -36.469 -13.117 -9.461 1 92.75 54 PRO B O 1
ATOM 6517 N N . THR B 1 55 ? -37.906 -12.633 -7.738 1 90.44 55 THR B N 1
ATOM 6518 C CA . THR B 1 55 ? -38.812 -11.812 -8.539 1 90.44 55 THR B CA 1
ATOM 6519 C C . THR B 1 55 ? -39.031 -10.461 -7.875 1 90.44 55 THR B C 1
ATOM 6521 O O . THR B 1 55 ? -40 -9.766 -8.203 1 90.44 55 THR B O 1
ATOM 6524 N N . ILE B 1 56 ? -38.25 -10.086 -6.973 1 87.5 56 ILE B N 1
ATOM 6525 C CA . ILE B 1 56 ? -38.438 -8.891 -6.16 1 87.5 56 ILE B CA 1
ATOM 6526 C C . ILE B 1 56 ? -38.188 -7.645 -7.012 1 87.5 56 ILE B C 1
ATOM 6528 O O . ILE B 1 56 ? -39.031 -6.734 -7.035 1 87.5 56 ILE B O 1
ATOM 6532 N N . ASN B 1 57 ? -37.062 -7.523 -7.715 1 90.69 57 ASN B N 1
ATOM 6533 C CA . ASN B 1 57 ? -36.719 -6.414 -8.602 1 90.69 57 ASN B CA 1
ATOM 6534 C C . ASN B 1 57 ? -35.781 -6.852 -9.711 1 90.69 57 ASN B C 1
ATOM 6536 O O . ASN B 1 57 ? -35.344 -8 -9.734 1 90.69 57 ASN B O 1
ATOM 6540 N N . LEU B 1 58 ? -35.531 -6.004 -10.641 1 93.12 58 LEU B N 1
ATOM 6541 C CA . LEU B 1 58 ? -34.781 -6.332 -11.844 1 93.12 58 LEU B CA 1
ATOM 6542 C C . LEU B 1 58 ? -33.312 -6.672 -11.484 1 93.12 58 LEU B C 1
ATOM 6544 O O . LEU B 1 58 ? -32.75 -7.613 -12.039 1 93.12 58 LEU B O 1
ATOM 6548 N N . ILE B 1 59 ? -32.75 -5.949 -10.586 1 94.25 59 ILE B N 1
ATOM 6549 C CA . ILE B 1 59 ? -31.359 -6.164 -10.227 1 94.25 59 ILE B CA 1
ATOM 6550 C C . ILE B 1 59 ? -31.188 -7.535 -9.57 1 94.25 59 ILE B C 1
ATOM 6552 O O . ILE B 1 59 ? -30.219 -8.25 -9.844 1 94.25 59 ILE B O 1
ATOM 6556 N N . SER B 1 60 ? -32.062 -7.941 -8.773 1 94.75 60 SER B N 1
ATOM 6557 C CA . SER B 1 60 ? -32.031 -9.25 -8.125 1 94.75 60 SER B CA 1
ATOM 6558 C C . SER B 1 60 ? -32.219 -10.375 -9.133 1 94.75 60 SER B C 1
ATOM 6560 O O . SER B 1 60 ? -31.609 -11.43 -9.023 1 94.75 60 SER B O 1
ATOM 6562 N N . ILE B 1 61 ? -33.094 -10.117 -10.109 1 96.12 61 ILE B N 1
ATOM 6563 C CA . ILE B 1 61 ? -33.312 -11.109 -11.156 1 96.12 61 ILE B CA 1
ATOM 6564 C C . ILE B 1 61 ? -32.031 -11.328 -11.938 1 96.12 61 ILE B C 1
ATOM 6566 O O . ILE B 1 61 ? -31.625 -12.469 -12.164 1 96.12 61 ILE B O 1
ATOM 6570 N N . ILE B 1 62 ? -31.422 -10.258 -12.258 1 97.06 62 ILE B N 1
ATOM 6571 C CA . ILE B 1 62 ? -30.172 -10.328 -13.008 1 97.06 62 ILE B CA 1
ATOM 6572 C C . ILE B 1 62 ? -29.109 -11.047 -12.18 1 97.06 62 ILE B C 1
ATOM 6574 O O . ILE B 1 62 ? -28.422 -11.938 -12.68 1 97.06 62 ILE B O 1
ATOM 6578 N N . ALA B 1 63 ? -28.984 -10.695 -10.93 1 96.88 63 ALA B N 1
ATOM 6579 C CA . ALA B 1 63 ? -28.031 -11.336 -10.039 1 96.88 63 ALA B CA 1
ATOM 6580 C C . ALA B 1 63 ? -28.312 -12.828 -9.906 1 96.88 63 ALA B C 1
ATOM 6582 O O . ALA B 1 63 ? -27.391 -13.648 -9.906 1 96.88 63 ALA B O 1
ATOM 6583 N N . GLY B 1 64 ? -29.578 -13.188 -9.797 1 97.31 64 GLY B N 1
ATOM 6584 C CA . GLY B 1 64 ? -29.953 -14.586 -9.703 1 97.31 64 GLY B CA 1
ATOM 6585 C C . GLY B 1 64 ? -29.625 -15.383 -10.953 1 97.31 64 GLY B C 1
ATOM 6586 O O . GLY B 1 64 ? -29.141 -16.516 -10.859 1 97.31 64 GLY B O 1
ATOM 6587 N N . ILE B 1 65 ? -29.844 -14.789 -12.062 1 97.75 65 ILE B N 1
ATOM 6588 C CA . ILE B 1 65 ? -29.578 -15.453 -13.336 1 97.75 65 ILE B CA 1
ATOM 6589 C C . ILE B 1 65 ? -28.078 -15.656 -13.508 1 97.75 65 ILE B C 1
ATOM 6591 O O . ILE B 1 65 ? -27.641 -16.734 -13.922 1 97.75 65 ILE B O 1
ATOM 6595 N N . ILE B 1 66 ? -27.344 -14.641 -13.156 1 97.94 66 ILE B N 1
ATOM 6596 C CA . ILE B 1 66 ? -25.891 -14.727 -13.281 1 97.94 66 ILE B CA 1
ATOM 6597 C C . ILE B 1 66 ? -25.359 -15.852 -12.391 1 97.94 66 ILE B C 1
ATOM 6599 O O . ILE B 1 66 ? -24.516 -16.656 -12.82 1 97.94 66 ILE B O 1
ATOM 6603 N N . LEU B 1 67 ? -25.828 -15.945 -11.188 1 98 67 LEU B N 1
ATOM 6604 C CA . LEU B 1 67 ? -25.406 -17 -10.273 1 98 67 LEU B CA 1
ATOM 6605 C C . LEU B 1 67 ? -25.812 -18.375 -10.797 1 98 67 LEU B C 1
ATOM 6607 O O . LEU B 1 67 ? -25.031 -19.312 -10.734 1 98 67 LEU B O 1
ATOM 6611 N N . LEU B 1 68 ? -27 -18.469 -11.32 1 97.75 68 LEU B N 1
ATOM 6612 C CA . LEU B 1 68 ? -27.5 -19.734 -11.852 1 97.75 68 LEU B CA 1
ATOM 6613 C C . LEU B 1 68 ? -26.656 -20.203 -13.023 1 97.75 68 LEU B C 1
ATOM 6615 O O . LEU B 1 68 ? -26.281 -21.391 -13.086 1 97.75 68 LEU B O 1
ATOM 6619 N N . ILE B 1 69 ? -26.328 -19.312 -13.922 1 98.06 69 ILE B N 1
ATOM 6620 C CA . ILE B 1 69 ? -25.5 -19.656 -15.07 1 98.06 69 ILE B CA 1
ATOM 6621 C C . ILE B 1 69 ? -24.141 -20.125 -14.602 1 98.06 69 ILE B C 1
ATOM 6623 O O . ILE B 1 69 ? -23.578 -21.094 -15.141 1 98.06 69 ILE B O 1
ATOM 6627 N N . THR B 1 70 ? -23.641 -19.484 -13.641 1 98.12 70 THR B N 1
ATOM 6628 C CA . THR B 1 70 ? -22.344 -19.844 -13.086 1 98.12 70 THR B CA 1
ATOM 6629 C C . THR B 1 70 ? -22.391 -21.234 -12.469 1 98.12 70 THR B C 1
ATOM 6631 O O . THR B 1 70 ? -21.469 -22.031 -12.641 1 98.12 70 THR B O 1
ATOM 6634 N N . GLU B 1 71 ? -23.422 -21.594 -11.773 1 97.75 71 GLU B N 1
ATOM 6635 C CA . GLU B 1 71 ? -23.578 -22.922 -11.172 1 97.75 71 GLU B CA 1
ATOM 6636 C C . GLU B 1 71 ? -23.688 -24 -12.242 1 97.75 71 GLU B C 1
ATOM 6638 O O . GLU B 1 71 ? -23.125 -25.078 -12.102 1 97.75 71 GLU B O 1
ATOM 6643 N N . TRP B 1 72 ? -24.406 -23.672 -13.266 1 98.06 72 TRP B N 1
ATOM 6644 C CA . TRP B 1 72 ? -24.516 -24.625 -14.375 1 98.06 72 TRP B CA 1
ATOM 6645 C C . TRP B 1 72 ? -23.156 -24.812 -15.047 1 98.06 72 TRP B C 1
ATOM 6647 O O . TRP B 1 72 ? -22.812 -25.938 -15.445 1 98.06 72 TRP B O 1
ATOM 6657 N N . ALA B 1 73 ? -22.438 -23.766 -15.211 1 97.75 73 ALA B N 1
ATOM 6658 C CA . ALA B 1 73 ? -21.094 -23.859 -15.789 1 97.75 73 ALA B CA 1
ATOM 6659 C C . ALA B 1 73 ? -20.203 -24.781 -14.945 1 97.75 73 ALA B C 1
ATOM 6661 O O . ALA B 1 73 ? -19.453 -25.594 -15.484 1 97.75 73 ALA B O 1
ATOM 6662 N N . GLY B 1 74 ? -20.328 -24.594 -13.664 1 96.56 74 GLY B N 1
ATOM 6663 C CA . GLY B 1 74 ? -19.578 -25.469 -12.773 1 96.56 74 GLY B CA 1
ATOM 6664 C C . GLY B 1 74 ? -19.984 -26.922 -12.891 1 96.56 74 GLY B C 1
ATOM 6665 O O . GLY B 1 74 ? -19.141 -27.812 -12.82 1 96.56 74 GLY B O 1
ATOM 6666 N N . TYR B 1 75 ? -21.234 -27.172 -13.078 1 97.56 75 TYR B N 1
ATOM 6667 C CA . TYR B 1 75 ? -21.734 -28.531 -13.234 1 97.56 75 TYR B CA 1
ATOM 6668 C C . TYR B 1 75 ? -21.188 -29.156 -14.508 1 97.56 75 TYR B C 1
ATOM 6670 O O . TYR B 1 75 ? -20.828 -30.344 -14.516 1 97.56 75 TYR B O 1
ATOM 6678 N N . LEU B 1 76 ? -21.094 -28.422 -15.547 1 97 76 LEU B N 1
ATOM 6679 C CA . LEU B 1 76 ? -20.547 -28.922 -16.797 1 97 76 LEU B CA 1
ATOM 6680 C C . LEU B 1 76 ? -19.094 -29.344 -16.609 1 97 76 LEU B C 1
ATOM 6682 O O . LEU B 1 76 ? -18.672 -30.391 -17.109 1 97 76 LEU B O 1
ATOM 6686 N N . GLN B 1 77 ? -18.375 -28.578 -15.93 1 95.88 77 GLN B N 1
ATOM 6687 C CA . GLN B 1 77 ? -16.984 -28.922 -15.641 1 95.88 77 GLN B CA 1
ATOM 6688 C C . GLN B 1 77 ? -16.906 -30.188 -14.781 1 95.88 77 GLN B C 1
ATOM 6690 O O . GLN B 1 77 ? -15.992 -31 -14.938 1 95.88 77 GLN B O 1
ATOM 6695 N N . SER B 1 78 ? -17.859 -30.312 -13.883 1 95.38 78 SER B N 1
ATOM 6696 C CA . SER B 1 78 ? -17.891 -31.469 -13.008 1 95.38 78 SER B CA 1
ATOM 6697 C C . SER B 1 78 ? -18.141 -32.75 -13.797 1 95.38 78 SER B C 1
ATOM 6699 O O . SER B 1 78 ? -17.641 -33.812 -13.445 1 95.38 78 SER B O 1
ATOM 6701 N N . ILE B 1 79 ? -18.875 -32.625 -14.836 1 96.81 79 ILE B N 1
ATOM 6702 C CA . ILE B 1 79 ? -19.125 -33.781 -15.695 1 96.81 79 ILE B CA 1
ATOM 6703 C C . ILE B 1 79 ? -17.812 -34.25 -16.344 1 96.81 79 ILE B C 1
ATOM 6705 O O . ILE B 1 79 ? -17.484 -35.438 -16.297 1 96.81 79 ILE B O 1
ATOM 6709 N N . VAL B 1 80 ? -17.078 -33.375 -16.875 1 96.31 80 VAL B N 1
ATOM 6710 C CA . VAL B 1 80 ? -15.82 -33.688 -17.531 1 96.31 80 VAL B CA 1
ATOM 6711 C C . VAL B 1 80 ? -14.828 -34.25 -16.516 1 96.31 80 VAL B C 1
ATOM 6713 O O . VAL B 1 80 ? -14.148 -35.25 -16.766 1 96.31 80 VAL B O 1
ATOM 6716 N N . PHE B 1 81 ? -14.812 -33.594 -15.367 1 93.75 81 PHE B N 1
ATOM 6717 C CA . PHE B 1 81 ? -13.938 -34.062 -14.297 1 93.75 81 PHE B CA 1
ATOM 6718 C C . PHE B 1 81 ? -14.258 -35.5 -13.922 1 93.75 81 PHE B C 1
ATOM 6720 O O . PHE B 1 81 ? -13.359 -36.281 -13.695 1 93.75 81 PHE B O 1
ATOM 6727 N N . SER B 1 82 ? -15.539 -35.844 -13.875 1 95.25 82 SER B N 1
ATOM 6728 C CA . SER B 1 82 ? -15.984 -37.188 -13.539 1 95.25 82 SER B CA 1
ATOM 6729 C C . SER B 1 82 ? -15.586 -38.188 -14.609 1 95.25 82 SER B C 1
ATOM 6731 O O . SER B 1 82 ? -15.203 -39.312 -14.289 1 95.25 82 SER B O 1
ATOM 6733 N N . ILE B 1 83 ? -15.57 -37.75 -15.812 1 95.62 83 ILE B N 1
ATOM 6734 C CA . ILE B 1 83 ? -15.188 -38.625 -16.922 1 95.62 83 ILE B CA 1
ATOM 6735 C C . ILE B 1 83 ? -13.695 -38.938 -16.844 1 95.62 83 ILE B C 1
ATOM 6737 O O . ILE B 1 83 ? -13.305 -40.094 -16.922 1 95.62 83 ILE B O 1
ATOM 6741 N N . VAL B 1 84 ? -12.938 -37.969 -16.609 1 93.69 84 VAL B N 1
ATOM 6742 C CA . VAL B 1 84 ? -11.484 -38.125 -16.578 1 93.69 84 VAL B CA 1
ATOM 6743 C C . VAL B 1 84 ? -11.078 -38.938 -15.344 1 93.69 84 VAL B C 1
ATOM 6745 O O . VAL B 1 84 ? -10.102 -39.688 -15.375 1 93.69 84 VAL B O 1
ATOM 6748 N N . SER B 1 85 ? -11.883 -38.906 -14.258 1 91.56 85 SER B N 1
ATOM 6749 C CA . SER B 1 85 ? -11.547 -39.531 -12.984 1 91.56 85 SER B CA 1
ATOM 6750 C C . SER B 1 85 ? -12.266 -40.875 -12.828 1 91.56 85 SER B C 1
ATOM 6752 O O . SER B 1 85 ? -12.234 -41.469 -11.75 1 91.56 85 SER B O 1
ATOM 6754 N N . TRP B 1 86 ? -12.898 -41.281 -13.82 1 91.88 86 TRP B N 1
ATOM 6755 C CA . TRP B 1 86 ? -13.766 -42.469 -13.766 1 91.88 86 TRP B CA 1
ATOM 6756 C C . TRP B 1 86 ? -12.984 -43.719 -13.367 1 91.88 86 TRP B C 1
ATOM 6758 O O . TRP B 1 86 ? -13.469 -44.531 -12.594 1 91.88 86 TRP B O 1
ATOM 6768 N N . LYS B 1 87 ? -11.781 -43.906 -13.852 1 88.81 87 LYS B N 1
ATOM 6769 C CA . LYS B 1 87 ? -10.906 -45.031 -13.508 1 88.81 87 LYS B CA 1
ATOM 6770 C C . LYS B 1 87 ? -9.438 -44.625 -13.641 1 88.81 87 LYS B C 1
ATOM 6772 O O . LYS B 1 87 ? -9.094 -43.75 -14.445 1 88.81 87 LYS B O 1
ATOM 6777 N N . PRO B 1 88 ? -8.68 -45.281 -12.836 1 84.62 88 PRO B N 1
ATOM 6778 C CA . PRO B 1 88 ? -7.242 -45 -12.977 1 84.62 88 PRO B CA 1
ATOM 6779 C C . PRO B 1 88 ? -6.68 -45.5 -14.305 1 84.62 88 PRO B C 1
ATOM 6781 O O . PRO B 1 88 ? -7.156 -46.5 -14.852 1 84.62 88 PRO B O 1
ATOM 6784 N N . TYR B 1 89 ? -5.785 -44.719 -14.828 1 87.88 89 TYR B N 1
ATOM 6785 C CA . TYR B 1 89 ? -5.164 -45.062 -16.109 1 87.88 89 TYR B CA 1
ATOM 6786 C C . TYR B 1 89 ? -3.656 -44.844 -16.047 1 87.88 89 TYR B C 1
ATOM 6788 O O . TYR B 1 89 ? -3.188 -43.844 -15.508 1 87.88 89 TYR B O 1
ATOM 6796 N N . LYS B 1 90 ? -2.914 -45.875 -16.469 1 86 90 LYS B N 1
ATOM 6797 C CA . LYS B 1 90 ? -1.464 -45.75 -16.609 1 86 90 LYS B CA 1
ATOM 6798 C C . LYS B 1 90 ? -0.969 -46.5 -17.844 1 86 90 LYS B C 1
ATOM 6800 O O . LYS B 1 90 ? -1.332 -47.656 -18.062 1 86 90 LYS B O 1
ATOM 6805 N N . ARG B 1 91 ? -0.163 -45.781 -18.609 1 87.94 91 ARG B N 1
ATOM 6806 C CA . ARG B 1 91 ? 0.413 -46.375 -19.812 1 87.94 91 ARG B CA 1
ATOM 6807 C C . ARG B 1 91 ? 1.476 -47.406 -19.453 1 87.94 91 ARG B C 1
ATOM 6809 O O . ARG B 1 91 ? 2.256 -47.219 -18.516 1 87.94 91 ARG B O 1
ATOM 6816 N N . LYS B 1 92 ? 1.408 -48.438 -20.234 1 90.44 92 LYS B N 1
ATOM 6817 C CA . LYS B 1 92 ? 2.479 -49.406 -20.062 1 90.44 92 LYS B CA 1
ATOM 6818 C C . LYS B 1 92 ? 3.801 -48.875 -20.609 1 90.44 92 LYS B C 1
ATOM 6820 O O . LYS B 1 92 ? 3.836 -48.219 -21.656 1 90.44 92 LYS B O 1
ATOM 6825 N N . GLU B 1 93 ? 4.773 -49.125 -19.844 1 92.5 93 GLU B N 1
ATOM 6826 C CA . GLU B 1 93 ? 6.105 -48.688 -20.25 1 92.5 93 GLU B CA 1
ATOM 6827 C C . GLU B 1 93 ? 6.605 -49.469 -21.469 1 92.5 93 GLU B C 1
ATOM 6829 O O . GLU B 1 93 ? 6.398 -50.656 -21.562 1 92.5 93 GLU B O 1
ATOM 6834 N N . VAL B 1 94 ? 7.219 -48.75 -22.391 1 94.31 94 VAL B N 1
ATOM 6835 C CA . VAL B 1 94 ? 7.844 -49.344 -23.562 1 94.31 94 VAL B CA 1
ATOM 6836 C C . VAL B 1 94 ? 9.352 -49.094 -23.516 1 94.31 94 VAL B C 1
ATOM 6838 O O . VAL B 1 94 ? 9.812 -47.969 -23.656 1 94.31 94 VAL B O 1
ATOM 6841 N N . PRO B 1 95 ? 10.102 -50.125 -23.375 1 92.44 95 PRO B N 1
ATOM 6842 C CA . PRO B 1 95 ? 11.547 -49.938 -23.25 1 92.44 95 PRO B CA 1
ATOM 6843 C C . PRO B 1 95 ? 12.211 -49.594 -24.578 1 92.44 95 PRO B C 1
ATOM 6845 O O . PRO B 1 95 ? 11.617 -49.812 -25.641 1 92.44 95 PRO B O 1
ATOM 6848 N N . LEU B 1 96 ? 13.484 -49.156 -24.562 1 91.5 96 LEU B N 1
ATOM 6849 C CA . LEU B 1 96 ? 14.273 -48.781 -25.734 1 91.5 96 LEU B CA 1
ATOM 6850 C C . LEU B 1 96 ? 14.586 -50 -26.578 1 91.5 96 LEU B C 1
ATOM 6852 O O . LEU B 1 96 ? 14.828 -49.906 -27.781 1 91.5 96 LEU B O 1
ATOM 6856 N N . SER B 1 97 ? 14.57 -51.156 -25.984 1 87.94 97 SER B N 1
ATOM 6857 C CA . SER B 1 97 ? 14.953 -52.406 -26.641 1 87.94 97 SER B CA 1
ATOM 6858 C C . SER B 1 97 ? 13.969 -52.781 -27.734 1 87.94 97 SER B C 1
ATOM 6860 O O . SER B 1 97 ? 14.25 -53.625 -28.562 1 87.94 97 SER B O 1
ATOM 6862 N N . THR B 1 98 ? 12.898 -52.125 -27.703 1 88.06 98 THR B N 1
ATOM 6863 C CA . THR B 1 98 ? 11.898 -52.375 -28.734 1 88.06 98 THR B CA 1
ATOM 6864 C C . THR B 1 98 ? 12.391 -51.906 -30.094 1 88.06 98 THR B C 1
ATOM 6866 O O . THR B 1 98 ? 11.922 -52.344 -31.141 1 88.06 98 THR B O 1
ATOM 6869 N N . PHE B 1 99 ? 13.414 -51 -30.109 1 89.12 99 PHE B N 1
ATOM 6870 C CA . PHE B 1 99 ? 13.984 -50.5 -31.344 1 89.12 99 PHE B CA 1
ATOM 6871 C C . PHE B 1 99 ? 15.133 -51.375 -31.828 1 89.12 99 PHE B C 1
ATOM 6873 O O . PHE B 1 99 ? 15.953 -51.812 -31.031 1 89.12 99 PHE B O 1
ATOM 6880 N N . GLU B 1 100 ? 15.078 -51.625 -33.062 1 88 100 GLU B N 1
ATOM 6881 C CA . GLU B 1 100 ? 16.266 -52.219 -33.656 1 88 100 GLU B CA 1
ATOM 6882 C C . GLU B 1 100 ? 17.375 -51.188 -33.812 1 88 100 GLU B C 1
ATOM 6884 O O . GLU B 1 100 ? 18.531 -51.438 -33.438 1 88 100 GLU B O 1
ATOM 6889 N N . LYS B 1 101 ? 16.969 -50.094 -34.406 1 92.38 101 LYS B N 1
ATOM 6890 C CA . LYS B 1 101 ? 17.859 -48.938 -34.531 1 92.38 101 LYS B CA 1
ATOM 6891 C C . LYS B 1 101 ? 17.25 -47.719 -33.812 1 92.38 101 LYS B C 1
ATOM 6893 O O . LYS B 1 101 ? 16.141 -47.281 -34.125 1 92.38 101 LYS B O 1
ATOM 6898 N N . LEU B 1 102 ? 18.078 -47.219 -32.938 1 95.81 102 LEU B N 1
ATOM 6899 C CA . LEU B 1 102 ? 17.594 -46.094 -32.156 1 95.81 102 LEU B CA 1
ATOM 6900 C C . LEU B 1 102 ? 17.5 -44.844 -33.031 1 95.81 102 LEU B C 1
ATOM 6902 O O . LEU B 1 102 ? 18.344 -44.625 -33.906 1 95.81 102 LEU B O 1
ATOM 6906 N N . PRO B 1 103 ? 16.484 -44.094 -32.844 1 96.94 103 PRO B N 1
ATOM 6907 C CA . PRO B 1 103 ? 16.344 -42.844 -33.625 1 96.94 103 PRO B CA 1
ATOM 6908 C C . PRO B 1 103 ? 17.297 -41.75 -33.156 1 96.94 103 PRO B C 1
ATOM 6910 O O . PRO B 1 103 ? 17.766 -41.781 -32.031 1 96.94 103 PRO B O 1
ATOM 6913 N N . THR B 1 104 ? 17.562 -40.781 -34.062 1 98 104 THR B N 1
ATOM 6914 C CA . THR B 1 104 ? 18.312 -39.594 -33.688 1 98 104 THR B CA 1
ATOM 6915 C C . THR B 1 104 ? 17.406 -38.594 -32.938 1 98 104 THR B C 1
ATOM 6917 O O . THR B 1 104 ? 16.219 -38.5 -33.219 1 98 104 THR B O 1
ATOM 6920 N N . VAL B 1 105 ? 18.031 -37.938 -31.969 1 98.44 105 VAL B N 1
ATOM 6921 C CA . VAL B 1 105 ? 17.25 -37.062 -31.125 1 98.44 105 VAL B CA 1
ATOM 6922 C C . VAL B 1 105 ? 17.891 -35.656 -31.125 1 98.44 105 VAL B C 1
ATOM 6924 O O . VAL B 1 105 ? 19.094 -35.531 -30.969 1 98.44 105 VAL B O 1
ATOM 6927 N N . ASP B 1 106 ? 17.078 -34.625 -31.375 1 98.62 106 ASP B N 1
ATOM 6928 C CA . ASP B 1 106 ? 17.469 -33.219 -31.234 1 98.62 106 ASP B CA 1
ATOM 6929 C C . ASP B 1 106 ? 16.781 -32.594 -30.031 1 98.62 106 ASP B C 1
ATOM 6931 O O . ASP B 1 106 ? 15.547 -32.5 -29.984 1 98.62 106 ASP B O 1
ATOM 6935 N N . ILE B 1 107 ? 17.531 -32.094 -29.047 1 98.69 107 ILE B N 1
ATOM 6936 C CA . ILE B 1 107 ? 16.969 -31.359 -27.906 1 98.69 107 ILE B CA 1
ATOM 6937 C C . ILE B 1 107 ? 17.062 -29.859 -28.156 1 98.69 107 ILE B C 1
ATOM 6939 O O . ILE B 1 107 ? 18.156 -29.328 -28.406 1 98.69 107 ILE B O 1
ATOM 6943 N N . PHE B 1 108 ? 15.906 -29.203 -28.156 1 98.56 108 PHE B N 1
ATOM 6944 C CA . PHE B 1 108 ? 15.844 -27.75 -28.297 1 98.56 108 PHE B CA 1
ATOM 6945 C C . PHE B 1 108 ? 15.641 -27.078 -26.953 1 98.56 108 PHE B C 1
ATOM 6947 O O . PHE B 1 108 ? 14.602 -27.25 -26.312 1 98.56 108 PHE B O 1
ATOM 6954 N N . ILE B 1 109 ? 16.609 -26.25 -26.516 1 98.38 109 ILE B N 1
ATOM 6955 C CA . ILE B 1 109 ? 16.484 -25.438 -25.297 1 98.38 109 ILE B CA 1
ATOM 6956 C C . ILE B 1 109 ? 16.172 -23.984 -25.688 1 98.38 109 ILE B C 1
ATOM 6958 O O . ILE B 1 109 ? 17.062 -23.25 -26.125 1 98.38 109 ILE B O 1
ATOM 6962 N N . ALA B 1 110 ? 14.984 -23.562 -25.422 1 96.75 110 ALA B N 1
ATOM 6963 C CA . ALA B 1 110 ? 14.578 -22.203 -25.781 1 96.75 110 ALA B CA 1
ATOM 6964 C C . ALA B 1 110 ? 14.969 -21.219 -24.672 1 96.75 110 ALA B C 1
ATOM 6966 O O . ALA B 1 110 ? 14.719 -21.453 -23.5 1 96.75 110 ALA B O 1
ATOM 6967 N N . THR B 1 111 ? 15.641 -20.094 -25.031 1 95.5 111 THR B N 1
ATOM 6968 C CA . THR B 1 111 ? 16.031 -19.078 -24.062 1 95.5 111 THR B CA 1
ATOM 6969 C C . THR B 1 111 ? 15.953 -17.688 -24.672 1 95.5 111 THR B C 1
ATOM 6971 O O . THR B 1 111 ? 16.078 -17.531 -25.891 1 95.5 111 THR B O 1
ATOM 6974 N N . TYR B 1 112 ? 15.617 -16.75 -23.938 1 91.94 112 TYR B N 1
ATOM 6975 C CA . TYR B 1 112 ? 15.555 -15.359 -24.375 1 91.94 112 TYR B CA 1
ATOM 6976 C C . TYR B 1 112 ? 16.328 -14.445 -23.422 1 91.94 112 TYR B C 1
ATOM 6978 O O . TYR B 1 112 ? 17.406 -13.961 -23.766 1 91.94 112 TYR B O 1
ATOM 6986 N N . ASN B 1 113 ? 15.852 -14.328 -22.141 1 87.94 113 ASN B N 1
ATOM 6987 C CA . ASN B 1 113 ? 16.5 -13.43 -21.188 1 87.94 113 ASN B CA 1
ATOM 6988 C C . ASN B 1 113 ? 16.703 -14.102 -19.828 1 87.94 113 ASN B C 1
ATOM 6990 O O . ASN B 1 113 ? 16.984 -13.438 -18.828 1 87.94 113 ASN B O 1
ATOM 6994 N N . GLU B 1 114 ? 16.594 -15.422 -19.781 1 89.56 114 GLU B N 1
ATOM 6995 C CA . GLU B 1 114 ? 16.797 -16.141 -18.531 1 89.56 114 GLU B CA 1
ATOM 6996 C C . GLU B 1 114 ? 18.234 -16.016 -18.062 1 89.56 114 GLU B C 1
ATOM 6998 O O . GLU B 1 114 ? 19.156 -15.953 -18.875 1 89.56 114 GLU B O 1
ATOM 7003 N N . PRO B 1 115 ? 18.484 -16.031 -16.797 1 87.38 115 PRO B N 1
ATOM 7004 C CA . PRO B 1 115 ? 19.844 -15.945 -16.25 1 87.38 115 PRO B CA 1
ATOM 7005 C C . PRO B 1 115 ? 20.75 -17.078 -16.75 1 87.38 115 PRO B C 1
ATOM 7007 O O . PRO B 1 115 ? 20.297 -18.203 -16.906 1 87.38 115 PRO B O 1
ATOM 7010 N N . ILE B 1 116 ? 21.953 -16.797 -16.875 1 90.19 116 ILE B N 1
ATOM 7011 C CA . ILE B 1 116 ? 22.938 -17.703 -17.453 1 90.19 116 ILE B CA 1
ATOM 7012 C C . ILE B 1 116 ? 23.109 -18.922 -16.547 1 90.19 116 ILE B C 1
ATOM 7014 O O . ILE B 1 116 ? 23.297 -20.047 -17.031 1 90.19 116 ILE B O 1
ATOM 7018 N N . ASP B 1 117 ? 23.016 -18.688 -15.234 1 86.81 117 ASP B N 1
ATOM 7019 C CA . ASP B 1 117 ? 23.188 -19.797 -14.297 1 86.81 117 ASP B CA 1
ATOM 7020 C C . ASP B 1 117 ? 22.047 -20.812 -14.422 1 86.81 117 ASP B C 1
ATOM 7022 O O . ASP B 1 117 ? 22.281 -22.016 -14.305 1 86.81 117 ASP B O 1
ATOM 7026 N N . LEU B 1 118 ? 20.984 -20.328 -14.641 1 89.06 118 LEU B N 1
ATOM 7027 C CA . LEU B 1 118 ? 19.812 -21.188 -14.836 1 89.06 118 LEU B CA 1
ATOM 7028 C C . LEU B 1 118 ? 19.938 -22 -16.125 1 89.06 118 LEU B C 1
ATOM 7030 O O . LEU B 1 118 ? 19.656 -23.203 -16.125 1 89.06 118 LEU B O 1
ATOM 7034 N N . LEU B 1 119 ? 20.344 -21.344 -17.109 1 94.31 119 LEU B N 1
ATOM 7035 C CA . LEU B 1 119 ? 20.531 -22 -18.391 1 94.31 119 LEU B CA 1
ATOM 7036 C C . LEU B 1 119 ? 21.641 -23.047 -18.312 1 94.31 119 LEU B C 1
ATOM 7038 O O . LEU B 1 119 ? 21.516 -24.125 -18.891 1 94.31 119 LEU B O 1
ATOM 7042 N N . LYS B 1 120 ? 22.656 -22.703 -17.625 1 94.5 120 LYS B N 1
ATOM 7043 C CA . LYS B 1 120 ? 23.797 -23.609 -17.453 1 94.5 120 LYS B CA 1
ATOM 7044 C C . LYS B 1 120 ? 23.344 -24.922 -16.828 1 94.5 120 LYS B C 1
ATOM 7046 O O . LYS B 1 120 ? 23.781 -26 -17.266 1 94.5 120 LYS B O 1
ATOM 7051 N N . ARG B 1 121 ? 22.453 -24.891 -15.898 1 92.25 121 ARG B N 1
ATOM 7052 C CA . ARG B 1 121 ? 21.938 -26.094 -15.242 1 92.25 121 ARG B CA 1
ATOM 7053 C C . ARG B 1 121 ? 21.203 -26.984 -16.234 1 92.25 121 ARG B C 1
ATOM 7055 O O . ARG B 1 121 ? 21.391 -28.203 -16.25 1 92.25 121 ARG B O 1
ATOM 7062 N N . THR B 1 122 ? 20.391 -26.391 -16.953 1 95.94 122 THR B N 1
ATOM 7063 C CA . THR B 1 122 ? 19.578 -27.125 -17.922 1 95.94 122 THR B CA 1
ATOM 7064 C C . THR B 1 122 ? 20.469 -27.781 -18.984 1 95.94 122 THR B C 1
ATOM 7066 O O . THR B 1 122 ? 20.266 -28.938 -19.328 1 95.94 122 THR B O 1
ATOM 7069 N N . ILE B 1 123 ? 21.484 -27.047 -19.5 1 97.19 123 ILE B N 1
ATOM 7070 C CA . ILE B 1 123 ? 22.391 -27.578 -20.5 1 97.19 123 ILE B CA 1
ATOM 7071 C C . ILE B 1 123 ? 23.156 -28.766 -19.922 1 97.19 123 ILE B C 1
ATOM 7073 O O . ILE B 1 123 ? 23.266 -29.812 -20.578 1 97.19 123 ILE B O 1
ATOM 7077 N N . ALA B 1 124 ? 23.625 -28.562 -18.719 1 95.5 124 ALA B N 1
ATOM 7078 C CA . ALA B 1 124 ? 24.328 -29.656 -18.047 1 95.5 124 ALA B CA 1
ATOM 7079 C C . ALA B 1 124 ? 23.438 -30.906 -17.938 1 95.5 124 ALA B C 1
ATOM 7081 O O . ALA B 1 124 ? 23.891 -32 -18.234 1 95.5 124 ALA B O 1
ATOM 7082 N N . GLY B 1 125 ? 22.234 -30.75 -17.547 1 95.5 125 GLY B N 1
ATOM 7083 C CA . GLY B 1 125 ? 21.297 -31.859 -17.453 1 95.5 125 GLY B CA 1
ATOM 7084 C C . GLY B 1 125 ? 21.078 -32.562 -18.766 1 95.5 125 GLY B C 1
ATOM 7085 O O . GLY B 1 125 ? 21.016 -33.812 -18.812 1 95.5 125 GLY B O 1
ATOM 7086 N N . CYS B 1 126 ? 20.984 -31.828 -19.812 1 97.31 126 CYS B N 1
ATOM 7087 C CA . CYS B 1 126 ? 20.781 -32.406 -21.141 1 97.31 126 CYS B CA 1
ATOM 7088 C C . CYS B 1 126 ? 21.984 -33.219 -21.578 1 97.31 126 CYS B C 1
ATOM 7090 O O . CYS B 1 126 ? 21.812 -34.25 -22.219 1 97.31 126 CYS B O 1
ATOM 7092 N N . THR B 1 127 ? 23.172 -32.75 -21.266 1 96.5 127 THR B N 1
ATOM 7093 C CA . THR B 1 127 ? 24.375 -33.469 -21.656 1 96.5 127 THR B CA 1
ATOM 7094 C C . THR B 1 127 ? 24.531 -34.75 -20.859 1 96.5 127 THR B C 1
ATOM 7096 O O . THR B 1 127 ? 25.297 -35.656 -21.25 1 96.5 127 THR B O 1
ATOM 7099 N N . LEU B 1 128 ? 23.812 -34.875 -19.781 1 94.5 128 LEU B N 1
ATOM 7100 C CA . LEU B 1 128 ? 23.938 -36.031 -18.906 1 94.5 128 LEU B CA 1
ATOM 7101 C C . LEU B 1 128 ? 22.922 -37.125 -19.25 1 94.5 128 LEU B C 1
ATOM 7103 O O . LEU B 1 128 ? 22.938 -38.219 -18.672 1 94.5 128 LEU B O 1
ATOM 7107 N N . ILE B 1 129 ? 22.094 -36.844 -20.203 1 96.5 129 ILE B N 1
ATOM 7108 C CA . ILE B 1 129 ? 21.047 -37.781 -20.594 1 96.5 129 ILE B CA 1
ATOM 7109 C C . ILE B 1 129 ? 21.688 -39.094 -21.125 1 96.5 129 ILE B C 1
ATOM 7111 O O . ILE B 1 129 ? 22.656 -39.031 -21.891 1 96.5 129 ILE B O 1
ATOM 7115 N N . THR B 1 130 ? 21.125 -40.188 -20.641 1 94.69 130 THR B N 1
ATOM 7116 C CA . THR B 1 130 ? 21.625 -41.5 -21.078 1 94.69 130 THR B CA 1
ATOM 7117 C C . THR B 1 130 ? 21.078 -41.844 -22.453 1 94.69 130 THR B C 1
ATOM 7119 O O . THR B 1 130 ? 19.953 -42.344 -22.562 1 94.69 130 THR B O 1
ATOM 7122 N N . TYR B 1 131 ? 21.828 -41.719 -23.484 1 96.5 131 TYR B N 1
ATOM 7123 C CA . TYR B 1 131 ? 21.562 -42 -24.891 1 96.5 131 TYR B CA 1
ATOM 7124 C C . TYR B 1 131 ? 22.844 -41.969 -25.719 1 96.5 131 TYR B C 1
ATOM 7126 O O . TYR B 1 131 ? 23.797 -41.25 -25.359 1 96.5 131 TYR B O 1
ATOM 7134 N N . PRO B 1 132 ? 22.984 -42.719 -26.766 1 95.62 132 PRO B N 1
ATOM 7135 C CA . PRO B 1 132 ? 24.219 -42.688 -27.562 1 95.62 132 PRO B CA 1
ATOM 7136 C C . PRO B 1 132 ? 24.547 -41.281 -28.047 1 95.62 132 PRO B C 1
ATOM 7138 O O . PRO B 1 132 ? 23.688 -40.625 -28.672 1 95.62 132 PRO B O 1
ATOM 7141 N N . LYS B 1 133 ? 25.766 -40.812 -27.844 1 94.25 133 LYS B N 1
ATOM 7142 C CA . LYS B 1 133 ? 26.172 -39.438 -28.078 1 94.25 133 LYS B CA 1
ATOM 7143 C C . LYS B 1 133 ? 26.078 -39.094 -29.562 1 94.25 133 LYS B C 1
ATOM 7145 O O . LYS B 1 133 ? 25.781 -37.938 -29.922 1 94.25 133 LYS B O 1
ATOM 7150 N N . GLU B 1 134 ? 26.297 -40.094 -30.391 1 95 134 GLU B N 1
ATOM 7151 C CA . GLU B 1 134 ? 26.281 -39.875 -31.828 1 95 134 GLU B CA 1
ATOM 7152 C C . GLU B 1 134 ? 24.859 -39.625 -32.344 1 95 134 GLU B C 1
ATOM 7154 O O . GLU B 1 134 ? 24.672 -39.062 -33.406 1 95 134 GLU B O 1
ATOM 7159 N N . LEU B 1 135 ? 23.922 -40.031 -31.547 1 97.5 135 LEU B N 1
ATOM 7160 C CA . LEU B 1 135 ? 22.531 -39.938 -31.984 1 97.5 135 LEU B CA 1
ATOM 7161 C C . LEU B 1 135 ? 21.844 -38.781 -31.266 1 97.5 135 LEU B C 1
ATOM 7163 O O . LEU B 1 135 ? 20.656 -38.531 -31.5 1 97.5 135 LEU B O 1
ATOM 7167 N N . LEU B 1 136 ? 22.578 -38.062 -30.391 1 97.94 136 LEU B N 1
ATOM 7168 C CA . LEU B 1 136 ? 21.984 -37 -29.578 1 97.94 136 LEU B CA 1
ATOM 7169 C C . LEU B 1 136 ? 22.609 -35.656 -29.906 1 97.94 136 LEU B C 1
ATOM 7171 O O . LEU B 1 136 ? 23.828 -35.5 -29.828 1 97.94 136 LEU B O 1
ATOM 7175 N N . ASN B 1 137 ? 21.766 -34.719 -30.328 1 98.12 137 ASN B N 1
ATOM 7176 C CA . ASN B 1 137 ? 22.203 -33.344 -30.547 1 98.12 137 ASN B CA 1
ATOM 7177 C C . ASN B 1 137 ? 21.469 -32.375 -29.641 1 98.12 137 ASN B C 1
ATOM 7179 O O . ASN B 1 137 ? 20.25 -32.469 -29.453 1 98.12 137 ASN B O 1
ATOM 7183 N N . ILE B 1 138 ? 22.203 -31.469 -29 1 98.5 138 ILE B N 1
ATOM 7184 C CA . ILE B 1 138 ? 21.625 -30.453 -28.125 1 98.5 138 ILE B CA 1
ATOM 7185 C C . ILE B 1 138 ? 21.812 -29.062 -28.734 1 98.5 138 ILE B C 1
ATOM 7187 O O . ILE B 1 138 ? 22.922 -28.672 -29.094 1 98.5 138 ILE B O 1
ATOM 7191 N N . TYR B 1 139 ? 20.688 -28.344 -28.938 1 98.56 139 TYR B N 1
ATOM 7192 C CA . TYR B 1 139 ? 20.688 -27 -29.516 1 98.56 139 TYR B CA 1
ATOM 7193 C C . TYR B 1 139 ? 20.188 -25.969 -28.516 1 98.56 139 TYR B C 1
ATOM 7195 O O . TYR B 1 139 ? 19.062 -26.094 -28.016 1 98.56 139 TYR B O 1
ATOM 7203 N N . ILE B 1 140 ? 21.016 -24.938 -28.25 1 98.44 140 ILE B N 1
ATOM 7204 C CA . ILE B 1 140 ? 20.531 -23.781 -27.516 1 98.44 140 ILE B CA 1
ATOM 7205 C C . ILE B 1 140 ? 19.922 -22.766 -28.469 1 98.44 140 ILE B C 1
ATOM 7207 O O . ILE B 1 140 ? 20.641 -22.172 -29.297 1 98.44 140 ILE B O 1
ATOM 7211 N N . CYS B 1 141 ? 18.641 -22.625 -28.375 1 98.06 141 CYS B N 1
ATOM 7212 C CA . CYS B 1 141 ? 17.922 -21.672 -29.203 1 98.06 141 CYS B CA 1
ATOM 7213 C C . CYS B 1 141 ? 17.844 -20.312 -28.516 1 98.06 141 CYS B C 1
ATOM 7215 O O . CYS B 1 141 ? 16.859 -20.016 -27.844 1 98.06 141 CYS B O 1
ATOM 7217 N N . ASP B 1 142 ? 18.766 -19.406 -28.812 1 96.69 142 ASP B N 1
ATOM 7218 C CA . ASP B 1 142 ? 18.953 -18.156 -28.094 1 96.69 142 ASP B CA 1
ATOM 7219 C C . ASP B 1 142 ? 18.328 -16.984 -28.859 1 96.69 142 ASP B C 1
ATOM 7221 O O . ASP B 1 142 ? 18.984 -16.375 -29.703 1 96.69 142 ASP B O 1
ATOM 7225 N N . ASP B 1 143 ? 17.188 -16.578 -28.422 1 94.56 143 ASP B N 1
ATOM 7226 C CA . ASP B 1 143 ? 16.484 -15.461 -29.031 1 94.56 143 ASP B CA 1
ATOM 7227 C C . ASP B 1 143 ? 17.047 -14.125 -28.531 1 94.56 143 ASP B C 1
ATOM 7229 O O . ASP B 1 143 ? 16.75 -13.07 -29.094 1 94.56 143 ASP B O 1
ATOM 7233 N N . GLY B 1 144 ? 17.781 -14.18 -27.531 1 92.12 144 GLY B N 1
ATOM 7234 C CA . GLY B 1 144 ? 18.359 -12.961 -26.984 1 92.12 144 GLY B CA 1
ATOM 7235 C C . GLY B 1 144 ? 19.688 -12.594 -27.641 1 92.12 144 GLY B C 1
ATOM 7236 O O . GLY B 1 144 ? 20.188 -11.484 -27.438 1 92.12 144 GLY B O 1
ATOM 7237 N N . ARG B 1 145 ? 20.203 -13.461 -28.375 1 93.25 145 ARG B N 1
ATOM 7238 C CA . ARG B 1 145 ? 21.469 -13.242 -29.062 1 93.25 145 ARG B CA 1
ATOM 7239 C C . ARG B 1 145 ? 22.562 -12.812 -28.094 1 93.25 145 ARG B C 1
ATOM 7241 O O . ARG B 1 145 ? 23.266 -11.828 -28.328 1 93.25 145 ARG B O 1
ATOM 7248 N N . ARG B 1 146 ? 22.75 -13.484 -27.062 1 92 146 ARG B N 1
ATOM 7249 C CA . ARG B 1 146 ? 23.656 -13.109 -25.969 1 92 146 ARG B CA 1
ATOM 7250 C C . ARG B 1 146 ? 25.016 -13.758 -26.156 1 92 146 ARG B C 1
ATOM 7252 O O . ARG B 1 146 ? 25.125 -14.969 -26.328 1 92 146 ARG B O 1
ATOM 7259 N N . GLU B 1 147 ? 26.031 -13.023 -25.984 1 91.75 147 GLU B N 1
ATOM 7260 C CA . GLU B 1 147 ? 27.391 -13.539 -26.109 1 91.75 147 GLU B CA 1
ATOM 7261 C C . GLU B 1 147 ? 27.703 -14.531 -24.984 1 91.75 147 GLU B C 1
ATOM 7263 O O . GLU B 1 147 ? 28.422 -15.516 -25.203 1 91.75 147 GLU B O 1
ATOM 7268 N N . SER B 1 148 ? 27.188 -14.273 -23.891 1 93.12 148 SER B N 1
ATOM 7269 C CA . SER B 1 148 ? 27.406 -15.172 -22.75 1 93.12 148 SER B CA 1
ATOM 7270 C C . SER B 1 148 ? 26.828 -16.562 -23.031 1 93.12 148 SER B C 1
ATOM 7272 O O . SER B 1 148 ? 27.391 -17.562 -22.578 1 93.12 148 SER B O 1
ATOM 7274 N N . VAL B 1 149 ? 25.812 -16.656 -23.766 1 96.25 149 VAL B N 1
ATOM 7275 C CA . VAL B 1 149 ? 25.172 -17.938 -24.094 1 96.25 149 VAL B CA 1
ATOM 7276 C C . VAL B 1 149 ? 26 -18.688 -25.141 1 96.25 149 VAL B C 1
ATOM 7278 O O . VAL B 1 149 ? 26.141 -19.906 -25.078 1 96.25 149 VAL B O 1
ATOM 7281 N N . LYS B 1 150 ? 26.531 -17.969 -26.062 1 96 150 LYS B N 1
ATOM 7282 C CA . LYS B 1 150 ? 27.406 -18.562 -27.062 1 96 150 LYS B CA 1
ATOM 7283 C C . LYS B 1 150 ? 28.625 -19.203 -26.406 1 96 150 LYS B C 1
ATOM 7285 O O . LYS B 1 150 ? 29.031 -20.312 -26.766 1 96 150 LYS B O 1
ATOM 7290 N N . GLN B 1 151 ? 29.141 -18.5 -25.469 1 94.88 151 GLN B N 1
ATOM 7291 C CA . GLN B 1 151 ? 30.281 -19.016 -24.734 1 94.88 151 GLN B CA 1
ATOM 7292 C C . GLN B 1 151 ? 29.906 -20.266 -23.953 1 94.88 151 GLN B C 1
ATOM 7294 O O . GLN B 1 151 ? 30.688 -21.219 -23.875 1 94.88 151 GLN B O 1
ATOM 7299 N N . LEU B 1 152 ? 28.812 -20.234 -23.375 1 95.56 152 LEU B N 1
ATOM 7300 C CA . LEU B 1 152 ? 28.328 -21.375 -22.625 1 95.56 152 LEU B CA 1
ATOM 7301 C C . LEU B 1 152 ? 28.156 -22.594 -23.531 1 95.56 152 LEU B C 1
ATOM 7303 O O . LEU B 1 152 ? 28.469 -23.719 -23.141 1 95.56 152 LEU B O 1
ATOM 7307 N N . ALA B 1 153 ? 27.625 -22.422 -24.703 1 97.25 153 ALA B N 1
ATOM 7308 C CA . ALA B 1 153 ? 27.453 -23.5 -25.688 1 97.25 153 ALA B CA 1
ATOM 7309 C C . ALA B 1 153 ? 28.797 -24.141 -26.031 1 97.25 153 ALA B C 1
ATOM 7311 O O . ALA B 1 153 ? 28.891 -25.375 -26.125 1 97.25 153 ALA B O 1
ATOM 7312 N N . ALA B 1 154 ? 29.781 -23.344 -26.188 1 95.94 154 ALA B N 1
ATOM 7313 C CA . ALA B 1 154 ? 31.125 -23.828 -26.5 1 95.94 154 ALA B CA 1
ATOM 7314 C C . ALA B 1 154 ? 31.688 -24.641 -25.344 1 95.94 154 ALA B C 1
ATOM 7316 O O . ALA B 1 154 ? 32.312 -25.672 -25.547 1 95.94 154 ALA B O 1
ATOM 7317 N N . GLU B 1 155 ? 31.422 -24.156 -24.203 1 94 155 GLU B N 1
ATOM 7318 C CA . GLU B 1 155 ? 31.906 -24.828 -23.016 1 94 155 GLU B CA 1
ATOM 7319 C C . GLU B 1 155 ? 31.359 -26.25 -22.906 1 94 155 GLU B C 1
ATOM 7321 O O . GLU B 1 155 ? 32.062 -27.172 -22.5 1 94 155 GLU B O 1
ATOM 7326 N N . PHE B 1 156 ? 30.156 -26.469 -23.297 1 96.81 156 PHE B N 1
ATOM 7327 C CA . PHE B 1 156 ? 29.516 -27.766 -23.156 1 96.81 156 PHE B CA 1
ATOM 7328 C C . PHE B 1 156 ? 29.531 -28.531 -24.469 1 96.81 156 PHE B C 1
ATOM 7330 O O . PHE B 1 156 ? 29.016 -29.656 -24.562 1 96.81 156 PHE B O 1
ATOM 7337 N N . SER B 1 157 ? 30.125 -27.953 -25.5 1 95.56 157 SER B N 1
ATOM 7338 C CA . SER B 1 157 ? 30.219 -28.547 -26.828 1 95.56 157 SER B CA 1
ATOM 7339 C C . SER B 1 157 ? 28.828 -28.875 -27.391 1 95.56 157 SER B C 1
ATOM 7341 O O . SER B 1 157 ? 28.594 -30 -27.844 1 95.56 157 SER B O 1
ATOM 7343 N N . VAL B 1 158 ? 27.938 -27.922 -27.266 1 97.56 158 VAL B N 1
ATOM 7344 C CA . VAL B 1 158 ? 26.594 -28.031 -27.812 1 97.56 158 VAL B CA 1
ATOM 7345 C C . VAL B 1 158 ? 26.391 -26.969 -28.891 1 97.56 158 VAL B C 1
ATOM 7347 O O . VAL B 1 158 ? 27.219 -26.078 -29.047 1 97.56 158 VAL B O 1
ATOM 7350 N N . HIS B 1 159 ? 25.297 -27.109 -29.641 1 97.81 159 HIS B N 1
ATOM 7351 C CA . HIS B 1 159 ? 25.031 -26.203 -30.75 1 97.81 159 HIS B CA 1
ATOM 7352 C C . HIS B 1 159 ? 24.344 -24.938 -30.281 1 97.81 159 HIS B C 1
ATOM 7354 O O . HIS B 1 159 ? 23.547 -24.969 -29.328 1 97.81 159 HIS B O 1
ATOM 7360 N N . HIS B 1 160 ? 24.766 -23.828 -30.828 1 97.56 160 HIS B N 1
ATOM 7361 C CA . HIS B 1 160 ? 24.172 -22.516 -30.562 1 97.56 160 HIS B CA 1
ATOM 7362 C C . HIS B 1 160 ? 23.484 -21.953 -31.797 1 97.56 160 HIS B C 1
ATOM 7364 O O . HIS B 1 160 ? 24.109 -21.812 -32.844 1 97.56 160 HIS B O 1
ATOM 7370 N N . ILE B 1 161 ? 22.125 -21.719 -31.688 1 96.44 161 ILE B N 1
ATOM 7371 C CA . ILE B 1 161 ? 21.359 -21.172 -32.812 1 96.44 161 ILE B CA 1
ATOM 7372 C C . ILE B 1 161 ? 20.719 -19.844 -32.406 1 96.44 161 ILE B C 1
ATOM 7374 O O . ILE B 1 161 ? 20.188 -19.719 -31.281 1 96.44 161 ILE B O 1
ATOM 7378 N N . THR B 1 162 ? 20.828 -18.859 -33.219 1 94.62 162 THR B N 1
ATOM 7379 C CA . THR B 1 162 ? 20.156 -17.578 -33 1 94.62 162 THR B CA 1
ATOM 7380 C C . THR B 1 162 ? 19.375 -17.172 -34.25 1 94.62 162 THR B C 1
ATOM 7382 O O . THR B 1 162 ? 19.469 -17.844 -35.281 1 94.62 162 THR B O 1
ATOM 7385 N N . ARG B 1 163 ? 18.516 -16.266 -34.094 1 92.69 163 ARG B N 1
ATOM 7386 C CA . ARG B 1 163 ? 17.766 -15.703 -35.219 1 92.69 163 ARG B CA 1
ATOM 7387 C C . ARG B 1 163 ? 17.609 -14.195 -35.094 1 92.69 163 ARG B C 1
ATOM 7389 O O . ARG B 1 163 ? 17.766 -13.648 -34 1 92.69 163 ARG B O 1
ATOM 7396 N N . THR B 1 164 ? 17.344 -13.492 -36.188 1 86 164 THR B N 1
ATOM 7397 C CA . THR B 1 164 ? 17.391 -12.039 -36.219 1 86 164 THR B CA 1
ATOM 7398 C C . THR B 1 164 ? 16.078 -11.445 -35.75 1 86 164 THR B C 1
ATOM 7400 O O . THR B 1 164 ? 16.062 -10.414 -35.062 1 86 164 THR B O 1
ATOM 7403 N N . GLU B 1 165 ? 14.969 -12.117 -36.188 1 85.75 165 GLU B N 1
ATOM 7404 C CA . GLU B 1 165 ? 13.664 -11.578 -35.812 1 85.75 165 GLU B CA 1
ATOM 7405 C C . GLU B 1 165 ? 12.977 -12.461 -34.781 1 85.75 165 GLU B C 1
ATOM 7407 O O . GLU B 1 165 ? 13.07 -13.688 -34.844 1 85.75 165 GLU B O 1
ATOM 7412 N N . ASN B 1 166 ? 12.703 -11.992 -33.625 1 89 166 ASN B N 1
ATOM 7413 C CA . ASN B 1 166 ? 12.008 -12.727 -32.594 1 89 166 ASN B CA 1
ATOM 7414 C C . ASN B 1 166 ? 10.523 -12.875 -32.906 1 89 166 ASN B C 1
ATOM 7416 O O . ASN B 1 166 ? 9.68 -12.75 -32 1 89 166 ASN B O 1
ATOM 7420 N N . LYS B 1 167 ? 10.297 -13.156 -34.25 1 89.31 167 LYS B N 1
ATOM 7421 C CA . LYS B 1 167 ? 8.906 -13.312 -34.656 1 89.31 167 LYS B CA 1
ATOM 7422 C C . LYS B 1 167 ? 8.297 -14.57 -34.031 1 89.31 167 LYS B C 1
ATOM 7424 O O . LYS B 1 167 ? 8.945 -15.617 -33.969 1 89.31 167 LYS B O 1
ATOM 7429 N N . HIS B 1 168 ? 7.129 -14.523 -33.594 1 91.38 168 HIS B N 1
ATOM 7430 C CA . HIS B 1 168 ? 6.328 -15.617 -33.062 1 91.38 168 HIS B CA 1
ATOM 7431 C C . HIS B 1 168 ? 6.957 -16.188 -31.781 1 91.38 168 HIS B C 1
ATOM 7433 O O . HIS B 1 168 ? 6.711 -17.344 -31.438 1 91.38 168 HIS B O 1
ATOM 7439 N N . ALA B 1 169 ? 7.824 -15.5 -31.219 1 91.75 169 ALA B N 1
ATOM 7440 C CA . ALA B 1 169 ? 8.367 -15.758 -29.891 1 91.75 169 ALA B CA 1
ATOM 7441 C C . ALA B 1 169 ? 8.898 -17.188 -29.781 1 91.75 169 ALA B C 1
ATOM 7443 O O . ALA B 1 169 ? 9.672 -17.625 -30.625 1 91.75 169 ALA B O 1
ATOM 7444 N N . LYS B 1 170 ? 8.484 -17.938 -28.781 1 92.94 170 LYS B N 1
ATOM 7445 C CA . LYS B 1 170 ? 9.055 -19.266 -28.516 1 92.94 170 LYS B CA 1
ATOM 7446 C C . LYS B 1 170 ? 8.773 -20.219 -29.672 1 92.94 170 LYS B C 1
ATOM 7448 O O . LYS B 1 170 ? 9.656 -20.984 -30.078 1 92.94 170 LYS B O 1
ATOM 7453 N N . ALA B 1 171 ? 7.531 -20.25 -30.203 1 95.19 171 ALA B N 1
ATOM 7454 C CA . ALA B 1 171 ? 7.191 -21.125 -31.312 1 95.19 171 ALA B CA 1
ATOM 7455 C C . ALA B 1 171 ? 8.055 -20.812 -32.531 1 95.19 171 ALA B C 1
ATOM 7457 O O . ALA B 1 171 ? 8.531 -21.734 -33.219 1 95.19 171 ALA B O 1
ATOM 7458 N N . GLY B 1 172 ? 8.203 -19.516 -32.781 1 95.62 172 GLY B N 1
ATOM 7459 C CA . GLY B 1 172 ? 9.078 -19.125 -33.875 1 95.62 172 GLY B CA 1
ATOM 7460 C C . GLY B 1 172 ? 10.516 -19.578 -33.688 1 95.62 172 GLY B C 1
ATOM 7461 O O . GLY B 1 172 ? 11.188 -19.969 -34.625 1 95.62 172 GLY B O 1
ATOM 7462 N N . ASN B 1 173 ? 10.938 -19.484 -32.438 1 96 173 ASN B N 1
ATOM 7463 C CA . ASN B 1 173 ? 12.289 -19.922 -32.094 1 96 173 ASN B CA 1
ATOM 7464 C C . ASN B 1 173 ? 12.492 -21.406 -32.344 1 96 173 ASN B C 1
ATOM 7466 O O . ASN B 1 173 ? 13.477 -21.797 -32.969 1 96 173 ASN B O 1
ATOM 7470 N N . LEU B 1 174 ? 11.562 -22.234 -31.969 1 97.25 174 LEU B N 1
ATOM 7471 C CA . LEU B 1 174 ? 11.633 -23.688 -32.156 1 97.25 174 LEU B CA 1
ATOM 7472 C C . LEU B 1 174 ? 11.539 -24.047 -33.625 1 97.25 174 LEU B C 1
ATOM 7474 O O . LEU B 1 174 ? 12.258 -24.938 -34.094 1 97.25 174 LEU B O 1
ATOM 7478 N N . ASN B 1 175 ? 10.641 -23.375 -34.312 1 97.38 175 ASN B N 1
ATOM 7479 C CA . ASN B 1 175 ? 10.523 -23.625 -35.75 1 97.38 175 ASN B CA 1
ATOM 7480 C C . ASN B 1 175 ? 11.812 -23.281 -36.469 1 97.38 175 ASN B C 1
ATOM 7482 O O . ASN B 1 175 ? 12.188 -23.969 -37.438 1 97.38 175 ASN B O 1
ATOM 7486 N N . HIS B 1 176 ? 12.414 -22.219 -36.094 1 97 176 HIS B N 1
ATOM 7487 C CA . HIS B 1 176 ? 13.703 -21.859 -36.688 1 97 176 HIS B CA 1
ATOM 7488 C C . HIS B 1 176 ? 14.75 -22.938 -36.438 1 97 176 HIS B C 1
ATOM 7490 O O . HIS B 1 176 ? 15.531 -23.266 -37.312 1 97 176 HIS B O 1
ATOM 7496 N N . ALA B 1 177 ? 14.789 -23.438 -35.25 1 97.5 177 ALA B N 1
ATOM 7497 C CA . ALA B 1 177 ? 15.727 -24.516 -34.906 1 97.5 177 ALA B CA 1
ATOM 7498 C C . ALA B 1 177 ? 15.492 -25.75 -35.75 1 97.5 177 ALA B C 1
ATOM 7500 O O . ALA B 1 177 ? 16.438 -26.453 -36.094 1 97.5 177 ALA B O 1
ATOM 7501 N N . MET B 1 178 ? 14.242 -26.094 -36.062 1 97.5 178 MET B N 1
ATOM 7502 C CA . MET B 1 178 ? 13.898 -27.25 -36.906 1 97.5 178 MET B CA 1
ATOM 7503 C C . MET B 1 178 ? 14.539 -27.141 -38.281 1 97.5 178 MET B C 1
ATOM 7505 O O . MET B 1 178 ? 14.898 -28.141 -38.875 1 97.5 178 MET B O 1
ATOM 7509 N N . LEU B 1 179 ? 14.703 -25.906 -38.75 1 96.25 179 LEU B N 1
ATOM 7510 C CA . LEU B 1 179 ? 15.289 -25.688 -40.062 1 96.25 179 LEU B CA 1
ATOM 7511 C C . LEU B 1 179 ? 16.797 -25.969 -40.031 1 96.25 179 LEU B C 1
ATOM 7513 O O . LEU B 1 179 ? 17.406 -26.203 -41.062 1 96.25 179 LEU B O 1
ATOM 7517 N N . HIS B 1 180 ? 17.359 -25.984 -38.875 1 96.25 180 HIS B N 1
ATOM 7518 C CA . HIS B 1 180 ? 18.812 -26.109 -38.75 1 96.25 180 HIS B CA 1
ATOM 7519 C C . HIS B 1 180 ? 19.203 -27.453 -38.125 1 96.25 180 HIS B C 1
ATOM 7521 O O . HIS B 1 180 ? 20.328 -27.625 -37.688 1 96.25 180 HIS B O 1
ATOM 7527 N N . SER B 1 181 ? 18.297 -28.312 -38 1 97.25 181 SER B N 1
ATOM 7528 C CA . SER B 1 181 ? 18.531 -29.641 -37.438 1 97.25 181 SER B CA 1
ATOM 7529 C C . SER B 1 181 ? 17.844 -30.719 -38.25 1 97.25 181 SER B C 1
ATOM 7531 O O . SER B 1 181 ? 17.047 -30.422 -39.125 1 97.25 181 SER B O 1
ATOM 7533 N N . LYS B 1 182 ? 18.141 -32.094 -37.969 1 96 182 LYS B N 1
ATOM 7534 C CA . LYS B 1 182 ? 17.609 -33.156 -38.812 1 96 182 LYS B CA 1
ATOM 7535 C C . LYS B 1 182 ? 17.203 -34.375 -37.969 1 96 182 LYS B C 1
ATOM 7537 O O . LYS B 1 182 ? 16.859 -35.406 -38.5 1 96 182 LYS B O 1
ATOM 7542 N N . GLY B 1 183 ? 17.234 -34.25 -36.688 1 97.31 183 GLY B N 1
ATOM 7543 C CA . GLY B 1 183 ? 16.922 -35.375 -35.812 1 97.31 183 GLY B CA 1
ATOM 7544 C C . GLY B 1 183 ? 15.523 -35.938 -36.062 1 97.31 183 GLY B C 1
ATOM 7545 O O . GLY B 1 183 ? 14.602 -35.156 -36.375 1 97.31 183 GLY B O 1
ATOM 7546 N N . ASP B 1 184 ? 15.305 -37.25 -35.875 1 97.25 184 ASP B N 1
ATOM 7547 C CA . ASP B 1 184 ? 14.016 -37.906 -36.031 1 97.25 184 ASP B CA 1
ATOM 7548 C C . ASP B 1 184 ? 13.016 -37.438 -35 1 97.25 184 ASP B C 1
ATOM 7550 O O . ASP B 1 184 ? 11.82 -37.312 -35.281 1 97.25 184 ASP B O 1
ATOM 7554 N N . ILE B 1 185 ? 13.539 -37.312 -33.781 1 98.25 185 ILE B N 1
ATOM 7555 C CA . ILE B 1 185 ? 12.727 -36.938 -32.656 1 98.25 185 ILE B CA 1
ATOM 7556 C C . ILE B 1 185 ? 13.203 -35.594 -32.125 1 98.25 185 ILE B C 1
ATOM 7558 O O . ILE B 1 185 ? 14.406 -35.344 -32 1 98.25 185 ILE B O 1
ATOM 7562 N N . ILE B 1 186 ? 12.273 -34.719 -31.875 1 98.5 186 ILE B N 1
ATOM 7563 C CA . ILE B 1 186 ? 12.57 -33.375 -31.328 1 98.5 186 ILE B CA 1
ATOM 7564 C C . ILE B 1 186 ? 12.109 -33.312 -29.875 1 98.5 186 ILE B C 1
ATOM 7566 O O . ILE B 1 186 ? 10.961 -33.656 -29.562 1 98.5 186 ILE B O 1
ATOM 7570 N N . VAL B 1 187 ? 12.984 -32.906 -28.969 1 98.5 187 VAL B N 1
ATOM 7571 C CA . VAL B 1 187 ? 12.656 -32.688 -27.578 1 98.5 187 VAL B CA 1
ATOM 7572 C C . VAL B 1 187 ? 12.641 -31.172 -27.281 1 98.5 187 VAL B C 1
ATOM 7574 O O . VAL B 1 187 ? 13.531 -30.438 -27.719 1 98.5 187 VAL B O 1
ATOM 7577 N N . THR B 1 188 ? 11.617 -30.703 -26.656 1 97.81 188 THR B N 1
ATOM 7578 C CA . THR B 1 188 ? 11.562 -29.312 -26.234 1 97.81 188 THR B CA 1
ATOM 7579 C C . THR B 1 188 ? 11.844 -29.188 -24.734 1 97.81 188 THR B C 1
ATOM 7581 O O . THR B 1 188 ? 11.242 -29.906 -23.938 1 97.81 188 THR B O 1
ATOM 7584 N N . MET B 1 189 ? 12.742 -28.312 -24.375 1 97 189 MET B N 1
ATOM 7585 C CA . MET B 1 189 ? 13.125 -28.047 -22.984 1 97 189 MET B CA 1
ATOM 7586 C C . MET B 1 189 ? 13.211 -26.547 -22.734 1 97 189 MET B C 1
ATOM 7588 O O . MET B 1 189 ? 13.922 -25.828 -23.438 1 97 189 MET B O 1
ATOM 7592 N N . ASP B 1 190 ? 12.484 -26.109 -21.719 1 95.56 190 ASP B N 1
ATOM 7593 C CA . ASP B 1 190 ? 12.633 -24.719 -21.297 1 95.56 190 ASP B CA 1
ATOM 7594 C C . ASP B 1 190 ? 13.977 -24.484 -20.625 1 95.56 190 ASP B C 1
ATOM 7596 O O . ASP B 1 190 ? 14.602 -25.422 -20.141 1 95.56 190 ASP B O 1
ATOM 7600 N N . ALA B 1 191 ? 14.305 -23.234 -20.531 1 95 191 ALA B N 1
ATOM 7601 C CA . ALA B 1 191 ? 15.609 -22.875 -19.969 1 95 191 ALA B CA 1
ATOM 7602 C C . ALA B 1 191 ? 15.672 -23.203 -18.484 1 95 191 ALA B C 1
ATOM 7604 O O . ALA B 1 191 ? 16.766 -23.359 -17.922 1 95 191 ALA B O 1
ATOM 7605 N N . ASP B 1 192 ? 14.547 -23.359 -17.891 1 92.88 192 ASP B N 1
ATOM 7606 C CA . ASP B 1 192 ? 14.547 -23.578 -16.453 1 92.88 192 ASP B CA 1
ATOM 7607 C C . ASP B 1 192 ? 14.117 -25 -16.109 1 92.88 192 ASP B C 1
ATOM 7609 O O . ASP B 1 192 ? 13.711 -25.281 -14.984 1 92.88 192 ASP B O 1
ATOM 7613 N N . MET B 1 193 ? 14.102 -25.891 -17.031 1 95.12 193 MET B N 1
ATOM 7614 C CA . MET B 1 193 ? 13.789 -27.297 -16.828 1 95.12 193 MET B CA 1
ATOM 7615 C C . MET B 1 193 ? 15.031 -28.172 -16.984 1 95.12 193 MET B C 1
ATOM 7617 O O . MET B 1 193 ? 15.672 -28.156 -18.031 1 95.12 193 MET B O 1
ATOM 7621 N N . ILE B 1 194 ? 15.352 -28.953 -15.984 1 94 194 ILE B N 1
ATOM 7622 C CA . ILE B 1 194 ? 16.516 -29.828 -15.984 1 94 194 ILE B CA 1
ATOM 7623 C C . ILE B 1 194 ? 16.078 -31.281 -16.141 1 94 194 ILE B C 1
ATOM 7625 O O . ILE B 1 194 ? 15.453 -31.844 -15.234 1 94 194 ILE B O 1
ATOM 7629 N N . PRO B 1 195 ? 16.406 -31.891 -17.219 1 96.06 195 PRO B N 1
ATOM 7630 C CA . PRO B 1 195 ? 16 -33.281 -17.406 1 96.06 195 PRO B CA 1
ATOM 7631 C C . PRO B 1 195 ? 16.812 -34.25 -16.531 1 96.06 195 PRO B C 1
ATOM 7633 O O . PRO B 1 195 ? 17.984 -34 -16.266 1 96.06 195 PRO B O 1
ATOM 7636 N N . ARG B 1 196 ? 16.188 -35.281 -16.188 1 93.62 196 ARG B N 1
ATOM 7637 C CA . ARG B 1 196 ? 16.891 -36.375 -15.539 1 93.62 196 ARG B CA 1
ATOM 7638 C C . ARG B 1 196 ? 17.641 -37.25 -16.562 1 93.62 196 ARG B C 1
ATOM 7640 O O . ARG B 1 196 ? 17.328 -37.188 -17.75 1 93.62 196 ARG B O 1
ATOM 7647 N N . ALA B 1 197 ? 18.547 -38.031 -16.062 1 94.19 197 ALA B N 1
ATOM 7648 C CA . ALA B 1 197 ? 19.406 -38.812 -16.953 1 94.19 197 ALA B CA 1
ATOM 7649 C C . ALA B 1 197 ? 18.594 -39.844 -17.734 1 94.19 197 ALA B C 1
ATOM 7651 O O . ALA B 1 197 ? 18.922 -40.156 -18.875 1 94.19 197 ALA B O 1
ATOM 7652 N N . ASN B 1 198 ? 17.562 -40.281 -17.156 1 94.19 198 ASN B N 1
ATOM 7653 C CA . ASN B 1 198 ? 16.797 -41.375 -17.781 1 94.19 198 ASN B CA 1
ATOM 7654 C C . ASN B 1 198 ? 15.641 -40.812 -18.609 1 94.19 198 ASN B C 1
ATOM 7656 O O . ASN B 1 198 ? 14.711 -41.531 -18.969 1 94.19 198 ASN B O 1
ATOM 7660 N N . PHE B 1 199 ? 15.672 -39.562 -18.891 1 96.38 199 PHE B N 1
ATOM 7661 C CA . PHE B 1 199 ? 14.594 -38.875 -19.594 1 96.38 199 PHE B CA 1
ATOM 7662 C C . PHE B 1 199 ? 14.273 -39.594 -20.906 1 96.38 199 PHE B C 1
ATOM 7664 O O . PHE B 1 199 ? 13.133 -40 -21.141 1 96.38 199 PHE B O 1
ATOM 7671 N N . LEU B 1 200 ? 15.25 -39.875 -21.781 1 97.31 200 LEU B N 1
ATOM 7672 C CA . LEU B 1 200 ? 15.023 -40.5 -23.078 1 97.31 200 LEU B CA 1
ATOM 7673 C C . LEU B 1 200 ? 14.781 -42 -22.953 1 97.31 200 LEU B C 1
ATOM 7675 O O . LEU B 1 200 ? 14.023 -42.562 -23.734 1 97.31 200 LEU B O 1
ATOM 7679 N N . GLU B 1 201 ? 15.359 -42.594 -21.922 1 95.06 201 GLU B N 1
ATOM 7680 C CA . GLU B 1 201 ? 15.148 -44.031 -21.688 1 95.06 201 GLU B CA 1
ATOM 7681 C C . GLU B 1 201 ? 13.68 -44.312 -21.391 1 95.06 201 GLU B C 1
ATOM 7683 O O . GLU B 1 201 ? 13.172 -45.375 -21.766 1 95.06 201 GLU B O 1
ATOM 7688 N N . ARG B 1 202 ? 13.086 -43.375 -20.797 1 95.12 202 ARG B N 1
ATOM 7689 C CA . ARG B 1 202 ? 11.727 -43.594 -20.312 1 95.12 202 ARG B CA 1
ATOM 7690 C C . ARG B 1 202 ? 10.695 -43.062 -21.312 1 95.12 202 ARG B C 1
ATOM 7692 O O . ARG B 1 202 ? 9.492 -43.312 -21.141 1 95.12 202 ARG B O 1
ATOM 7699 N N . THR B 1 203 ? 11.125 -42.469 -22.406 1 97.06 203 THR B N 1
ATOM 7700 C CA . THR B 1 203 ? 10.141 -41.781 -23.25 1 97.06 203 THR B CA 1
ATOM 7701 C C . THR B 1 203 ? 10.266 -42.25 -24.688 1 97.06 203 THR B C 1
ATOM 7703 O O . THR B 1 203 ? 9.266 -42.438 -25.375 1 97.06 203 THR B O 1
ATOM 7706 N N . ILE B 1 204 ? 11.406 -42.531 -25.234 1 97.25 204 ILE B N 1
ATOM 7707 C CA . ILE B 1 204 ? 11.664 -42.781 -26.641 1 97.25 204 ILE B CA 1
ATOM 7708 C C . ILE B 1 204 ? 10.977 -44.094 -27.078 1 97.25 204 ILE B C 1
ATOM 7710 O O . ILE B 1 204 ? 10.516 -44.219 -28.203 1 97.25 204 ILE B O 1
ATOM 7714 N N . GLY B 1 205 ? 10.844 -45.031 -26.156 1 96 205 GLY B N 1
ATOM 7715 C CA . GLY B 1 205 ? 10.297 -46.344 -26.484 1 96 205 GLY B CA 1
ATOM 7716 C C . GLY B 1 205 ? 8.914 -46.281 -27.094 1 96 205 GLY B C 1
ATOM 7717 O O . GLY B 1 205 ? 8.555 -47.125 -27.922 1 96 205 GLY B O 1
ATOM 7718 N N . TYR B 1 206 ? 8.172 -45.344 -26.797 1 96 206 TYR B N 1
ATOM 7719 C CA . TYR B 1 206 ? 6.793 -45.219 -27.25 1 96 206 TYR B CA 1
ATOM 7720 C C . TYR B 1 206 ? 6.738 -44.906 -28.734 1 96 206 TYR B C 1
ATOM 7722 O O . TYR B 1 206 ? 5.73 -45.188 -29.406 1 96 206 TYR B O 1
ATOM 7730 N N . PHE B 1 207 ? 7.812 -44.344 -29.297 1 96.56 207 PHE B N 1
ATOM 7731 C CA . PHE B 1 207 ? 7.844 -43.969 -30.703 1 96.56 207 PHE B CA 1
ATOM 7732 C C . PHE B 1 207 ? 8.094 -45.156 -31.609 1 96.56 207 PHE B C 1
ATOM 7734 O O . PHE B 1 207 ? 8.164 -45.031 -32.844 1 96.56 207 PHE B O 1
ATOM 7741 N N . SER B 1 208 ? 8.188 -46.344 -31.047 1 94.38 208 SER B N 1
ATOM 7742 C CA . SER B 1 208 ? 8.289 -47.531 -31.859 1 94.38 208 SER B CA 1
ATOM 7743 C C . SER B 1 208 ? 7.031 -47.75 -32.688 1 94.38 208 SER B C 1
ATOM 7745 O O . SER B 1 208 ? 7.082 -48.344 -33.781 1 94.38 208 SER B O 1
ATOM 7747 N N . LYS B 1 209 ? 6 -47.312 -32.094 1 92.25 209 LYS B N 1
ATOM 7748 C CA . LYS B 1 209 ? 4.762 -47.281 -32.875 1 92.25 209 LYS B CA 1
ATOM 7749 C C . LYS B 1 209 ? 4.695 -46.031 -33.781 1 92.25 209 LYS B C 1
ATOM 7751 O O . LYS B 1 209 ? 4.816 -44.906 -33.312 1 92.25 209 LYS B O 1
ATOM 7756 N N . ASN B 1 210 ? 4.422 -46.219 -35.031 1 89.31 210 ASN B N 1
ATOM 7757 C CA . ASN B 1 210 ? 4.523 -45.156 -36.031 1 89.31 210 ASN B CA 1
ATOM 7758 C C . ASN B 1 210 ? 3.441 -44.094 -35.812 1 89.31 210 ASN B C 1
ATOM 7760 O O . ASN B 1 210 ? 3.609 -42.938 -36.25 1 89.31 210 ASN B O 1
ATOM 7764 N N . ASN B 1 211 ? 2.434 -44.375 -35.156 1 93.38 211 ASN B N 1
ATOM 7765 C CA . ASN B 1 211 ? 1.323 -43.438 -35.031 1 93.38 211 ASN B CA 1
ATOM 7766 C C . ASN B 1 211 ? 1.485 -42.562 -33.812 1 93.38 211 ASN B C 1
ATOM 7768 O O . ASN B 1 211 ? 0.719 -41.625 -33.625 1 93.38 211 ASN B O 1
ATOM 7772 N N . ILE B 1 212 ? 2.492 -42.844 -33 1 95.12 212 ILE B N 1
ATOM 7773 C CA . ILE B 1 212 ? 2.764 -42 -31.859 1 95.12 212 ILE B CA 1
ATOM 7774 C C . ILE B 1 212 ? 3.625 -40.812 -32.281 1 95.12 212 ILE B C 1
ATOM 7776 O O . ILE B 1 212 ? 4.699 -40.969 -32.844 1 95.12 212 ILE B O 1
ATOM 7780 N N . VAL B 1 213 ? 3.143 -39.625 -31.969 1 93.94 213 VAL B N 1
ATOM 7781 C CA . VAL B 1 213 ? 3.828 -38.469 -32.531 1 93.94 213 VAL B CA 1
ATOM 7782 C C . VAL B 1 213 ? 4.258 -37.5 -31.438 1 93.94 213 VAL B C 1
ATOM 7784 O O . VAL B 1 213 ? 5.105 -36.625 -31.641 1 93.94 213 VAL B O 1
ATOM 7787 N N . PHE B 1 214 ? 3.682 -37.719 -30.266 1 93.75 214 PHE B N 1
ATOM 7788 C CA . PHE B 1 214 ? 4.078 -36.812 -29.203 1 93.75 214 PHE B CA 1
ATOM 7789 C C . PHE B 1 214 ? 3.982 -37.469 -27.844 1 93.75 214 PHE B C 1
ATOM 7791 O O . PHE B 1 214 ? 3.043 -38.219 -27.594 1 93.75 214 PHE B O 1
ATOM 7798 N N . VAL B 1 215 ? 5.008 -37.344 -26.938 1 97.44 215 VAL B N 1
ATOM 7799 C CA . VAL B 1 215 ? 5.09 -37.844 -25.578 1 97.44 215 VAL B CA 1
ATOM 7800 C C . VAL B 1 215 ? 5.375 -36.719 -24.609 1 97.44 215 VAL B C 1
ATOM 7802 O O . VAL B 1 215 ? 6.301 -35.938 -24.828 1 97.44 215 VAL B O 1
ATOM 7805 N N . GLN B 1 216 ? 4.512 -36.562 -23.609 1 97.56 216 GLN B N 1
ATOM 7806 C CA . GLN B 1 216 ? 4.625 -35.469 -22.625 1 97.56 216 GLN B CA 1
ATOM 7807 C C . GLN B 1 216 ? 4.949 -36.031 -21.25 1 97.56 216 GLN B C 1
ATOM 7809 O O . GLN B 1 216 ? 4.316 -36.969 -20.766 1 97.56 216 GLN B O 1
ATOM 7814 N N . ALA B 1 217 ? 6.008 -35.5 -20.594 1 96.12 217 ALA B N 1
ATOM 7815 C CA . ALA B 1 217 ? 6.281 -35.719 -19.188 1 96.12 217 ALA B CA 1
ATOM 7816 C C . ALA B 1 217 ? 5.828 -34.531 -18.344 1 96.12 217 ALA B C 1
ATOM 7818 O O . ALA B 1 217 ? 5.77 -33.406 -18.844 1 96.12 217 ALA B O 1
ATOM 7819 N N . PRO B 1 218 ? 5.527 -34.75 -17.109 1 94.56 218 PRO B N 1
ATOM 7820 C CA . PRO B 1 218 ? 5.008 -33.656 -16.281 1 94.56 218 PRO B CA 1
ATOM 7821 C C . PRO B 1 218 ? 6.078 -32.625 -15.906 1 94.56 218 PRO B C 1
ATOM 7823 O O . PRO B 1 218 ? 7.27 -32.938 -15.891 1 94.56 218 PRO B O 1
ATOM 7826 N N . GLN B 1 219 ? 5.629 -31.406 -15.703 1 93.25 219 GLN B N 1
ATOM 7827 C CA . GLN B 1 219 ? 6.492 -30.391 -15.109 1 93.25 219 GLN B CA 1
ATOM 7828 C C . GLN B 1 219 ? 6.484 -30.484 -13.586 1 93.25 219 GLN B C 1
ATOM 7830 O O . GLN B 1 219 ? 5.434 -30.359 -12.953 1 93.25 219 GLN B O 1
ATOM 7835 N N . VAL B 1 220 ? 7.59 -30.766 -13.055 1 91.19 220 VAL B N 1
ATOM 7836 C CA . VAL B 1 220 ? 7.793 -30.844 -11.617 1 91.19 220 VAL B CA 1
ATOM 7837 C C . VAL B 1 220 ? 8.789 -29.781 -11.164 1 91.19 220 VAL B C 1
ATOM 7839 O O . VAL B 1 220 ? 9.727 -29.453 -11.898 1 91.19 220 VAL B O 1
ATOM 7842 N N . PHE B 1 221 ? 8.555 -29.266 -9.969 1 89.44 221 PHE B N 1
ATOM 7843 C CA . PHE B 1 221 ? 9.375 -28.141 -9.57 1 89.44 221 PHE B CA 1
ATOM 7844 C C . PHE B 1 221 ? 10.133 -28.438 -8.281 1 89.44 221 PHE B C 1
ATOM 7846 O O . PHE B 1 221 ? 9.586 -29.078 -7.371 1 89.44 221 PHE B O 1
ATOM 7853 N N . TYR B 1 222 ? 11.328 -27.953 -8.242 1 86 222 TYR B N 1
ATOM 7854 C CA . TYR B 1 222 ? 12.164 -28.266 -7.094 1 86 222 TYR B CA 1
ATOM 7855 C C . TYR B 1 222 ? 12.102 -27.172 -6.047 1 86 222 TYR B C 1
ATOM 7857 O O . TYR B 1 222 ? 12.531 -27.359 -4.906 1 86 222 TYR B O 1
ATOM 7865 N N . ASN B 1 223 ? 11.625 -26.016 -6.367 1 86 223 ASN B N 1
ATOM 7866 C CA . ASN B 1 223 ? 11.43 -24.969 -5.383 1 86 223 ASN B CA 1
ATOM 7867 C C . ASN B 1 223 ? 9.969 -24.875 -4.938 1 86 223 ASN B C 1
ATOM 7869 O O . ASN B 1 223 ? 9.078 -25.406 -5.609 1 86 223 ASN B O 1
ATOM 7873 N N . ALA B 1 224 ? 9.805 -24.188 -3.822 1 89.19 224 ALA B N 1
ATOM 7874 C CA . ALA B 1 224 ? 8.453 -24 -3.301 1 89.19 224 ALA B CA 1
ATOM 7875 C C . ALA B 1 224 ? 7.727 -22.891 -4.055 1 89.19 224 ALA B C 1
ATOM 7877 O O . ALA B 1 224 ? 8.312 -21.844 -4.363 1 89.19 224 ALA B O 1
ATOM 7878 N N . ASP B 1 225 ? 6.461 -23.141 -4.383 1 92.44 225 ASP B N 1
ATOM 7879 C CA . ASP B 1 225 ? 5.656 -22.078 -4.984 1 92.44 225 ASP B CA 1
ATOM 7880 C C . ASP B 1 225 ? 5.215 -21.062 -3.939 1 92.44 225 ASP B C 1
ATOM 7882 O O . ASP B 1 225 ? 5.484 -21.234 -2.748 1 92.44 225 ASP B O 1
ATOM 7886 N N . PRO B 1 226 ? 4.602 -20 -4.34 1 93.31 226 PRO B N 1
ATOM 7887 C CA . PRO B 1 226 ? 4.277 -18.906 -3.41 1 93.31 226 PRO B CA 1
ATOM 7888 C C . PRO B 1 226 ? 3.332 -19.344 -2.295 1 93.31 226 PRO B C 1
ATOM 7890 O O . PRO B 1 226 ? 3.393 -18.812 -1.184 1 93.31 226 PRO B O 1
ATOM 7893 N N . PHE B 1 227 ? 2.441 -20.266 -2.52 1 95.44 227 PHE B N 1
ATOM 7894 C CA . PHE B 1 227 ? 1.533 -20.75 -1.482 1 95.44 227 PHE B CA 1
ATOM 7895 C C . PHE B 1 227 ? 2.287 -21.547 -0.429 1 95.44 227 PHE B C 1
ATOM 7897 O O . PHE B 1 227 ? 2.033 -21.406 0.768 1 95.44 227 PHE B O 1
ATOM 7904 N N . GLN B 1 228 ? 3.201 -22.328 -0.907 1 93.06 228 GLN B N 1
ATOM 7905 C CA . GLN B 1 228 ? 4.035 -23.109 -0.001 1 93.06 228 GLN B CA 1
ATOM 7906 C C . GLN B 1 228 ? 4.984 -22.219 0.787 1 93.06 228 GLN B C 1
ATOM 7908 O O . GLN B 1 228 ? 5.035 -22.281 2.018 1 93.06 228 GLN B O 1
ATOM 7913 N N . TYR B 1 229 ? 5.684 -21.391 0.096 1 91.75 229 TYR B N 1
ATOM 7914 C CA . TYR B 1 229 ? 6.797 -20.641 0.658 1 91.75 229 TYR B CA 1
ATOM 7915 C C . TYR B 1 229 ? 6.293 -19.516 1.568 1 91.75 229 TYR B C 1
ATOM 7917 O O . TYR B 1 229 ? 6.723 -19.406 2.719 1 91.75 229 TYR B O 1
ATOM 7925 N N . ASN B 1 230 ? 5.398 -18.703 1.066 1 92.69 230 ASN B N 1
ATOM 7926 C CA . ASN B 1 230 ? 4.965 -17.516 1.808 1 92.69 230 ASN B CA 1
ATOM 7927 C C . ASN B 1 230 ? 4.168 -17.891 3.051 1 92.69 230 ASN B C 1
ATOM 7929 O O . ASN B 1 230 ? 4.16 -17.156 4.039 1 92.69 230 ASN B O 1
ATOM 7933 N N . LEU B 1 231 ? 3.541 -19.109 3.043 1 94.38 231 LEU B N 1
ATOM 7934 C CA . LEU B 1 231 ? 2.738 -19.531 4.184 1 94.38 231 LEU B CA 1
ATOM 7935 C C . LEU B 1 231 ? 3.545 -20.438 5.105 1 94.38 231 LEU B C 1
ATOM 7937 O O . LEU B 1 231 ? 3.018 -20.969 6.094 1 94.38 231 LEU B O 1
ATOM 7941 N N . PHE B 1 232 ? 4.781 -20.719 4.777 1 91.19 232 PHE B N 1
ATOM 7942 C CA . PHE B 1 232 ? 5.625 -21.609 5.555 1 91.19 232 PHE B CA 1
ATOM 7943 C C . PHE B 1 232 ? 5.02 -23.016 5.617 1 91.19 232 PHE B C 1
ATOM 7945 O O . PHE B 1 232 ? 4.945 -23.625 6.688 1 91.19 232 PHE B O 1
ATOM 7952 N N . PHE B 1 233 ? 4.559 -23.422 4.441 1 92.25 233 PHE B N 1
ATOM 7953 C CA . PHE B 1 233 ? 3.812 -24.672 4.371 1 92.25 233 PHE B CA 1
ATOM 7954 C C . PHE B 1 233 ? 4.422 -25.609 3.336 1 92.25 233 PHE B C 1
ATOM 7956 O O . PHE B 1 233 ? 3.715 -26.422 2.732 1 92.25 233 PHE B O 1
ATOM 7963 N N . GLU B 1 234 ? 5.664 -25.562 3.133 1 88.06 234 GLU B N 1
ATOM 7964 C CA . GLU B 1 234 ? 6.402 -26.281 2.098 1 88.06 234 GLU B CA 1
ATOM 7965 C C . GLU B 1 234 ? 6.297 -27.797 2.293 1 88.06 234 GLU B C 1
ATOM 7967 O O . GLU B 1 234 ? 6.273 -28.547 1.32 1 88.06 234 GLU B O 1
ATOM 7972 N N . ASP B 1 235 ? 6.105 -28.25 3.465 1 85.94 235 ASP B N 1
ATOM 7973 C CA . ASP B 1 235 ? 6.117 -29.688 3.736 1 85.94 235 ASP B CA 1
ATOM 7974 C C . ASP B 1 235 ? 4.695 -30.219 3.861 1 85.94 235 ASP B C 1
ATOM 7976 O O . ASP B 1 235 ? 4.5 -31.438 3.975 1 85.94 235 ASP B O 1
ATOM 7980 N N . ASN B 1 236 ? 3.748 -29.359 3.818 1 89.75 236 ASN B N 1
ATOM 7981 C CA . ASN B 1 236 ? 2.385 -29.797 4.117 1 89.75 236 ASN B CA 1
ATOM 7982 C C . ASN B 1 236 ? 1.543 -29.906 2.852 1 89.75 236 ASN B C 1
ATOM 7984 O O . ASN B 1 236 ? 0.57 -30.672 2.82 1 89.75 236 ASN B O 1
ATOM 7988 N N . ILE B 1 237 ? 1.91 -29.156 1.859 1 91 237 ILE B N 1
ATOM 7989 C CA . ILE B 1 237 ? 1.097 -29.188 0.648 1 91 237 ILE B CA 1
ATOM 7990 C C . ILE B 1 237 ? 1.993 -29.375 -0.573 1 91 237 ILE B C 1
ATOM 7992 O O . ILE B 1 237 ? 3.186 -29.047 -0.53 1 91 237 ILE B O 1
ATOM 7996 N N . ALA B 1 238 ? 1.418 -29.906 -1.636 1 89.62 238 ALA B N 1
ATOM 7997 C CA . ALA B 1 238 ? 2.117 -30.094 -2.906 1 89.62 238 ALA B CA 1
ATOM 7998 C C . ALA B 1 238 ? 2.043 -28.812 -3.752 1 89.62 238 ALA B C 1
ATOM 8000 O O . ALA B 1 238 ? 1.293 -27.891 -3.43 1 89.62 238 ALA B O 1
ATOM 8001 N N . ASN B 1 239 ? 2.867 -28.828 -4.754 1 90.75 239 ASN B N 1
ATOM 8002 C CA . ASN B 1 239 ? 2.811 -27.703 -5.684 1 90.75 239 ASN B CA 1
ATOM 8003 C C . ASN B 1 239 ? 1.42 -27.547 -6.289 1 90.75 239 ASN B C 1
ATOM 8005 O O . ASN B 1 239 ? 0.746 -28.531 -6.574 1 90.75 239 ASN B O 1
ATOM 8009 N N . GLU B 1 240 ? 1.032 -26.391 -6.434 1 90.81 240 GLU B N 1
ATOM 8010 C CA . GLU B 1 240 ? -0.317 -26.078 -6.895 1 90.81 240 GLU B CA 1
ATOM 8011 C C . GLU B 1 240 ? -0.582 -26.672 -8.273 1 90.81 240 GLU B C 1
ATOM 8013 O O . GLU B 1 240 ? -1.722 -27.016 -8.602 1 90.81 240 GLU B O 1
ATOM 8018 N N . GLN B 1 241 ? 0.4 -26.953 -9.102 1 91 241 GLN B N 1
ATOM 8019 C CA . GLN B 1 241 ? 0.238 -27.438 -10.469 1 91 241 GLN B CA 1
ATOM 8020 C C . GLN B 1 241 ? 0.2 -28.969 -10.508 1 91 241 GLN B C 1
ATOM 8022 O O . GLN B 1 241 ? -0.134 -29.562 -11.539 1 91 241 GLN B O 1
ATOM 8027 N N . ASP B 1 242 ? 0.476 -29.594 -9.43 1 89.69 242 ASP B N 1
ATOM 8028 C CA . ASP B 1 242 ? 0.623 -31.047 -9.398 1 89.69 242 ASP B CA 1
ATOM 8029 C C . ASP B 1 242 ? -0.691 -31.734 -9.758 1 89.69 242 ASP B C 1
ATOM 8031 O O . ASP B 1 242 ? -0.692 -32.781 -10.422 1 89.69 242 ASP B O 1
ATOM 8035 N N . PHE B 1 243 ? -1.748 -31.156 -9.305 1 88.19 243 PHE B N 1
ATOM 8036 C CA . PHE B 1 243 ? -3.035 -31.781 -9.578 1 88.19 243 PHE B CA 1
ATOM 8037 C C . PHE B 1 243 ? -3.273 -31.906 -11.078 1 88.19 243 PHE B C 1
ATOM 8039 O O . PHE B 1 243 ? -3.691 -32.969 -11.562 1 88.19 243 PHE B O 1
ATOM 8046 N N . PHE B 1 244 ? -3.02 -30.922 -11.797 1 90.38 244 PHE B N 1
ATOM 8047 C CA . PHE B 1 244 ? -3.184 -30.938 -13.25 1 90.38 244 PHE B CA 1
ATOM 8048 C C . PHE B 1 244 ? -2.156 -31.859 -13.898 1 90.38 244 PHE B C 1
ATOM 8050 O O . PHE B 1 244 ? -2.506 -32.688 -14.727 1 90.38 244 PHE B O 1
ATOM 8057 N N . MET B 1 245 ? -0.957 -31.75 -13.492 1 89.06 245 MET B N 1
ATOM 8058 C CA . MET B 1 245 ? 0.152 -32.438 -14.141 1 89.06 245 MET B CA 1
ATOM 8059 C C . MET B 1 245 ? 0.104 -33.938 -13.859 1 89.06 245 MET B C 1
ATOM 8061 O O . MET B 1 245 ? 0.445 -34.75 -14.719 1 89.06 245 MET B O 1
ATOM 8065 N N . ARG B 1 246 ? -0.333 -34.281 -12.711 1 87.88 246 ARG B N 1
ATOM 8066 C CA . ARG B 1 246 ? -0.201 -35.656 -12.305 1 87.88 246 ARG B CA 1
ATOM 8067 C C . ARG B 1 246 ? -1.526 -36.406 -12.453 1 87.88 246 ARG B C 1
ATOM 8069 O O . ARG B 1 246 ? -1.548 -37.594 -12.773 1 87.88 246 ARG B O 1
ATOM 8076 N N . GLN B 1 247 ? -2.551 -35.688 -12.258 1 88.38 247 GLN B N 1
ATOM 8077 C CA . GLN B 1 247 ? -3.834 -36.375 -12.219 1 88.38 247 GLN B CA 1
ATOM 8078 C C . GLN B 1 247 ? -4.637 -36.125 -13.484 1 88.38 247 GLN B C 1
ATOM 8080 O O . GLN B 1 247 ? -5.062 -37.062 -14.164 1 88.38 247 GLN B O 1
ATOM 8085 N N . LEU B 1 248 ? -4.789 -35 -13.836 1 91.31 248 LEU B N 1
ATOM 8086 C CA . LEU B 1 248 ? -5.664 -34.656 -14.953 1 91.31 248 LEU B CA 1
ATOM 8087 C C . LEU B 1 248 ? -5.047 -35.094 -16.281 1 91.31 248 LEU B C 1
ATOM 8089 O O . LEU B 1 248 ? -5.738 -35.656 -17.125 1 91.31 248 LEU B O 1
ATOM 8093 N N . GLU B 1 249 ? -3.738 -34.875 -16.469 1 94.12 249 GLU B N 1
ATOM 8094 C CA . GLU B 1 249 ? -3.078 -35.25 -17.719 1 94.12 249 GLU B CA 1
ATOM 8095 C C . GLU B 1 249 ? -3.123 -36.75 -17.938 1 94.12 249 GLU B C 1
ATOM 8097 O O . GLU B 1 249 ? -3.303 -37.219 -19.062 1 94.12 249 GLU B O 1
ATOM 8102 N N . GLU B 1 250 ? -2.938 -37.438 -16.891 1 92.75 250 GLU B N 1
ATOM 8103 C CA . GLU B 1 250 ? -3.014 -38.906 -17 1 92.75 250 GLU B CA 1
ATOM 8104 C C . GLU B 1 250 ? -4.406 -39.344 -17.422 1 92.75 250 GLU B C 1
ATOM 8106 O O . GLU B 1 250 ? -4.547 -40.25 -18.234 1 92.75 250 GLU B O 1
ATOM 8111 N N . GLY B 1 251 ? -5.445 -38.781 -16.875 1 92.94 251 GLY B N 1
ATOM 8112 C CA . GLY B 1 251 ? -6.812 -39.062 -17.266 1 92.94 251 GLY B CA 1
ATOM 8113 C C . GLY B 1 251 ? -7.109 -38.688 -18.703 1 92.94 251 GLY B C 1
ATOM 8114 O O . GLY B 1 251 ? -7.832 -39.438 -19.406 1 92.94 251 GLY B O 1
ATOM 8115 N N . LYS B 1 252 ? -6.52 -37.688 -19.219 1 95.69 252 LYS B N 1
ATOM 8116 C CA . LYS B 1 252 ? -6.723 -37.25 -20.594 1 95.69 252 LYS B CA 1
ATOM 8117 C C . LYS B 1 252 ? -6.051 -38.188 -21.578 1 95.69 252 LYS B C 1
ATOM 8119 O O . LYS B 1 252 ? -6.531 -38.375 -22.703 1 95.69 252 LYS B O 1
ATOM 8124 N N . ASP B 1 253 ? -4.93 -38.719 -21.141 1 96.12 253 ASP B N 1
ATOM 8125 C CA . ASP B 1 253 ? -4.199 -39.656 -21.984 1 96.12 253 ASP B CA 1
ATOM 8126 C C . ASP B 1 253 ? -5.082 -40.844 -22.391 1 96.12 253 ASP B C 1
ATOM 8128 O O . ASP B 1 253 ? -4.945 -41.375 -23.484 1 96.12 253 ASP B O 1
ATOM 8132 N N . ARG B 1 254 ? -6.008 -41.188 -21.531 1 94.88 254 ARG B N 1
ATOM 8133 C CA . ARG B 1 254 ? -6.914 -42.312 -21.797 1 94.88 254 ARG B CA 1
ATOM 8134 C C . ARG B 1 254 ? -7.73 -42.062 -23.062 1 94.88 254 ARG B C 1
ATOM 8136 O O . ARG B 1 254 ? -8.117 -43 -23.766 1 94.88 254 ARG B O 1
ATOM 8143 N N . PHE B 1 255 ? -7.906 -40.844 -23.391 1 95.69 255 PHE B N 1
ATOM 8144 C CA . PHE B 1 255 ? -8.758 -40.469 -24.516 1 95.69 255 PHE B CA 1
ATOM 8145 C C . PHE B 1 255 ? -7.93 -39.875 -25.656 1 95.69 255 PHE B C 1
ATOM 8147 O O . PHE B 1 255 ? -8.461 -39.156 -26.5 1 95.69 255 PHE B O 1
ATOM 8154 N N . ASN B 1 256 ? -6.559 -40.094 -25.625 1 96 256 ASN B N 1
ATOM 8155 C CA . ASN B 1 256 ? -5.656 -39.531 -26.609 1 96 256 ASN B CA 1
ATOM 8156 C C . ASN B 1 256 ? -5.789 -38 -26.688 1 96 256 ASN B C 1
ATOM 8158 O O . ASN B 1 256 ? -5.93 -37.438 -27.766 1 96 256 ASN B O 1
ATOM 8162 N N . ALA B 1 257 ? -5.855 -37.406 -25.531 1 96.12 257 ALA B N 1
ATOM 8163 C CA . ALA B 1 257 ? -6.008 -35.969 -25.438 1 96.12 257 ALA B CA 1
ATOM 8164 C C . ALA B 1 257 ? -4.957 -35.344 -24.516 1 96.12 257 ALA B C 1
ATOM 8166 O O . ALA B 1 257 ? -5.234 -34.406 -23.781 1 96.12 257 ALA B O 1
ATOM 8167 N N . THR B 1 258 ? -3.789 -35.969 -24.5 1 95.62 258 THR B N 1
ATOM 8168 C CA . THR B 1 258 ? -2.682 -35.406 -23.75 1 95.62 258 THR B CA 1
ATOM 8169 C C . THR B 1 258 ? -2.357 -33.969 -24.234 1 95.62 258 THR B C 1
ATOM 8171 O O . THR B 1 258 ? -2.25 -33.75 -25.438 1 95.62 258 THR B O 1
ATOM 8174 N N . MET B 1 259 ? -2.246 -33.156 -23.281 1 95.5 259 MET B N 1
ATOM 8175 C CA . MET B 1 259 ? -1.966 -31.766 -23.641 1 95.5 259 MET B CA 1
ATOM 8176 C C . MET B 1 259 ? -0.466 -31.484 -23.609 1 95.5 259 MET B C 1
ATOM 8178 O O . MET B 1 259 ? 0.229 -31.906 -22.688 1 95.5 259 MET B O 1
ATOM 8182 N N . TYR B 1 260 ? -0.004 -30.859 -24.688 1 96.25 260 TYR B N 1
ATOM 8183 C CA . TYR B 1 260 ? 1.354 -30.312 -24.672 1 96.25 260 TYR B CA 1
ATOM 8184 C C . TYR B 1 260 ? 1.457 -29.094 -23.766 1 96.25 260 TYR B C 1
ATOM 8186 O O . TYR B 1 260 ? 0.706 -28.141 -23.938 1 96.25 260 TYR B O 1
ATOM 8194 N N . VAL B 1 261 ? 2.365 -29.156 -22.812 1 94.38 261 VAL B N 1
ATOM 8195 C CA . VAL B 1 261 ? 2.387 -28.109 -21.812 1 94.38 261 VAL B CA 1
ATOM 8196 C C . VAL B 1 261 ? 3.664 -27.281 -21.953 1 94.38 261 VAL B C 1
ATOM 8198 O O . VAL B 1 261 ? 4.172 -26.734 -20.969 1 94.38 261 VAL B O 1
ATOM 8201 N N . GLY B 1 262 ? 4.293 -27.281 -23.078 1 93.88 262 GLY B N 1
ATOM 8202 C CA . GLY B 1 262 ? 5.297 -26.297 -23.406 1 93.88 262 GLY B CA 1
ATOM 8203 C C . GLY B 1 262 ? 6.715 -26.781 -23.188 1 93.88 262 GLY B C 1
ATOM 8204 O O . GLY B 1 262 ? 7.664 -26.203 -23.734 1 93.88 262 GLY B O 1
ATOM 8205 N N . SER B 1 263 ? 6.918 -27.797 -22.375 1 95.62 263 SER B N 1
ATOM 8206 C CA . SER B 1 263 ? 8.258 -28.312 -22.078 1 95.62 263 SER B CA 1
ATOM 8207 C C . SER B 1 263 ? 8.219 -29.797 -21.734 1 95.62 263 SER B C 1
ATOM 8209 O O . SER B 1 263 ? 7.141 -30.375 -21.594 1 95.62 263 SER B O 1
ATOM 8211 N N . ASN B 1 264 ? 9.352 -30.438 -21.719 1 97.25 264 ASN B N 1
ATOM 8212 C CA . ASN B 1 264 ? 9.484 -31.844 -21.359 1 97.25 264 ASN B CA 1
ATOM 8213 C C . ASN B 1 264 ? 8.711 -32.75 -22.312 1 97.25 264 ASN B C 1
ATOM 8215 O O . ASN B 1 264 ? 8.039 -33.688 -21.891 1 97.25 264 ASN B O 1
ATOM 8219 N N . ALA B 1 265 ? 8.742 -32.406 -23.547 1 98.06 265 ALA B N 1
ATOM 8220 C CA . ALA B 1 265 ? 7.957 -33.156 -24.516 1 98.06 265 ALA B CA 1
ATOM 8221 C C . ALA B 1 265 ? 8.82 -33.625 -25.703 1 98.06 265 ALA B C 1
ATOM 8223 O O . ALA B 1 265 ? 9.844 -33 -26 1 98.06 265 ALA B O 1
ATOM 8224 N N . LEU B 1 266 ? 8.453 -34.719 -26.281 1 98.38 266 LEU B N 1
ATOM 8225 C CA . LEU B 1 266 ? 9.094 -35.281 -27.453 1 98.38 266 LEU B CA 1
ATOM 8226 C C . LEU B 1 266 ? 8.125 -35.312 -28.625 1 98.38 266 LEU B C 1
ATOM 8228 O O . LEU B 1 266 ? 6.957 -35.688 -28.453 1 98.38 266 LEU B O 1
ATOM 8232 N N . PHE B 1 267 ? 8.648 -35.031 -29.844 1 98.38 267 PHE B N 1
ATOM 8233 C CA . PHE B 1 267 ? 7.809 -35.031 -31.031 1 98.38 267 PHE B CA 1
ATOM 8234 C C . PHE B 1 267 ? 8.477 -35.781 -32.188 1 98.38 267 PHE B C 1
ATOM 8236 O O . PHE B 1 267 ? 9.688 -35.688 -32.375 1 98.38 267 PHE B O 1
ATOM 8243 N N . ARG B 1 268 ? 7.691 -36.5 -32.844 1 97.94 268 ARG B N 1
ATOM 8244 C CA . ARG B 1 268 ? 8.133 -37 -34.156 1 97.94 268 ARG B CA 1
ATOM 8245 C C . ARG B 1 268 ? 8.258 -35.875 -35.156 1 97.94 268 ARG B C 1
ATOM 8247 O O . ARG B 1 268 ? 7.281 -35.156 -35.406 1 97.94 268 ARG B O 1
ATOM 8254 N N . ARG B 1 269 ? 9.445 -35.688 -35.719 1 97.56 269 ARG B N 1
ATOM 8255 C CA . ARG B 1 269 ? 9.727 -34.531 -36.594 1 97.56 269 ARG B CA 1
ATOM 8256 C C . ARG B 1 269 ? 8.758 -34.5 -37.781 1 97.56 269 ARG B C 1
ATOM 8258 O O . ARG B 1 269 ? 8.219 -33.469 -38.125 1 97.56 269 ARG B O 1
ATOM 8265 N N . THR B 1 270 ? 8.484 -35.594 -38.406 1 96.44 270 THR B N 1
ATOM 8266 C CA . THR B 1 270 ? 7.652 -35.688 -39.594 1 96.44 270 THR B CA 1
ATOM 8267 C C . THR B 1 270 ? 6.227 -35.219 -39.281 1 96.44 270 THR B C 1
ATOM 8269 O O . THR B 1 270 ? 5.594 -34.562 -40.094 1 96.44 270 THR B O 1
ATOM 8272 N N . ALA B 1 271 ? 5.773 -35.594 -38.156 1 96.44 271 ALA B N 1
ATOM 8273 C CA . ALA B 1 271 ? 4.426 -35.188 -37.75 1 96.44 271 ALA B CA 1
ATOM 8274 C C . ALA B 1 271 ? 4.348 -33.688 -37.562 1 96.44 271 ALA B C 1
ATOM 8276 O O . ALA B 1 271 ? 3.363 -33.062 -37.969 1 96.44 271 ALA B O 1
ATOM 8277 N N . LEU B 1 272 ? 5.352 -33.094 -36.938 1 96.62 272 LEU B N 1
ATOM 8278 C CA . LEU B 1 272 ? 5.406 -31.641 -36.75 1 96.62 272 LEU B CA 1
ATOM 8279 C C . LEU B 1 272 ? 5.453 -30.922 -38.094 1 96.62 272 LEU B C 1
ATOM 8281 O O . LEU B 1 272 ? 4.781 -29.906 -38.281 1 96.62 272 LEU B O 1
ATOM 8285 N N . GLU B 1 273 ? 6.199 -31.5 -38.938 1 96.12 273 GLU B N 1
ATOM 8286 C CA . GLU B 1 273 ? 6.32 -30.906 -40.281 1 96.12 273 GLU B CA 1
ATOM 8287 C C . GLU B 1 273 ? 4.996 -30.969 -41.031 1 96.12 273 GLU B C 1
ATOM 8289 O O . GLU B 1 273 ? 4.66 -30.031 -41.781 1 96.12 273 GLU B O 1
ATOM 8294 N N . GLU B 1 274 ? 4.309 -31.969 -40.812 1 95.06 274 GLU B N 1
ATOM 8295 C CA . GLU B 1 274 ? 3.027 -32.156 -41.5 1 95.06 274 GLU B CA 1
ATOM 8296 C C . GLU B 1 274 ? 2.035 -31.062 -41.125 1 95.06 274 GLU B C 1
ATOM 8298 O O . GLU B 1 274 ? 1.198 -30.672 -41.906 1 95.06 274 GLU B O 1
ATOM 8303 N N . ILE B 1 275 ? 2.107 -30.641 -39.938 1 94.19 275 ILE B N 1
ATOM 8304 C CA . ILE B 1 275 ? 1.156 -29.625 -39.5 1 94.19 275 ILE B CA 1
ATOM 8305 C C . ILE B 1 275 ? 1.781 -28.234 -39.656 1 94.19 275 ILE B C 1
ATOM 8307 O O . ILE B 1 275 ? 1.221 -27.25 -39.156 1 94.19 275 ILE B O 1
ATOM 8311 N N . GLY B 1 276 ? 2.986 -28.172 -40.188 1 94.94 276 GLY B N 1
ATOM 8312 C CA . GLY B 1 276 ? 3.617 -26.875 -40.438 1 94.94 276 GLY B CA 1
ATOM 8313 C C . GLY B 1 276 ? 4.504 -26.406 -39.312 1 94.94 276 GLY B C 1
ATOM 8314 O O . GLY B 1 276 ? 4.801 -25.219 -39.219 1 94.94 276 GLY B O 1
ATOM 8315 N N . GLY B 1 277 ? 4.867 -27.281 -38.406 1 96.81 277 GLY B N 1
ATOM 8316 C CA . GLY B 1 277 ? 5.699 -26.922 -37.25 1 96.81 277 GLY B CA 1
ATOM 8317 C C . GLY B 1 277 ? 4.895 -26.594 -36 1 96.81 277 GLY B C 1
ATOM 8318 O O . GLY B 1 277 ? 3.709 -26.922 -35.906 1 96.81 277 GLY B O 1
ATOM 8319 N N . PHE B 1 278 ? 5.594 -26 -35.062 1 97.31 278 PHE B N 1
ATOM 8320 C CA . PHE B 1 278 ? 4.906 -25.531 -33.875 1 97.31 278 PHE B CA 1
ATOM 8321 C C . PHE B 1 278 ? 3.949 -24.391 -34.188 1 97.31 278 PHE B C 1
ATOM 8323 O O . PHE B 1 278 ? 4.281 -23.516 -35 1 97.31 278 PHE B O 1
ATOM 8330 N N . ALA B 1 279 ? 2.781 -24.406 -33.594 1 95.88 279 ALA B N 1
ATOM 8331 C CA . ALA B 1 279 ? 1.745 -23.422 -33.875 1 95.88 279 ALA B CA 1
ATOM 8332 C C . ALA B 1 279 ? 2.197 -22.016 -33.469 1 95.88 279 ALA B C 1
ATOM 8334 O O . ALA B 1 279 ? 2.83 -21.844 -32.438 1 95.88 279 ALA B O 1
ATOM 8335 N N . THR B 1 280 ? 1.882 -21 -34.312 1 94 280 THR B N 1
ATOM 8336 C CA . THR B 1 280 ? 2.312 -19.641 -34.031 1 94 280 THR B CA 1
ATOM 8337 C C . THR B 1 280 ? 1.112 -18.703 -33.969 1 94 280 THR B C 1
ATOM 8339 O O . THR B 1 280 ? -0.008 -19.078 -34.312 1 94 280 THR B O 1
ATOM 8342 N N . GLY B 1 281 ? 1.292 -17.547 -33.344 1 91.06 281 GLY B N 1
ATOM 8343 C CA . GLY B 1 281 ? 0.288 -16.484 -33.344 1 91.06 281 GLY B CA 1
ATOM 8344 C C . GLY B 1 281 ? -0.529 -16.422 -32.062 1 91.06 281 GLY B C 1
ATOM 8345 O O . GLY B 1 281 ? -1.473 -15.641 -31.969 1 91.06 281 GLY B O 1
ATOM 8346 N N . VAL B 1 282 ? -0.278 -17.297 -31.203 1 90.94 282 VAL B N 1
ATOM 8347 C CA . VAL B 1 282 ? -0.959 -17.281 -29.922 1 90.94 282 VAL B CA 1
ATOM 8348 C C . VAL B 1 282 ? 0.064 -17.422 -28.797 1 90.94 282 VAL B C 1
ATOM 8350 O O . VAL B 1 282 ? 1.171 -17.922 -29 1 90.94 282 VAL B O 1
ATOM 8353 N N . ILE B 1 283 ? -0.281 -17.031 -27.578 1 88.19 283 ILE B N 1
ATOM 8354 C CA . ILE B 1 283 ? 0.612 -17.094 -26.438 1 88.19 283 ILE B CA 1
ATOM 8355 C C . ILE B 1 283 ? 0.826 -18.547 -26.031 1 88.19 283 ILE B C 1
ATOM 8357 O O . ILE B 1 283 ? 1.957 -18.969 -25.766 1 88.19 283 ILE B O 1
ATOM 8361 N N . THR B 1 284 ? -0.257 -19.312 -25.969 1 90.44 284 THR B N 1
ATOM 8362 C CA . THR B 1 284 ? -0.163 -20.719 -25.609 1 90.44 284 THR B CA 1
ATOM 8363 C C . THR B 1 284 ? -0.031 -21.594 -26.859 1 90.44 284 THR B C 1
ATOM 8365 O O . THR B 1 284 ? -0.907 -22.406 -27.156 1 90.44 284 THR B O 1
ATOM 8368 N N . GLU B 1 285 ? 1.071 -21.547 -27.484 1 92.75 285 GLU B N 1
ATOM 8369 C CA . GLU B 1 285 ? 1.387 -22.281 -28.703 1 92.75 285 GLU B CA 1
ATOM 8370 C C . GLU B 1 285 ? 1.464 -23.781 -28.438 1 92.75 285 GLU B C 1
ATOM 8372 O O . GLU B 1 285 ? 1.19 -24.594 -29.328 1 92.75 285 GLU B O 1
ATOM 8377 N N . ASP B 1 286 ? 1.771 -24.078 -27.219 1 94.19 286 ASP B N 1
ATOM 8378 C CA . ASP B 1 286 ? 1.92 -25.484 -26.844 1 94.19 286 ASP B CA 1
ATOM 8379 C C . ASP B 1 286 ? 0.588 -26.219 -26.938 1 94.19 286 ASP B C 1
ATOM 8381 O O . ASP B 1 286 ? 0.473 -27.219 -27.656 1 94.19 286 ASP B O 1
ATOM 8385 N N . MET B 1 287 ? -0.425 -25.656 -26.359 1 94.19 287 MET B N 1
ATOM 8386 C CA . MET B 1 287 ? -1.74 -26.281 -26.406 1 94.19 287 MET B CA 1
ATOM 8387 C C . MET B 1 287 ? -2.225 -26.406 -27.844 1 94.19 287 MET B C 1
ATOM 8389 O O . MET B 1 287 ? -2.758 -27.453 -28.234 1 94.19 287 MET B O 1
ATOM 8393 N N . ALA B 1 288 ? -2.025 -25.438 -28.641 1 95.69 288 ALA B N 1
ATOM 8394 C CA . ALA B 1 288 ? -2.449 -25.453 -30.047 1 95.69 288 ALA B CA 1
ATOM 8395 C C . ALA B 1 288 ? -1.722 -26.531 -30.828 1 95.69 288 ALA B C 1
ATOM 8397 O O . ALA B 1 288 ? -2.34 -27.266 -31.609 1 95.69 288 ALA B O 1
ATOM 8398 N N . THR B 1 289 ? -0.441 -26.609 -30.625 1 97 289 THR B N 1
ATOM 8399 C CA . THR B 1 289 ? 0.364 -27.594 -31.328 1 97 289 THR B CA 1
ATOM 8400 C C . THR B 1 289 ? -0.12 -29.016 -31.031 1 97 289 THR B C 1
ATOM 8402 O O . THR B 1 289 ? -0.307 -29.828 -31.938 1 97 289 THR B O 1
ATOM 8405 N N . GLY B 1 290 ? -0.306 -29.297 -29.75 1 96.5 290 GLY B N 1
ATOM 8406 C CA . GLY B 1 290 ? -0.819 -30.594 -29.375 1 96.5 290 GLY B CA 1
ATOM 8407 C C . GLY B 1 290 ? -2.174 -30.906 -29.984 1 96.5 290 GLY B C 1
ATOM 8408 O O . GLY B 1 290 ? -2.395 -32 -30.5 1 96.5 290 GLY B O 1
ATOM 8409 N N . MET B 1 291 ? -3.066 -29.984 -29.969 1 96.25 291 MET B N 1
ATOM 8410 C CA . MET B 1 291 ? -4.414 -30.156 -30.5 1 96.25 291 MET B CA 1
ATOM 8411 C C . MET B 1 291 ? -4.379 -30.422 -32 1 96.25 291 MET B C 1
ATOM 8413 O O . MET B 1 291 ? -5.086 -31.312 -32.5 1 96.25 291 MET B O 1
ATOM 8417 N N . LEU B 1 292 ? -3.527 -29.734 -32.719 1 96.56 292 LEU B N 1
ATOM 8418 C CA . LEU B 1 292 ? -3.443 -29.875 -34.188 1 96.56 292 LEU B CA 1
ATOM 8419 C C . LEU B 1 292 ? -2.867 -31.234 -34.562 1 96.56 292 LEU B C 1
ATOM 8421 O O . LEU B 1 292 ? -3.283 -31.844 -35.562 1 96.56 292 LEU B O 1
ATOM 8425 N N . LEU B 1 293 ? -1.929 -31.688 -33.812 1 97.06 293 LEU B N 1
ATOM 8426 C CA . LEU B 1 293 ? -1.379 -33.031 -34.031 1 97.06 293 LEU B CA 1
ATOM 8427 C C . LEU B 1 293 ? -2.445 -34.094 -33.844 1 97.06 293 LEU B C 1
ATOM 8429 O O . LEU B 1 293 ? -2.555 -35.031 -34.656 1 97.06 293 LEU B O 1
ATOM 8433 N N . GLN B 1 294 ? -3.182 -33.938 -32.812 1 96.75 294 GLN B N 1
ATOM 8434 C CA . GLN B 1 294 ? -4.246 -34.906 -32.531 1 96.75 294 GLN B CA 1
ATOM 8435 C C . GLN B 1 294 ? -5.363 -34.812 -33.562 1 96.75 294 GLN B C 1
ATOM 8437 O O . GLN B 1 294 ? -5.988 -35.812 -33.906 1 96.75 294 GLN B O 1
ATOM 8442 N N . ALA B 1 295 ? -5.578 -33.656 -34.062 1 95.81 295 ALA B N 1
ATOM 8443 C CA . ALA B 1 295 ? -6.582 -33.438 -35.094 1 95.81 295 ALA B CA 1
ATOM 8444 C C . ALA B 1 295 ? -6.203 -34.188 -36.375 1 95.81 295 ALA B C 1
ATOM 8446 O O . ALA B 1 295 ? -7.07 -34.531 -37.188 1 95.81 295 ALA B O 1
ATOM 8447 N N . ASN B 1 296 ? -4.969 -34.438 -36.5 1 94.06 296 ASN B N 1
ATOM 8448 C CA . ASN B 1 296 ? -4.488 -35.219 -37.656 1 94.06 296 ASN B CA 1
ATOM 8449 C C . ASN B 1 296 ? -4.492 -36.719 -37.375 1 94.06 296 ASN B C 1
ATOM 8451 O O . ASN B 1 296 ? -3.816 -37.5 -38.031 1 94.06 296 ASN B O 1
ATOM 8455 N N . LYS B 1 297 ? -5.137 -37.125 -36.25 1 91.44 297 LYS B N 1
ATOM 8456 C CA . LYS B 1 297 ? -5.445 -38.5 -35.875 1 91.44 297 LYS B CA 1
ATOM 8457 C C . LYS B 1 297 ? -4.191 -39.219 -35.406 1 91.44 297 LYS B C 1
ATOM 8459 O O . LYS B 1 297 ? -4.082 -40.438 -35.562 1 91.44 297 LYS B O 1
ATOM 8464 N N . TRP B 1 298 ? -3.23 -38.469 -35 1 93.62 298 TRP B N 1
ATOM 8465 C CA . TRP B 1 298 ? -2.041 -39.031 -34.375 1 93.62 298 TRP B CA 1
ATOM 8466 C C . TRP B 1 298 ? -2.303 -39.375 -32.938 1 93.62 298 TRP B C 1
ATOM 8468 O O . TRP B 1 298 ? -3.277 -38.906 -32.344 1 93.62 298 TRP B O 1
ATOM 8478 N N . GLU B 1 299 ? -1.503 -40.25 -32.438 1 95.44 299 GLU B N 1
ATOM 8479 C CA . GLU B 1 299 ? -1.619 -40.656 -31.031 1 95.44 299 GLU B CA 1
ATOM 8480 C C . GLU B 1 299 ? -0.577 -39.938 -30.172 1 95.44 299 GLU B C 1
ATOM 8482 O O . GLU B 1 299 ? 0.546 -39.688 -30.625 1 95.44 299 GLU B O 1
ATOM 8487 N N . THR B 1 300 ? -1.011 -39.656 -29 1 95.56 300 THR B N 1
ATOM 8488 C CA . THR B 1 300 ? -0.147 -38.969 -28.047 1 95.56 300 THR B CA 1
ATOM 8489 C C . THR B 1 300 ? -0.115 -39.719 -26.719 1 95.56 300 THR B C 1
ATOM 8491 O O . THR B 1 300 ? -1.029 -40.5 -26.422 1 95.56 300 THR B O 1
ATOM 8494 N N . ILE B 1 301 ? 0.974 -39.531 -25.938 1 96.69 301 ILE B N 1
ATOM 8495 C CA . ILE B 1 301 ? 1.17 -40.281 -24.703 1 96.69 301 ILE B CA 1
ATOM 8496 C C . ILE B 1 301 ? 1.597 -39.344 -23.578 1 96.69 301 ILE B C 1
ATOM 8498 O O . ILE B 1 301 ? 2.344 -38.406 -23.812 1 96.69 301 ILE B O 1
ATOM 8502 N N . PHE B 1 302 ? 1.067 -39.656 -22.422 1 96.75 302 PHE B N 1
ATOM 8503 C CA . PHE B 1 302 ? 1.525 -38.969 -21.203 1 96.75 302 PHE B CA 1
ATOM 8504 C C . PHE B 1 302 ? 2.273 -39.969 -20.297 1 96.75 302 PHE B C 1
ATOM 8506 O O . PHE B 1 302 ? 1.751 -41.031 -19.953 1 96.75 302 PHE B O 1
ATOM 8513 N N . VAL B 1 303 ? 3.512 -39.594 -19.891 1 96.31 303 VAL B N 1
ATOM 8514 C CA . VAL B 1 303 ? 4.32 -40.406 -18.984 1 96.31 303 VAL B CA 1
ATOM 8515 C C . VAL B 1 303 ? 4.336 -39.781 -17.609 1 96.31 303 VAL B C 1
ATOM 8517 O O . VAL B 1 303 ? 5.117 -38.875 -17.344 1 96.31 303 VAL B O 1
ATOM 8520 N N . ASN B 1 304 ? 3.598 -40.312 -16.641 1 93.38 304 ASN B N 1
ATOM 8521 C CA . ASN B 1 304 ? 3.445 -39.719 -15.32 1 93.38 304 ASN B CA 1
ATOM 8522 C C . ASN B 1 304 ? 4.602 -40.094 -14.398 1 93.38 304 ASN B C 1
ATOM 8524 O O . ASN B 1 304 ? 4.402 -40.781 -13.391 1 93.38 304 ASN B O 1
ATOM 8528 N N . GLU B 1 305 ? 5.758 -39.656 -14.773 1 92 305 GLU B N 1
ATOM 8529 C CA . GLU B 1 305 ? 6.996 -39.781 -14.016 1 92 305 GLU B CA 1
ATOM 8530 C C . GLU B 1 305 ? 7.781 -38.469 -13.977 1 92 305 GLU B C 1
ATOM 8532 O O . GLU B 1 305 ? 7.707 -37.688 -14.914 1 92 305 GLU B O 1
ATOM 8537 N N . THR B 1 306 ? 8.477 -38.344 -12.828 1 92.06 306 THR B N 1
ATOM 8538 C CA . THR B 1 306 ? 9.344 -37.156 -12.766 1 92.06 306 THR B CA 1
ATOM 8539 C C . THR B 1 306 ? 10.602 -37.375 -13.609 1 92.06 306 THR B C 1
ATOM 8541 O O . THR B 1 306 ? 11.523 -38.094 -13.188 1 92.06 306 THR B O 1
ATOM 8544 N N . LEU B 1 307 ? 10.586 -36.75 -14.734 1 94.44 307 LEU B N 1
ATOM 8545 C CA . LEU B 1 307 ? 11.695 -36.969 -15.664 1 94.44 307 LEU B CA 1
ATOM 8546 C C . LEU B 1 307 ? 12.461 -35.656 -15.906 1 94.44 307 LEU B C 1
ATOM 8548 O O . LEU B 1 307 ? 13.508 -35.656 -16.547 1 94.44 307 LEU B O 1
ATOM 8552 N N . ALA B 1 308 ? 11.953 -34.625 -15.422 1 94.31 308 ALA B N 1
ATOM 8553 C CA . ALA B 1 308 ? 12.594 -33.312 -15.438 1 94.31 308 ALA B CA 1
ATOM 8554 C C . ALA B 1 308 ? 12.094 -32.438 -14.273 1 94.31 308 ALA B C 1
ATOM 8556 O O . ALA B 1 308 ? 10.953 -32.594 -13.828 1 94.31 308 ALA B O 1
ATOM 8557 N N . VAL B 1 309 ? 12.914 -31.562 -13.781 1 91.44 309 VAL B N 1
ATOM 8558 C CA . VAL B 1 309 ? 12.547 -30.688 -12.68 1 91.44 309 VAL B CA 1
ATOM 8559 C C . VAL B 1 309 ? 12.883 -29.234 -13.031 1 91.44 309 VAL B C 1
ATOM 8561 O O . VAL B 1 309 ? 13.906 -28.969 -13.664 1 91.44 309 VAL B O 1
ATOM 8564 N N . GLY B 1 310 ? 11.961 -28.375 -12.734 1 91.31 310 GLY B N 1
ATOM 8565 C CA . GLY B 1 310 ? 12.164 -26.984 -13.094 1 91.31 310 GLY B CA 1
ATOM 8566 C C . GLY B 1 310 ? 11.883 -26.031 -11.945 1 91.31 310 GLY B C 1
ATOM 8567 O O . GLY B 1 310 ? 11.812 -26.438 -10.789 1 91.31 310 GLY B O 1
ATOM 8568 N N . LEU B 1 311 ? 11.875 -24.766 -12.242 1 87.88 311 LEU B N 1
ATOM 8569 C CA . LEU B 1 311 ? 11.641 -23.688 -11.281 1 87.88 311 LEU B CA 1
ATOM 8570 C C . LEU B 1 311 ? 10.203 -23.172 -11.383 1 87.88 311 LEU B C 1
ATOM 8572 O O . LEU B 1 311 ? 9.734 -22.844 -12.477 1 87.88 311 LEU B O 1
ATOM 8576 N N . SER B 1 312 ? 9.516 -23.156 -10.219 1 89.81 312 SER B N 1
ATOM 8577 C CA . SER B 1 312 ? 8.211 -22.5 -10.133 1 89.81 312 SER B CA 1
ATOM 8578 C C . SER B 1 312 ? 8.359 -21 -9.875 1 89.81 312 SER B C 1
ATOM 8580 O O . SER B 1 312 ? 9.414 -20.547 -9.414 1 89.81 312 SER B O 1
ATOM 8582 N N . PRO B 1 313 ? 7.301 -20.234 -10.18 1 90.19 313 PRO B N 1
ATOM 8583 C CA . PRO B 1 313 ? 7.387 -18.812 -9.836 1 90.19 313 PRO B CA 1
ATOM 8584 C C . PRO B 1 313 ? 7.758 -18.578 -8.375 1 90.19 313 PRO B C 1
ATOM 8586 O O . PRO B 1 313 ? 7.223 -19.25 -7.484 1 90.19 313 PRO B O 1
ATOM 8589 N N . GLU B 1 314 ? 8.602 -17.641 -8.18 1 86.75 314 GLU B N 1
ATOM 8590 C CA . GLU B 1 314 ? 9.133 -17.422 -6.84 1 86.75 314 GLU B CA 1
ATOM 8591 C C . GLU B 1 314 ? 8.273 -16.438 -6.055 1 86.75 314 GLU B C 1
ATOM 8593 O O . GLU B 1 314 ? 8.234 -16.484 -4.82 1 86.75 314 GLU B O 1
ATOM 8598 N N . THR B 1 315 ? 7.688 -15.508 -6.703 1 90 315 THR B N 1
ATOM 8599 C CA . THR B 1 315 ? 6.848 -14.523 -6.023 1 90 315 THR B CA 1
ATOM 8600 C C . THR B 1 315 ? 5.391 -14.68 -6.441 1 90 315 THR B C 1
ATOM 8602 O O . THR B 1 315 ? 5.098 -15.242 -7.492 1 90 315 THR B O 1
ATOM 8605 N N . PHE B 1 316 ? 4.57 -14.172 -5.602 1 94.06 316 PHE B N 1
ATOM 8606 C CA . PHE B 1 316 ? 3.146 -14.203 -5.91 1 94.06 316 PHE B CA 1
ATOM 8607 C C . PHE B 1 316 ? 2.842 -13.352 -7.141 1 94.06 316 PHE B C 1
ATOM 8609 O O . PHE B 1 316 ? 1.994 -13.711 -7.957 1 94.06 316 PHE B O 1
ATOM 8616 N N . SER B 1 317 ? 3.506 -12.289 -7.27 1 90.5 317 SER B N 1
ATOM 8617 C CA . SER B 1 317 ? 3.336 -11.43 -8.438 1 90.5 317 SER B CA 1
ATOM 8618 C C . SER B 1 317 ? 3.727 -12.156 -9.719 1 90.5 317 SER B C 1
ATOM 8620 O O . SER B 1 317 ? 3.039 -12.047 -10.734 1 90.5 317 SER B O 1
ATOM 8622 N N . ASP B 1 318 ? 4.801 -12.922 -9.672 1 90.5 318 ASP B N 1
ATOM 8623 C CA . ASP B 1 318 ? 5.238 -13.695 -10.828 1 90.5 318 ASP B CA 1
ATOM 8624 C C . ASP B 1 318 ? 4.211 -14.766 -11.188 1 90.5 318 ASP B C 1
ATOM 8626 O O . ASP B 1 318 ? 3.982 -15.039 -12.367 1 90.5 318 ASP B O 1
ATOM 8630 N N . LEU B 1 319 ? 3.68 -15.344 -10.227 1 94.81 319 LEU B N 1
ATOM 8631 C CA . LEU B 1 319 ? 2.656 -16.359 -10.453 1 94.81 319 LEU B CA 1
ATOM 8632 C C . LEU B 1 319 ? 1.447 -15.758 -11.164 1 94.81 319 LEU B C 1
ATOM 8634 O O . LEU B 1 319 ? 0.942 -16.328 -12.133 1 94.81 319 LEU B O 1
ATOM 8638 N N . LEU B 1 320 ? 0.985 -14.641 -10.688 1 94.56 320 LEU B N 1
ATOM 8639 C CA . LEU B 1 320 ? -0.166 -13.977 -11.289 1 94.56 320 LEU B CA 1
ATOM 8640 C C . LEU B 1 320 ? 0.111 -13.633 -12.75 1 94.56 320 LEU B C 1
ATOM 8642 O O . LEU B 1 320 ? -0.755 -13.805 -13.609 1 94.56 320 LEU B O 1
ATOM 8646 N N . LYS B 1 321 ? 1.306 -13.18 -13.055 1 91.75 321 LYS B N 1
ATOM 8647 C CA . LYS B 1 321 ? 1.682 -12.836 -14.422 1 91.75 321 LYS B CA 1
ATOM 8648 C C . LYS B 1 321 ? 1.675 -14.078 -15.32 1 91.75 321 LYS B C 1
ATOM 8650 O O . LYS B 1 321 ? 1.181 -14.031 -16.453 1 91.75 321 LYS B O 1
ATOM 8655 N N . GLN B 1 322 ? 2.234 -15.078 -14.812 1 93.12 322 GLN B N 1
ATOM 8656 C CA . GLN B 1 322 ? 2.271 -16.328 -15.562 1 93.12 322 GLN B CA 1
ATOM 8657 C C . GLN B 1 322 ? 0.864 -16.828 -15.875 1 93.12 322 GLN B C 1
ATOM 8659 O O . GLN B 1 322 ? 0.568 -17.188 -17.016 1 93.12 322 GLN B O 1
ATOM 8664 N N . ARG B 1 323 ? -0.001 -16.828 -14.906 1 95.5 323 ARG B N 1
ATOM 8665 C CA . ARG B 1 323 ? -1.357 -17.328 -15.094 1 95.5 323 ARG B CA 1
ATOM 8666 C C . ARG B 1 323 ? -2.164 -16.406 -16 1 95.5 323 ARG B C 1
ATOM 8668 O O . ARG B 1 323 ? -3.029 -16.875 -16.75 1 95.5 323 ARG B O 1
ATOM 8675 N N . ASP B 1 324 ? -1.875 -15.133 -15.867 1 94.19 324 ASP B N 1
ATOM 8676 C CA . ASP B 1 324 ? -2.5 -14.188 -16.781 1 94.19 324 ASP B CA 1
ATOM 8677 C C . ASP B 1 324 ? -2.172 -14.523 -18.234 1 94.19 324 ASP B C 1
ATOM 8679 O O . ASP B 1 324 ? -3.059 -14.547 -19.094 1 94.19 324 ASP B O 1
ATOM 8683 N N . ARG B 1 325 ? -0.917 -14.867 -18.531 1 91.94 325 ARG B N 1
ATOM 8684 C CA . ARG B 1 325 ? -0.486 -15.25 -19.875 1 91.94 325 ARG B CA 1
ATOM 8685 C C . ARG B 1 325 ? -1.18 -16.531 -20.328 1 91.94 325 ARG B C 1
ATOM 8687 O O . ARG B 1 325 ? -1.626 -16.625 -21.484 1 91.94 325 ARG B O 1
ATOM 8694 N N . TRP B 1 326 ? -1.259 -17.5 -19.453 1 94.12 326 TRP B N 1
ATOM 8695 C CA . TRP B 1 326 ? -1.902 -18.766 -19.797 1 94.12 326 TRP B CA 1
ATOM 8696 C C . TRP B 1 326 ? -3.383 -18.562 -20.109 1 94.12 326 TRP B C 1
ATOM 8698 O O . TRP B 1 326 ? -3.906 -19.125 -21.062 1 94.12 326 TRP B O 1
ATOM 8708 N N . CYS B 1 327 ? -3.986 -17.766 -19.25 1 95 327 CYS B N 1
ATOM 8709 C CA . CYS B 1 327 ? -5.406 -17.484 -19.406 1 95 327 CYS B CA 1
ATOM 8710 C C . CYS B 1 327 ? -5.684 -16.828 -20.75 1 95 327 CYS B C 1
ATOM 8712 O O . CYS B 1 327 ? -6.504 -17.312 -21.531 1 95 327 CYS B O 1
ATOM 8714 N N . ARG B 1 328 ? -4.996 -15.836 -21.094 1 93.31 328 ARG B N 1
ATOM 8715 C CA . ARG B 1 328 ? -5.176 -15.125 -22.359 1 93.31 328 ARG B CA 1
ATOM 8716 C C . ARG B 1 328 ? -4.82 -16.016 -23.547 1 93.31 328 ARG B C 1
ATOM 8718 O O . ARG B 1 328 ? -5.52 -16 -24.562 1 93.31 328 ARG B O 1
ATOM 8725 N N . GLY B 1 329 ? -3.75 -16.734 -23.406 1 93.56 329 GLY B N 1
ATOM 8726 C CA . GLY B 1 329 ? -3.314 -17.625 -24.484 1 93.56 329 GLY B CA 1
ATOM 8727 C C . GLY B 1 329 ? -4.352 -18.672 -24.844 1 93.56 329 GLY B C 1
ATOM 8728 O O . GLY B 1 329 ? -4.555 -18.953 -26.031 1 93.56 329 GLY B O 1
ATOM 8729 N N . ASN B 1 330 ? -4.996 -19.234 -23.891 1 94.06 330 ASN B N 1
ATOM 8730 C CA . ASN B 1 330 ? -6.008 -20.25 -24.172 1 94.06 330 ASN B CA 1
ATOM 8731 C C . ASN B 1 330 ? -7.211 -19.656 -24.891 1 94.06 330 ASN B C 1
ATOM 8733 O O . ASN B 1 330 ? -7.793 -20.297 -25.766 1 94.06 330 ASN B O 1
ATOM 8737 N N . ILE B 1 331 ? -7.523 -18.484 -24.547 1 92.94 331 ILE B N 1
ATOM 8738 C CA . ILE B 1 331 ? -8.625 -17.828 -25.234 1 92.94 331 ILE B CA 1
ATOM 8739 C C . ILE B 1 331 ? -8.227 -17.531 -26.688 1 92.94 331 ILE B C 1
ATOM 8741 O O . ILE B 1 331 ? -9.039 -17.672 -27.609 1 92.94 331 ILE B O 1
ATOM 8745 N N . GLN B 1 332 ? -7.02 -17.156 -26.891 1 92.81 332 GLN B N 1
ATOM 8746 C CA . GLN B 1 332 ? -6.527 -16.891 -28.234 1 92.81 332 GLN B CA 1
ATOM 8747 C C . GLN B 1 332 ? -6.578 -18.156 -29.094 1 92.81 332 GLN B C 1
ATOM 8749 O O . GLN B 1 332 ? -6.902 -18.094 -30.281 1 92.81 332 GLN B O 1
ATOM 8754 N N . VAL B 1 333 ? -6.27 -19.234 -28.531 1 94 333 VAL B N 1
ATOM 8755 C CA . VAL B 1 333 ? -6.281 -20.5 -29.266 1 94 333 VAL B CA 1
ATOM 8756 C C . VAL B 1 333 ? -7.695 -20.797 -29.75 1 94 333 VAL B C 1
ATOM 8758 O O . VAL B 1 333 ? -7.891 -21.172 -30.906 1 94 333 VAL B O 1
ATOM 8761 N N . VAL B 1 334 ? -8.664 -20.641 -28.891 1 92.94 334 VAL B N 1
ATOM 8762 C CA . VAL B 1 334 ? -10.031 -20.969 -29.25 1 92.94 334 VAL B CA 1
ATOM 8763 C C . VAL B 1 334 ? -10.508 -20.031 -30.359 1 92.94 334 VAL B C 1
ATOM 8765 O O . VAL B 1 334 ? -11.258 -20.422 -31.25 1 92.94 334 VAL B O 1
ATOM 8768 N N . LYS B 1 335 ? -10.07 -18.844 -30.328 1 92.25 335 LYS B N 1
ATOM 8769 C CA . LYS B 1 335 ? -10.453 -17.875 -31.344 1 92.25 335 LYS B CA 1
ATOM 8770 C C . LYS B 1 335 ? -9.852 -18.219 -32.719 1 92.25 335 LYS B C 1
ATOM 8772 O O . LYS B 1 335 ? -10.492 -18.031 -33.75 1 92.25 335 LYS B O 1
ATOM 8777 N N . LYS B 1 336 ? -8.695 -18.781 -32.688 1 93.31 336 LYS B N 1
ATOM 8778 C CA . LYS B 1 336 ? -7.996 -19.109 -33.906 1 93.31 336 LYS B CA 1
ATOM 8779 C C . LYS B 1 336 ? -8.305 -20.531 -34.375 1 93.31 336 LYS B C 1
ATOM 8781 O O . LYS B 1 336 ? -8.484 -20.797 -35.562 1 93.31 336 LYS B O 1
ATOM 8786 N N . TRP B 1 337 ? -8.273 -21.484 -33.438 1 94.69 337 TRP B N 1
ATOM 8787 C CA . TRP B 1 337 ? -8.562 -22.906 -33.656 1 94.69 337 TRP B CA 1
ATOM 8788 C C . TRP B 1 337 ? -9.617 -23.406 -32.688 1 94.69 337 TRP B C 1
ATOM 8790 O O . TRP B 1 337 ? -9.281 -24.016 -31.656 1 94.69 337 TRP B O 1
ATOM 8800 N N . ASN B 1 338 ? -10.852 -23.312 -33.031 1 94.62 338 ASN B N 1
ATOM 8801 C CA . ASN B 1 338 ? -11.945 -23.719 -32.156 1 94.62 338 ASN B CA 1
ATOM 8802 C C . ASN B 1 338 ? -12.07 -25.234 -32.062 1 94.62 338 ASN B C 1
ATOM 8804 O O . ASN B 1 338 ? -12.328 -25.906 -33.062 1 94.62 338 ASN B O 1
ATOM 8808 N N . PRO B 1 339 ? -11.922 -25.75 -30.875 1 94.56 339 PRO B N 1
ATOM 8809 C CA . PRO B 1 339 ? -11.969 -27.203 -30.734 1 94.56 339 PRO B CA 1
ATOM 8810 C C . PRO B 1 339 ? -13.305 -27.797 -31.188 1 94.56 339 PRO B C 1
ATOM 8812 O O . PRO B 1 339 ? -13.375 -28.969 -31.562 1 94.56 339 PRO B O 1
ATOM 8815 N N . PHE B 1 340 ? -14.352 -27.062 -31.219 1 93.12 340 PHE B N 1
ATOM 8816 C CA . PHE B 1 340 ? -15.656 -27.578 -31.609 1 93.12 340 PHE B CA 1
ATOM 8817 C C . PHE B 1 340 ? -15.805 -27.625 -33.125 1 93.12 340 PHE B C 1
ATOM 8819 O O . PHE B 1 340 ? -16.656 -28.328 -33.656 1 93.12 340 PHE B O 1
ATOM 8826 N N . THR B 1 341 ? -14.984 -26.938 -33.844 1 93.88 341 THR B N 1
ATOM 8827 C CA . THR B 1 341 ? -15.188 -26.844 -35.281 1 93.88 341 THR B CA 1
ATOM 8828 C C . THR B 1 341 ? -14 -27.422 -36.031 1 93.88 341 THR B C 1
ATOM 8830 O O . THR B 1 341 ? -14.109 -27.75 -37.219 1 93.88 341 THR B O 1
ATOM 8833 N N . ILE B 1 342 ? -12.875 -27.516 -35.406 1 93.62 342 ILE B N 1
ATOM 8834 C CA . ILE B 1 342 ? -11.703 -28.062 -36.094 1 93.62 342 ILE B CA 1
ATOM 8835 C C . ILE B 1 342 ? -11.953 -29.516 -36.5 1 93.62 342 ILE B C 1
ATOM 8837 O O . ILE B 1 342 ? -12.562 -30.266 -35.719 1 93.62 342 ILE B O 1
ATOM 8841 N N . LYS B 1 343 ? -11.531 -29.875 -37.656 1 95 343 LYS B N 1
ATOM 8842 C CA . LYS B 1 343 ? -11.781 -31.234 -38.156 1 95 343 LYS B CA 1
ATOM 8843 C C . LYS B 1 343 ? -10.727 -32.219 -37.625 1 95 343 LYS B C 1
ATOM 8845 O O . LYS B 1 343 ? -9.57 -31.844 -37.438 1 95 343 LYS B O 1
ATOM 8850 N N . GLY B 1 344 ? -11.188 -33.469 -37.406 1 95.56 344 GLY B N 1
ATOM 8851 C CA . GLY B 1 344 ? -10.242 -34.531 -37.094 1 95.56 344 GLY B CA 1
ATOM 8852 C C . GLY B 1 344 ? -10.273 -34.938 -35.625 1 95.56 344 GLY B C 1
ATOM 8853 O O . GLY B 1 344 ? -9.875 -36.062 -35.281 1 95.56 344 GLY B O 1
ATOM 8854 N N . LEU B 1 345 ? -10.789 -34.094 -34.781 1 96.44 345 LEU B N 1
ATOM 8855 C CA . LEU B 1 345 ? -10.836 -34.438 -33.344 1 96.44 345 LEU B CA 1
ATOM 8856 C C . LEU B 1 345 ? -12.016 -35.344 -33.031 1 96.44 345 LEU B C 1
ATOM 8858 O O . LEU B 1 345 ? -13.094 -35.188 -33.625 1 96.44 345 LEU B O 1
ATOM 8862 N N . SER B 1 346 ? -11.789 -36.25 -32.156 1 96.38 346 SER B N 1
ATOM 8863 C CA . SER B 1 346 ? -12.898 -37.062 -31.656 1 96.38 346 SER B CA 1
ATOM 8864 C C . SER B 1 346 ? -13.789 -36.25 -30.719 1 96.38 346 SER B C 1
ATOM 8866 O O . SER B 1 346 ? -13.43 -35.156 -30.328 1 96.38 346 SER B O 1
ATOM 8868 N N . PHE B 1 347 ? -14.914 -36.812 -30.422 1 96.19 347 PHE B N 1
ATOM 8869 C CA . PHE B 1 347 ? -15.859 -36.125 -29.547 1 96.19 347 PHE B CA 1
ATOM 8870 C C . PHE B 1 347 ? -15.234 -35.844 -28.188 1 96.19 347 PHE B C 1
ATOM 8872 O O . PHE B 1 347 ? -15.352 -34.75 -27.641 1 96.19 347 PHE B O 1
ATOM 8879 N N . MET B 1 348 ? -14.562 -36.875 -27.672 1 96.25 348 MET B N 1
ATOM 8880 C CA . MET B 1 348 ? -13.961 -36.719 -26.344 1 96.25 348 MET B CA 1
ATOM 8881 C C . MET B 1 348 ? -12.828 -35.719 -26.375 1 96.25 348 MET B C 1
ATOM 8883 O O . MET B 1 348 ? -12.664 -34.938 -25.438 1 96.25 348 MET B O 1
ATOM 8887 N N . GLN B 1 349 ? -12.07 -35.75 -27.438 1 97 349 GLN B N 1
ATOM 8888 C CA . GLN B 1 349 ? -11 -34.75 -27.578 1 97 349 GLN B CA 1
ATOM 8889 C C . GLN B 1 349 ? -11.562 -33.344 -27.625 1 97 349 GLN B C 1
ATOM 8891 O O . GLN B 1 349 ? -11.055 -32.438 -26.953 1 97 349 GLN B O 1
ATOM 8896 N N . ARG B 1 350 ? -12.648 -33.156 -28.359 1 97.38 350 ARG B N 1
ATOM 8897 C CA . ARG B 1 350 ? -13.305 -31.875 -28.422 1 97.38 350 ARG B CA 1
ATOM 8898 C C . ARG B 1 350 ? -13.773 -31.406 -27.047 1 97.38 350 ARG B C 1
ATOM 8900 O O . ARG B 1 350 ? -13.57 -30.25 -26.672 1 97.38 350 ARG B O 1
ATOM 8907 N N . LEU B 1 351 ? -14.352 -32.281 -26.359 1 96.81 351 LEU B N 1
ATOM 8908 C CA . LEU B 1 351 ? -14.891 -31.984 -25.047 1 96.81 351 LEU B CA 1
ATOM 8909 C C . LEU B 1 351 ? -13.773 -31.609 -24.078 1 96.81 351 LEU B C 1
ATOM 8911 O O . LEU B 1 351 ? -13.898 -30.656 -23.312 1 96.81 351 LEU B O 1
ATOM 8915 N N . LEU B 1 352 ? -12.703 -32.281 -24.094 1 97 352 LEU B N 1
ATOM 8916 C CA . LEU B 1 352 ? -11.609 -32.094 -23.141 1 97 352 LEU B CA 1
ATOM 8917 C C . LEU B 1 352 ? -10.867 -30.797 -23.453 1 97 352 LEU B C 1
ATOM 8919 O O . LEU B 1 352 ? -10.492 -30.062 -22.531 1 97 352 LEU B O 1
ATOM 8923 N N . TYR B 1 353 ? -10.648 -30.5 -24.688 1 96.31 353 TYR B N 1
ATOM 8924 C CA . TYR B 1 353 ? -10.039 -29.219 -25.031 1 96.31 353 TYR B CA 1
ATOM 8925 C C . TYR B 1 353 ? -10.961 -28.062 -24.688 1 96.31 353 TYR B C 1
ATOM 8927 O O . TYR B 1 353 ? -10.5 -27.031 -24.172 1 96.31 353 TYR B O 1
ATOM 8935 N N . ALA B 1 354 ? -12.219 -28.25 -24.938 1 95.5 354 ALA B N 1
ATOM 8936 C CA . ALA B 1 354 ? -13.188 -27.203 -24.594 1 95.5 354 ALA B CA 1
ATOM 8937 C C . ALA B 1 354 ? -13.227 -26.984 -23.078 1 95.5 354 ALA B C 1
ATOM 8939 O O . ALA B 1 354 ? -13.359 -25.844 -22.625 1 95.5 354 ALA B O 1
ATOM 8940 N N . ASP B 1 355 ? -13.141 -28.031 -22.375 1 95.88 355 ASP B N 1
ATOM 8941 C CA . ASP B 1 355 ? -13.125 -27.938 -20.922 1 95.88 355 ASP B CA 1
ATOM 8942 C C . ASP B 1 355 ? -11.883 -27.188 -20.438 1 95.88 355 ASP B C 1
ATOM 8944 O O . ASP B 1 355 ? -11.945 -26.453 -19.453 1 95.88 355 ASP B O 1
ATOM 8948 N N . GLY B 1 356 ? -10.789 -27.469 -21.094 1 94.38 356 GLY B N 1
ATOM 8949 C CA . GLY B 1 356 ? -9.57 -26.75 -20.75 1 94.38 356 GLY B CA 1
ATOM 8950 C C . GLY B 1 356 ? -9.688 -25.25 -20.922 1 94.38 356 GLY B C 1
ATOM 8951 O O . GLY B 1 356 ? -9.164 -24.484 -20.109 1 94.38 356 GLY B O 1
ATOM 8952 N N . ILE B 1 357 ? -10.367 -24.859 -21.891 1 93.69 357 ILE B N 1
ATOM 8953 C CA . ILE B 1 357 ? -10.602 -23.438 -22.141 1 93.69 357 ILE B CA 1
ATOM 8954 C C . ILE B 1 357 ? -11.625 -22.906 -21.141 1 93.69 357 ILE B C 1
ATOM 8956 O O . ILE B 1 357 ? -11.438 -21.828 -20.578 1 93.69 357 ILE B O 1
ATOM 8960 N N . HIS B 1 358 ? -12.648 -23.688 -20.938 1 95.38 358 HIS B N 1
ATOM 8961 C CA . HIS B 1 358 ? -13.695 -23.344 -19.984 1 95.38 358 HIS B CA 1
ATOM 8962 C C . HIS B 1 358 ? -13.125 -23.125 -18.594 1 95.38 358 HIS B C 1
ATOM 8964 O O . HIS B 1 358 ? -13.594 -22.266 -17.844 1 95.38 358 HIS B O 1
ATOM 8970 N N . TYR B 1 359 ? -12.117 -23.812 -18.266 1 95.69 359 TYR B N 1
ATOM 8971 C CA . TYR B 1 359 ? -11.484 -23.734 -16.969 1 95.69 359 TYR B CA 1
ATOM 8972 C C . TYR B 1 359 ? -11.023 -22.312 -16.656 1 95.69 359 TYR B C 1
ATOM 8974 O O . TYR B 1 359 ? -11.164 -21.844 -15.531 1 95.69 359 TYR B O 1
ATOM 8982 N N . TRP B 1 360 ? -10.562 -21.594 -17.578 1 95.81 360 TRP B N 1
ATOM 8983 C CA . TRP B 1 360 ? -9.938 -20.297 -17.359 1 95.81 360 TRP B CA 1
ATOM 8984 C C . TRP B 1 360 ? -10.984 -19.234 -17.047 1 95.81 360 TRP B C 1
ATOM 8986 O O . TRP B 1 360 ? -10.648 -18.141 -16.609 1 95.81 360 TRP B O 1
ATOM 8996 N N . PHE B 1 361 ? -12.25 -19.578 -17.125 1 96.88 361 PHE B N 1
ATOM 8997 C CA . PHE B 1 361 ? -13.312 -18.672 -16.703 1 96.88 361 PHE B CA 1
ATOM 8998 C C . PHE B 1 361 ? -13.539 -18.75 -15.203 1 96.88 361 PHE B C 1
ATOM 9000 O O . PHE B 1 361 ? -14.398 -18.047 -14.656 1 96.88 361 PHE B O 1
ATOM 9007 N N . PHE B 1 362 ? -12.727 -19.562 -14.555 1 96.75 362 PHE B N 1
ATOM 9008 C CA . PHE B 1 362 ? -12.93 -19.781 -13.133 1 96.75 362 PHE B CA 1
ATOM 9009 C C . PHE B 1 362 ? -12.828 -18.469 -12.359 1 96.75 362 PHE B C 1
ATOM 9011 O O . PHE B 1 362 ? -13.477 -18.312 -11.32 1 96.75 362 PHE B O 1
ATOM 9018 N N . GLY B 1 363 ? -11.992 -17.547 -12.844 1 97.31 363 GLY B N 1
ATOM 9019 C CA . GLY B 1 363 ? -11.891 -16.266 -12.172 1 97.31 363 GLY B CA 1
ATOM 9020 C C . GLY B 1 363 ? -13.211 -15.516 -12.117 1 97.31 363 GLY B C 1
ATOM 9021 O O . GLY B 1 363 ? -13.57 -14.969 -11.07 1 97.31 363 GLY B O 1
ATOM 9022 N N . VAL B 1 364 ? -13.906 -15.523 -13.18 1 97.56 364 VAL B N 1
ATOM 9023 C CA . VAL B 1 364 ? -15.203 -14.867 -13.25 1 97.56 364 VAL B CA 1
ATOM 9024 C C . VAL B 1 364 ? -16.203 -15.594 -12.352 1 97.56 364 VAL B C 1
ATOM 9026 O O . VAL B 1 364 ? -16.922 -14.961 -11.57 1 97.56 364 VAL B O 1
ATOM 9029 N N . TYR B 1 365 ? -16.234 -16.906 -12.469 1 98 365 TYR B N 1
ATOM 9030 C CA . TYR B 1 365 ? -17.156 -17.703 -11.672 1 98 365 TYR B CA 1
ATOM 9031 C C . TYR B 1 365 ? -16.906 -17.484 -10.18 1 98 365 TYR B C 1
ATOM 9033 O O . TYR B 1 365 ? -17.844 -17.266 -9.414 1 98 365 TYR B O 1
ATOM 9041 N N . LYS B 1 366 ? -15.648 -17.531 -9.82 1 98 366 LYS B N 1
ATOM 9042 C CA . LYS B 1 366 ? -15.312 -17.391 -8.406 1 98 366 LYS B CA 1
ATOM 9043 C C . LYS B 1 366 ? -15.68 -16 -7.883 1 98 366 LYS B C 1
ATOM 9045 O O . LYS B 1 366 ? -16.156 -15.867 -6.754 1 98 366 LYS B O 1
ATOM 9050 N N . MET B 1 367 ? -15.461 -14.992 -8.672 1 98 367 MET B N 1
ATOM 9051 C CA . MET B 1 367 ? -15.852 -13.648 -8.273 1 98 367 MET B CA 1
ATOM 9052 C C . MET B 1 367 ? -17.359 -13.555 -8.047 1 98 367 MET B C 1
ATOM 9054 O O . MET B 1 367 ? -17.812 -12.914 -7.098 1 98 367 MET B O 1
ATOM 9058 N N . ILE B 1 368 ? -18.109 -14.195 -8.891 1 98.19 368 ILE B N 1
ATOM 9059 C CA . ILE B 1 368 ? -19.562 -14.195 -8.75 1 98.19 368 ILE B CA 1
ATOM 9060 C C . ILE B 1 368 ? -19.953 -14.898 -7.449 1 98.19 368 ILE B C 1
ATOM 9062 O O . ILE B 1 368 ? -20.797 -14.398 -6.695 1 98.19 368 ILE B O 1
ATOM 9066 N N . PHE B 1 369 ? -19.312 -16.016 -7.168 1 97.88 369 PHE B N 1
ATOM 9067 C CA . PHE B 1 369 ? -19.594 -16.766 -5.949 1 97.88 369 PHE B CA 1
ATOM 9068 C C . PHE B 1 369 ? -19.219 -15.953 -4.719 1 97.88 369 PHE B C 1
ATOM 9070 O O . PHE B 1 369 ? -19.891 -16.031 -3.684 1 97.88 369 PHE B O 1
ATOM 9077 N N . LEU B 1 370 ? -18.156 -15.164 -4.809 1 98 370 LEU B N 1
ATOM 9078 C CA . LEU B 1 370 ? -17.703 -14.328 -3.697 1 98 370 LEU B CA 1
ATOM 9079 C C . LEU B 1 370 ? -18.672 -13.164 -3.473 1 98 370 LEU B C 1
ATOM 9081 O O . LEU B 1 370 ? -18.953 -12.797 -2.33 1 98 370 LEU B O 1
ATOM 9085 N N . LEU B 1 371 ? -19.219 -12.633 -4.535 1 97.62 371 LEU B N 1
ATOM 9086 C CA . LEU B 1 371 ? -19.984 -11.398 -4.461 1 97.62 371 LEU B CA 1
ATOM 9087 C C . LEU B 1 371 ? -21.453 -11.688 -4.156 1 97.62 371 LEU B C 1
ATOM 9089 O O . LEU B 1 371 ? -22.156 -10.852 -3.574 1 97.62 371 LEU B O 1
ATOM 9093 N N . ALA B 1 372 ? -21.938 -12.859 -4.465 1 97.56 372 ALA B N 1
ATOM 9094 C CA . ALA B 1 372 ? -23.359 -13.164 -4.355 1 97.56 372 ALA B CA 1
ATOM 9095 C C . ALA B 1 372 ? -23.844 -12.984 -2.92 1 97.56 372 ALA B C 1
ATOM 9097 O O . ALA B 1 372 ? -24.797 -12.234 -2.674 1 97.56 372 ALA B O 1
ATOM 9098 N N . PRO B 1 373 ? -23.188 -13.648 -1.929 1 97.38 373 PRO B N 1
ATOM 9099 C CA . PRO B 1 373 ? -23.656 -13.438 -0.557 1 97.38 373 PRO B CA 1
ATOM 9100 C C . PRO B 1 373 ? -23.453 -12 -0.081 1 97.38 373 PRO B C 1
ATOM 9102 O O . PRO B 1 373 ? -24.25 -11.5 0.728 1 97.38 373 PRO B O 1
ATOM 9105 N N . LEU B 1 374 ? -22.453 -11.297 -0.578 1 97.56 374 LEU B N 1
ATOM 9106 C CA . LEU B 1 374 ? -22.188 -9.914 -0.205 1 97.56 374 LEU B CA 1
ATOM 9107 C C . LEU B 1 374 ? -23.266 -8.992 -0.759 1 97.56 374 LEU B C 1
ATOM 9109 O O . LEU B 1 374 ? -23.656 -8.023 -0.102 1 97.56 374 LEU B O 1
ATOM 9113 N N . LEU B 1 375 ? -23.719 -9.281 -1.987 1 97 375 LEU B N 1
ATOM 9114 C CA . LEU B 1 375 ? -24.781 -8.484 -2.59 1 97 375 LEU B CA 1
ATOM 9115 C C . LEU B 1 375 ? -26.047 -8.508 -1.723 1 97 375 LEU B C 1
ATOM 9117 O O . LEU B 1 375 ? -26.703 -7.488 -1.56 1 97 375 LEU B O 1
ATOM 9121 N N . PHE B 1 376 ? -26.375 -9.633 -1.155 1 95.56 376 PHE B N 1
ATOM 9122 C CA . PHE B 1 376 ? -27.562 -9.766 -0.312 1 95.56 376 PHE B CA 1
ATOM 9123 C C . PHE B 1 376 ? -27.344 -9.078 1.031 1 95.56 376 PHE B C 1
ATOM 9125 O O . PHE B 1 376 ? -28.125 -8.211 1.422 1 95.56 376 PHE B O 1
ATOM 9132 N N . LEU B 1 377 ? -26.188 -9.375 1.676 1 96.06 377 LEU B N 1
ATOM 9133 C CA . LEU B 1 377 ? -25.984 -8.945 3.055 1 96.06 377 LEU B CA 1
ATOM 9134 C C . LEU B 1 377 ? -25.703 -7.445 3.119 1 96.06 377 LEU B C 1
ATOM 9136 O O . LEU B 1 377 ? -26.047 -6.789 4.105 1 96.06 377 LEU B O 1
ATOM 9140 N N . ILE B 1 378 ? -25.125 -6.891 2.102 1 95.94 378 ILE B N 1
ATOM 9141 C CA . ILE B 1 378 ? -24.734 -5.484 2.156 1 95.94 378 ILE B CA 1
ATOM 9142 C C . ILE B 1 378 ? -25.781 -4.633 1.438 1 95.94 378 ILE B C 1
ATOM 9144 O O . ILE B 1 378 ? -26.156 -3.568 1.925 1 95.94 378 ILE B O 1
ATOM 9148 N N . PHE B 1 379 ? -26.359 -5.113 0.337 1 95.44 379 PHE B N 1
ATOM 9149 C CA . PHE B 1 379 ? -27.156 -4.258 -0.529 1 95.44 379 PHE B CA 1
ATOM 9150 C C . PHE B 1 379 ? -28.594 -4.754 -0.599 1 95.44 379 PHE B C 1
ATOM 9152 O O . PHE B 1 379 ? -29.438 -4.141 -1.259 1 95.44 379 PHE B O 1
ATOM 9159 N N . ASP B 1 380 ? -28.922 -5.898 0.007 1 93.31 380 ASP B N 1
ATOM 9160 C CA . ASP B 1 380 ? -30.25 -6.5 -0.009 1 93.31 380 ASP B CA 1
ATOM 9161 C C . ASP B 1 380 ? -30.641 -6.922 -1.423 1 93.31 380 ASP B C 1
ATOM 9163 O O . ASP B 1 380 ? -31.797 -6.77 -1.82 1 93.31 380 ASP B O 1
ATOM 9167 N N . ILE B 1 381 ? -29.641 -7.301 -2.164 1 94.12 381 ILE B N 1
ATOM 9168 C CA . ILE B 1 381 ? -29.875 -7.859 -3.49 1 94.12 381 ILE B CA 1
ATOM 9169 C C . ILE B 1 381 ? -29.938 -9.383 -3.404 1 94.12 381 ILE B C 1
ATOM 9171 O O . ILE B 1 381 ? -28.938 -10.039 -3.094 1 94.12 381 ILE B O 1
ATOM 9175 N N . TYR B 1 382 ? -31.062 -9.961 -3.711 1 92 382 TYR B N 1
ATOM 9176 C CA . TYR B 1 382 ? -31.297 -11.391 -3.555 1 92 382 TYR B CA 1
ATOM 9177 C C . TYR B 1 382 ? -30.891 -12.156 -4.805 1 92 382 TYR B C 1
ATOM 9179 O O . TYR B 1 382 ? -31.359 -11.867 -5.906 1 92 382 TYR B O 1
ATOM 9187 N N . SER B 1 383 ? -30.016 -13.031 -4.582 1 92.56 383 SER B N 1
ATOM 9188 C CA . SER B 1 383 ? -29.672 -13.914 -5.688 1 92.56 383 SER B CA 1
ATOM 9189 C C . SER B 1 383 ? -30.516 -15.188 -5.66 1 92.56 383 SER B C 1
ATOM 9191 O O . SER B 1 383 ? -30.594 -15.898 -6.664 1 92.56 383 SER B O 1
ATOM 9193 N N . LEU B 1 384 ? -31.031 -15.469 -4.48 1 92.31 384 LEU B N 1
ATOM 9194 C CA . LEU B 1 384 ? -31.938 -16.594 -4.242 1 92.31 384 LEU B CA 1
ATOM 9195 C C . LEU B 1 384 ? -33.125 -16.172 -3.391 1 92.31 384 LEU B C 1
ATOM 9197 O O . LEU B 1 384 ? -32.969 -15.398 -2.436 1 92.31 384 LEU B O 1
ATOM 9201 N N . GLU B 1 385 ? -34.25 -16.547 -3.861 1 90.19 385 GLU B N 1
ATOM 9202 C CA . GLU B 1 385 ? -35.469 -16.281 -3.086 1 90.19 385 GLU B CA 1
ATOM 9203 C C . GLU B 1 385 ? -36.188 -17.578 -2.721 1 90.19 385 GLU B C 1
ATOM 9205 O O . GLU B 1 385 ? -37.062 -18.047 -3.467 1 90.19 385 GLU B O 1
ATOM 9210 N N . ILE B 1 386 ? -35.781 -18.125 -1.579 1 87.75 386 ILE B N 1
ATOM 9211 C CA . ILE B 1 386 ? -36.344 -19.391 -1.163 1 87.75 386 ILE B CA 1
ATOM 9212 C C . ILE B 1 386 ? -36.188 -19.562 0.347 1 87.75 386 ILE B C 1
ATOM 9214 O O . ILE B 1 386 ? -35.406 -18.859 0.98 1 87.75 386 ILE B O 1
ATOM 9218 N N . ASN B 1 387 ? -37.031 -20.484 0.818 1 89.12 387 ASN B N 1
ATOM 9219 C CA . ASN B 1 387 ? -36.938 -20.828 2.229 1 89.12 387 ASN B CA 1
ATOM 9220 C C . ASN B 1 387 ? -35.688 -21.656 2.504 1 89.12 387 ASN B C 1
ATOM 9222 O O . ASN B 1 387 ? -35.312 -22.516 1.699 1 89.12 387 ASN B O 1
ATOM 9226 N N . PHE B 1 388 ? -35.125 -21.484 3.645 1 89.88 388 PHE B N 1
ATOM 9227 C CA . PHE B 1 388 ? -33.844 -22.094 3.988 1 89.88 388 PHE B CA 1
ATOM 9228 C C . PHE B 1 388 ? -33.938 -23.609 4.004 1 89.88 388 PHE B C 1
ATOM 9230 O O . PHE B 1 388 ? -33.062 -24.312 3.521 1 89.88 388 PHE B O 1
ATOM 9237 N N . MET B 1 389 ? -34.969 -24.094 4.562 1 88.19 389 MET B N 1
ATOM 9238 C CA . MET B 1 389 ? -35.125 -25.547 4.715 1 88.19 389 MET B CA 1
ATOM 9239 C C . MET B 1 389 ? -35.219 -26.234 3.355 1 88.19 389 MET B C 1
ATOM 9241 O O . MET B 1 389 ? -34.625 -27.297 3.154 1 88.19 389 MET B O 1
ATOM 9245 N N . HIS B 1 390 ? -35.938 -25.594 2.467 1 89.94 390 HIS B N 1
ATOM 9246 C CA . HIS B 1 390 ? -36 -26.141 1.113 1 89.94 390 HIS B CA 1
ATOM 9247 C C . HIS B 1 390 ? -34.656 -26.094 0.43 1 89.94 390 HIS B C 1
ATOM 9249 O O . HIS B 1 390 ? -34.25 -27.047 -0.243 1 89.94 390 HIS B O 1
ATOM 9255 N N . LEU B 1 391 ? -34 -25.031 0.645 1 92.12 391 LEU B N 1
ATOM 9256 C CA . LEU B 1 391 ? -32.656 -24.922 0.077 1 92.12 391 LEU B CA 1
ATOM 9257 C C . LEU B 1 391 ? -31.719 -25.969 0.66 1 92.12 391 LEU B C 1
ATOM 9259 O O . LEU B 1 391 ? -31 -26.641 -0.079 1 92.12 391 LEU B O 1
ATOM 9263 N N . PHE B 1 392 ? -31.766 -26.141 1.932 1 92.38 392 PHE B N 1
ATOM 9264 C CA . PHE B 1 392 ? -30.875 -27.062 2.631 1 92.38 392 PHE B CA 1
ATOM 9265 C C . PHE B 1 392 ? -31.109 -28.5 2.158 1 92.38 392 PHE B C 1
ATOM 9267 O O . PHE B 1 392 ? -30.156 -29.266 2.002 1 92.38 392 PHE B O 1
ATOM 9274 N N . MET B 1 393 ? -32.281 -28.875 1.856 1 91.38 393 MET B N 1
ATOM 9275 C CA . MET B 1 393 ? -32.656 -30.234 1.461 1 91.38 393 MET B CA 1
ATOM 9276 C C . MET B 1 393 ? -32 -30.594 0.119 1 91.38 393 MET B C 1
ATOM 9278 O O . MET B 1 393 ? -31.578 -31.719 -0.084 1 91.38 393 MET B O 1
ATOM 9282 N N . PHE B 1 394 ? -31.953 -29.688 -0.768 1 93.19 394 PHE B N 1
ATOM 9283 C CA . PHE B 1 394 ? -31.438 -29.984 -2.102 1 93.19 394 PHE B CA 1
ATOM 9284 C C . PHE B 1 394 ? -29.953 -29.656 -2.189 1 93.19 394 PHE B C 1
ATOM 9286 O O . PHE B 1 394 ? -29.188 -30.406 -2.816 1 93.19 394 PHE B O 1
ATOM 9293 N N . TRP B 1 395 ? -29.547 -28.641 -1.497 1 94.69 395 TRP B N 1
ATOM 9294 C CA . TRP B 1 395 ? -28.172 -28.172 -1.605 1 94.69 395 TRP B CA 1
ATOM 9295 C C . TRP B 1 395 ? -27.219 -29.031 -0.779 1 94.69 395 TRP B C 1
ATOM 9297 O O . TRP B 1 395 ? -26.109 -29.328 -1.213 1 94.69 395 TRP B O 1
ATOM 9307 N N . ALA B 1 396 ? -27.562 -29.469 0.402 1 95 396 ALA B N 1
ATOM 9308 C CA . ALA B 1 396 ? -26.672 -30.125 1.354 1 95 396 ALA B CA 1
ATOM 9309 C C . ALA B 1 396 ? -26.125 -31.438 0.777 1 95 396 ALA B C 1
ATOM 9311 O O . ALA B 1 396 ? -24.922 -31.672 0.821 1 95 396 ALA B O 1
ATOM 9312 N N . PRO B 1 397 ? -27.031 -32.312 0.202 1 95.06 397 PRO B N 1
ATOM 9313 C CA . PRO B 1 397 ? -26.484 -33.531 -0.411 1 95.06 397 PRO B CA 1
ATOM 9314 C C . PRO B 1 397 ? -25.531 -33.219 -1.572 1 95.06 397 PRO B C 1
ATOM 9316 O O . PRO B 1 397 ? -24.516 -33.875 -1.729 1 95.06 397 PRO B O 1
ATOM 9319 N N . ALA B 1 398 ? -25.938 -32.312 -2.363 1 95.88 398 ALA B N 1
ATOM 9320 C CA . ALA B 1 398 ? -25.109 -31.922 -3.496 1 95.88 398 ALA B CA 1
ATOM 9321 C C . ALA B 1 398 ? -23.75 -31.406 -3.025 1 95.88 398 ALA B C 1
ATOM 9323 O O . ALA B 1 398 ? -22.719 -31.781 -3.58 1 95.88 398 ALA B O 1
ATOM 9324 N N . PHE B 1 399 ? -23.781 -30.578 -2.016 1 94.75 399 PHE B N 1
ATOM 9325 C CA . PHE B 1 399 ? -22.562 -30 -1.462 1 94.75 399 PHE B CA 1
ATOM 9326 C C . PHE B 1 399 ? -21.688 -31.094 -0.852 1 94.75 399 PHE B C 1
ATOM 9328 O O . PHE B 1 399 ? -20.484 -31.141 -1.101 1 94.75 399 PHE B O 1
ATOM 9335 N N . LEU B 1 400 ? -22.219 -31.953 -0.081 1 94.62 400 LEU B N 1
ATOM 9336 C CA . LEU B 1 400 ? -21.484 -33.031 0.597 1 94.62 400 LEU B CA 1
ATOM 9337 C C . LEU B 1 400 ? -20.828 -33.969 -0.412 1 94.62 400 LEU B C 1
ATOM 9339 O O . LEU B 1 400 ? -19.656 -34.312 -0.276 1 94.62 400 LEU B O 1
ATOM 9343 N N . THR B 1 401 ? -21.594 -34.406 -1.387 1 94.94 401 THR B N 1
ATOM 9344 C CA . THR B 1 401 ? -21.047 -35.312 -2.395 1 94.94 401 THR B CA 1
ATOM 9345 C C . THR B 1 401 ? -19.906 -34.625 -3.148 1 94.94 401 THR B C 1
ATOM 9347 O O . THR B 1 401 ? -18.922 -35.281 -3.494 1 94.94 401 THR B O 1
ATOM 9350 N N . SER B 1 402 ? -20.031 -33.375 -3.426 1 93.38 402 SER B N 1
ATOM 9351 C CA . SER B 1 402 ? -18.984 -32.656 -4.121 1 93.38 402 SER B CA 1
ATOM 9352 C C . SER B 1 402 ? -17.688 -32.625 -3.312 1 93.38 402 SER B C 1
ATOM 9354 O O . SER B 1 402 ? -16.594 -32.812 -3.869 1 93.38 402 SER B O 1
ATOM 9356 N N . GLN B 1 403 ? -17.75 -32.5 -2.016 1 91 403 GLN B N 1
ATOM 9357 C CA . GLN B 1 403 ? -16.578 -32.5 -1.148 1 91 403 GLN B CA 1
ATOM 9358 C C . GLN B 1 403 ? -15.914 -33.875 -1.107 1 91 403 GLN B C 1
ATOM 9360 O O . GLN B 1 403 ? -14.688 -33.969 -1.163 1 91 403 GLN B O 1
ATOM 9365 N N . LEU B 1 404 ? -16.719 -34.844 -1.077 1 91.12 404 LEU B N 1
ATOM 9366 C CA . LEU B 1 404 ? -16.219 -36.219 -0.865 1 91.12 404 LEU B CA 1
ATOM 9367 C C . LEU B 1 404 ? -15.609 -36.781 -2.148 1 91.12 404 LEU B C 1
ATOM 9369 O O . LEU B 1 404 ? -14.594 -37.469 -2.107 1 91.12 404 LEU B O 1
ATOM 9373 N N . ILE B 1 405 ? -16.203 -36.469 -3.223 1 89.88 405 ILE B N 1
ATOM 9374 C CA . ILE B 1 405 ? -15.688 -37 -4.48 1 89.88 405 ILE B CA 1
ATOM 9375 C C . ILE B 1 405 ? -14.305 -36.406 -4.754 1 89.88 405 ILE B C 1
ATOM 9377 O O . ILE B 1 405 ? -13.398 -37.094 -5.215 1 89.88 405 ILE B O 1
ATOM 9381 N N . PHE B 1 406 ? -14.18 -35.156 -4.539 1 86.06 406 PHE B N 1
ATOM 9382 C CA . PHE B 1 406 ? -12.898 -34.5 -4.781 1 86.06 406 PHE B CA 1
ATOM 9383 C C . PHE B 1 406 ? -11.812 -35.125 -3.902 1 86.06 406 PHE B C 1
ATOM 9385 O O . PHE B 1 406 ? -10.703 -35.375 -4.375 1 86.06 406 PHE B O 1
ATOM 9392 N N . LYS B 1 407 ? -12.125 -35.375 -2.727 1 83.88 407 LYS B N 1
ATOM 9393 C CA . LYS B 1 407 ? -11.164 -36 -1.816 1 83.88 407 LYS B CA 1
ATOM 9394 C C . LYS B 1 407 ? -10.82 -37.438 -2.266 1 83.88 407 LYS B C 1
ATOM 9396 O O . LYS B 1 407 ? -9.664 -37.844 -2.166 1 83.88 407 LYS B O 1
ATOM 9401 N N . ALA B 1 408 ? -11.773 -38.062 -2.768 1 86.06 408 ALA B N 1
ATOM 9402 C CA . ALA B 1 408 ? -11.586 -39.469 -3.16 1 86.06 408 ALA B CA 1
ATOM 9403 C C . ALA B 1 408 ? -10.75 -39.562 -4.426 1 86.06 408 ALA B C 1
ATOM 9405 O O . ALA B 1 408 ? -9.992 -40.531 -4.598 1 86.06 408 ALA B O 1
ATOM 9406 N N . VAL B 1 409 ? -10.852 -38.625 -5.199 1 83.25 409 VAL B N 1
ATOM 9407 C CA . VAL B 1 409 ? -10.242 -38.75 -6.516 1 83.25 409 VAL B CA 1
ATOM 9408 C C . VAL B 1 409 ? -8.883 -38.031 -6.523 1 83.25 409 VAL B C 1
ATOM 9410 O O . VAL B 1 409 ? -7.996 -38.406 -7.305 1 83.25 409 VAL B O 1
ATOM 9413 N N . SER B 1 410 ? -8.648 -37.094 -5.691 1 78.88 410 SER B N 1
ATOM 9414 C CA . SER B 1 410 ? -7.434 -36.281 -5.742 1 78.88 410 SER B CA 1
ATOM 9415 C C . SER B 1 410 ? -6.254 -37 -5.102 1 78.88 410 SER B C 1
ATOM 9417 O O . SER B 1 410 ? -5.105 -36.562 -5.238 1 78.88 410 SER B O 1
ATOM 9419 N N . ASN B 1 411 ? -6.34 -38.156 -4.594 1 73.25 411 ASN B N 1
ATOM 9420 C CA . ASN B 1 411 ? -5.266 -38.969 -4.051 1 73.25 411 ASN B CA 1
ATOM 9421 C C . ASN B 1 411 ? -4.316 -38.156 -3.178 1 73.25 411 ASN B C 1
ATOM 9423 O O . ASN B 1 411 ? -3.098 -38.25 -3.348 1 73.25 411 ASN B O 1
ATOM 9427 N N . LYS B 1 412 ? -4.812 -37.156 -2.318 1 74.44 412 LYS B N 1
ATOM 9428 C CA . LYS B 1 412 ? -4.082 -36.344 -1.34 1 74.44 412 LYS B CA 1
ATOM 9429 C C . LYS B 1 412 ? -3.207 -35.312 -2.027 1 74.44 412 LYS B C 1
ATOM 9431 O O . LYS B 1 412 ? -2.178 -34.906 -1.485 1 74.44 412 LYS B O 1
ATOM 9436 N N . LYS B 1 413 ? -3.496 -35.062 -3.238 1 78.69 413 LYS B N 1
ATOM 9437 C CA . LYS B 1 413 ? -2.725 -34.062 -3.943 1 78.69 413 LYS B CA 1
ATOM 9438 C C . LYS B 1 413 ? -3.412 -32.688 -3.867 1 78.69 413 LYS B C 1
ATOM 9440 O O . LYS B 1 413 ? -2.795 -31.656 -4.145 1 78.69 413 LYS B O 1
ATOM 9445 N N . ARG B 1 414 ? -4.652 -32.719 -3.541 1 85 414 ARG B N 1
ATOM 9446 C CA . ARG B 1 414 ? -5.422 -31.484 -3.453 1 85 414 ARG B CA 1
ATOM 9447 C C . ARG B 1 414 ? -6.68 -31.672 -2.613 1 85 414 ARG B C 1
ATOM 9449 O O . ARG B 1 414 ? -7.215 -32.781 -2.535 1 85 414 ARG B O 1
ATOM 9456 N N . THR B 1 415 ? -7.051 -30.703 -1.967 1 86.88 415 THR B N 1
ATOM 9457 C CA . THR B 1 415 ? -8.32 -30.703 -1.254 1 86.88 415 THR B CA 1
ATOM 9458 C C . THR B 1 415 ? -9.234 -29.594 -1.788 1 86.88 415 THR B C 1
ATOM 9460 O O . THR B 1 415 ? -8.789 -28.703 -2.5 1 86.88 415 THR B O 1
ATOM 9463 N N . THR B 1 416 ? -10.469 -29.781 -1.52 1 88.62 416 THR B N 1
ATOM 9464 C CA . THR B 1 416 ? -11.438 -28.781 -1.954 1 88.62 416 THR B CA 1
ATOM 9465 C C . THR B 1 416 ? -11.125 -27.422 -1.324 1 88.62 416 THR B C 1
ATOM 9467 O O . THR B 1 416 ? -11.258 -26.391 -1.976 1 88.62 416 THR B O 1
ATOM 9470 N N . THR B 1 417 ? -10.664 -27.453 -0.098 1 90.94 417 THR B N 1
ATOM 9471 C CA . THR B 1 417 ? -10.367 -26.219 0.628 1 90.94 417 THR B CA 1
ATOM 9472 C C . THR B 1 417 ? -9.188 -25.484 -0.007 1 90.94 417 THR B C 1
ATOM 9474 O O . THR B 1 417 ? -9.242 -24.266 -0.202 1 90.94 417 THR B O 1
ATOM 9477 N N . TRP B 1 418 ? -8.156 -26.203 -0.305 1 92.88 418 TRP B N 1
ATOM 9478 C CA . TRP B 1 418 ? -6.988 -25.562 -0.899 1 92.88 418 TRP B CA 1
ATOM 9479 C C . TRP B 1 418 ? -7.273 -25.125 -2.332 1 92.88 418 TRP B C 1
ATOM 9481 O O . TRP B 1 418 ? -6.754 -24.109 -2.795 1 92.88 418 TRP B O 1
ATOM 9491 N N . SER B 1 419 ? -8.094 -25.922 -3.033 1 93.88 419 SER B N 1
ATOM 9492 C CA . SER B 1 419 ? -8.523 -25.484 -4.355 1 93.88 419 SER B CA 1
ATOM 9493 C C . SER B 1 419 ? -9.258 -24.141 -4.273 1 93.88 419 SER B C 1
ATOM 9495 O O . SER B 1 419 ? -9.055 -23.266 -5.117 1 93.88 419 SER B O 1
ATOM 9497 N N . HIS B 1 420 ? -10.055 -24.062 -3.25 1 95.25 420 HIS B N 1
ATOM 9498 C CA . HIS B 1 420 ? -10.789 -22.828 -3.014 1 95.25 420 HIS B CA 1
ATOM 9499 C C . HIS B 1 420 ? -9.844 -21.656 -2.756 1 95.25 420 HIS B C 1
ATOM 9501 O O . HIS B 1 420 ? -10.016 -20.578 -3.33 1 95.25 420 HIS B O 1
ATOM 9507 N N . VAL B 1 421 ? -8.836 -21.875 -1.973 1 96.38 421 VAL B N 1
ATOM 9508 C CA . VAL B 1 421 ? -7.863 -20.828 -1.641 1 96.38 421 VAL B CA 1
ATOM 9509 C C . VAL B 1 421 ? -7.09 -20.422 -2.893 1 96.38 421 VAL B C 1
ATOM 9511 O O . VAL B 1 421 ? -6.914 -19.234 -3.168 1 96.38 421 VAL B O 1
ATOM 9514 N N . TYR B 1 422 ? -6.637 -21.406 -3.686 1 96.56 422 TYR B N 1
ATOM 9515 C CA . TYR B 1 422 ? -5.895 -21.125 -4.91 1 96.56 422 TYR B CA 1
ATOM 9516 C C . TYR B 1 422 ? -6.715 -20.25 -5.859 1 96.56 422 TYR B C 1
ATOM 9518 O O . TYR B 1 422 ? -6.219 -19.25 -6.387 1 96.56 422 TYR B O 1
ATOM 9526 N N . GLU B 1 423 ? -7.965 -20.641 -5.953 1 97 423 GLU B N 1
ATOM 9527 C CA . GLU B 1 423 ? -8.844 -19.953 -6.898 1 97 423 GLU B CA 1
ATOM 9528 C C . GLU B 1 423 ? -9.18 -18.547 -6.418 1 97 423 GLU B C 1
ATOM 9530 O O . GLU B 1 423 ? -9.219 -17.609 -7.211 1 97 423 GLU B O 1
ATOM 9535 N N . VAL B 1 424 ? -9.453 -18.422 -5.148 1 97.94 424 VAL B N 1
ATOM 9536 C CA . VAL B 1 424 ? -9.797 -17.109 -4.602 1 97.94 424 VAL B CA 1
ATOM 9537 C C . VAL B 1 424 ? -8.602 -16.156 -4.742 1 97.94 424 VAL B C 1
ATOM 9539 O O . VAL B 1 424 ? -8.773 -14.992 -5.078 1 97.94 424 VAL B O 1
ATOM 9542 N N . ALA B 1 425 ? -7.422 -16.656 -4.484 1 97.69 425 ALA B N 1
ATOM 9543 C CA . ALA B 1 425 ? -6.207 -15.844 -4.555 1 97.69 425 ALA B CA 1
ATOM 9544 C C . ALA B 1 425 ? -6 -15.289 -5.961 1 97.69 425 ALA B C 1
ATOM 9546 O O . ALA B 1 425 ? -5.516 -14.164 -6.129 1 97.69 425 ALA B O 1
ATOM 9547 N N . MET B 1 426 ? -6.457 -16 -6.977 1 97.56 426 MET B N 1
ATOM 9548 C CA . MET B 1 426 ? -6.16 -15.625 -8.352 1 97.56 426 MET B CA 1
ATOM 9549 C C . MET B 1 426 ? -7.395 -15.047 -9.039 1 97.56 426 MET B C 1
ATOM 9551 O O . MET B 1 426 ? -7.289 -14.43 -10.102 1 97.56 426 MET B O 1
ATOM 9555 N N . ALA B 1 427 ? -8.531 -15.148 -8.484 1 97.81 427 ALA B N 1
ATOM 9556 C CA . ALA B 1 427 ? -9.828 -14.93 -9.109 1 97.81 427 ALA B CA 1
ATOM 9557 C C . ALA B 1 427 ? -9.938 -13.516 -9.672 1 97.81 427 ALA B C 1
ATOM 9559 O O . ALA B 1 427 ? -10.312 -13.32 -10.828 1 97.81 427 ALA B O 1
ATOM 9560 N N . PRO B 1 428 ? -9.609 -12.461 -8.852 1 96.44 428 PRO B N 1
ATOM 9561 C CA . PRO B 1 428 ? -9.773 -11.117 -9.406 1 96.44 428 PRO B CA 1
ATOM 9562 C C . PRO B 1 428 ? -8.906 -10.883 -10.641 1 96.44 428 PRO B C 1
ATOM 9564 O O . PRO B 1 428 ? -9.352 -10.25 -11.602 1 96.44 428 PRO B O 1
ATOM 9567 N N . TYR B 1 429 ? -7.793 -11.43 -10.711 1 95 429 TYR B N 1
ATOM 9568 C CA . TYR B 1 429 ? -6.844 -11.195 -11.797 1 95 429 TYR B CA 1
ATOM 9569 C C . TYR B 1 429 ? -7.195 -12.031 -13.023 1 95 429 TYR B C 1
ATOM 9571 O O . TYR B 1 429 ? -7.156 -11.531 -14.148 1 95 429 TYR B O 1
ATOM 9579 N N . MET B 1 430 ? -7.547 -13.266 -12.773 1 96.44 430 MET B N 1
ATOM 9580 C CA . MET B 1 430 ? -7.949 -14.125 -13.883 1 96.44 430 MET B CA 1
ATOM 9581 C C . MET B 1 430 ? -9.281 -13.656 -14.469 1 96.44 430 MET B C 1
ATOM 9583 O O . MET B 1 430 ? -9.508 -13.773 -15.672 1 96.44 430 MET B O 1
ATOM 9587 N N . GLY B 1 431 ? -10.164 -13.203 -13.539 1 96 431 GLY B N 1
ATOM 9588 C CA . GLY B 1 431 ? -11.406 -12.641 -14.031 1 96 431 GLY B CA 1
ATOM 9589 C C . GLY B 1 431 ? -11.203 -11.461 -14.961 1 96 431 GLY B C 1
ATOM 9590 O O . GLY B 1 431 ? -11.812 -11.383 -16.031 1 96 431 GLY B O 1
ATOM 9591 N N . PHE B 1 432 ? -10.344 -10.602 -14.609 1 93.56 432 PHE B N 1
ATOM 9592 C CA . PHE B 1 432 ? -10.047 -9.438 -15.445 1 93.56 432 PHE B CA 1
ATOM 9593 C C . PHE B 1 432 ? -9.367 -9.867 -16.734 1 93.56 432 PHE B C 1
ATOM 9595 O O . PHE B 1 432 ? -9.672 -9.344 -17.812 1 93.56 432 PHE B O 1
ATOM 9602 N N . ALA B 1 433 ? -8.414 -10.82 -16.656 1 93.19 433 ALA B N 1
ATOM 9603 C CA . ALA B 1 433 ? -7.664 -11.297 -17.828 1 93.19 433 ALA B CA 1
ATOM 9604 C C . ALA B 1 433 ? -8.594 -11.906 -18.875 1 93.19 433 ALA B C 1
ATOM 9606 O O . ALA B 1 433 ? -8.516 -11.562 -20.047 1 93.19 433 ALA B O 1
ATOM 9607 N N . ILE B 1 434 ? -9.477 -12.766 -18.438 1 94.38 434 ILE B N 1
ATOM 9608 C CA . ILE B 1 434 ? -10.328 -13.484 -19.375 1 94.38 434 ILE B CA 1
ATOM 9609 C C . ILE B 1 434 ? -11.336 -12.523 -20 1 94.38 434 ILE B C 1
ATOM 9611 O O . ILE B 1 434 ? -11.602 -12.594 -21.203 1 94.38 434 ILE B O 1
ATOM 9615 N N . LEU B 1 435 ? -11.93 -11.609 -19.203 1 92.81 435 LEU B N 1
ATOM 9616 C CA . LEU B 1 435 ? -12.922 -10.68 -19.734 1 92.81 435 LEU B CA 1
ATOM 9617 C C . LEU B 1 435 ? -12.273 -9.68 -20.672 1 92.81 435 LEU B C 1
ATOM 9619 O O . LEU B 1 435 ? -12.836 -9.352 -21.719 1 92.81 435 LEU B O 1
ATOM 9623 N N . SER B 1 436 ? -11.094 -9.203 -20.328 1 91.5 436 SER B N 1
ATOM 9624 C CA . SER B 1 436 ? -10.414 -8.242 -21.188 1 91.5 436 SER B CA 1
ATOM 9625 C C . SER B 1 436 ? -9.977 -8.875 -22.5 1 91.5 436 SER B C 1
ATOM 9627 O O . SER B 1 436 ? -10.102 -8.266 -23.562 1 91.5 436 SER B O 1
ATOM 9629 N N . GLU B 1 437 ? -9.484 -10.156 -22.469 1 90.75 437 GLU B N 1
ATOM 9630 C CA . GLU B 1 437 ? -9.031 -10.852 -23.672 1 90.75 437 GLU B CA 1
ATOM 9631 C C . GLU B 1 437 ? -10.211 -11.25 -24.562 1 90.75 437 GLU B C 1
ATOM 9633 O O . GLU B 1 437 ? -10.109 -11.219 -25.797 1 90.75 437 GLU B O 1
ATOM 9638 N N . THR B 1 438 ? -11.25 -11.547 -23.938 1 89.25 438 THR B N 1
ATOM 9639 C CA . THR B 1 438 ? -12.414 -12 -24.703 1 89.25 438 THR B CA 1
ATOM 9640 C C . THR B 1 438 ? -13.125 -10.82 -25.344 1 89.25 438 THR B C 1
ATOM 9642 O O . THR B 1 438 ? -13.547 -10.906 -26.5 1 89.25 438 THR B O 1
ATOM 9645 N N . PHE B 1 439 ? -13.164 -9.695 -24.594 1 87.5 439 PHE B N 1
ATOM 9646 C CA . PHE B 1 439 ? -14.039 -8.633 -25.078 1 87.5 439 PHE B CA 1
ATOM 9647 C C . PHE B 1 439 ? -13.227 -7.426 -25.531 1 87.5 439 PHE B C 1
ATOM 9649 O O . PHE B 1 439 ? -13.695 -6.621 -26.328 1 87.5 439 PHE B O 1
ATOM 9656 N N . LEU B 1 440 ? -12.023 -7.246 -24.766 1 77.62 440 LEU B N 1
ATOM 9657 C CA . LEU B 1 440 ? -11.273 -6.035 -25.078 1 77.62 440 LEU B CA 1
ATOM 9658 C C . LEU B 1 440 ? -10.07 -6.359 -25.969 1 77.62 440 LEU B C 1
ATOM 9660 O O . LEU B 1 440 ? -9.5 -7.449 -25.875 1 77.62 440 LEU B O 1
ATOM 9664 N N . ARG B 1 441 ? -9.852 -5.98 -27 1 62.81 441 ARG B N 1
ATOM 9665 C CA . ARG B 1 441 ? -8.766 -6.285 -27.922 1 62.81 441 ARG B CA 1
ATOM 9666 C C . ARG B 1 441 ? -7.449 -5.68 -27.453 1 62.81 441 ARG B C 1
ATOM 9668 O O . ARG B 1 441 ? -6.402 -5.891 -28.062 1 62.81 441 ARG B O 1
ATOM 9675 N N . LYS B 1 442 ? -7.551 -4.879 -26.375 1 59.31 442 LYS B N 1
ATOM 9676 C CA . LYS B 1 442 ? -6.293 -4.203 -26.062 1 59.31 442 LYS B CA 1
ATOM 9677 C C . LYS B 1 442 ? -5.52 -4.957 -24.984 1 59.31 442 LYS B C 1
ATOM 9679 O O . LYS B 1 442 ? -6.113 -5.566 -24.109 1 59.31 442 LYS B O 1
ATOM 9684 N N . LYS B 1 443 ? -4.234 -5.129 -25.266 1 57.94 443 LYS B N 1
ATOM 9685 C CA . LYS B 1 443 ? -3.285 -5.797 -24.375 1 57.94 443 LYS B CA 1
ATOM 9686 C C . LYS B 1 443 ? -3.158 -5.055 -23.047 1 57.94 443 LYS B C 1
ATOM 9688 O O . LYS B 1 443 ? -2.787 -3.881 -23.016 1 57.94 443 LYS B O 1
ATOM 9693 N N . PHE B 1 444 ? -3.992 -5.348 -22.016 1 54.56 444 PHE B N 1
ATOM 9694 C CA . PHE B 1 444 ? -3.826 -4.754 -20.688 1 54.56 444 PHE B CA 1
ATOM 9695 C C . PHE B 1 444 ? -2.793 -5.527 -19.875 1 54.56 444 PHE B C 1
ATOM 9697 O O . PHE B 1 444 ? -2.85 -6.754 -19.797 1 54.56 444 PHE B O 1
ATOM 9704 N N . GLN B 1 445 ? -1.553 -5.016 -19.797 1 52.91 445 GLN B N 1
ATOM 9705 C CA . GLN B 1 445 ? -0.554 -5.691 -18.969 1 52.91 445 GLN B CA 1
ATOM 9706 C C . GLN B 1 445 ? -0.632 -5.223 -17.516 1 52.91 445 GLN B C 1
ATOM 9708 O O . GLN B 1 445 ? -0.632 -4.023 -17.25 1 52.91 445 GLN B O 1
ATOM 9713 N N . PHE B 1 446 ? -1.092 -6.074 -16.609 1 49.12 446 PHE B N 1
ATOM 9714 C CA . PHE B 1 446 ? -1.081 -5.758 -15.195 1 49.12 446 PHE B CA 1
ATOM 9715 C C . PHE B 1 446 ? 0.345 -5.723 -14.656 1 49.12 446 PHE B C 1
ATOM 9717 O O . PHE B 1 446 ? 1.075 -6.711 -14.758 1 49.12 446 PHE B O 1
ATOM 9724 N N . HIS B 1 447 ? 0.902 -4.574 -14.508 1 48.31 447 HIS B N 1
ATOM 9725 C CA . HIS B 1 447 ? 2.215 -4.512 -13.875 1 48.31 447 HIS B CA 1
ATOM 9726 C C . HIS B 1 447 ? 2.1 -4.562 -12.352 1 48.31 447 HIS B C 1
ATOM 9728 O O . HIS B 1 447 ? 1.612 -3.615 -11.734 1 48.31 447 HIS B O 1
ATOM 9734 N N . VAL B 1 448 ? 2.186 -5.723 -11.75 1 47.62 448 VAL B N 1
ATOM 9735 C CA . VAL B 1 448 ? 2.008 -5.887 -10.312 1 47.62 448 VAL B CA 1
ATOM 9736 C C . VAL B 1 448 ? 3.264 -5.418 -9.578 1 47.62 448 VAL B C 1
ATOM 9738 O O . VAL B 1 448 ? 3.207 -5.074 -8.398 1 47.62 448 VAL B O 1
ATOM 9741 N N . THR B 1 449 ? 4.457 -5.727 -9.938 1 47.75 449 THR B N 1
ATOM 9742 C CA . THR B 1 449 ? 5.613 -5.414 -9.102 1 47.75 449 THR B CA 1
ATOM 9743 C C . THR B 1 449 ? 6.629 -4.574 -9.875 1 47.75 449 THR B C 1
ATOM 9745 O O . THR B 1 449 ? 6.707 -4.66 -11.102 1 47.75 449 THR B O 1
ATOM 9748 N N . ARG B 1 450 ? 7.129 -3.709 -9.188 1 45.06 450 ARG B N 1
ATOM 9749 C CA . ARG B 1 450 ? 8.305 -3.039 -9.727 1 45.06 450 ARG B CA 1
ATOM 9750 C C . ARG B 1 450 ? 9.492 -3.994 -9.805 1 45.06 450 ARG B C 1
ATOM 9752 O O . ARG B 1 450 ? 9.75 -4.746 -8.859 1 45.06 450 ARG B O 1
ATOM 9759 N N . LYS B 1 451 ? 10.016 -4.238 -10.922 1 40.91 451 LYS B N 1
ATOM 9760 C CA . LYS B 1 451 ? 11.211 -5.023 -11.203 1 40.91 451 LYS B CA 1
ATOM 9761 C C . LYS B 1 451 ? 12.367 -4.605 -10.297 1 40.91 451 LYS B C 1
ATOM 9763 O O . LYS B 1 451 ? 12.508 -3.428 -9.961 1 40.91 451 LYS B O 1
ATOM 9768 N N . GLY B 1 452 ? 13.047 -5.621 -9.648 1 41.28 452 GLY B N 1
ATOM 9769 C CA . GLY B 1 452 ? 14.398 -5.461 -9.133 1 41.28 452 GLY B CA 1
ATOM 9770 C C . GLY B 1 452 ? 14.453 -5.367 -7.621 1 41.28 452 GLY B C 1
ATOM 9771 O O . GLY B 1 452 ? 15.5 -5.051 -7.051 1 41.28 452 GLY B O 1
ATOM 9772 N N . VAL B 1 453 ? 13.359 -5.121 -6.965 1 39.16 453 VAL B N 1
ATOM 9773 C CA . VAL B 1 453 ? 13.688 -4.848 -5.57 1 39.16 453 VAL B CA 1
ATOM 9774 C C . VAL B 1 453 ? 14.016 -6.152 -4.852 1 39.16 453 VAL B C 1
ATOM 9776 O O . VAL B 1 453 ? 13.148 -7.012 -4.68 1 39.16 453 VAL B O 1
ATOM 9779 N N . GLN B 1 454 ? 15.047 -6.793 -5.227 1 43.41 454 GLN B N 1
ATOM 9780 C CA . GLN B 1 454 ? 15.555 -7.801 -4.305 1 43.41 454 GLN B CA 1
ATOM 9781 C C . GLN B 1 454 ? 15.578 -7.273 -2.871 1 43.41 454 GLN B C 1
ATOM 9783 O O . GLN B 1 454 ? 16.391 -6.41 -2.535 1 43.41 454 GLN B O 1
ATOM 9788 N N . ASN B 1 455 ? 14.375 -7.273 -2.283 1 52.38 455 ASN B N 1
ATOM 9789 C CA . ASN B 1 455 ? 14.383 -6.719 -0.934 1 52.38 455 ASN B CA 1
ATOM 9790 C C . ASN B 1 455 ? 14.766 -7.77 0.104 1 52.38 455 ASN B C 1
ATOM 9792 O O . ASN B 1 455 ? 14.328 -8.914 0.022 1 52.38 455 ASN B O 1
ATOM 9796 N N . ASN B 1 456 ? 15.789 -7.703 0.692 1 61.41 456 ASN B N 1
ATOM 9797 C CA . ASN B 1 456 ? 16.297 -8.516 1.792 1 61.41 456 ASN B CA 1
ATOM 9798 C C . ASN B 1 456 ? 15.344 -8.516 2.979 1 61.41 456 ASN B C 1
ATOM 9800 O O . ASN B 1 456 ? 15.609 -9.156 3.998 1 61.41 456 ASN B O 1
ATOM 9804 N N . THR B 1 457 ? 14.148 -7.852 2.729 1 70.19 457 THR B N 1
ATOM 9805 C CA . THR B 1 457 ? 13.188 -7.836 3.826 1 70.19 457 THR B CA 1
ATOM 9806 C C . THR B 1 457 ? 11.797 -8.219 3.332 1 70.19 457 THR B C 1
ATOM 9808 O O . THR B 1 457 ? 11.523 -8.164 2.133 1 70.19 457 THR B O 1
ATOM 9811 N N . ARG B 1 458 ? 11.102 -8.734 4.305 1 82.12 458 ARG B N 1
ATOM 9812 C CA . ARG B 1 458 ? 9.711 -9.062 4.008 1 82.12 458 ARG B CA 1
ATOM 9813 C C . ARG B 1 458 ? 8.945 -7.832 3.535 1 82.12 458 ARG B C 1
ATOM 9815 O O . ARG B 1 458 ? 9.133 -6.738 4.066 1 82.12 458 ARG B O 1
ATOM 9822 N N . HIS B 1 459 ? 8.195 -7.973 2.494 1 82.31 459 HIS B N 1
ATOM 9823 C CA . HIS B 1 459 ? 7.41 -6.836 2.039 1 82.31 459 HIS B CA 1
ATOM 9824 C C . HIS B 1 459 ? 6.02 -7.27 1.588 1 82.31 459 HIS B C 1
ATOM 9826 O O . HIS B 1 459 ? 5.84 -8.391 1.109 1 82.31 459 HIS B O 1
ATOM 9832 N N . PHE B 1 460 ? 5.047 -6.465 1.831 1 88.5 460 PHE B N 1
ATOM 9833 C CA . PHE B 1 460 ? 3.656 -6.711 1.467 1 88.5 460 PHE B CA 1
ATOM 9834 C C . PHE B 1 460 ? 3.34 -6.117 0.1 1 88.5 460 PHE B C 1
ATOM 9836 O O . PHE B 1 460 ? 3.695 -4.969 -0.181 1 88.5 460 PHE B O 1
ATOM 9843 N N . LEU B 1 461 ? 2.709 -6.938 -0.762 1 89.31 461 LEU B N 1
ATOM 9844 C CA . LEU B 1 461 ? 2.338 -6.473 -2.096 1 89.31 461 LEU B CA 1
ATOM 9845 C C . LEU B 1 461 ? 1.027 -5.695 -2.057 1 89.31 461 LEU B C 1
ATOM 9847 O O . LEU B 1 461 ? -0.03 -6.238 -2.387 1 89.31 461 LEU B O 1
ATOM 9851 N N . TRP B 1 462 ? 1.038 -4.469 -1.881 1 86.12 462 TRP B N 1
ATOM 9852 C CA . TRP B 1 462 ? -0.139 -3.639 -1.646 1 86.12 462 TRP B CA 1
ATOM 9853 C C . TRP B 1 462 ? -1.008 -3.561 -2.898 1 86.12 462 TRP B C 1
ATOM 9855 O O . TRP B 1 462 ? -2.225 -3.752 -2.828 1 86.12 462 TRP B O 1
ATOM 9865 N N . ILE B 1 463 ? -0.428 -3.361 -4.059 1 84.69 463 ILE B N 1
ATOM 9866 C CA . ILE B 1 463 ? -1.197 -3.176 -5.285 1 84.69 463 ILE B CA 1
ATOM 9867 C C . ILE B 1 463 ? -1.895 -4.48 -5.66 1 84.69 463 ILE B C 1
ATOM 9869 O O . ILE B 1 463 ? -3.088 -4.488 -5.969 1 84.69 463 ILE B O 1
ATOM 9873 N N . ALA B 1 464 ? -1.135 -5.555 -5.508 1 90.06 464 ALA B N 1
ATOM 9874 C CA . ALA B 1 464 ? -1.697 -6.859 -5.855 1 90.06 464 ALA B CA 1
ATOM 9875 C C . ALA B 1 464 ? -2.775 -7.273 -4.859 1 90.06 464 ALA B C 1
ATOM 9877 O O . ALA B 1 464 ? -3.621 -8.117 -5.164 1 90.06 464 ALA B O 1
ATOM 9878 N N . SER B 1 465 ? -2.779 -6.684 -3.67 1 92.94 465 SER B N 1
ATOM 9879 C CA . SER B 1 465 ? -3.678 -7.121 -2.607 1 92.94 465 SER B CA 1
ATOM 9880 C C . SER B 1 465 ? -4.934 -6.258 -2.557 1 92.94 465 SER B C 1
ATOM 9882 O O . SER B 1 465 ? -5.852 -6.535 -1.782 1 92.94 465 SER B O 1
ATOM 9884 N N . VAL B 1 466 ? -5.074 -5.223 -3.404 1 90.94 466 VAL B N 1
ATOM 9885 C CA . VAL B 1 466 ? -6.168 -4.262 -3.348 1 90.94 466 VAL B CA 1
ATOM 9886 C C . VAL B 1 466 ? -7.504 -4.988 -3.518 1 90.94 466 VAL B C 1
ATOM 9888 O O . VAL B 1 466 ? -8.422 -4.809 -2.715 1 90.94 466 VAL B O 1
ATOM 9891 N N . PRO B 1 467 ? -7.648 -5.859 -4.492 1 94.5 467 PRO B N 1
ATOM 9892 C CA . PRO B 1 467 ? -8.945 -6.523 -4.637 1 94.5 467 PRO B CA 1
ATOM 9893 C C . PRO B 1 467 ? -9.328 -7.352 -3.416 1 94.5 467 PRO B C 1
ATOM 9895 O O . PRO B 1 467 ? -10.492 -7.359 -3.008 1 94.5 467 PRO B O 1
ATOM 9898 N N . HIS B 1 468 ? -8.391 -8.062 -2.832 1 96.5 468 HIS B N 1
ATOM 9899 C CA . HIS B 1 468 ? -8.688 -8.906 -1.679 1 96.5 468 HIS B CA 1
ATOM 9900 C C . HIS B 1 468 ? -8.953 -8.062 -0.436 1 96.5 468 HIS B C 1
ATOM 9902 O O . HIS B 1 468 ? -9.758 -8.453 0.42 1 96.5 468 HIS B O 1
ATOM 9908 N N . LEU B 1 469 ? -8.25 -6.914 -0.352 1 93.31 469 LEU B N 1
ATOM 9909 C CA . LEU B 1 469 ? -8.531 -6.008 0.755 1 93.31 469 LEU B CA 1
ATOM 9910 C C . LEU B 1 469 ? -9.953 -5.465 0.664 1 93.31 469 LEU B C 1
ATOM 9912 O O . LEU B 1 469 ? -10.656 -5.383 1.673 1 93.31 469 LEU B O 1
ATOM 9916 N N . VAL B 1 470 ? -10.367 -5.102 -0.513 1 93.88 470 VAL B N 1
ATOM 9917 C CA . VAL B 1 470 ? -11.727 -4.621 -0.732 1 93.88 470 VAL B CA 1
ATOM 9918 C C . VAL B 1 470 ? -12.727 -5.719 -0.377 1 93.88 470 VAL B C 1
ATOM 9920 O O . VAL B 1 470 ? -13.711 -5.469 0.325 1 93.88 470 VAL B O 1
ATOM 9923 N N . LEU B 1 471 ? -12.461 -6.91 -0.82 1 96.88 471 LEU B N 1
ATOM 9924 C CA . LEU B 1 471 ? -13.344 -8.031 -0.532 1 96.88 471 LEU B CA 1
ATOM 9925 C C . LEU B 1 471 ? -13.398 -8.312 0.966 1 96.88 471 LEU B C 1
ATOM 9927 O O . LEU B 1 471 ? -14.453 -8.672 1.496 1 96.88 471 LEU B O 1
ATOM 9931 N N . LEU B 1 472 ? -12.258 -8.195 1.603 1 96.19 472 LEU B N 1
ATOM 9932 C CA . LEU B 1 472 ? -12.227 -8.406 3.047 1 96.19 472 LEU B CA 1
ATOM 9933 C C . LEU B 1 472 ? -13.094 -7.371 3.76 1 96.19 472 LEU B C 1
ATOM 9935 O O . LEU B 1 472 ? -13.875 -7.719 4.652 1 96.19 472 LEU B O 1
ATOM 9939 N N . ILE B 1 473 ? -12.93 -6.07 3.344 1 94.25 473 ILE B N 1
ATOM 9940 C CA . ILE B 1 473 ? -13.719 -5 3.949 1 94.25 473 ILE B CA 1
ATOM 9941 C C . ILE B 1 473 ? -15.211 -5.266 3.725 1 94.25 473 ILE B C 1
ATOM 9943 O O . ILE B 1 473 ? -16.016 -5.148 4.652 1 94.25 473 ILE B O 1
ATOM 9947 N N . LEU B 1 474 ? -15.578 -5.637 2.549 1 96.5 474 LEU B N 1
ATOM 9948 C CA . LEU B 1 474 ? -16.969 -5.973 2.248 1 96.5 474 LEU B CA 1
ATOM 9949 C C . LEU B 1 474 ? -17.438 -7.141 3.105 1 96.5 474 LEU B C 1
ATOM 9951 O O . LEU B 1 474 ? -18.578 -7.141 3.584 1 96.5 474 LEU B O 1
ATOM 9955 N N . THR B 1 475 ? -16.531 -8.102 3.273 1 97.69 475 THR B N 1
ATOM 9956 C CA . THR B 1 475 ? -16.859 -9.273 4.082 1 97.69 475 THR B CA 1
ATOM 9957 C C . THR B 1 475 ? -17.109 -8.867 5.535 1 97.69 475 THR B C 1
ATOM 9959 O O . THR B 1 475 ? -18.078 -9.312 6.152 1 97.69 475 THR B O 1
ATOM 9962 N N . ILE B 1 476 ? -16.297 -8.023 6.066 1 96.94 476 ILE B N 1
ATOM 9963 C CA . ILE B 1 476 ? -16.438 -7.555 7.438 1 96.94 476 ILE B CA 1
ATOM 9964 C C . ILE B 1 476 ? -17.75 -6.777 7.582 1 96.94 476 ILE B C 1
ATOM 9966 O O . ILE B 1 476 ? -18.5 -6.988 8.539 1 96.94 476 ILE B O 1
ATOM 9970 N N . ILE B 1 477 ? -18.016 -5.934 6.652 1 96.62 477 ILE B N 1
ATOM 9971 C CA . ILE B 1 477 ? -19.25 -5.156 6.664 1 96.62 477 ILE B CA 1
ATOM 9972 C C . ILE B 1 477 ? -20.453 -6.098 6.625 1 96.62 477 ILE B C 1
ATOM 9974 O O . ILE B 1 477 ? -21.422 -5.918 7.375 1 96.62 477 ILE B O 1
ATOM 9978 N N . ALA B 1 478 ? -20.344 -7.094 5.758 1 97.75 478 ALA B N 1
ATOM 9979 C CA . ALA B 1 478 ? -21.438 -8.062 5.633 1 97.75 478 ALA B CA 1
ATOM 9980 C C . ALA B 1 478 ? -21.656 -8.805 6.945 1 97.75 478 ALA B C 1
ATOM 9982 O O . ALA B 1 478 ? -22.797 -9.023 7.355 1 97.75 478 ALA B O 1
ATOM 9983 N N . LEU B 1 479 ? -20.609 -9.148 7.59 1 97.69 479 LEU B N 1
ATOM 9984 C CA . LEU B 1 479 ? -20.719 -9.875 8.852 1 97.69 479 LEU B CA 1
ATOM 9985 C C . LEU B 1 479 ? -21.297 -8.984 9.938 1 97.69 479 LEU B C 1
ATOM 9987 O O . LEU B 1 479 ? -22.094 -9.438 10.758 1 97.69 479 LEU B O 1
ATOM 9991 N N . ILE B 1 480 ? -20.922 -7.719 9.961 1 96.5 480 ILE B N 1
ATOM 9992 C CA . ILE B 1 480 ? -21.469 -6.773 10.93 1 96.5 480 ILE B CA 1
ATOM 9993 C C . ILE B 1 480 ? -22.969 -6.609 10.688 1 96.5 480 ILE B C 1
ATOM 9995 O O . ILE B 1 480 ? -23.766 -6.668 11.625 1 96.5 480 ILE B O 1
ATOM 9999 N N . ARG B 1 481 ? -23.344 -6.445 9.492 1 96.44 481 ARG B N 1
ATOM 10000 C CA . ARG B 1 481 ? -24.766 -6.297 9.164 1 96.44 481 ARG B CA 1
ATOM 10001 C C . ARG B 1 481 ? -25.531 -7.566 9.508 1 96.44 481 ARG B C 1
ATOM 10003 O O . ARG B 1 481 ? -26.641 -7.5 10.039 1 96.44 481 ARG B O 1
ATOM 10010 N N . ALA B 1 482 ? -24.922 -8.727 9.148 1 96.94 482 ALA B N 1
ATOM 10011 C CA . ALA B 1 482 ? -25.578 -9.992 9.492 1 96.94 482 ALA B CA 1
ATOM 10012 C C . ALA B 1 482 ? -25.797 -10.109 10.992 1 96.94 482 ALA B C 1
ATOM 10014 O O . ALA B 1 482 ? -26.859 -10.57 11.438 1 96.94 482 ALA B O 1
ATOM 10015 N N . THR B 1 483 ? -24.844 -9.688 11.742 1 96.25 483 THR B N 1
ATOM 10016 C CA . THR B 1 483 ? -24.953 -9.719 13.195 1 96.25 483 THR B CA 1
ATOM 10017 C C . THR B 1 483 ? -26.062 -8.781 13.672 1 96.25 483 THR B C 1
ATOM 10019 O O . THR B 1 483 ? -26.859 -9.148 14.539 1 96.25 483 THR B O 1
ATOM 10022 N N . LEU B 1 484 ? -26.156 -7.621 13.125 1 94.62 484 LEU B N 1
ATOM 10023 C CA . LEU B 1 484 ? -27.219 -6.676 13.469 1 94.62 484 LEU B CA 1
ATOM 10024 C C . LEU B 1 484 ? -28.578 -7.223 13.086 1 94.62 484 LEU B C 1
ATOM 10026 O O . LEU B 1 484 ? -29.547 -7.078 13.844 1 94.62 484 LEU B O 1
ATOM 10030 N N . MET B 1 485 ? -28.688 -7.871 11.906 1 94.56 485 MET B N 1
ATOM 10031 C CA . MET B 1 485 ? -29.938 -8.469 11.453 1 94.56 485 MET B CA 1
ATOM 10032 C C . MET B 1 485 ? -30.359 -9.609 12.375 1 94.56 485 MET B C 1
ATOM 10034 O O . MET B 1 485 ? -31.562 -9.828 12.594 1 94.56 485 MET B O 1
ATOM 10038 N N . LEU B 1 486 ? -29.391 -10.359 12.891 1 94.81 486 LEU B N 1
ATOM 10039 C CA . LEU B 1 486 ? -29.688 -11.445 13.82 1 94.81 486 LEU B CA 1
ATOM 10040 C C . LEU B 1 486 ? -30.141 -10.898 15.164 1 94.81 486 LEU B C 1
ATOM 10042 O O . LEU B 1 486 ? -31.031 -11.477 15.797 1 94.81 486 LEU B O 1
ATOM 10046 N N . LEU B 1 487 ? -29.609 -9.727 15.609 1 92.62 487 LEU B N 1
ATOM 10047 C CA . LEU B 1 487 ? -29.922 -9.133 16.906 1 92.62 487 LEU B CA 1
ATOM 10048 C C . LEU B 1 487 ? -31.234 -8.367 16.844 1 92.62 487 LEU B C 1
ATOM 10050 O O . LEU B 1 487 ? -32 -8.375 17.812 1 92.62 487 LEU B O 1
ATOM 10054 N N . TYR B 1 488 ? -31.484 -7.699 15.656 1 91.19 488 TYR B N 1
ATOM 10055 C CA . TYR B 1 488 ? -32.688 -6.879 15.516 1 91.19 488 TYR B CA 1
ATOM 10056 C C . TYR B 1 488 ? -33.438 -7.254 14.258 1 91.19 488 TYR B C 1
ATOM 10058 O O . TYR B 1 488 ? -33.656 -6.418 13.375 1 91.19 488 TYR B O 1
ATOM 10066 N N . PRO B 1 489 ? -34 -8.445 14.172 1 90.5 489 PRO B N 1
ATOM 10067 C CA . PRO B 1 489 ? -34.656 -8.898 12.953 1 90.5 489 PRO B CA 1
ATOM 10068 C C . PRO B 1 489 ? -35.875 -8.055 12.609 1 90.5 489 PRO B C 1
ATOM 10070 O O . PRO B 1 489 ? -36.219 -7.887 11.43 1 90.5 489 PRO B O 1
ATOM 10073 N N . GLU B 1 490 ? -36.594 -7.453 13.555 1 88.75 490 GLU B N 1
ATOM 10074 C CA . GLU B 1 490 ? -37.812 -6.645 13.32 1 88.75 490 GLU B CA 1
ATOM 10075 C C . GLU B 1 490 ? -37.469 -5.344 12.602 1 88.75 490 GLU B C 1
ATOM 10077 O O . GLU B 1 490 ? -38.219 -4.891 11.734 1 88.75 490 GLU B O 1
ATOM 10082 N N . GLN B 1 491 ? -36.312 -4.879 12.922 1 86.25 491 GLN B N 1
ATOM 10083 C CA . GLN B 1 491 ? -35.875 -3.623 12.305 1 86.25 491 GLN B CA 1
ATOM 10084 C C . GLN B 1 491 ? -35.562 -3.816 10.828 1 86.25 491 GLN B C 1
ATOM 10086 O O . GLN B 1 491 ? -35.844 -2.945 10 1 86.25 491 GLN B O 1
ATOM 10091 N N . TYR B 1 492 ? -35.031 -4.98 10.508 1 87.44 492 TYR B N 1
ATOM 10092 C CA . TYR B 1 492 ? -34.562 -5.211 9.148 1 87.44 492 TYR B CA 1
ATOM 10093 C C . TYR B 1 492 ? -35.594 -5.996 8.344 1 87.44 492 TYR B C 1
ATOM 10095 O O . TYR B 1 492 ? -35.375 -6.273 7.156 1 87.44 492 TYR B O 1
ATOM 10103 N N . HIS B 1 493 ? -36.656 -6.414 8.938 1 85.75 493 HIS B N 1
ATOM 10104 C CA . HIS B 1 493 ? -37.719 -7.145 8.273 1 85.75 493 HIS B CA 1
ATOM 10105 C C . HIS B 1 493 ? -37.188 -8.383 7.562 1 85.75 493 HIS B C 1
ATOM 10107 O O . HIS B 1 493 ? -37.469 -8.594 6.379 1 85.75 493 HIS B O 1
ATOM 10113 N N . ILE B 1 494 ? -36.375 -9.133 8.266 1 87.44 494 ILE B N 1
ATOM 10114 C CA . ILE B 1 494 ? -35.75 -10.312 7.676 1 87.44 494 ILE B CA 1
ATOM 10115 C C . ILE B 1 494 ? -35.938 -11.516 8.609 1 87.44 494 ILE B C 1
ATOM 10117 O O . ILE B 1 494 ? -36 -11.359 9.828 1 87.44 494 ILE B O 1
ATOM 10121 N N . GLU B 1 495 ? -36.094 -12.68 7.973 1 88.56 495 GLU B N 1
ATOM 10122 C CA . GLU B 1 495 ? -36.125 -13.922 8.742 1 88.56 495 GLU B CA 1
ATOM 10123 C C . GLU B 1 495 ? -34.719 -14.414 9.031 1 88.56 495 GLU B C 1
ATOM 10125 O O . GLU B 1 495 ? -33.875 -14.461 8.141 1 88.56 495 GLU B O 1
ATOM 10130 N N . ARG B 1 496 ? -34.438 -14.844 10.234 1 91.19 496 ARG B N 1
ATOM 10131 C CA . ARG B 1 496 ? -33.094 -15.242 10.68 1 91.19 496 ARG B CA 1
ATOM 10132 C C . ARG B 1 496 ? -32.562 -16.422 9.852 1 91.19 496 ARG B C 1
ATOM 10134 O O . ARG B 1 496 ? -31.391 -16.484 9.539 1 91.19 496 ARG B O 1
ATOM 10141 N N . GLU B 1 497 ? -33.438 -17.281 9.477 1 90.56 497 GLU B N 1
ATOM 10142 C CA . GLU B 1 497 ? -33.031 -18.5 8.773 1 90.56 497 GLU B CA 1
ATOM 10143 C C . GLU B 1 497 ? -32.469 -18.188 7.395 1 90.56 497 GLU B C 1
ATOM 10145 O O . GLU B 1 497 ? -31.672 -18.953 6.859 1 90.56 497 GLU B O 1
ATOM 10150 N N . SER B 1 498 ? -32.938 -17.078 6.855 1 88.38 498 SER B N 1
ATOM 10151 C CA . SER B 1 498 ? -32.5 -16.703 5.516 1 88.38 498 SER B CA 1
ATOM 10152 C C . SER B 1 498 ? -31.047 -16.25 5.52 1 88.38 498 SER B C 1
ATOM 10154 O O . SER B 1 498 ? -30.422 -16.156 4.465 1 88.38 498 SER B O 1
ATOM 10156 N N . LEU B 1 499 ? -30.516 -16.031 6.699 1 94.31 499 LEU B N 1
ATOM 10157 C CA . LEU B 1 499 ? -29.172 -15.484 6.805 1 94.31 499 LEU B CA 1
ATOM 10158 C C . LEU B 1 499 ? -28.141 -16.609 6.906 1 94.31 499 LEU B C 1
ATOM 10160 O O . LEU B 1 499 ? -26.953 -16.391 6.66 1 94.31 499 LEU B O 1
ATOM 10164 N N . TYR B 1 500 ? -28.547 -17.797 7.277 1 94.19 500 TYR B N 1
ATOM 10165 C CA . TYR B 1 500 ? -27.625 -18.859 7.641 1 94.19 500 TYR B CA 1
ATOM 10166 C C . TYR B 1 500 ? -26.734 -19.234 6.469 1 94.19 500 TYR B C 1
ATOM 10168 O O . TYR B 1 500 ? -25.516 -19.328 6.617 1 94.19 500 TYR B O 1
ATOM 10176 N N . ILE B 1 501 ? -27.344 -19.422 5.32 1 93.88 501 ILE B N 1
ATOM 10177 C CA . ILE B 1 501 ? -26.578 -19.875 4.164 1 93.88 501 ILE B CA 1
ATOM 10178 C C . ILE B 1 501 ? -25.594 -18.797 3.744 1 93.88 501 ILE B C 1
ATOM 10180 O O . ILE B 1 501 ? -24.453 -19.094 3.361 1 93.88 501 ILE B O 1
ATOM 10184 N N . ASN B 1 502 ? -26.047 -17.531 3.766 1 95.56 502 ASN B N 1
ATOM 10185 C CA . ASN B 1 502 ? -25.172 -16.422 3.381 1 95.56 502 ASN B CA 1
ATOM 10186 C C . ASN B 1 502 ? -24.016 -16.25 4.375 1 95.56 502 ASN B C 1
ATOM 10188 O O . ASN B 1 502 ? -22.891 -15.969 3.982 1 95.56 502 ASN B O 1
ATOM 10192 N N . ILE B 1 503 ? -24.328 -16.406 5.66 1 96.62 503 ILE B N 1
ATOM 10193 C CA . ILE B 1 503 ? -23.297 -16.312 6.684 1 96.62 503 ILE B CA 1
ATOM 10194 C C . ILE B 1 503 ? -22.266 -17.422 6.48 1 96.62 503 ILE B C 1
ATOM 10196 O O . ILE B 1 503 ? -21.062 -17.188 6.582 1 96.62 503 ILE B O 1
ATOM 10200 N N . PHE B 1 504 ? -22.781 -18.609 6.18 1 95.94 504 PHE B N 1
ATOM 10201 C CA . PHE B 1 504 ? -21.906 -19.75 5.91 1 95.94 504 PHE B CA 1
ATOM 10202 C C . PHE B 1 504 ? -20.938 -19.422 4.781 1 95.94 504 PHE B C 1
ATOM 10204 O O . PHE B 1 504 ? -19.719 -19.594 4.926 1 95.94 504 PHE B O 1
ATOM 10211 N N . TRP B 1 505 ? -21.438 -18.938 3.674 1 96.56 505 TRP B N 1
ATOM 10212 C CA . TRP B 1 505 ? -20.609 -18.672 2.504 1 96.56 505 TRP B CA 1
ATOM 10213 C C . TRP B 1 505 ? -19.641 -17.516 2.768 1 96.56 505 TRP B C 1
ATOM 10215 O O . TRP B 1 505 ? -18.5 -17.547 2.318 1 96.56 505 TRP B O 1
ATOM 10225 N N . VAL B 1 506 ? -20.109 -16.484 3.465 1 97.69 506 VAL B N 1
ATOM 10226 C CA . VAL B 1 506 ? -19.266 -15.32 3.746 1 97.69 506 VAL B CA 1
ATOM 10227 C C . VAL B 1 506 ? -18.094 -15.742 4.633 1 97.69 506 VAL B C 1
ATOM 10229 O O . VAL B 1 506 ? -16.969 -15.281 4.438 1 97.69 506 VAL B O 1
ATOM 10232 N N . LEU B 1 507 ? -18.312 -16.625 5.598 1 97.12 507 LEU B N 1
ATOM 10233 C CA . LEU B 1 507 ? -17.25 -17.125 6.461 1 97.12 507 LEU B CA 1
ATOM 10234 C C . LEU B 1 507 ? -16.297 -18.016 5.688 1 97.12 507 LEU B C 1
ATOM 10236 O O . LEU B 1 507 ? -15.07 -17.891 5.812 1 97.12 507 LEU B O 1
ATOM 10240 N N . TYR B 1 508 ? -16.875 -18.953 4.883 1 96.06 508 TYR B N 1
ATOM 10241 C CA . TYR B 1 508 ? -16.094 -19.844 4.043 1 96.06 508 TYR B CA 1
ATOM 10242 C C . TYR B 1 508 ? -15.195 -19.062 3.094 1 96.06 508 TYR B C 1
ATOM 10244 O O . TYR B 1 508 ? -14 -19.344 2.986 1 96.06 508 TYR B O 1
ATOM 10252 N N . ASN B 1 509 ? -15.766 -18.047 2.438 1 97.81 509 ASN B N 1
ATOM 10253 C CA . ASN B 1 509 ? -15.016 -17.188 1.527 1 97.81 509 ASN B CA 1
ATOM 10254 C C . ASN B 1 509 ? -14.039 -16.297 2.281 1 97.81 509 ASN B C 1
ATOM 10256 O O . ASN B 1 509 ? -12.938 -16.031 1.797 1 97.81 509 ASN B O 1
ATOM 10260 N N . GLY B 1 510 ? -14.461 -15.844 3.492 1 97.38 510 GLY B N 1
ATOM 10261 C CA . GLY B 1 510 ? -13.617 -14.969 4.293 1 97.38 510 GLY B CA 1
ATOM 10262 C C . GLY B 1 510 ? -12.289 -15.594 4.664 1 97.38 510 GLY B C 1
ATOM 10263 O O . GLY B 1 510 ? -11.25 -14.938 4.602 1 97.38 510 GLY B O 1
ATOM 10264 N N . ILE B 1 511 ? -12.328 -16.844 4.977 1 96.06 511 ILE B N 1
ATOM 10265 C CA . ILE B 1 511 ? -11.102 -17.547 5.359 1 96.06 511 ILE B CA 1
ATOM 10266 C C . ILE B 1 511 ? -10.156 -17.625 4.16 1 96.06 511 ILE B C 1
ATOM 10268 O O . ILE B 1 511 ? -8.945 -17.453 4.309 1 96.06 511 ILE B O 1
ATOM 10272 N N . ALA B 1 512 ? -10.68 -17.891 3.033 1 97.12 512 ALA B N 1
ATOM 10273 C CA . ALA B 1 512 ? -9.875 -17.953 1.819 1 97.12 512 ALA B CA 1
ATOM 10274 C C . ALA B 1 512 ? -9.305 -16.578 1.465 1 97.12 512 ALA B C 1
ATOM 10276 O O . ALA B 1 512 ? -8.156 -16.469 1.025 1 97.12 512 ALA B O 1
ATOM 10277 N N . ILE B 1 513 ? -10.109 -15.523 1.663 1 97.75 513 ILE B N 1
ATOM 10278 C CA . ILE B 1 513 ? -9.68 -14.164 1.38 1 97.75 513 ILE B CA 1
ATOM 10279 C C . ILE B 1 513 ? -8.523 -13.789 2.307 1 97.75 513 ILE B C 1
ATOM 10281 O O . ILE B 1 513 ? -7.504 -13.266 1.856 1 97.75 513 ILE B O 1
ATOM 10285 N N . VAL B 1 514 ? -8.641 -14.078 3.568 1 96.44 514 VAL B N 1
ATOM 10286 C CA . VAL B 1 514 ? -7.602 -13.773 4.547 1 96.44 514 VAL B CA 1
ATOM 10287 C C . VAL B 1 514 ? -6.324 -14.539 4.199 1 96.44 514 VAL B C 1
ATOM 10289 O O . VAL B 1 514 ? -5.23 -13.977 4.227 1 96.44 514 VAL B O 1
ATOM 10292 N N . THR B 1 515 ? -6.461 -15.812 3.855 1 96 515 THR B N 1
ATOM 10293 C CA . THR B 1 515 ? -5.309 -16.625 3.486 1 96 515 THR B CA 1
ATOM 10294 C C . THR B 1 515 ? -4.625 -16.062 2.242 1 96 515 THR B C 1
ATOM 10296 O O . THR B 1 515 ? -3.396 -16.062 2.146 1 96 515 THR B O 1
ATOM 10299 N N . SER B 1 516 ? -5.438 -15.617 1.312 1 96.69 516 SER B N 1
ATOM 10300 C CA . SER B 1 516 ? -4.887 -15.008 0.103 1 96.69 516 SER B CA 1
ATOM 10301 C C . SER B 1 516 ? -4.055 -13.781 0.43 1 96.69 516 SER B C 1
ATOM 10303 O O . SER B 1 516 ? -3.027 -13.531 -0.205 1 96.69 516 SER B O 1
ATOM 10305 N N . LEU B 1 517 ? -4.488 -13 1.39 1 95.81 517 LEU B N 1
ATOM 10306 C CA . LEU B 1 517 ? -3.738 -11.82 1.818 1 95.81 517 LEU B CA 1
ATOM 10307 C C . LEU B 1 517 ? -2.424 -12.227 2.477 1 95.81 517 LEU B C 1
ATOM 10309 O O . LEU B 1 517 ? -1.417 -11.523 2.342 1 95.81 517 LEU B O 1
ATOM 10313 N N . PHE B 1 518 ? -2.381 -13.328 3.189 1 95.06 518 PHE B N 1
ATOM 10314 C CA . PHE B 1 518 ? -1.151 -13.82 3.799 1 95.06 518 PHE B CA 1
ATOM 10315 C C . PHE B 1 518 ? -0.149 -14.242 2.73 1 95.06 518 PHE B C 1
ATOM 10317 O O . PHE B 1 518 ? 1.057 -14.039 2.887 1 95.06 518 PHE B O 1
ATOM 10324 N N . VAL B 1 519 ? -0.627 -14.82 1.648 1 95.69 519 VAL B N 1
ATOM 10325 C CA . VAL B 1 519 ? 0.235 -15.25 0.553 1 95.69 519 VAL B CA 1
ATOM 10326 C C . VAL B 1 519 ? 0.898 -14.039 -0.092 1 95.69 519 VAL B C 1
ATOM 10328 O O . VAL B 1 519 ? 2.01 -14.133 -0.619 1 95.69 519 VAL B O 1
ATOM 10331 N N . ALA B 1 520 ? 0.285 -12.867 -0.013 1 94 520 ALA B N 1
ATOM 10332 C CA . ALA B 1 520 ? 0.782 -11.648 -0.64 1 94 520 ALA B CA 1
ATOM 10333 C C . ALA B 1 520 ? 1.935 -11.047 0.161 1 94 520 ALA B C 1
ATOM 10335 O O . ALA B 1 520 ? 2.564 -10.078 -0.272 1 94 520 ALA B O 1
ATOM 10336 N N . PHE B 1 521 ? 2.189 -11.547 1.349 1 91.88 521 PHE B N 1
ATOM 10337 C CA . PHE B 1 521 ? 3.387 -11.172 2.092 1 91.88 521 PHE B CA 1
ATOM 10338 C C . PHE B 1 521 ? 4.609 -11.898 1.546 1 91.88 521 PHE B C 1
ATOM 10340 O O . PHE B 1 521 ? 4.797 -13.094 1.8 1 91.88 521 PHE B O 1
ATOM 10347 N N . GLU B 1 522 ? 5.418 -11.203 0.829 1 89.12 522 GLU B N 1
ATOM 10348 C CA . GLU B 1 522 ? 6.602 -11.797 0.21 1 89.12 522 GLU B CA 1
ATOM 10349 C C . GLU B 1 522 ? 7.746 -11.922 1.211 1 89.12 522 GLU B C 1
ATOM 10351 O O . GLU B 1 522 ? 8.008 -10.992 1.978 1 89.12 522 GLU B O 1
ATOM 10356 N N . ARG B 1 523 ? 8.336 -13.07 1.212 1 83.44 523 ARG B N 1
ATOM 10357 C CA . ARG B 1 523 ? 9.5 -13.352 2.043 1 83.44 523 ARG B CA 1
ATOM 10358 C C . ARG B 1 523 ? 10.773 -13.398 1.205 1 83.44 523 ARG B C 1
ATOM 10360 O O . ARG B 1 523 ? 10.766 -13.891 0.076 1 83.44 523 ARG B O 1
ATOM 10367 N N . PRO B 1 524 ? 11.844 -12.789 1.8 1 77.62 524 PRO B N 1
ATOM 10368 C CA . PRO B 1 524 ? 13.094 -12.859 1.046 1 77.62 524 PRO B CA 1
ATOM 10369 C C . PRO B 1 524 ? 13.602 -14.289 0.877 1 77.62 524 PRO B C 1
ATOM 10371 O O . PRO B 1 524 ? 13.461 -15.109 1.787 1 77.62 524 PRO B O 1
ATOM 10374 N N . ARG B 1 525 ? 14.078 -14.547 -0.333 1 75.75 525 ARG B N 1
ATOM 10375 C CA . ARG B 1 525 ? 14.766 -15.805 -0.621 1 75.75 525 ARG B CA 1
ATOM 10376 C C . ARG B 1 525 ? 16.281 -15.609 -0.607 1 75.75 525 ARG B C 1
ATOM 10378 O O . ARG B 1 525 ? 16.828 -14.859 -1.421 1 75.75 525 ARG B O 1
ATOM 10385 N N . PHE B 1 526 ? 16.922 -15.961 0.391 1 59.84 526 PHE B N 1
ATOM 10386 C CA . PHE B 1 526 ? 18.328 -15.664 0.626 1 59.84 526 PHE B CA 1
ATOM 10387 C C . PHE B 1 526 ? 19.219 -16.531 -0.26 1 59.84 526 PHE B C 1
ATOM 10389 O O . PHE B 1 526 ? 20.344 -16.141 -0.58 1 59.84 526 PHE B O 1
ATOM 10396 N N . ARG B 1 527 ? 18.844 -17.672 -0.541 1 55.31 527 ARG B N 1
ATOM 10397 C CA . ARG B 1 527 ? 19.781 -18.547 -1.24 1 55.31 527 ARG B CA 1
ATOM 10398 C C . ARG B 1 527 ? 19.578 -18.469 -2.75 1 55.31 527 ARG B C 1
ATOM 10400 O O . ARG B 1 527 ? 18.453 -18.547 -3.238 1 55.31 527 ARG B O 1
ATOM 10407 N N . ASN B 1 528 ? 20.672 -18.094 -3.359 1 56.41 528 ASN B N 1
ATOM 10408 C CA . ASN B 1 528 ? 20.672 -18.062 -4.816 1 56.41 528 ASN B CA 1
ATOM 10409 C C . ASN B 1 528 ? 20.469 -19.453 -5.41 1 56.41 528 ASN B C 1
ATOM 10411 O O . ASN B 1 528 ? 20.031 -19.594 -6.547 1 56.41 528 ASN B O 1
ATOM 10415 N N . SER B 1 529 ? 20.953 -20.469 -4.559 1 64.62 529 SER B N 1
ATOM 10416 C CA . SER B 1 529 ? 20.844 -21.844 -5.047 1 64.62 529 SER B CA 1
ATOM 10417 C C . SER B 1 529 ? 20.078 -22.719 -4.059 1 64.62 529 SER B C 1
ATOM 10419 O O . SER B 1 529 ? 20.188 -22.547 -2.846 1 64.62 529 SER B O 1
ATOM 10421 N N . GLU B 1 530 ? 19.281 -23.547 -4.621 1 71.56 530 GLU B N 1
ATOM 10422 C CA . GLU B 1 530 ? 18.453 -24.453 -3.818 1 71.56 530 GLU B CA 1
ATOM 10423 C C . GLU B 1 530 ? 19.297 -25.547 -3.188 1 71.56 530 GLU B C 1
ATOM 10425 O O . GLU B 1 530 ? 20.219 -26.078 -3.824 1 71.56 530 GLU B O 1
ATOM 10430 N N . ARG B 1 531 ? 19 -25.781 -1.952 1 77.19 531 ARG B N 1
ATOM 10431 C CA . ARG B 1 531 ? 19.703 -26.828 -1.236 1 77.19 531 ARG B CA 1
ATOM 10432 C C . ARG B 1 531 ? 18.875 -28.109 -1.184 1 77.19 531 ARG B C 1
ATOM 10434 O O . ARG B 1 531 ? 17.641 -28.047 -1.014 1 77.19 531 ARG B O 1
ATOM 10441 N N . PHE B 1 532 ? 19.562 -29.234 -1.41 1 80.12 532 PHE B N 1
ATOM 10442 C CA . PHE B 1 532 ? 18.891 -30.531 -1.354 1 80.12 532 PHE B CA 1
ATOM 10443 C C . PHE B 1 532 ? 19.5 -31.406 -0.262 1 80.12 532 PHE B C 1
ATOM 10445 O O . PHE B 1 532 ? 20.719 -31.469 -0.108 1 80.12 532 PHE B O 1
ATOM 10452 N N . VAL B 1 533 ? 18.641 -31.969 0.536 1 80.56 533 VAL B N 1
ATOM 10453 C CA . VAL B 1 533 ? 19.109 -32.906 1.542 1 80.56 533 VAL B CA 1
ATOM 10454 C C . VAL B 1 533 ? 19.547 -34.219 0.864 1 80.56 533 VAL B C 1
ATOM 10456 O O . VAL B 1 533 ? 18.828 -34.781 0.038 1 80.56 533 VAL B O 1
ATOM 10459 N N . VAL B 1 534 ? 20.766 -34.5 1.143 1 81.69 534 VAL B N 1
ATOM 10460 C CA . VAL B 1 534 ? 21.297 -35.719 0.582 1 81.69 534 VAL B CA 1
ATOM 10461 C C . VAL B 1 534 ? 21.906 -36.594 1.694 1 81.69 534 VAL B C 1
ATOM 10463 O O . VAL B 1 534 ? 22.016 -36.125 2.838 1 81.69 534 VAL B O 1
ATOM 10466 N N . ASN B 1 535 ? 22 -37.812 1.503 1 83.88 535 ASN B N 1
ATOM 10467 C CA . ASN B 1 535 ? 22.703 -38.75 2.375 1 83.88 535 ASN B CA 1
ATOM 10468 C C . ASN B 1 535 ? 23.766 -39.531 1.613 1 83.88 535 ASN B C 1
ATOM 10470 O O . ASN B 1 535 ? 23.562 -40.688 1.262 1 83.88 535 ASN B O 1
ATOM 10474 N N . LEU B 1 536 ? 24.938 -38.844 1.452 1 89.06 536 LEU B N 1
ATOM 10475 C CA . LEU B 1 536 ? 26 -39.438 0.652 1 89.06 536 LEU B CA 1
ATOM 10476 C C . LEU B 1 536 ? 27.281 -39.594 1.471 1 89.06 536 LEU B C 1
ATOM 10478 O O . LEU B 1 536 ? 27.625 -38.688 2.254 1 89.06 536 LEU B O 1
ATOM 10482 N N . PRO B 1 537 ? 27.891 -40.688 1.345 1 92.12 537 PRO B N 1
ATOM 10483 C CA . PRO B 1 537 ? 29.219 -40.781 1.943 1 92.12 537 PRO B CA 1
ATOM 10484 C C . PRO B 1 537 ? 30.266 -39.938 1.226 1 92.12 537 PRO B C 1
ATOM 10486 O O . PRO B 1 537 ? 30.203 -39.781 0.003 1 92.12 537 PRO B O 1
ATOM 10489 N N . GLY B 1 538 ? 31.141 -39.375 1.978 1 94.06 538 GLY B N 1
ATOM 10490 C CA . GLY B 1 538 ? 32.188 -38.531 1.392 1 94.06 538 GLY B CA 1
ATOM 10491 C C . GLY B 1 538 ? 33.5 -38.656 2.1 1 94.06 538 GLY B C 1
ATOM 10492 O O . GLY B 1 538 ? 33.625 -39.406 3.068 1 94.06 538 GLY B O 1
ATOM 10493 N N . THR B 1 539 ? 34.562 -38.031 1.487 1 94.38 539 THR B N 1
ATOM 10494 C CA . THR B 1 539 ? 35.906 -37.969 2.031 1 94.38 539 THR B CA 1
ATOM 10495 C C . THR B 1 539 ? 36.438 -36.531 2.041 1 94.38 539 THR B C 1
ATOM 10497 O O . THR B 1 539 ? 36.375 -35.844 1.024 1 94.38 539 THR B O 1
ATOM 10500 N N . LEU B 1 540 ? 36.875 -36.188 3.145 1 93.75 540 LEU B N 1
ATOM 10501 C CA . LEU B 1 540 ? 37.469 -34.875 3.316 1 93.75 540 LEU B CA 1
ATOM 10502 C C . LEU B 1 540 ? 38.969 -34.938 3.326 1 93.75 540 LEU B C 1
ATOM 10504 O O . LEU B 1 540 ? 39.562 -35.75 4.059 1 93.75 540 LEU B O 1
ATOM 10508 N N . TYR B 1 541 ? 39.5 -34.094 2.482 1 92.5 541 TYR B N 1
ATOM 10509 C CA . TYR B 1 541 ? 40.969 -33.969 2.438 1 92.5 541 TYR B CA 1
ATOM 10510 C C . TYR B 1 541 ? 41.438 -32.656 3.039 1 92.5 541 TYR B C 1
ATOM 10512 O O . TYR B 1 541 ? 41.156 -31.578 2.479 1 92.5 541 TYR B O 1
ATOM 10520 N N . ALA B 1 542 ? 42 -32.688 4.102 1 88.62 542 ALA B N 1
ATOM 10521 C CA . ALA B 1 542 ? 42.531 -31.516 4.785 1 88.62 542 ALA B CA 1
ATOM 10522 C C . ALA B 1 542 ? 44.031 -31.656 5.043 1 88.62 542 ALA B C 1
ATOM 10524 O O . ALA B 1 542 ? 44.438 -32.375 5.949 1 88.62 542 ALA B O 1
ATOM 10525 N N . GLU B 1 543 ? 44.781 -30.938 4.223 1 81.62 543 GLU B N 1
ATOM 10526 C CA . GLU B 1 543 ? 46.219 -31.047 4.293 1 81.62 543 GLU B CA 1
ATOM 10527 C C . GLU B 1 543 ? 46.656 -32.5 4.168 1 81.62 543 GLU B C 1
ATOM 10529 O O . GLU B 1 543 ? 46.406 -33.156 3.152 1 81.62 543 GLU B O 1
ATOM 10534 N N . ASP B 1 544 ? 47.125 -33.062 5.363 1 80.88 544 ASP B N 1
ATOM 10535 C CA . ASP B 1 544 ? 47.688 -34.406 5.297 1 80.88 544 ASP B CA 1
ATOM 10536 C C . ASP B 1 544 ? 46.719 -35.438 5.918 1 80.88 544 ASP B C 1
ATOM 10538 O O . ASP B 1 544 ? 47.062 -36.594 6.082 1 80.88 544 ASP B O 1
ATOM 10542 N N . MET B 1 545 ? 45.5 -34.969 6.129 1 88 545 MET B N 1
ATOM 10543 C CA . MET B 1 545 ? 44.5 -35.844 6.75 1 88 545 MET B CA 1
ATOM 10544 C C . MET B 1 545 ? 43.438 -36.25 5.75 1 88 545 MET B C 1
ATOM 10546 O O . MET B 1 545 ? 43.031 -35.438 4.91 1 88 545 MET B O 1
ATOM 10550 N N . ILE B 1 546 ? 43.125 -37.5 5.742 1 91.94 546 ILE B N 1
ATOM 10551 C CA . ILE B 1 546 ? 42 -38.031 4.996 1 91.94 546 ILE B CA 1
ATOM 10552 C C . ILE B 1 546 ? 40.906 -38.5 5.969 1 91.94 546 ILE B C 1
ATOM 10554 O O . ILE B 1 546 ? 41.125 -39.469 6.719 1 91.94 546 ILE B O 1
ATOM 10558 N N . ILE B 1 547 ? 39.812 -37.844 5.953 1 92.81 547 ILE B N 1
ATOM 10559 C CA . ILE B 1 547 ? 38.75 -38.094 6.945 1 92.81 547 ILE B CA 1
ATOM 10560 C C . ILE B 1 547 ? 37.469 -38.531 6.242 1 92.81 547 ILE B C 1
ATOM 10562 O O . ILE B 1 547 ? 37.031 -37.844 5.301 1 92.81 547 ILE B O 1
ATOM 10566 N N . SER B 1 548 ? 36.938 -39.562 6.688 1 93 548 SER B N 1
ATOM 10567 C CA . SER B 1 548 ? 35.625 -39.938 6.176 1 93 548 SER B CA 1
ATOM 10568 C C . SER B 1 548 ? 34.531 -39.062 6.734 1 93 548 SER B C 1
ATOM 10570 O O . SER B 1 548 ? 34.562 -38.688 7.914 1 93 548 SER B O 1
ATOM 10572 N N . CYS B 1 549 ? 33.594 -38.625 5.84 1 93.12 549 CYS B N 1
ATOM 10573 C CA . CYS B 1 549 ? 32.5 -37.781 6.27 1 93.12 549 CYS B CA 1
ATOM 10574 C C . CYS B 1 549 ? 31.188 -38.156 5.605 1 93.12 549 CYS B C 1
ATOM 10576 O O . CYS B 1 549 ? 31.156 -39.062 4.758 1 93.12 549 CYS B O 1
ATOM 10578 N N . HIS B 1 550 ? 30.078 -37.594 6.129 1 93.44 550 HIS B N 1
ATOM 10579 C CA . HIS B 1 550 ? 28.734 -37.781 5.566 1 93.44 550 HIS B CA 1
ATOM 10580 C C . HIS B 1 550 ? 28.141 -36.469 5.113 1 93.44 550 HIS B C 1
ATOM 10582 O O . HIS B 1 550 ? 27.922 -35.562 5.93 1 93.44 550 HIS B O 1
ATOM 10588 N N . VAL B 1 551 ? 27.875 -36.406 3.805 1 92.88 551 VAL B N 1
ATOM 10589 C CA . VAL B 1 551 ? 27.328 -35.156 3.264 1 92.88 551 VAL B CA 1
ATOM 10590 C C . VAL B 1 551 ? 25.828 -35.094 3.518 1 92.88 551 VAL B C 1
ATOM 10592 O O . VAL B 1 551 ? 25.078 -36 3.098 1 92.88 551 VAL B O 1
ATOM 10595 N N . LEU B 1 552 ? 25.391 -34.062 4.188 1 88.94 552 LEU B N 1
ATOM 10596 C CA . LEU B 1 552 ? 24 -33.938 4.625 1 88.94 552 LEU B CA 1
ATOM 10597 C C . LEU B 1 552 ? 23.172 -33.188 3.6 1 88.94 552 LEU B C 1
ATOM 10599 O O . LEU B 1 552 ? 22 -33.469 3.404 1 88.94 552 LEU B O 1
ATOM 10603 N N . ASP B 1 553 ? 23.703 -32.156 3.053 1 88.12 553 ASP B N 1
ATOM 10604 C CA . ASP B 1 553 ? 23.016 -31.406 2.012 1 88.12 553 ASP B CA 1
ATOM 10605 C C . ASP B 1 553 ? 24.016 -30.766 1.054 1 88.12 553 ASP B C 1
ATOM 10607 O O . ASP B 1 553 ? 25.172 -30.562 1.4 1 88.12 553 ASP B O 1
ATOM 10611 N N . ILE B 1 554 ? 23.547 -30.609 -0.096 1 87.81 554 ILE B N 1
ATOM 10612 C CA . ILE B 1 554 ? 24.422 -30.031 -1.125 1 87.81 554 ILE B CA 1
ATOM 10613 C C . ILE B 1 554 ? 23.641 -28.984 -1.929 1 87.81 554 ILE B C 1
ATOM 10615 O O . ILE B 1 554 ? 22.422 -29.047 -2.018 1 87.81 554 ILE B O 1
ATOM 10619 N N . SER B 1 555 ? 24.312 -27.984 -2.389 1 87 555 SER B N 1
ATOM 10620 C CA . SER B 1 555 ? 23.875 -27.031 -3.404 1 87 555 SER B CA 1
ATOM 10621 C C . SER B 1 555 ? 24.906 -26.891 -4.516 1 87 555 SER B C 1
ATOM 10623 O O . SER B 1 555 ? 25.922 -27.578 -4.512 1 87 555 SER B O 1
ATOM 10625 N N . GLU B 1 556 ? 24.594 -26.078 -5.441 1 85.81 556 GLU B N 1
ATOM 10626 C CA . GLU B 1 556 ? 25.531 -25.859 -6.535 1 85.81 556 GLU B CA 1
ATOM 10627 C C . GLU B 1 556 ? 26.781 -25.125 -6.051 1 85.81 556 GLU B C 1
ATOM 10629 O O . GLU B 1 556 ? 27.844 -25.234 -6.664 1 85.81 556 GLU B O 1
ATOM 10634 N N . THR B 1 557 ? 26.594 -24.5 -4.93 1 86.94 557 THR B N 1
ATOM 10635 C CA . THR B 1 557 ? 27.688 -23.625 -4.516 1 86.94 557 THR B CA 1
ATOM 10636 C C . THR B 1 557 ? 28.312 -24.109 -3.209 1 86.94 557 THR B C 1
ATOM 10638 O O . THR B 1 557 ? 29.312 -23.562 -2.752 1 86.94 557 THR B O 1
ATOM 10641 N N . GLY B 1 558 ? 27.734 -25.141 -2.643 1 89.25 558 GLY B N 1
ATOM 10642 C CA . GLY B 1 558 ? 28.281 -25.562 -1.367 1 89.25 558 GLY B CA 1
ATOM 10643 C C . GLY B 1 558 ? 27.672 -26.844 -0.841 1 8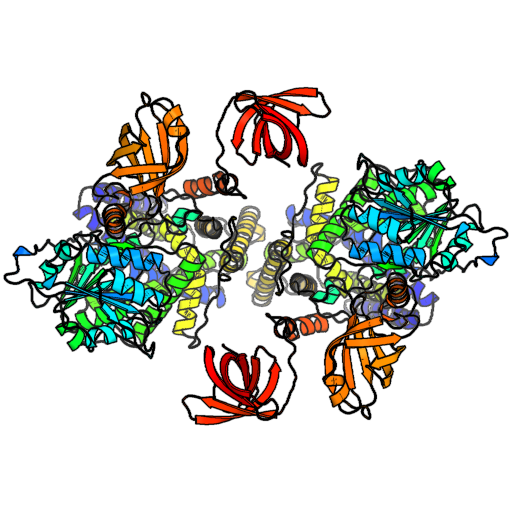9.25 558 GLY B C 1
ATOM 10644 O O . GLY B 1 558 ? 26.844 -27.469 -1.52 1 89.25 558 GLY B O 1
ATOM 10645 N N . ALA B 1 559 ? 28.203 -27.188 0.366 1 91.56 559 ALA B N 1
ATOM 10646 C CA . ALA B 1 559 ? 27.734 -28.422 0.992 1 91.56 559 ALA B CA 1
ATOM 10647 C C . ALA B 1 559 ? 27.875 -28.359 2.51 1 91.56 559 ALA B C 1
ATOM 10649 O O . ALA B 1 559 ? 28.625 -27.547 3.033 1 91.56 559 ALA B O 1
ATOM 10650 N N . ARG B 1 560 ? 27.016 -29.109 3.104 1 91.38 560 ARG B N 1
ATOM 10651 C CA . ARG B 1 560 ? 27.141 -29.375 4.535 1 91.38 560 ARG B CA 1
ATOM 10652 C C . ARG B 1 560 ? 27.406 -30.844 4.797 1 91.38 560 ARG B C 1
ATOM 10654 O O . ARG B 1 560 ? 26.766 -31.719 4.199 1 91.38 560 ARG B O 1
ATOM 10661 N N . PHE B 1 561 ? 28.375 -31.141 5.602 1 92.38 561 PHE B N 1
ATOM 10662 C CA . PHE B 1 561 ? 28.688 -32.531 5.91 1 92.38 561 PHE B CA 1
ATOM 10663 C C . PHE B 1 561 ? 28.984 -32.719 7.395 1 92.38 561 PHE B C 1
ATOM 10665 O O . PHE B 1 561 ? 29.234 -31.719 8.102 1 92.38 561 PHE B O 1
ATOM 10672 N N . GLU B 1 562 ? 28.875 -33.906 7.766 1 93.5 562 GLU B N 1
ATOM 10673 C CA . GLU B 1 562 ? 29.078 -34.281 9.164 1 93.5 562 GLU B CA 1
ATOM 10674 C C . GLU B 1 562 ? 30.297 -35.188 9.312 1 93.5 562 GLU B C 1
ATOM 10676 O O . GLU B 1 562 ? 30.547 -36.062 8.469 1 93.5 562 GLU B O 1
ATOM 10681 N N . LEU B 1 563 ? 31.047 -34.938 10.398 1 91.75 563 LEU B N 1
ATOM 10682 C CA . LEU B 1 563 ? 32.219 -35.719 10.734 1 91.75 563 LEU B CA 1
ATOM 10683 C C . LEU B 1 563 ? 32.062 -36.406 12.094 1 91.75 563 LEU B C 1
ATOM 10685 O O . LEU B 1 563 ? 31.25 -35.969 12.906 1 91.75 563 LEU B O 1
ATOM 10689 N N . ASP B 1 564 ? 32.938 -37.469 12.203 1 88.75 564 ASP B N 1
ATOM 10690 C CA . ASP B 1 564 ? 32.969 -38.125 13.5 1 88.75 564 ASP B CA 1
ATOM 10691 C C . ASP B 1 564 ? 33.531 -37.188 14.578 1 88.75 564 ASP B C 1
ATOM 10693 O O . ASP B 1 564 ? 34.5 -36.438 14.32 1 88.75 564 ASP B O 1
ATOM 10697 N N . PRO B 1 565 ? 32.938 -37.312 15.758 1 82.31 565 PRO B N 1
ATOM 10698 C CA . PRO B 1 565 ? 33.375 -36.438 16.828 1 82.31 565 PRO B CA 1
ATOM 10699 C C . PRO B 1 565 ? 34.844 -36.688 17.219 1 82.31 565 PRO B C 1
ATOM 10701 O O . PRO B 1 565 ? 35.469 -35.812 17.828 1 82.31 565 PRO B O 1
ATOM 10704 N N . SER B 1 566 ? 35.438 -37.781 16.922 1 80.69 566 SER B N 1
ATOM 10705 C CA . SER B 1 566 ? 36.781 -38.156 17.328 1 80.69 566 SER B CA 1
ATOM 10706 C C . SER B 1 566 ? 37.844 -37.406 16.5 1 80.69 566 SER B C 1
ATOM 10708 O O . SER B 1 566 ? 39.031 -37.406 16.844 1 80.69 566 SER B O 1
ATOM 10710 N N . ILE B 1 567 ? 37.344 -36.594 15.617 1 77.31 567 ILE B N 1
ATOM 10711 C CA . ILE B 1 567 ? 38.281 -35.906 14.711 1 77.31 567 ILE B CA 1
ATOM 10712 C C . ILE B 1 567 ? 38.844 -34.688 15.375 1 77.31 567 ILE B C 1
ATOM 10714 O O . ILE B 1 567 ? 38.25 -34.094 16.281 1 77.31 567 ILE B O 1
ATOM 10718 N N . PRO B 1 568 ? 40.094 -34.344 14.938 1 78.44 568 PRO B N 1
ATOM 10719 C CA . PRO B 1 568 ? 40.688 -33.156 15.531 1 78.44 568 PRO B CA 1
ATOM 10720 C C . PRO B 1 568 ? 40 -31.875 15.148 1 78.44 568 PRO B C 1
ATOM 10722 O O . PRO B 1 568 ? 40.344 -31.25 14.148 1 78.44 568 PRO B O 1
ATOM 10725 N N . PHE B 1 569 ? 39.125 -31.484 15.914 1 81.31 569 PHE B N 1
ATOM 10726 C CA . PHE B 1 569 ? 38.281 -30.312 15.695 1 81.31 569 PHE B CA 1
ATOM 10727 C C . PHE B 1 569 ? 39.125 -29.047 15.539 1 81.31 569 PHE B C 1
ATOM 10729 O O . PHE B 1 569 ? 38.844 -28.234 14.664 1 81.31 569 PHE B O 1
ATOM 10736 N N . GLU B 1 570 ? 40.188 -28.922 16.328 1 76.38 570 GLU B N 1
ATOM 10737 C CA . GLU B 1 570 ? 41 -27.703 16.344 1 76.38 570 GLU B CA 1
ATOM 10738 C C . GLU B 1 570 ? 41.781 -27.578 15.031 1 76.38 570 GLU B C 1
ATOM 10740 O O . GLU B 1 570 ? 41.938 -26.469 14.5 1 76.38 570 GLU B O 1
ATOM 10745 N N . THR B 1 571 ? 42.219 -28.719 14.641 1 78.5 571 THR B N 1
ATOM 10746 C CA . THR B 1 571 ? 42.969 -28.703 13.391 1 78.5 571 THR B CA 1
ATOM 10747 C C . THR B 1 571 ? 42.094 -28.312 12.227 1 78.5 571 THR B C 1
ATOM 10749 O O . THR B 1 571 ? 42.469 -27.5 11.383 1 78.5 571 THR B O 1
ATOM 10752 N N . LEU B 1 572 ? 40.938 -28.781 12.188 1 84.06 572 LEU B N 1
ATOM 10753 C CA . LEU B 1 572 ? 40.031 -28.5 11.086 1 84.06 572 LEU B CA 1
ATOM 10754 C C . LEU B 1 572 ? 39.531 -27.062 11.164 1 84.06 572 LEU B C 1
ATOM 10756 O O . LEU B 1 572 ? 39.281 -26.438 10.133 1 84.06 572 LEU B O 1
ATOM 10760 N N . SER B 1 573 ? 39.375 -26.609 12.344 1 82.31 573 SER B N 1
ATOM 10761 C CA . SER B 1 573 ? 38.875 -25.266 12.547 1 82.31 573 SER B CA 1
ATOM 10762 C C . SER B 1 573 ? 39.875 -24.219 12.109 1 82.31 573 SER B C 1
ATOM 10764 O O . SER B 1 573 ? 39.531 -23.109 11.711 1 82.31 573 SER B O 1
ATOM 10766 N N . SER B 1 574 ? 41.094 -24.625 12.148 1 76.94 574 SER B N 1
ATOM 10767 C CA . SER B 1 574 ? 42.156 -23.688 11.805 1 76.94 574 SER B CA 1
ATOM 10768 C C . SER B 1 574 ? 42.344 -23.594 10.297 1 76.94 574 SER B C 1
ATOM 10770 O O . SER B 1 574 ? 42.844 -22.578 9.789 1 76.94 574 SER B O 1
ATOM 10772 N N . LEU B 1 575 ? 41.938 -24.562 9.656 1 83.44 575 LEU B N 1
ATOM 10773 C CA . LEU B 1 575 ? 42.094 -24.562 8.203 1 83.44 575 LEU B CA 1
ATOM 10774 C C . LEU B 1 575 ? 40.969 -23.766 7.543 1 83.44 575 LEU B C 1
ATOM 10776 O O . LEU B 1 575 ? 39.812 -23.781 8.008 1 83.44 575 LEU B O 1
ATOM 10780 N N . SER B 1 576 ? 41.312 -23.062 6.402 1 84.69 576 SER B N 1
ATOM 10781 C CA . SER B 1 576 ? 40.312 -22.25 5.711 1 84.69 576 SER B CA 1
ATOM 10782 C C . SER B 1 576 ? 39.75 -22.984 4.5 1 84.69 576 SER B C 1
ATOM 10784 O O . SER B 1 576 ? 38.656 -22.656 4.016 1 84.69 576 SER B O 1
ATOM 10786 N N . SER B 1 577 ? 40.531 -23.938 4.008 1 90.38 577 SER B N 1
ATOM 10787 C CA . SER B 1 577 ? 40.125 -24.641 2.795 1 90.38 577 SER B CA 1
ATOM 10788 C C . SER B 1 577 ? 40.281 -26.141 2.936 1 90.38 577 SER B C 1
ATOM 10790 O O . SER B 1 577 ? 41.125 -26.625 3.678 1 90.38 577 SER B O 1
ATOM 10792 N N . TYR B 1 578 ? 39.312 -26.828 2.34 1 91.5 578 TYR B N 1
ATOM 10793 C CA . TYR B 1 578 ? 39.312 -28.281 2.283 1 91.5 578 TYR B CA 1
ATOM 10794 C C . TYR B 1 578 ? 39.125 -28.766 0.852 1 91.5 578 TYR B C 1
ATOM 10796 O O . TYR B 1 578 ? 38.844 -27.984 -0.049 1 91.5 578 TYR B O 1
ATOM 10804 N N . THR B 1 579 ? 39.469 -30 0.639 1 93.88 579 THR B N 1
ATOM 10805 C CA . THR B 1 579 ? 39.062 -30.719 -0.564 1 93.88 579 THR B CA 1
ATOM 10806 C C . THR B 1 579 ? 38.062 -31.812 -0.219 1 93.88 579 THR B C 1
ATOM 10808 O O . THR B 1 579 ? 38.281 -32.594 0.709 1 93.88 579 THR B O 1
ATOM 10811 N N . LEU B 1 580 ? 37.031 -31.781 -0.862 1 94.56 580 LEU B N 1
ATOM 10812 C CA . LEU B 1 580 ? 35.938 -32.688 -0.525 1 94.56 580 LEU B CA 1
ATOM 10813 C C . LEU B 1 580 ? 35.562 -33.594 -1.713 1 94.56 580 LEU B C 1
ATOM 10815 O O . LEU B 1 580 ? 35.531 -33.125 -2.852 1 94.56 580 LEU B O 1
ATOM 10819 N N . SER B 1 581 ? 35.406 -34.844 -1.474 1 94.88 581 SER B N 1
ATOM 10820 C CA . SER B 1 581 ? 34.906 -35.781 -2.473 1 94.88 581 SER B CA 1
ATOM 10821 C C . SER B 1 581 ? 33.656 -36.5 -1.987 1 94.88 581 SER B C 1
ATOM 10823 O O . SER B 1 581 ? 33.562 -36.844 -0.816 1 94.88 581 SER B O 1
ATOM 10825 N N . PHE B 1 582 ? 32.656 -36.594 -2.826 1 92.25 582 PHE B N 1
ATOM 10826 C CA . PHE B 1 582 ? 31.453 -37.344 -2.514 1 92.25 582 PHE B CA 1
ATOM 10827 C C . PHE B 1 582 ? 30.766 -37.812 -3.789 1 92.25 582 PHE B C 1
ATOM 10829 O O . PHE B 1 582 ? 30.781 -37.125 -4.809 1 92.25 582 PHE B O 1
ATOM 10836 N N . GLY B 1 583 ? 30.172 -39 -3.734 1 86.94 583 GLY B N 1
ATOM 10837 C CA . GLY B 1 583 ? 29.562 -39.531 -4.93 1 86.94 583 GLY B CA 1
ATOM 10838 C C . GLY B 1 583 ? 30.5 -39.562 -6.121 1 86.94 583 GLY B C 1
ATOM 10839 O O . GLY B 1 583 ? 31.594 -40.125 -6.039 1 86.94 583 GLY B O 1
ATOM 10840 N N . GLU B 1 584 ? 30.031 -38.906 -7.195 1 88 584 GLU B N 1
ATOM 10841 C CA . GLU B 1 584 ? 30.844 -38.875 -8.406 1 88 584 GLU B CA 1
ATOM 10842 C C . GLU B 1 584 ? 31.688 -37.625 -8.469 1 88 584 GLU B C 1
ATOM 10844 O O . GLU B 1 584 ? 32.5 -37.438 -9.367 1 88 584 GLU B O 1
ATOM 10849 N N . VAL B 1 585 ? 31.469 -36.844 -7.516 1 92.06 585 VAL B N 1
ATOM 10850 C CA . VAL B 1 585 ? 32.25 -35.594 -7.465 1 92.06 585 VAL B CA 1
ATOM 10851 C C . VAL B 1 585 ? 33.562 -35.844 -6.758 1 92.06 585 VAL B C 1
ATOM 10853 O O . VAL B 1 585 ? 33.594 -36.188 -5.574 1 92.06 585 VAL B O 1
ATOM 10856 N N . GLU B 1 586 ? 34.656 -35.594 -7.465 1 92.31 586 GLU B N 1
ATOM 10857 C CA . GLU B 1 586 ? 35.969 -35.906 -6.906 1 92.31 586 GLU B CA 1
ATOM 10858 C C . GLU B 1 586 ? 36.75 -34.625 -6.641 1 92.31 586 GLU B C 1
ATOM 10860 O O . GLU B 1 586 ? 36.875 -33.75 -7.508 1 92.31 586 GLU B O 1
ATOM 10865 N N . LYS B 1 587 ? 37.188 -34.469 -5.434 1 92.19 587 LYS B N 1
ATOM 10866 C CA . LYS B 1 587 ? 38.188 -33.5 -5.008 1 92.19 587 LYS B CA 1
ATOM 10867 C C . LYS B 1 587 ? 37.812 -32.094 -5.383 1 92.19 587 LYS B C 1
ATOM 10869 O O . LYS B 1 587 ? 38.562 -31.375 -6.023 1 92.19 587 LYS B O 1
ATOM 10874 N N . ILE B 1 588 ? 36.719 -31.719 -4.961 1 93.75 588 ILE B N 1
ATOM 10875 C CA . ILE B 1 588 ? 36.281 -30.344 -5.184 1 93.75 588 ILE B CA 1
ATOM 10876 C C . ILE B 1 588 ? 36.875 -29.422 -4.113 1 93.75 588 ILE B C 1
ATOM 10878 O O . ILE B 1 588 ? 36.781 -29.719 -2.918 1 93.75 588 ILE B O 1
ATOM 10882 N N . HIS B 1 589 ? 37.531 -28.375 -4.539 1 93.94 589 HIS B N 1
ATOM 10883 C CA . HIS B 1 589 ? 38.125 -27.406 -3.611 1 93.94 589 HIS B CA 1
ATOM 10884 C C . HIS B 1 589 ? 37.031 -26.594 -2.92 1 93.94 589 HIS B C 1
ATOM 10886 O O . HIS B 1 589 ? 36.094 -26.125 -3.57 1 93.94 589 HIS B O 1
ATOM 10892 N N . SER B 1 590 ? 37.094 -26.547 -1.657 1 93.62 590 SER B N 1
ATOM 10893 C CA . SER B 1 590 ? 36.031 -25.906 -0.889 1 93.62 590 SER B CA 1
ATOM 10894 C C . SER B 1 590 ? 36.594 -24.984 0.181 1 93.62 590 SER B C 1
ATOM 10896 O O . SER B 1 590 ? 37.656 -25.25 0.749 1 93.62 590 SER B O 1
ATOM 10898 N N . THR B 1 591 ? 35.906 -23.891 0.355 1 92.81 591 THR B N 1
ATOM 10899 C CA . THR B 1 591 ? 36.25 -22.953 1.423 1 92.81 591 THR B CA 1
ATOM 10900 C C . THR B 1 591 ? 35.312 -23.125 2.613 1 92.81 591 THR B C 1
ATOM 10902 O O . THR B 1 591 ? 34.094 -23.172 2.445 1 92.81 591 THR B O 1
ATOM 10905 N N . LYS B 1 592 ? 35.938 -23.25 3.756 1 90.25 592 LYS B N 1
ATOM 10906 C CA . LYS B 1 592 ? 35.156 -23.422 4.973 1 90.25 592 LYS B CA 1
ATOM 10907 C C . LYS B 1 592 ? 34.375 -22.156 5.32 1 90.25 592 LYS B C 1
ATOM 10909 O O . LYS B 1 592 ? 34.969 -21.062 5.383 1 90.25 592 LYS B O 1
ATOM 10914 N N . LYS B 1 593 ? 33.125 -22.234 5.402 1 86.19 593 LYS B N 1
ATOM 10915 C CA . LYS B 1 593 ? 32.312 -21.109 5.816 1 86.19 593 LYS B CA 1
ATOM 10916 C C . LYS B 1 593 ? 32.062 -21.141 7.32 1 86.19 593 LYS B C 1
ATOM 10918 O O . LYS B 1 593 ? 32.062 -20.094 7.977 1 86.19 593 LYS B O 1
ATOM 10923 N N . TRP B 1 594 ? 31.75 -22.359 7.871 1 81.19 594 TRP B N 1
ATOM 10924 C CA . TRP B 1 594 ? 31.578 -22.516 9.312 1 81.19 594 TRP B CA 1
ATOM 10925 C C . TRP B 1 594 ? 31.812 -23.969 9.734 1 81.19 594 TRP B C 1
ATOM 10927 O O . TRP B 1 594 ? 31.797 -24.875 8.898 1 81.19 594 TRP B O 1
ATOM 10937 N N . ILE B 1 595 ? 32.219 -24.203 11 1 83.38 595 ILE B N 1
ATOM 10938 C CA . ILE B 1 595 ? 32.375 -25.516 11.625 1 83.38 595 ILE B CA 1
ATOM 10939 C C . ILE B 1 595 ? 31.75 -25.5 13.016 1 83.38 595 ILE B C 1
ATOM 10941 O O . ILE B 1 595 ? 31.891 -24.531 13.766 1 83.38 595 ILE B O 1
ATOM 10945 N N . ARG B 1 596 ? 30.812 -26.469 13.203 1 81.88 596 ARG B N 1
ATOM 10946 C CA . ARG B 1 596 ? 30.078 -26.516 14.469 1 81.88 596 ARG B CA 1
ATOM 10947 C C . ARG B 1 596 ? 30.188 -27.891 15.109 1 81.88 596 ARG B C 1
ATOM 10949 O O . ARG B 1 596 ? 30.031 -28.922 14.438 1 81.88 596 ARG B O 1
ATOM 10956 N N . ARG B 1 597 ? 30.547 -27.906 16.422 1 79.44 597 ARG B N 1
ATOM 10957 C CA . ARG B 1 597 ? 30.547 -29.156 17.188 1 79.44 597 ARG B CA 1
ATOM 10958 C C . ARG B 1 597 ? 29.188 -29.438 17.797 1 79.44 597 ARG B C 1
ATOM 10960 O O . ARG B 1 597 ? 28.594 -28.562 18.422 1 79.44 597 ARG B O 1
ATOM 10967 N N . GLN B 1 598 ? 28.641 -30.469 17.359 1 77.5 598 GLN B N 1
ATOM 10968 C CA . GLN B 1 598 ? 27.406 -30.922 17.969 1 77.5 598 GLN B CA 1
ATOM 10969 C C . GLN B 1 598 ? 27.641 -32.094 18.922 1 77.5 598 GLN B C 1
ATOM 10971 O O . GLN B 1 598 ? 28.781 -32.531 19.109 1 77.5 598 GLN B O 1
ATOM 10976 N N . GLU B 1 599 ? 26.625 -32.562 19.766 1 74.81 599 GLU B N 1
ATOM 10977 C CA . GLU B 1 599 ? 26.766 -33.594 20.797 1 74.81 599 GLU B CA 1
ATOM 10978 C C . GLU B 1 599 ? 27.438 -34.844 20.25 1 74.81 599 GLU B C 1
ATOM 10980 O O . GLU B 1 599 ? 28.359 -35.375 20.859 1 74.81 599 GLU B O 1
ATOM 10985 N N . ASN B 1 600 ? 27 -35.281 19.078 1 83.56 600 ASN B N 1
ATOM 10986 C CA . ASN B 1 600 ? 27.516 -36.562 18.609 1 83.56 600 ASN B CA 1
ATOM 10987 C C . ASN B 1 600 ? 28.188 -36.438 17.234 1 83.56 600 ASN B C 1
ATOM 10989 O O . ASN B 1 600 ? 28.438 -37.438 16.562 1 83.56 600 ASN B O 1
ATOM 10993 N N . SER B 1 601 ? 28.391 -35.125 16.844 1 85.69 601 SER B N 1
ATOM 10994 C CA . SER B 1 601 ? 29.016 -34.969 15.523 1 85.69 601 SER B CA 1
ATOM 10995 C C . SER B 1 601 ? 29.562 -33.562 15.32 1 85.69 601 SER B C 1
ATOM 10997 O O . SER B 1 601 ? 29.328 -32.688 16.141 1 85.69 601 SER B O 1
ATOM 10999 N N . VAL B 1 602 ? 30.453 -33.469 14.352 1 87.56 602 VAL B N 1
ATOM 11000 C CA . VAL B 1 602 ? 30.938 -32.156 13.922 1 87.56 602 VAL B CA 1
ATOM 11001 C C . VAL B 1 602 ? 30.375 -31.828 12.539 1 87.56 602 VAL B C 1
ATOM 11003 O O . VAL B 1 602 ? 30.5 -32.625 11.609 1 87.56 602 VAL B O 1
ATOM 11006 N N . GLN B 1 603 ? 29.703 -30.719 12.453 1 90.38 603 GLN B N 1
ATOM 11007 C CA . GLN B 1 603 ? 29.156 -30.297 11.172 1 90.38 603 GLN B CA 1
ATOM 11008 C C . GLN B 1 603 ? 29.969 -29.156 10.57 1 90.38 603 GLN B C 1
ATOM 11010 O O . GLN B 1 603 ? 30.422 -28.266 11.297 1 90.38 603 GLN B O 1
ATOM 11015 N N . VAL B 1 604 ? 30.172 -29.266 9.32 1 90.25 604 VAL B N 1
ATOM 11016 C CA . VAL B 1 604 ? 30.969 -28.25 8.617 1 90.25 604 VAL B CA 1
ATOM 11017 C C . VAL B 1 604 ? 30.203 -27.766 7.391 1 90.25 604 VAL B C 1
ATOM 11019 O O . VAL B 1 604 ? 29.594 -28.562 6.664 1 90.25 604 VAL B O 1
ATOM 11022 N N . GLY B 1 605 ? 30.094 -26.453 7.203 1 90.81 605 GLY B N 1
ATOM 11023 C CA . GLY B 1 605 ? 29.594 -25.859 5.98 1 90.81 605 GLY B CA 1
ATOM 11024 C C . GLY B 1 605 ? 30.688 -25.266 5.102 1 90.81 605 GLY B C 1
ATOM 11025 O O . GLY B 1 605 ? 31.578 -24.578 5.59 1 90.81 605 GLY B O 1
ATOM 11026 N N . VAL B 1 606 ? 30.656 -25.641 3.85 1 90.88 606 VAL B N 1
ATOM 11027 C CA . VAL B 1 606 ? 31.703 -25.188 2.949 1 90.88 606 VAL B CA 1
ATOM 11028 C C . VAL B 1 606 ? 31.078 -24.578 1.693 1 90.88 606 VAL B C 1
ATOM 11030 O O . VAL B 1 606 ? 29.922 -24.859 1.375 1 90.88 606 VAL B O 1
ATOM 11033 N N . SER B 1 607 ? 31.766 -23.766 1.005 1 90.94 607 SER B N 1
ATOM 11034 C CA . SER B 1 607 ? 31.453 -23.281 -0.336 1 90.94 607 SER B CA 1
ATOM 11035 C C . SER B 1 607 ? 32.438 -23.828 -1.365 1 90.94 607 SER B C 1
ATOM 11037 O O . SER B 1 607 ? 33.625 -23.953 -1.085 1 90.94 607 SER B O 1
ATOM 11039 N N . PHE B 1 608 ? 32 -24.156 -2.486 1 92.12 608 PHE B N 1
ATOM 11040 C CA . PHE B 1 608 ? 32.844 -24.703 -3.531 1 92.12 608 PHE B CA 1
ATOM 11041 C C . PHE B 1 608 ? 33.594 -23.609 -4.277 1 92.12 608 PHE B C 1
ATOM 11043 O O . PHE B 1 608 ? 33 -22.547 -4.547 1 92.12 608 PHE B O 1
ATOM 11050 N N . ASP B 1 609 ? 34.781 -23.906 -4.473 1 89.25 609 ASP B N 1
ATOM 11051 C CA . ASP B 1 609 ? 35.594 -22.969 -5.215 1 89.25 609 ASP B CA 1
ATOM 11052 C C . ASP B 1 609 ? 36.094 -23.594 -6.512 1 89.25 609 ASP B C 1
ATOM 11054 O O . ASP B 1 609 ? 36.406 -24.781 -6.555 1 89.25 609 ASP B O 1
ATOM 11058 N N . ASP B 1 610 ? 36.188 -22.797 -7.543 1 84.81 610 ASP B N 1
ATOM 11059 C CA . ASP B 1 610 ? 36.781 -23.188 -8.82 1 84.81 610 ASP B CA 1
ATOM 11060 C C . ASP B 1 610 ? 36.25 -24.531 -9.305 1 84.81 610 ASP B C 1
ATOM 11062 O O . ASP B 1 610 ? 37.031 -25.438 -9.594 1 84.81 610 ASP B O 1
ATOM 11066 N N . VAL B 1 611 ? 35.062 -24.609 -9.359 1 90.5 611 VAL B N 1
ATOM 11067 C CA . VAL B 1 611 ? 34.406 -25.844 -9.773 1 90.5 611 VAL B CA 1
ATOM 11068 C C . VAL B 1 611 ? 34.656 -26.094 -11.258 1 90.5 611 VAL B C 1
ATOM 11070 O O . VAL B 1 611 ? 34.281 -25.266 -12.102 1 90.5 611 VAL B O 1
ATOM 11073 N N . SER B 1 612 ? 35.375 -27.188 -11.555 1 90.5 612 SER B N 1
ATOM 11074 C CA . SER B 1 612 ? 35.625 -27.531 -12.953 1 90.5 612 SER B CA 1
ATOM 11075 C C . SER B 1 612 ? 34.344 -27.953 -13.664 1 90.5 612 SER B C 1
ATOM 11077 O O . SER B 1 612 ? 33.344 -28.219 -13.016 1 90.5 612 SER B O 1
ATOM 11079 N N . HIS B 1 613 ? 34.438 -28.031 -14.977 1 91.38 613 HIS B N 1
ATOM 11080 C CA . HIS B 1 613 ? 33.312 -28.422 -15.789 1 91.38 613 HIS B CA 1
ATOM 11081 C C . HIS B 1 613 ? 32.844 -29.828 -15.43 1 91.38 613 HIS B C 1
ATOM 11083 O O . HIS B 1 613 ? 31.625 -30.062 -15.312 1 91.38 613 HIS B O 1
ATOM 11089 N N . GLU B 1 614 ? 33.75 -30.672 -15.305 1 91.31 614 GLU B N 1
ATOM 11090 C CA . GLU B 1 614 ? 33.406 -32.062 -14.977 1 91.31 614 GLU B CA 1
ATOM 11091 C C . GLU B 1 614 ? 32.781 -32.156 -13.602 1 91.31 614 GLU B C 1
ATOM 11093 O O . GLU B 1 614 ? 31.781 -32.875 -13.414 1 91.31 614 GLU B O 1
ATOM 11098 N N . GLN B 1 615 ? 33.344 -31.484 -12.688 1 92.44 615 GLN B N 1
ATOM 11099 C CA . GLN B 1 615 ? 32.812 -31.469 -11.328 1 92.44 615 GLN B CA 1
ATOM 11100 C C . GLN B 1 615 ? 31.391 -30.891 -11.32 1 92.44 615 GLN B C 1
ATOM 11102 O O . GLN B 1 615 ? 30.516 -31.406 -10.617 1 92.44 615 GLN B O 1
ATOM 11107 N N . TYR B 1 616 ? 31.219 -29.891 -12.094 1 92.81 616 TYR B N 1
ATOM 11108 C CA . TYR B 1 616 ? 29.906 -29.25 -12.172 1 92.81 616 TYR B CA 1
ATOM 11109 C C . TYR B 1 616 ? 28.859 -30.219 -12.703 1 92.81 616 TYR B C 1
ATOM 11111 O O . TYR B 1 616 ? 27.766 -30.328 -12.141 1 92.81 616 TYR B O 1
ATOM 11119 N N . CYS B 1 617 ? 29.156 -30.891 -13.711 1 92.25 617 CYS B N 1
ATOM 11120 C CA . CYS B 1 617 ? 28.219 -31.844 -14.297 1 92.25 617 CYS B CA 1
ATOM 11121 C C . CYS B 1 617 ? 27.875 -32.938 -13.305 1 92.25 617 CYS B C 1
ATOM 11123 O O . CYS B 1 617 ? 26.719 -33.375 -13.219 1 92.25 617 CYS B O 1
ATOM 11125 N N . LYS B 1 618 ? 28.859 -33.344 -12.578 1 91.12 618 LYS B N 1
ATOM 11126 C CA . LYS B 1 618 ? 28.625 -34.375 -11.578 1 91.12 618 LYS B CA 1
ATOM 11127 C C . LYS B 1 618 ? 27.75 -33.844 -10.438 1 91.12 618 LYS B C 1
ATOM 11129 O O . LYS B 1 618 ? 26.938 -34.594 -9.867 1 91.12 618 LYS B O 1
ATOM 11134 N N . LEU B 1 619 ? 27.969 -32.656 -10.117 1 89.94 619 LEU B N 1
ATOM 11135 C CA . LEU B 1 619 ? 27.109 -32.031 -9.117 1 89.94 619 LEU B CA 1
ATOM 11136 C C . LEU B 1 619 ? 25.656 -32 -9.594 1 89.94 619 LEU B C 1
ATOM 11138 O O . LEU B 1 619 ? 24.75 -32.344 -8.836 1 89.94 619 LEU B O 1
ATOM 11142 N N . ILE B 1 620 ? 25.469 -31.578 -10.828 1 90.06 620 ILE B N 1
ATOM 11143 C CA . ILE B 1 620 ? 24.125 -31.484 -11.398 1 90.06 620 ILE B CA 1
ATOM 11144 C C . ILE B 1 620 ? 23.484 -32.875 -11.438 1 90.06 620 ILE B C 1
ATOM 11146 O O . ILE B 1 620 ? 22.281 -33 -11.227 1 90.06 620 ILE B O 1
ATOM 11150 N N . LEU B 1 621 ? 24.266 -33.781 -11.68 1 89 621 LEU B N 1
ATOM 11151 C CA . LEU B 1 621 ? 23.781 -35.156 -11.688 1 89 621 LEU B CA 1
ATOM 11152 C C . LEU B 1 621 ? 23.188 -35.562 -10.344 1 89 621 LEU B C 1
ATOM 11154 O O . LEU B 1 621 ? 22.094 -36.125 -10.289 1 89 621 LEU B O 1
ATOM 11158 N N . HIS B 1 622 ? 23.797 -35.125 -9.281 1 85.62 622 HIS B N 1
ATOM 11159 C CA . HIS B 1 622 ? 23.344 -35.5 -7.941 1 85.62 622 HIS B CA 1
ATOM 11160 C C . HIS B 1 622 ? 22.188 -34.594 -7.492 1 85.62 622 HIS B C 1
ATOM 11162 O O . HIS B 1 622 ? 21.328 -35.031 -6.734 1 85.62 622 HIS B O 1
ATOM 11168 N N . LEU B 1 623 ? 22.219 -33.469 -7.938 1 84.62 623 LEU B N 1
ATOM 11169 C CA . LEU B 1 623 ? 21.234 -32.5 -7.469 1 84.62 623 LEU B CA 1
ATOM 11170 C C . LEU B 1 623 ? 19.906 -32.688 -8.188 1 84.62 623 LEU B C 1
ATOM 11172 O O . LEU B 1 623 ? 18.844 -32.594 -7.57 1 84.62 623 LEU B O 1
ATOM 11176 N N . PHE B 1 624 ? 19.969 -32.969 -9.523 1 84 624 PHE B N 1
ATOM 11177 C CA . PHE B 1 624 ? 18.734 -32.844 -10.297 1 84 624 PHE B CA 1
ATOM 11178 C C . PHE B 1 624 ? 18.5 -34.094 -11.141 1 84 624 PHE B C 1
ATOM 11180 O O . PHE B 1 624 ? 17.344 -34.406 -11.469 1 84 624 PHE B O 1
ATOM 11187 N N . SER B 1 625 ? 19.5 -34.75 -11.531 1 79.56 625 SER B N 1
ATOM 11188 C CA . SER B 1 625 ? 19.359 -35.75 -12.578 1 79.56 625 SER B CA 1
ATOM 11189 C C . SER B 1 625 ? 19.141 -37.125 -11.992 1 79.56 625 SER B C 1
ATOM 11191 O O . SER B 1 625 ? 18.531 -38 -12.641 1 79.56 625 SER B O 1
ATOM 11193 N N . LYS B 1 626 ? 19.703 -37.375 -10.797 1 73.56 626 LYS B N 1
ATOM 11194 C CA . LYS B 1 626 ? 19.438 -38.656 -10.148 1 73.56 626 LYS B CA 1
ATOM 11195 C C . LYS B 1 626 ? 18.219 -38.562 -9.242 1 73.56 626 LYS B C 1
ATOM 11197 O O . LYS B 1 626 ? 17.891 -37.5 -8.734 1 73.56 626 LYS B O 1
ATOM 11202 N N . PRO B 1 627 ? 17.406 -39.656 -9.281 1 57.81 627 PRO B N 1
ATOM 11203 C CA . PRO B 1 627 ? 16.172 -39.656 -8.477 1 57.81 627 PRO B CA 1
ATOM 11204 C C . PRO B 1 627 ? 16.438 -39.406 -6.992 1 57.81 627 PRO B C 1
ATOM 11206 O O . PRO B 1 627 ? 15.578 -39.688 -6.152 1 57.81 627 PRO B O 1
ATOM 11209 N N . VAL B 1 628 ? 17.281 -38.719 -6.734 1 51.19 628 VAL B N 1
ATOM 11210 C CA . VAL B 1 628 ? 17.531 -38.594 -5.301 1 51.19 628 VAL B CA 1
ATOM 11211 C C . VAL B 1 628 ? 16.312 -38 -4.613 1 51.19 628 VAL B C 1
ATOM 11213 O O . VAL B 1 628 ? 16.047 -38.25 -3.443 1 51.19 628 VAL B O 1
ATOM 11216 N N . ASN B 1 629 ? 15.656 -37.031 -5.227 1 52.47 629 ASN B N 1
ATOM 11217 C CA . ASN B 1 629 ? 14.898 -36.062 -4.422 1 52.47 629 ASN B CA 1
ATOM 11218 C C . ASN B 1 629 ? 13.453 -36.531 -4.242 1 52.47 629 ASN B C 1
ATOM 11220 O O . ASN B 1 629 ? 12.617 -36.281 -5.113 1 52.47 629 ASN B O 1
ATOM 11224 N N . ASP B 1 630 ? 13.281 -37.656 -3.557 1 52.38 630 ASP B N 1
ATOM 11225 C CA . ASP B 1 630 ? 11.992 -38.094 -3.033 1 52.38 630 ASP B CA 1
ATOM 11226 C C . ASP B 1 630 ? 11.141 -36.906 -2.594 1 52.38 630 ASP B C 1
ATOM 11228 O O . ASP B 1 630 ? 9.922 -37.031 -2.432 1 52.38 630 ASP B O 1
ATOM 11232 N N . ARG B 1 631 ? 11.758 -35.844 -2.432 1 55.62 631 ARG B N 1
ATOM 11233 C CA . ARG B 1 631 ? 11.016 -34.75 -1.789 1 55.62 631 ARG B CA 1
ATOM 11234 C C . ARG B 1 631 ? 10.266 -33.938 -2.82 1 55.62 631 ARG B C 1
ATOM 11236 O O . ARG B 1 631 ? 9.508 -33.031 -2.461 1 55.62 631 ARG B O 1
ATOM 11243 N N . VAL B 1 632 ? 10.5 -34.375 -4.078 1 57.75 632 VAL B N 1
ATOM 11244 C CA . VAL B 1 632 ? 9.82 -33.531 -5.062 1 57.75 632 VAL B CA 1
ATOM 11245 C C . VAL B 1 632 ? 8.352 -33.969 -5.164 1 57.75 632 VAL B C 1
ATOM 11247 O O . VAL B 1 632 ? 7.48 -33.125 -5.418 1 57.75 632 VAL B O 1
ATOM 11250 N N . GLU B 1 633 ? 8.141 -35.219 -4.832 1 65.19 633 GLU B N 1
ATOM 11251 C CA . GLU B 1 633 ? 6.746 -35.656 -4.879 1 65.19 633 GLU B CA 1
ATOM 11252 C C . GLU B 1 633 ? 6.082 -35.531 -3.512 1 65.19 633 GLU B C 1
ATOM 11254 O O . GLU B 1 633 ? 6.238 -36.406 -2.658 1 65.19 633 GLU B O 1
ATOM 11259 N N . LYS B 1 634 ? 5.484 -34.375 -3.326 1 73.25 634 LYS B N 1
ATOM 11260 C CA . LYS B 1 634 ? 4.828 -34.094 -2.053 1 73.25 634 LYS B CA 1
ATOM 11261 C C . LYS B 1 634 ? 3.332 -34.375 -2.125 1 73.25 634 LYS B C 1
ATOM 11263 O O . LYS B 1 634 ? 2.742 -34.344 -3.207 1 73.25 634 LYS B O 1
ATOM 11268 N N . VAL B 1 635 ? 2.852 -34.875 -1.035 1 76.06 635 VAL B N 1
ATOM 11269 C CA . VAL B 1 635 ? 1.415 -35.062 -0.889 1 76.06 635 VAL B CA 1
ATOM 11270 C C . VAL B 1 635 ? 0.886 -34.219 0.264 1 76.06 635 VAL B C 1
ATOM 11272 O O . VAL B 1 635 ? 1.65 -33.812 1.134 1 76.06 635 VAL B O 1
ATOM 11275 N N . TYR B 1 636 ? -0.292 -33.906 0.212 1 78.06 636 TYR B N 1
ATOM 11276 C CA . TYR B 1 636 ? -0.912 -33.156 1.287 1 78.06 636 TYR B CA 1
ATOM 11277 C C . TYR B 1 636 ? -0.902 -33.938 2.594 1 78.06 636 TYR B C 1
ATOM 11279 O O . TYR B 1 636 ? -1.326 -35.094 2.631 1 78.06 636 TYR B O 1
ATOM 11287 N N . ASP B 1 637 ? -0.315 -33.406 3.494 1 78.94 637 ASP B N 1
ATOM 11288 C CA . ASP B 1 637 ? -0.219 -34 4.836 1 78.94 637 ASP B CA 1
ATOM 11289 C C . ASP B 1 637 ? -0.503 -32.938 5.902 1 78.94 637 ASP B C 1
ATOM 11291 O O . ASP B 1 637 ? 0.24 -31.953 6.027 1 78.94 637 ASP B O 1
ATOM 11295 N N . LYS B 1 638 ? -1.503 -33.094 6.715 1 85.06 638 LYS B N 1
ATOM 11296 C CA . LYS B 1 638 ? -1.916 -32.094 7.703 1 85.06 638 LYS B CA 1
ATOM 11297 C C . LYS B 1 638 ? -2.098 -30.734 7.059 1 85.06 638 LYS B C 1
ATOM 11299 O O . LYS B 1 638 ? -1.579 -29.734 7.562 1 85.06 638 LYS B O 1
ATOM 11304 N N . ALA B 1 639 ? -2.713 -30.75 5.973 1 88.62 639 ALA B N 1
ATOM 11305 C CA . ALA B 1 639 ? -2.834 -29.547 5.148 1 88.62 639 ALA B CA 1
ATOM 11306 C C . ALA B 1 639 ? -4.078 -28.75 5.523 1 88.62 639 ALA B C 1
ATOM 11308 O O . ALA B 1 639 ? -4.828 -28.312 4.648 1 88.62 639 ALA B O 1
ATOM 11309 N N . PHE B 1 640 ? -4.227 -28.547 6.82 1 88.44 640 PHE B N 1
ATOM 11310 C CA . PHE B 1 640 ? -5.363 -27.766 7.281 1 88.44 640 PHE B CA 1
ATOM 11311 C C . PHE B 1 640 ? -5.086 -26.281 7.133 1 88.44 640 PHE B C 1
ATOM 11313 O O . PHE B 1 640 ? -3.965 -25.812 7.383 1 88.44 640 PHE B O 1
ATOM 11320 N N . LEU B 1 641 ? -6.09 -25.594 6.766 1 90.06 641 LEU B N 1
ATOM 11321 C CA . LEU B 1 641 ? -5.934 -24.156 6.57 1 90.06 641 LEU B CA 1
ATOM 11322 C C . LEU B 1 641 ? -5.637 -23.453 7.891 1 90.06 641 LEU B C 1
ATOM 11324 O O . LEU B 1 641 ? -4.875 -22.484 7.926 1 90.06 641 LEU B O 1
ATOM 11328 N N . THR B 1 642 ? -6.258 -23.859 8.961 1 88.06 642 THR B N 1
ATOM 11329 C CA . THR B 1 642 ? -6.02 -23.281 10.273 1 88.06 642 THR B CA 1
ATOM 11330 C C . THR B 1 642 ? -4.547 -23.406 10.664 1 88.06 642 THR B C 1
ATOM 11332 O O . THR B 1 642 ? -3.98 -22.484 11.258 1 88.06 642 THR B O 1
ATOM 11335 N N . LEU B 1 643 ? -3.969 -24.531 10.227 1 87.25 643 LEU B N 1
ATOM 11336 C CA . LEU B 1 643 ? -2.551 -24.734 10.5 1 87.25 643 LEU B CA 1
ATOM 11337 C C . LEU B 1 643 ? -1.696 -23.812 9.641 1 87.25 643 LEU B C 1
ATOM 11339 O O . LEU B 1 643 ? -0.661 -23.312 10.094 1 87.25 643 LEU B O 1
ATOM 11343 N N . ALA B 1 644 ? -2.07 -23.688 8.461 1 90.44 644 ALA B N 1
ATOM 11344 C CA . ALA B 1 644 ? -1.342 -22.781 7.57 1 90.44 644 ALA B CA 1
ATOM 11345 C C . ALA B 1 644 ? -1.366 -21.359 8.094 1 90.44 644 ALA B C 1
ATOM 11347 O O . ALA B 1 644 ? -0.342 -20.672 8.102 1 90.44 644 ALA B O 1
ATOM 11348 N N . ILE B 1 645 ? -2.488 -20.906 8.547 1 90.44 645 ILE B N 1
ATOM 11349 C CA . ILE B 1 645 ? -2.654 -19.562 9.102 1 90.44 645 ILE B CA 1
ATOM 11350 C C . ILE B 1 645 ? -1.826 -19.422 10.383 1 90.44 645 ILE B C 1
ATOM 11352 O O . ILE B 1 645 ? -1.125 -18.422 10.57 1 90.44 645 ILE B O 1
ATOM 11356 N N . ALA B 1 646 ? -1.912 -20.406 11.211 1 89.06 646 ALA B N 1
ATOM 11357 C CA . ALA B 1 646 ? -1.127 -20.406 12.445 1 89.06 646 ALA B CA 1
ATOM 11358 C C . ALA B 1 646 ? 0.368 -20.344 12.141 1 89.06 646 ALA B C 1
ATOM 11360 O O . ALA B 1 646 ? 1.115 -19.625 12.805 1 89.06 646 ALA B O 1
ATOM 11361 N N . SER B 1 647 ? 0.76 -21.188 11.18 1 88.38 647 SER B N 1
ATOM 11362 C CA . SER B 1 647 ? 2.162 -21.203 10.773 1 88.38 647 SER B CA 1
ATOM 11363 C C . SER B 1 647 ? 2.623 -19.828 10.305 1 88.38 647 SER B C 1
ATOM 11365 O O . SER B 1 647 ? 3.705 -19.375 10.672 1 88.38 647 SER B O 1
ATOM 11367 N N . PHE B 1 648 ? 1.872 -19.25 9.57 1 90.31 648 PHE B N 1
ATOM 11368 C CA . PHE B 1 648 ? 2.191 -17.922 9.078 1 90.31 648 PHE B CA 1
ATOM 11369 C C . PHE B 1 648 ? 2.34 -16.922 10.227 1 90.31 648 PHE B C 1
ATOM 11371 O O . PHE B 1 648 ? 3.307 -16.172 10.273 1 90.31 648 PHE B O 1
ATOM 11378 N N . ILE B 1 649 ? 1.415 -16.828 11.094 1 87.19 649 ILE B N 1
ATOM 11379 C CA . ILE B 1 649 ? 1.414 -15.883 12.203 1 87.19 649 ILE B CA 1
ATOM 11380 C C . ILE B 1 649 ? 2.609 -16.156 13.117 1 87.19 649 ILE B C 1
ATOM 11382 O O . ILE B 1 649 ? 3.27 -15.219 13.57 1 87.19 649 ILE B O 1
ATOM 11386 N N . LYS B 1 650 ? 2.893 -17.422 13.32 1 84.19 650 LYS B N 1
ATOM 11387 C CA . LYS B 1 650 ? 3.971 -17.812 14.227 1 84.19 650 LYS B CA 1
ATOM 11388 C C . LYS B 1 650 ? 5.336 -17.484 13.625 1 84.19 650 LYS B C 1
ATOM 11390 O O . LYS B 1 650 ? 6.234 -17.016 14.328 1 84.19 650 LYS B O 1
ATOM 11395 N N . ASN B 1 651 ? 5.395 -17.688 12.328 1 81.69 651 ASN B N 1
ATOM 11396 C CA . ASN B 1 651 ? 6.727 -17.625 11.734 1 81.69 651 ASN B CA 1
ATOM 11397 C C . ASN B 1 651 ? 6.984 -16.297 11.055 1 81.69 651 ASN B C 1
ATOM 11399 O O . ASN B 1 651 ? 8.125 -15.984 10.688 1 81.69 651 ASN B O 1
ATOM 11403 N N . THR B 1 652 ? 5.977 -15.469 10.969 1 76.81 652 THR B N 1
ATOM 11404 C CA . THR B 1 652 ? 6.133 -14.203 10.266 1 76.81 652 THR B CA 1
ATOM 11405 C C . THR B 1 652 ? 6.918 -13.203 11.117 1 76.81 652 THR B C 1
ATOM 11407 O O . THR B 1 652 ? 6.488 -12.852 12.211 1 76.81 652 THR B O 1
ATOM 11410 N N . LYS B 1 653 ? 8.297 -13.117 10.859 1 65.62 653 LYS B N 1
ATOM 11411 C CA . LYS B 1 653 ? 9.117 -12.133 11.57 1 65.62 653 LYS B CA 1
ATOM 11412 C C . LYS B 1 653 ? 9.57 -11.023 10.633 1 65.62 653 LYS B C 1
ATOM 11414 O O . LYS B 1 653 ? 9.688 -11.227 9.422 1 65.62 653 LYS B O 1
ATOM 11419 N N . LYS B 1 654 ? 9.523 -9.68 10.977 1 57.12 654 LYS B N 1
ATOM 11420 C CA . LYS B 1 654 ? 9.922 -8.523 10.188 1 57.12 654 LYS B CA 1
ATOM 11421 C C . LYS B 1 654 ? 11.312 -8.711 9.586 1 57.12 654 LYS B C 1
ATOM 11423 O O . LYS B 1 654 ? 11.531 -8.422 8.414 1 57.12 654 LYS B O 1
ATOM 11428 N N . ALA B 1 655 ? 12.398 -8.891 10.297 1 53.41 655 ALA B N 1
ATOM 11429 C CA . ALA B 1 655 ? 13.758 -9.109 9.812 1 53.41 655 ALA B CA 1
ATOM 11430 C C . ALA B 1 655 ? 14.125 -10.594 9.859 1 53.41 655 ALA B C 1
ATOM 11432 O O . ALA B 1 655 ? 13.938 -11.25 10.883 1 53.41 655 ALA B O 1
ATOM 11433 N N . PRO B 1 656 ? 14.258 -11.125 8.641 1 48.53 656 PRO B N 1
ATOM 11434 C CA . PRO B 1 656 ? 14.609 -12.547 8.641 1 48.53 656 PRO B CA 1
ATOM 11435 C C . PRO B 1 656 ? 15.859 -12.844 9.469 1 48.53 656 PRO B C 1
ATOM 11437 O O . PRO B 1 656 ? 16.75 -12 9.562 1 48.53 656 PRO B O 1
ATOM 11440 N N . ARG B 1 657 ? 15.766 -13.836 10.305 1 41.47 657 ARG B N 1
ATOM 11441 C CA . ARG B 1 657 ? 16.875 -14.281 11.141 1 41.47 657 ARG B CA 1
ATOM 11442 C C . ARG B 1 657 ? 18.172 -14.375 10.336 1 41.47 657 ARG B C 1
ATOM 11444 O O . ARG B 1 657 ? 19.266 -14.273 10.891 1 41.47 657 ARG B O 1
ATOM 11451 N N . GLN B 1 658 ? 17.922 -14.531 9.055 1 42.44 658 GLN B N 1
ATOM 11452 C CA . GLN B 1 658 ? 19.109 -14.883 8.273 1 42.44 658 GLN B CA 1
ATOM 11453 C C . GLN B 1 658 ? 19.969 -13.648 8.016 1 42.44 658 GLN B C 1
ATOM 11455 O O . GLN B 1 658 ? 21.172 -13.766 7.789 1 42.44 658 GLN B O 1
ATOM 11460 N N . PHE B 1 659 ? 19.391 -12.469 7.785 1 39.31 659 PHE B N 1
ATOM 11461 C CA . PHE B 1 659 ? 20.266 -11.312 7.586 1 39.31 659 PHE B CA 1
ATOM 11462 C C . PHE B 1 659 ? 21.203 -11.141 8.766 1 39.31 659 PHE B C 1
ATOM 11464 O O . PHE B 1 659 ? 22.25 -10.492 8.648 1 39.31 659 PHE B O 1
ATOM 11471 N N . ARG B 1 660 ? 20.734 -11.336 9.906 1 36.16 660 ARG B N 1
ATOM 11472 C CA . ARG B 1 660 ? 21.594 -11.195 11.078 1 36.16 660 ARG B CA 1
ATOM 11473 C C . ARG B 1 660 ? 22.812 -12.109 10.977 1 36.16 660 ARG B C 1
ATOM 11475 O O . ARG B 1 660 ? 23.766 -11.977 11.75 1 36.16 660 ARG B O 1
ATOM 11482 N N . ARG B 1 661 ? 22.641 -13.078 10.203 1 35.56 661 ARG B N 1
ATOM 11483 C CA . ARG B 1 661 ? 23.734 -14.055 10.227 1 35.56 661 ARG B CA 1
ATOM 11484 C C . ARG B 1 661 ? 24.75 -13.758 9.141 1 35.56 661 ARG B C 1
ATOM 11486 O O . ARG B 1 661 ? 24.969 -14.562 8.234 1 35.56 661 ARG B O 1
ATOM 11493 N N . GLN B 1 662 ? 24.656 -12.492 8.781 1 34.44 662 GLN B N 1
ATOM 11494 C CA . GLN B 1 662 ? 25.703 -12.352 7.773 1 34.44 662 GLN B CA 1
ATOM 11495 C C . GLN B 1 662 ? 27.031 -12.867 8.289 1 34.44 662 GLN B C 1
ATOM 11497 O O . GLN B 1 662 ? 27.891 -13.281 7.504 1 34.44 662 GLN B O 1
ATOM 11502 N N . HIS B 1 663 ? 27.484 -12.289 9.508 1 34.34 663 HIS B N 1
ATOM 11503 C CA . HIS B 1 663 ? 28.844 -12.641 9.898 1 34.34 663 HIS B CA 1
ATOM 11504 C C . HIS B 1 663 ? 28.875 -13.977 10.633 1 34.34 663 HIS B C 1
ATOM 11506 O O . HIS B 1 663 ? 27.875 -14.398 11.211 1 34.34 663 HIS B O 1
ATOM 11512 N N . ILE B 1 664 ? 29.969 -14.672 10.383 1 36.84 664 ILE B N 1
ATOM 11513 C CA . ILE B 1 664 ? 30.375 -15.922 11.016 1 36.84 664 ILE B CA 1
ATOM 11514 C C . ILE B 1 664 ? 30.188 -15.812 12.531 1 36.84 664 ILE B C 1
ATOM 11516 O O . ILE B 1 664 ? 30.781 -14.953 13.18 1 36.84 664 ILE B O 1
ATOM 11520 N N . ARG B 1 665 ? 29.062 -16.062 13.102 1 45.88 665 ARG B N 1
ATOM 11521 C CA . ARG B 1 665 ? 28.953 -16 14.562 1 45.88 665 ARG B CA 1
ATOM 11522 C C . ARG B 1 665 ? 29.297 -17.344 15.188 1 45.88 665 ARG B C 1
ATOM 11524 O O . ARG B 1 665 ? 28.906 -18.391 14.68 1 45.88 665 ARG B O 1
ATOM 11531 N N . GLU B 1 666 ? 30.344 -17.422 15.906 1 48.62 666 GLU B N 1
ATOM 11532 C CA . GLU B 1 666 ? 30.703 -18.562 16.734 1 48.62 666 GLU B CA 1
ATOM 11533 C C . GLU B 1 666 ? 29.891 -18.594 18.016 1 48.62 666 GLU B C 1
ATOM 11535 O O . GLU B 1 666 ? 29.844 -17.609 18.75 1 48.62 666 GLU B O 1
ATOM 11540 N N . GLN B 1 667 ? 29.062 -19.469 18.109 1 51.53 667 GLN B N 1
ATOM 11541 C CA . GLN B 1 667 ? 28.375 -19.609 19.391 1 51.53 667 GLN B CA 1
ATOM 11542 C C . GLN B 1 667 ? 29.359 -20.031 20.484 1 51.53 667 GLN B C 1
ATOM 11544 O O . GLN B 1 667 ? 30.016 -21.062 20.375 1 51.53 667 GLN B O 1
ATOM 11549 N N . LEU B 1 668 ? 29.906 -19.312 21.391 1 56.94 668 LEU B N 1
ATOM 11550 C CA . LEU B 1 668 ? 30.953 -19.578 22.375 1 56.94 668 LEU B CA 1
ATOM 11551 C C . LEU B 1 668 ? 30.359 -19.812 23.766 1 56.94 668 LEU B C 1
ATOM 11553 O O . LEU B 1 668 ? 30.891 -20.594 24.547 1 56.94 668 LEU B O 1
ATOM 11557 N N . MET B 1 669 ? 29.078 -19.797 23.984 1 63.91 669 MET B N 1
ATOM 11558 C CA . MET B 1 669 ? 28.531 -19.766 25.344 1 63.91 669 MET B CA 1
ATOM 11559 C C . MET B 1 669 ? 29.641 -19.641 26.375 1 63.91 669 MET B C 1
ATOM 11561 O O . MET B 1 669 ? 29.922 -20.594 27.094 1 63.91 669 MET B O 1
ATOM 11565 N N . SER B 1 670 ? 30.469 -18.688 26.375 1 71.38 670 SER B N 1
ATOM 11566 C CA . SER B 1 670 ? 31.594 -18.484 27.281 1 71.38 670 SER B CA 1
ATOM 11567 C C . SER B 1 670 ? 31.359 -17.297 28.203 1 71.38 670 SER B C 1
ATOM 11569 O O . SER B 1 670 ? 30.547 -16.422 27.906 1 71.38 670 SER B O 1
ATOM 11571 N N . SER B 1 671 ? 31.984 -17.516 29.281 1 75.94 671 SER B N 1
ATOM 11572 C CA . SER B 1 671 ? 31.906 -16.422 30.25 1 75.94 671 SER B CA 1
ATOM 11573 C C . SER B 1 671 ? 32.688 -15.195 29.766 1 75.94 671 SER B C 1
ATOM 11575 O O . SER B 1 671 ? 33.781 -15.32 29.234 1 75.94 671 SER B O 1
ATOM 11577 N N . GLY B 1 672 ? 32.031 -14.078 29.688 1 77.75 672 GLY B N 1
ATOM 11578 C CA . GLY B 1 672 ? 32.656 -12.812 29.375 1 77.75 672 GLY B CA 1
ATOM 11579 C C . GLY B 1 672 ? 32.312 -11.703 30.344 1 77.75 672 GLY B C 1
ATOM 11580 O O . GLY B 1 672 ? 31.531 -11.914 31.281 1 77.75 672 GLY B O 1
ATOM 11581 N N . THR B 1 673 ? 33.156 -10.695 30.297 1 81.56 673 THR B N 1
ATOM 11582 C CA . THR B 1 673 ? 32.938 -9.523 31.141 1 81.56 673 THR B CA 1
ATOM 11583 C C . THR B 1 673 ? 32.625 -8.305 30.297 1 81.56 673 THR B C 1
ATOM 11585 O O . THR B 1 673 ? 33.281 -8.031 29.297 1 81.56 673 THR B O 1
ATOM 11588 N N . LEU B 1 674 ? 31.547 -7.695 30.656 1 81.25 674 LEU B N 1
ATOM 11589 C CA . LEU B 1 674 ? 31.188 -6.414 30.047 1 81.25 674 LEU B CA 1
ATOM 11590 C C . LEU B 1 674 ? 31.578 -5.258 30.953 1 81.25 674 LEU B C 1
ATOM 11592 O O . LEU B 1 674 ? 31.391 -5.32 32.188 1 81.25 674 LEU B O 1
ATOM 11596 N N . HIS B 1 675 ? 32.25 -4.305 30.391 1 81.5 675 HIS B N 1
ATOM 11597 C CA . HIS B 1 675 ? 32.594 -3.115 31.156 1 81.5 675 HIS B CA 1
ATOM 11598 C C . HIS B 1 675 ? 31.703 -1.937 30.781 1 81.5 675 HIS B C 1
ATOM 11600 O O . HIS B 1 675 ? 31.812 -1.399 29.672 1 81.5 675 HIS B O 1
ATOM 11606 N N . MET B 1 676 ? 30.844 -1.628 31.719 1 75.69 676 MET B N 1
ATOM 11607 C CA . MET B 1 676 ? 29.906 -0.504 31.594 1 75.69 676 MET B CA 1
ATOM 11608 C C . MET B 1 676 ? 30.281 0.613 32.562 1 75.69 676 MET B C 1
ATOM 11610 O O . MET B 1 676 ? 30.266 0.411 33.781 1 75.69 676 MET B O 1
ATOM 11614 N N . ASN B 1 677 ? 30.641 1.844 32.125 1 68.19 677 ASN B N 1
ATOM 11615 C CA . ASN B 1 677 ? 31.094 2.951 32.969 1 68.19 677 ASN B CA 1
ATOM 11616 C C . ASN B 1 677 ? 32.188 2.516 33.938 1 68.19 677 ASN B C 1
ATOM 11618 O O . ASN B 1 677 ? 32.156 2.891 35.125 1 68.19 677 ASN B O 1
ATOM 11622 N N . GLY B 1 678 ? 33.156 1.605 33.469 1 72.62 678 GLY B N 1
ATOM 11623 C CA . GLY B 1 678 ? 34.312 1.177 34.281 1 72.62 678 GLY B CA 1
ATOM 11624 C C . GLY B 1 678 ? 33.969 -0.003 35.188 1 72.62 678 GLY B C 1
ATOM 11625 O O . GLY B 1 678 ? 34.875 -0.568 35.812 1 72.62 678 GLY B O 1
ATOM 11626 N N . MET B 1 679 ? 32.781 -0.416 35.375 1 76.62 679 MET B N 1
ATOM 11627 C CA . MET B 1 679 ? 32.406 -1.534 36.25 1 76.62 679 MET B CA 1
ATOM 11628 C C . MET B 1 679 ? 32.281 -2.826 35.438 1 76.62 679 MET B C 1
ATOM 11630 O O . MET B 1 679 ? 31.609 -2.867 34.406 1 76.62 679 MET B O 1
ATOM 11634 N N . PRO B 1 680 ? 33 -3.877 35.938 1 79.75 680 PRO B N 1
ATOM 11635 C CA . PRO B 1 680 ? 32.875 -5.172 35.281 1 79.75 680 PRO B CA 1
ATOM 11636 C C . PRO B 1 680 ? 31.578 -5.895 35.594 1 79.75 680 PRO B C 1
ATOM 11638 O O . PRO B 1 680 ? 31.172 -5.973 36.75 1 79.75 680 PRO B O 1
ATOM 11641 N N . ILE B 1 681 ? 30.875 -6.34 34.625 1 81.19 681 ILE B N 1
ATOM 11642 C CA . ILE B 1 681 ? 29.641 -7.117 34.781 1 81.19 681 ILE B CA 1
ATOM 11643 C C . ILE B 1 681 ? 29.812 -8.469 34.094 1 81.19 681 ILE B C 1
ATOM 11645 O O . ILE B 1 681 ? 30.234 -8.547 32.938 1 81.19 681 ILE B O 1
ATOM 11649 N N . GLU B 1 682 ? 29.469 -9.453 34.875 1 81.19 682 GLU B N 1
ATOM 11650 C CA . GLU B 1 682 ? 29.547 -10.797 34.312 1 81.19 682 GLU B CA 1
ATOM 11651 C C . GLU B 1 682 ? 28.453 -11.031 33.25 1 81.19 682 GLU B C 1
ATOM 11653 O O . GLU B 1 682 ? 27.297 -10.672 33.5 1 81.19 682 GLU B O 1
ATOM 11658 N N . ALA B 1 683 ? 28.891 -11.422 32.062 1 80.56 683 ALA B N 1
ATOM 11659 C CA . ALA B 1 683 ? 27.953 -11.766 31 1 80.56 683 ALA B CA 1
ATOM 11660 C C . ALA B 1 683 ? 28.344 -13.07 30.312 1 80.56 683 ALA B C 1
ATOM 11662 O O . ALA B 1 683 ? 29.5 -13.508 30.422 1 80.56 683 ALA B O 1
ATOM 11663 N N . THR B 1 684 ? 27.375 -13.719 29.828 1 81.5 684 THR B N 1
ATOM 11664 C CA . THR B 1 684 ? 27.625 -14.891 29 1 81.5 684 THR B CA 1
ATOM 11665 C C . THR B 1 684 ? 27.609 -14.516 27.516 1 81.5 684 THR B C 1
ATOM 11667 O O . THR B 1 684 ? 26.656 -13.898 27.047 1 81.5 684 THR B O 1
ATOM 11670 N N . ILE B 1 685 ? 28.703 -14.789 26.922 1 76.5 685 ILE B N 1
ATOM 11671 C CA . ILE B 1 685 ? 28.781 -14.57 25.484 1 76.5 685 ILE B CA 1
ATOM 11672 C C . ILE B 1 685 ? 28.125 -15.734 24.75 1 76.5 685 ILE B C 1
ATOM 11674 O O . ILE B 1 685 ? 28.609 -16.875 24.797 1 76.5 685 ILE B O 1
ATOM 11678 N N . VAL B 1 686 ? 27.109 -15.375 24.219 1 77.31 686 VAL B N 1
ATOM 11679 C CA . VAL B 1 686 ? 26.281 -16.391 23.578 1 77.31 686 VAL B CA 1
ATOM 11680 C C . VAL B 1 686 ? 26.828 -16.703 22.188 1 77.31 686 VAL B C 1
ATOM 11682 O O . VAL B 1 686 ? 26.859 -17.859 21.766 1 77.31 686 VAL B O 1
ATOM 11685 N N . ASP B 1 687 ? 27.25 -15.703 21.547 1 71.12 687 ASP B N 1
ATOM 11686 C CA . ASP B 1 687 ? 27.875 -15.891 20.234 1 71.12 687 ASP B CA 1
ATOM 11687 C C . ASP B 1 687 ? 28.828 -14.742 19.922 1 71.12 687 ASP B C 1
ATOM 11689 O O . ASP B 1 687 ? 28.766 -13.68 20.547 1 71.12 687 ASP B O 1
ATOM 11693 N N . TYR B 1 688 ? 29.906 -15.109 19.141 1 66.75 688 TYR B N 1
ATOM 11694 C CA . TYR B 1 688 ? 30.969 -14.188 18.781 1 66.75 688 TYR B CA 1
ATOM 11695 C C . TYR B 1 688 ? 31.219 -14.195 17.281 1 66.75 688 TYR B C 1
ATOM 11697 O O . TYR B 1 688 ? 31.125 -15.242 16.625 1 66.75 688 TYR B O 1
ATOM 11705 N N . SER B 1 689 ? 31.234 -13.016 16.75 1 64.94 689 SER B N 1
ATOM 11706 C CA . SER B 1 689 ? 31.734 -12.836 15.391 1 64.94 689 SER B CA 1
ATOM 11707 C C . SER B 1 689 ? 32.781 -11.727 15.328 1 64.94 689 SER B C 1
ATOM 11709 O O . SER B 1 689 ? 32.969 -10.992 16.297 1 64.94 689 SER B O 1
ATOM 11711 N N . THR B 1 690 ? 33.531 -11.578 14.203 1 64.5 690 THR B N 1
ATOM 11712 C CA . THR B 1 690 ? 34.531 -10.531 14.031 1 64.5 690 THR B CA 1
ATOM 11713 C C . THR B 1 690 ? 33.875 -9.148 14.094 1 64.5 690 THR B C 1
ATOM 11715 O O . THR B 1 690 ? 34.531 -8.164 14.406 1 64.5 690 THR B O 1
ATOM 11718 N N . GLY B 1 691 ? 32.719 -9.156 13.898 1 63.44 691 GLY B N 1
ATOM 11719 C CA . GLY B 1 691 ? 32.062 -7.859 13.844 1 63.44 691 GLY B CA 1
ATOM 11720 C C . GLY B 1 691 ? 31.297 -7.52 15.117 1 63.44 691 GLY B C 1
ATOM 11721 O O . GLY B 1 691 ? 30.891 -6.371 15.32 1 63.44 691 GLY B O 1
ATOM 11722 N N . GLY B 1 692 ? 31.062 -8.609 15.875 1 73.88 692 GLY B N 1
ATOM 11723 C CA . GLY B 1 692 ? 30.312 -8.367 17.094 1 73.88 692 GLY B CA 1
ATOM 11724 C C . GLY B 1 692 ? 30.016 -9.641 17.875 1 73.88 692 GLY B C 1
ATOM 11725 O O . GLY B 1 692 ? 30.578 -10.695 17.578 1 73.88 692 GLY B O 1
ATOM 11726 N N . CYS B 1 693 ? 29.375 -9.5 19.031 1 75.69 693 CYS B N 1
ATOM 11727 C CA . CYS B 1 693 ? 29.016 -10.656 19.859 1 75.69 693 CYS B CA 1
ATOM 11728 C C . CYS B 1 693 ? 27.625 -10.477 20.453 1 75.69 693 CYS B C 1
ATOM 11730 O O . CYS B 1 693 ? 27.109 -9.359 20.516 1 75.69 693 CYS B O 1
ATOM 11732 N N . GLN B 1 694 ? 27.047 -11.625 20.672 1 78.38 694 GLN B N 1
ATOM 11733 C CA . GLN B 1 694 ? 25.828 -11.648 21.469 1 78.38 694 GLN B CA 1
ATOM 11734 C C . GLN B 1 694 ? 26.109 -11.992 22.922 1 78.38 694 GLN B C 1
ATOM 11736 O O . GLN B 1 694 ? 26.859 -12.938 23.203 1 78.38 694 GLN B O 1
ATOM 11741 N N . VAL B 1 695 ? 25.578 -11.188 23.797 1 82.19 695 VAL B N 1
ATOM 11742 C CA . VAL B 1 695 ? 25.844 -11.414 25.219 1 82.19 695 VAL B CA 1
ATOM 11743 C C . VAL B 1 695 ? 24.531 -11.633 25.953 1 82.19 695 VAL B C 1
ATOM 11745 O O . VAL B 1 695 ? 23.484 -11.109 25.562 1 82.19 695 VAL B O 1
ATOM 11748 N N . GLN B 1 696 ? 24.625 -12.477 26.844 1 82.88 696 GLN B N 1
ATOM 11749 C CA . GLN B 1 696 ? 23.562 -12.688 27.812 1 82.88 696 GLN B CA 1
ATOM 11750 C C . GLN B 1 696 ? 23.938 -12.109 29.188 1 82.88 696 GLN B C 1
ATOM 11752 O O . GLN B 1 696 ? 24.984 -12.445 29.734 1 82.88 696 GLN B O 1
ATOM 11757 N N . THR B 1 697 ? 23.156 -11.148 29.688 1 80 697 THR B N 1
ATOM 11758 C CA . THR B 1 697 ? 23.453 -10.523 30.969 1 80 697 THR B CA 1
ATOM 11759 C C . THR B 1 697 ? 22.172 -10.266 31.75 1 80 697 THR B C 1
ATOM 11761 O O . THR B 1 697 ? 21.078 -10.328 31.203 1 80 697 THR B O 1
ATOM 11764 N N . ASN B 1 698 ? 22.328 -10.094 33.062 1 77.12 698 ASN B N 1
ATOM 11765 C CA . ASN B 1 698 ? 21.203 -9.789 33.938 1 77.12 698 ASN B CA 1
ATOM 11766 C C . ASN B 1 698 ? 21.062 -8.289 34.188 1 77.12 698 ASN B C 1
ATOM 11768 O O . ASN B 1 698 ? 20.156 -7.848 34.875 1 77.12 698 ASN B O 1
ATOM 11772 N N . ILE B 1 699 ? 21.938 -7.609 33.625 1 76.81 699 ILE B N 1
ATOM 11773 C CA . ILE B 1 699 ? 21.906 -6.164 33.844 1 76.81 699 ILE B CA 1
ATOM 11774 C C . ILE B 1 699 ? 21.328 -5.492 32.594 1 76.81 699 ILE B C 1
ATOM 11776 O O . ILE B 1 699 ? 21.672 -5.848 31.453 1 76.81 699 ILE B O 1
ATOM 11780 N N . PRO B 1 700 ? 20.484 -4.574 32.844 1 78.69 700 PRO B N 1
ATOM 11781 C CA . PRO B 1 700 ? 19.875 -3.889 31.703 1 78.69 700 PRO B CA 1
ATOM 11782 C C . PRO B 1 700 ? 20.875 -3.078 30.875 1 78.69 700 PRO B C 1
ATOM 11784 O O . PRO B 1 700 ? 21.75 -2.408 31.453 1 78.69 700 PRO B O 1
ATOM 11787 N N . LEU B 1 701 ? 20.891 -3.381 29.484 1 78.31 701 LEU B N 1
ATOM 11788 C CA . LEU B 1 701 ? 21.703 -2.656 28.516 1 78.31 701 LEU B CA 1
ATOM 11789 C C . LEU B 1 701 ? 20.844 -1.704 27.688 1 78.31 701 LEU B C 1
ATOM 11791 O O . LEU B 1 701 ? 19.625 -1.879 27.609 1 78.31 701 LEU B O 1
ATOM 11795 N N . VAL B 1 702 ? 21.453 -0.57 27.219 1 78.5 702 VAL B N 1
ATOM 11796 C CA . VAL B 1 702 ? 20.766 0.41 26.391 1 78.5 702 VAL B CA 1
ATOM 11797 C C . VAL B 1 702 ? 21.266 0.319 24.953 1 78.5 702 VAL B C 1
ATOM 11799 O O . VAL B 1 702 ? 22.484 0.204 24.719 1 78.5 702 VAL B O 1
ATOM 11802 N N . ILE B 1 703 ? 20.312 0.303 24.109 1 75.44 703 ILE B N 1
ATOM 11803 C CA . ILE B 1 703 ? 20.672 0.257 22.703 1 75.44 703 ILE B CA 1
ATOM 11804 C C . ILE B 1 703 ? 21.531 1.475 22.344 1 75.44 703 ILE B C 1
ATOM 11806 O O . ILE B 1 703 ? 21.266 2.58 22.828 1 75.44 703 ILE B O 1
ATOM 11810 N N . ASP B 1 704 ? 22.625 1.282 21.562 1 68.25 704 ASP B N 1
ATOM 11811 C CA . ASP B 1 704 ? 23.625 2.23 21.078 1 68.25 704 ASP B CA 1
ATOM 11812 C C . ASP B 1 704 ? 24.625 2.576 22.188 1 68.25 704 ASP B C 1
ATOM 11814 O O . ASP B 1 704 ? 25.469 3.457 22 1 68.25 704 ASP B O 1
ATOM 11818 N N . GLN B 1 705 ? 24.594 1.99 23.281 1 76.88 705 GLN B N 1
ATOM 11819 C CA . GLN B 1 705 ? 25.594 2.135 24.344 1 76.88 705 GLN B CA 1
ATOM 11820 C C . GLN B 1 705 ? 26.906 1.456 23.969 1 76.88 705 GLN B C 1
ATOM 11822 O O . GLN B 1 705 ? 26.906 0.374 23.375 1 76.88 705 GLN B O 1
ATOM 11827 N N . ILE B 1 706 ? 27.938 2.295 24.125 1 80.38 706 ILE B N 1
ATOM 11828 C CA . ILE B 1 706 ? 29.234 1.687 23.891 1 80.38 706 ILE B CA 1
ATOM 11829 C C . ILE B 1 706 ? 29.703 0.98 25.156 1 80.38 706 ILE B C 1
ATOM 11831 O O . ILE B 1 706 ? 29.828 1.603 26.219 1 80.38 706 ILE B O 1
ATOM 11835 N N . ILE B 1 707 ? 29.938 -0.295 25.031 1 79.94 707 ILE B N 1
ATOM 11836 C CA . ILE B 1 707 ? 30.422 -1.126 26.125 1 79.94 707 ILE B CA 1
ATOM 11837 C C . ILE B 1 707 ? 31.703 -1.843 25.703 1 79.94 707 ILE B C 1
ATOM 11839 O O . ILE B 1 707 ? 31.953 -2.021 24.516 1 79.94 707 ILE B O 1
ATOM 11843 N N . GLN B 1 708 ? 32.469 -1.964 26.656 1 83.19 708 GLN B N 1
ATOM 11844 C CA . GLN B 1 708 ? 33.688 -2.748 26.391 1 83.19 708 GLN B CA 1
ATOM 11845 C C . GLN B 1 708 ? 33.469 -4.215 26.75 1 83.19 708 GLN B C 1
ATOM 11847 O O . GLN B 1 708 ? 32.906 -4.527 27.812 1 83.19 708 GLN B O 1
ATOM 11852 N N . VAL B 1 709 ? 33.906 -5.039 25.875 1 80.75 709 VAL B N 1
ATOM 11853 C CA . VAL B 1 709 ? 33.719 -6.477 26.047 1 80.75 709 VAL B CA 1
ATOM 11854 C C . VAL B 1 709 ? 35.062 -7.145 26.234 1 80.75 709 VAL B C 1
ATOM 11856 O O . VAL B 1 709 ? 36 -6.887 25.484 1 80.75 709 VAL B O 1
ATOM 11859 N N . THR B 1 710 ? 35.156 -7.879 27.312 1 80.06 710 THR B N 1
ATOM 11860 C CA . THR B 1 710 ? 36.312 -8.75 27.547 1 80.06 710 THR B CA 1
ATOM 11861 C C . THR B 1 710 ? 35.906 -10.219 27.5 1 80.06 710 THR B C 1
ATOM 11863 O O . THR B 1 710 ? 34.906 -10.609 28.125 1 80.06 710 THR B O 1
ATOM 11866 N N . MET B 1 711 ? 36.594 -10.992 26.656 1 73.38 711 MET B N 1
ATOM 11867 C CA . MET B 1 711 ? 36.406 -12.43 26.5 1 73.38 711 MET B CA 1
ATOM 11868 C C . MET B 1 711 ? 37.75 -13.164 26.641 1 73.38 711 MET B C 1
ATOM 11870 O O . MET B 1 711 ? 38.625 -13.023 25.797 1 73.38 711 MET B O 1
ATOM 11874 N N . GLU B 1 712 ? 37.844 -13.984 27.609 1 70.19 712 GLU B N 1
ATOM 11875 C CA . GLU B 1 712 ? 39.094 -14.68 27.844 1 70.19 712 GLU B CA 1
ATOM 11876 C C . GLU B 1 712 ? 39.344 -15.742 26.781 1 70.19 712 GLU B C 1
ATOM 11878 O O . GLU B 1 712 ? 40.469 -15.922 26.312 1 70.19 712 GLU B O 1
ATOM 11883 N N . GLU B 1 713 ? 38.281 -16.281 26.406 1 68.06 713 GLU B N 1
ATOM 11884 C CA . GLU B 1 713 ? 38.438 -17.422 25.516 1 68.06 713 GLU B CA 1
ATOM 11885 C C . GLU B 1 713 ? 38.906 -16.984 24.125 1 68.06 713 GLU B C 1
ATOM 11887 O O . GLU B 1 713 ? 39.562 -17.75 23.422 1 68.06 713 GLU B O 1
ATOM 11892 N N . ARG B 1 714 ? 38.656 -15.828 23.828 1 66.62 714 ARG B N 1
ATOM 11893 C CA . ARG B 1 714 ? 39.062 -15.359 22.516 1 66.62 714 ARG B CA 1
ATOM 11894 C C . ARG B 1 714 ? 40.031 -14.188 22.625 1 66.62 714 ARG B C 1
ATOM 11896 O O . ARG B 1 714 ? 40.188 -13.414 21.672 1 66.62 714 ARG B O 1
ATOM 11903 N N . ASN B 1 715 ? 40.75 -14.047 23.688 1 65 715 ASN B N 1
ATOM 11904 C CA . ASN B 1 715 ? 41.719 -13.016 23.969 1 65 715 ASN B CA 1
ATOM 11905 C C . ASN B 1 715 ? 41.219 -11.633 23.562 1 65 715 ASN B C 1
ATOM 11907 O O . ASN B 1 715 ? 41.969 -10.844 22.984 1 65 715 ASN B O 1
ATOM 11911 N N . ILE B 1 716 ? 40.031 -11.391 23.719 1 73.75 716 ILE B N 1
ATOM 11912 C CA . ILE B 1 716 ? 39.5 -10.055 23.547 1 73.75 716 ILE B CA 1
ATOM 11913 C C . ILE B 1 716 ? 39.438 -9.328 24.891 1 73.75 716 ILE B C 1
ATOM 11915 O O . ILE B 1 716 ? 38.781 -9.797 25.812 1 73.75 716 ILE B O 1
ATOM 11919 N N . GLN B 1 717 ? 40.25 -8.289 24.906 1 74.31 717 GLN B N 1
ATOM 11920 C CA . GLN B 1 717 ? 40.312 -7.488 26.125 1 74.31 717 GLN B CA 1
ATOM 11921 C C . GLN B 1 717 ? 39.781 -6.082 25.875 1 74.31 717 GLN B C 1
ATOM 11923 O O . GLN B 1 717 ? 40.375 -5.305 25.125 1 74.31 717 GLN B O 1
ATOM 11928 N N . LYS B 1 718 ? 38.688 -5.734 26.469 1 77.12 718 LYS B N 1
ATOM 11929 C CA . LYS B 1 718 ? 38.031 -4.426 26.562 1 77.12 718 LYS B CA 1
ATOM 11930 C C . LYS B 1 718 ? 37.812 -3.842 25.172 1 77.12 718 LYS B C 1
ATOM 11932 O O . LYS B 1 718 ? 38.188 -2.703 24.891 1 77.12 718 LYS B O 1
ATOM 11937 N N . ARG B 1 719 ? 37.25 -4.539 24.312 1 79.38 719 ARG B N 1
ATOM 11938 C CA . ARG B 1 719 ? 36.875 -4.074 22.969 1 79.38 719 ARG B CA 1
ATOM 11939 C C . ARG B 1 719 ? 35.562 -3.336 23 1 79.38 719 ARG B C 1
ATOM 11941 O O . ARG B 1 719 ? 34.562 -3.83 23.562 1 79.38 719 ARG B O 1
ATOM 11948 N N . ASN B 1 720 ? 35.719 -2.195 22.422 1 80.56 720 ASN B N 1
ATOM 11949 C CA . ASN B 1 720 ? 34.531 -1.376 22.375 1 80.56 720 ASN B CA 1
ATOM 11950 C C . ASN B 1 720 ? 33.469 -1.993 21.453 1 80.56 720 ASN B C 1
ATOM 11952 O O . ASN B 1 720 ? 33.781 -2.455 20.359 1 80.56 720 ASN B O 1
ATOM 11956 N N . ALA B 1 721 ? 32.344 -2.146 21.984 1 80.25 721 ALA B N 1
ATOM 11957 C CA . ALA B 1 721 ? 31.219 -2.684 21.234 1 80.25 721 ALA B CA 1
ATOM 11958 C C . ALA B 1 721 ? 29.953 -1.844 21.469 1 80.25 721 ALA B C 1
ATOM 11960 O O . ALA B 1 721 ? 29.734 -1.331 22.562 1 80.25 721 ALA B O 1
ATOM 11961 N N . GLN B 1 722 ? 29.312 -1.672 20.484 1 80.88 722 GLN B N 1
ATOM 11962 C CA . GLN B 1 722 ? 28.047 -0.951 20.531 1 80.88 722 GLN B CA 1
ATOM 11963 C C . GLN B 1 722 ? 26.859 -1.916 20.625 1 80.88 722 GLN B C 1
ATOM 11965 O O . GLN B 1 722 ? 26.797 -2.895 19.875 1 80.88 722 GLN B O 1
ATOM 11970 N N . VAL B 1 723 ? 26.047 -1.627 21.562 1 80.75 723 VAL B N 1
ATOM 11971 C CA . VAL B 1 723 ? 24.859 -2.447 21.703 1 80.75 723 VAL B CA 1
ATOM 11972 C C . VAL B 1 723 ? 23.875 -2.15 20.562 1 80.75 723 VAL B C 1
ATOM 11974 O O . VAL B 1 723 ? 23.391 -1.026 20.438 1 80.75 723 VAL B O 1
ATOM 11977 N N . CYS B 1 724 ? 23.656 -3.133 19.781 1 76.06 724 CYS B N 1
ATOM 11978 C CA . CYS B 1 724 ? 22.859 -2.953 18.578 1 76.06 724 CYS B CA 1
ATOM 11979 C C . CYS B 1 724 ? 21.391 -3.33 18.812 1 76.06 724 CYS B C 1
ATOM 11981 O O . CYS B 1 724 ? 20.484 -2.707 18.266 1 76.06 724 CYS B O 1
ATOM 11983 N N . TRP B 1 725 ? 21.188 -4.367 19.609 1 74.94 725 TRP B N 1
ATOM 11984 C CA . TRP B 1 725 ? 19.828 -4.777 19.969 1 74.94 725 TRP B CA 1
ATOM 11985 C C . TRP B 1 725 ? 19.812 -5.465 21.328 1 74.94 725 TRP B C 1
ATOM 11987 O O . TRP B 1 725 ? 20.859 -5.945 21.797 1 74.94 725 TRP B O 1
ATOM 11997 N N . ILE B 1 726 ? 18.656 -5.359 22 1 76.5 726 ILE B N 1
ATOM 11998 C CA . ILE B 1 726 ? 18.438 -5.996 23.297 1 76.5 726 ILE B CA 1
ATOM 11999 C C . ILE B 1 726 ? 17.156 -6.824 23.25 1 76.5 726 ILE B C 1
ATOM 12001 O O . ILE B 1 726 ? 16.141 -6.379 22.688 1 76.5 726 ILE B O 1
ATOM 12005 N N . GLN B 1 727 ? 17.172 -8.047 23.609 1 74.38 727 GLN B N 1
ATOM 12006 C CA . GLN B 1 727 ? 16.031 -8.938 23.719 1 74.38 727 GLN B CA 1
ATOM 12007 C C . GLN B 1 727 ? 15.93 -9.516 25.125 1 74.38 727 GLN B C 1
ATOM 12009 O O . GLN B 1 727 ? 16.891 -10.102 25.641 1 74.38 727 GLN B O 1
ATOM 12014 N N . LYS B 1 728 ? 14.875 -9.32 25.812 1 71.88 728 LYS B N 1
ATOM 12015 C CA . LYS B 1 728 ? 14.672 -9.891 27.141 1 71.88 728 LYS B CA 1
ATOM 12016 C C . LYS B 1 728 ? 13.906 -11.211 27.047 1 71.88 728 LYS B C 1
ATOM 12018 O O . LYS B 1 728 ? 12.828 -11.273 26.469 1 71.88 728 LYS B O 1
ATOM 12023 N N . LYS B 1 729 ? 14.438 -12.266 27.5 1 68.62 729 LYS B N 1
ATOM 12024 C CA . LYS B 1 729 ? 13.82 -13.578 27.656 1 68.62 729 LYS B CA 1
ATOM 12025 C C . LYS B 1 729 ? 13.812 -14.016 29.125 1 68.62 729 LYS B C 1
ATOM 12027 O O . LYS B 1 729 ? 14.812 -14.508 29.641 1 68.62 729 LYS B O 1
ATOM 12032 N N . GLY B 1 730 ? 12.852 -13.859 29.922 1 71.12 730 GLY B N 1
ATOM 12033 C CA . GLY B 1 730 ? 12.812 -14.125 31.359 1 71.12 730 GLY B CA 1
ATOM 12034 C C . GLY B 1 730 ? 13.633 -13.141 32.156 1 71.12 730 GLY B C 1
ATOM 12035 O O . GLY B 1 730 ? 13.422 -11.93 32.062 1 71.12 730 GLY B O 1
ATOM 12036 N N . ARG B 1 731 ? 14.539 -13.664 33.094 1 72.69 731 ARG B N 1
ATOM 12037 C CA . ARG B 1 731 ? 15.422 -12.844 33.906 1 72.69 731 ARG B CA 1
ATOM 12038 C C . ARG B 1 731 ? 16.734 -12.539 33.188 1 72.69 731 ARG B C 1
ATOM 12040 O O . ARG B 1 731 ? 17.547 -11.758 33.656 1 72.69 731 ARG B O 1
ATOM 12047 N N . LYS B 1 732 ? 16.766 -13.086 31.969 1 76.12 732 LYS B N 1
ATOM 12048 C CA . LYS B 1 732 ? 18.016 -12.898 31.234 1 76.12 732 LYS B CA 1
ATOM 12049 C C . LYS B 1 732 ? 17.828 -11.938 30.062 1 76.12 732 LYS B C 1
ATOM 12051 O O . LYS B 1 732 ? 16.781 -11.922 29.438 1 76.12 732 LYS B O 1
ATOM 12056 N N . ILE B 1 733 ? 18.75 -11.094 29.875 1 81.31 733 ILE B N 1
ATOM 12057 C CA . ILE B 1 733 ? 18.797 -10.109 28.797 1 81.31 733 ILE B CA 1
ATOM 12058 C C . ILE B 1 733 ? 19.844 -10.539 27.766 1 81.31 733 ILE B C 1
ATOM 12060 O O . ILE B 1 733 ? 20.984 -10.82 28.109 1 81.31 733 ILE B O 1
ATOM 12064 N N . TYR B 1 734 ? 19.312 -10.68 26.594 1 80.94 734 TYR B N 1
ATOM 12065 C CA . TYR B 1 734 ? 20.219 -10.922 25.469 1 80.94 734 TYR B CA 1
ATOM 12066 C C . TYR B 1 734 ? 20.453 -9.641 24.672 1 80.94 734 TYR B C 1
ATOM 12068 O O . TYR B 1 734 ? 19.516 -8.883 24.422 1 80.94 734 TYR B O 1
ATOM 12076 N N . ALA B 1 735 ? 21.703 -9.406 24.422 1 81.38 735 ALA B N 1
ATOM 12077 C CA . ALA B 1 735 ? 22.062 -8.211 23.656 1 81.38 735 ALA B CA 1
ATOM 12078 C C . ALA B 1 735 ? 23.047 -8.547 22.531 1 81.38 735 ALA B C 1
ATOM 12080 O O . ALA B 1 735 ? 23.953 -9.352 22.719 1 81.38 735 ALA B O 1
ATOM 12081 N N . GLY B 1 736 ? 22.766 -8.094 21.422 1 77.75 736 GLY B N 1
ATOM 12082 C CA . GLY B 1 736 ? 23.719 -8.148 20.328 1 77.75 736 GLY B CA 1
ATOM 12083 C C . GLY B 1 736 ? 24.609 -6.926 20.25 1 77.75 736 GLY B C 1
ATOM 12084 O O . GLY B 1 736 ? 24.125 -5.797 20.203 1 77.75 736 GLY B O 1
ATOM 12085 N N . LEU B 1 737 ? 25.922 -7.199 20.297 1 78.62 737 LEU B N 1
ATOM 12086 C CA . LEU B 1 737 ? 26.938 -6.152 20.297 1 78.62 737 LEU B CA 1
ATOM 12087 C C . LEU B 1 737 ? 27.672 -6.125 18.953 1 78.62 737 LEU B C 1
ATOM 12089 O O . LEU B 1 737 ? 27.938 -7.172 18.359 1 78.62 737 LEU B O 1
ATOM 12093 N N . LYS B 1 738 ? 27.859 -5.039 18.469 1 76.25 738 LYS B N 1
ATOM 12094 C CA . LYS B 1 738 ? 28.734 -4.801 17.328 1 76.25 738 LYS B CA 1
ATOM 12095 C C . LYS B 1 738 ? 30.047 -4.148 17.781 1 76.25 738 LYS B C 1
ATOM 12097 O O . LYS B 1 738 ? 30.031 -3.127 18.469 1 76.25 738 LYS B O 1
ATOM 12102 N N . PHE B 1 739 ? 31.172 -4.793 17.391 1 73.75 739 PHE B N 1
ATOM 12103 C CA . PHE B 1 739 ? 32.469 -4.234 17.75 1 73.75 739 PHE B CA 1
ATOM 12104 C C . PHE B 1 739 ? 32.75 -2.951 16.969 1 73.75 739 PHE B C 1
ATOM 12106 O O . PHE B 1 739 ? 32.5 -2.881 15.766 1 73.75 739 PHE B O 1
ATOM 12113 N N . THR B 1 740 ? 33 -1.985 17.688 1 70.75 740 THR B N 1
ATOM 12114 C CA . THR B 1 740 ? 33.375 -0.704 17.094 1 70.75 740 THR B CA 1
ATOM 12115 C C . THR B 1 740 ? 34.906 -0.535 17.078 1 70.75 740 THR B C 1
ATOM 12117 O O . THR B 1 740 ? 35.594 -1.129 17.891 1 70.75 740 THR B O 1
ATOM 12120 N N . ALA B 1 741 ? 35.562 0.225 16 1 57.38 741 ALA B N 1
ATOM 12121 C CA . ALA B 1 741 ? 37.031 0.442 15.914 1 57.38 741 ALA B CA 1
ATOM 12122 C C . ALA B 1 741 ? 37.531 1.224 17.125 1 57.38 741 ALA B C 1
ATOM 12124 O O . ALA B 1 741 ? 36.812 2.043 17.688 1 57.38 741 ALA B O 1
#

Organism: Bacillus thuringiensis (NCBI:txid1428)

InterPro domains:
  IPR001173 Glycosyltransferase 2-like [PF00535] (107-276)
  IPR003919 Cellulose synthase, subunit A [PR01439] (30-50)
  IPR003919 Cellulose synthase, subunit A [PR01439] (112-131)
  IPR003919 Cellulose synthase, subunit A [PR01439] (193-217)
  IPR003919 Cellulose synthase, subunit A [PR01439] (353-379)
  IPR003919 Cellulose synthase, subunit A [PR01439] (462-486)
  IPR003919 Cellulose synthase, subunit A [PR01439] (498-519)
  IPR005150 Cellulose synthase [PF03552] (277-393)
  IPR009875 PilZ domain [PF07238] (527-622)
  IPR009875 PilZ domain [PF07238] (660-740)
  IPR029044 Nucleotide-diphospho-sugar transferases [G3DSA:3.90.550.10] (94-313)
  IPR029044 Nucleotide-diphospho-sugar transferases [SSF53448] (95-386)
  IPR050321 Glycosyltransferase 2/OpgH subfamily [PTHR43867] (32-588)

Sequence (1482 aa):
MSLSIYEGLGIIFFVIIMTYALAHKYLWSKKLLIILFLICNAIYLIWRTFYSLPTINLISIIAGIILLITEWAGYLQSIVFSIVSWKPYKRKEVPLSTFEKLPTVDIFIATYNEPIDLLKRTIAGCTLITYPKELLNIYICDDGRRESVKQLAAEFSVHHITRTENKHAKAGNLNHAMLHSKGDIIVTMDADMIPRANFLERTIGYFSKNNIVFVQAPQVFYNADPFQYNLFFEDNIANEQDFFMRQLEEGKDRFNATMYVGSNALFRRTALEEIGGFATGVITEDMATGMLLQANKWETIFVNETLAVGLSPETFSDLLKQRDRWCRGNIQVVKKWNPFTIKGLSFMQRLLYADGIHYWFFGVYKMIFLLAPLLFLIFDIYSLEINFMHLFMFWAPAFLTSQLIFKAVSNKKRTTTWSHVYEVAMAPYMGFAILSETFLRKKFQFHVTRKGVQNNTRHFLWIASVPHLVLLILTIIALIRATLMLLYPEQYHIERESLYINIFWVLYNGIAIVTSLFVAFERPRFRNSERFVVNLPGTLYAEDMIISCHVLDISETGARFELDPSIPFETLSSLSSYTLSFGEVEKIHSTKKWIRRQENSVQVGVSFDDVSHEQYCKLILHLFSKPVNDRVEKVYDKAFLTLAIASFIKNTKKAPRQFRRQHIREQLMSSGTLHMNGMPIEATIVDYSTGGCQVQTNIPLVIDQIIQVTMEERNIQKRNAQVCWIQKKGRKIYAGLKFTAMSLSIYEGLGIIFFVIIMTYALAHKYLWSKKLLIILFLICNAIYLIWRTFYSLPTINLISIIAGIILLITEWAGYLQSIVFSIVSWKPYKRKEVPLSTFEKLPTVDIFIATYNEPIDLLKRTIAGCTLITYPKELLNIYICDDGRRESVKQLAAEFSVHHITRTENKHAKAGNLNHAMLHSKGDIIVTMDADMIPRANFLERTIGYFSKNNIVFVQAPQVFYNADPFQYNLFFEDNIANEQDFFMRQLEEGKDRFNATMYVGSNALFRRTALEEIGGFATGVITEDMATGMLLQANKWETIFVNETLAVGLSPETFSDLLKQRDRWCRGNIQVVKKWNPFTIKGLSFMQRLLYADGIHYWFFGVYKMIFLLAPLLFLIFDIYSLEINFMHLFMFWAPAFLTSQLIFKAVSNKKRTTTWSHVYEVAMAPYMGFAILSETFLRKKFQFHVTRKGVQNNTRHFLWIASVPHLVLLILTIIALIRATLMLLYPEQYHIERESLYINIFWVLYNGIAIVTSLFVAFERPRFRNSERFVVNLPGTLYAEDMIISCHVLDISETGARFELDPSIPFETLSSLSSYTLSFGEVEKIHSTKKWIRRQENSVQVGVSFDDVSHEQYCKLILHLFSKPVNDRVEKVYDKAFLTLAIASFIKNTKKAPRQFRRQHIREQLMSSGTLHMNGMPIEATIVDYSTGGCQVQTNIPLVIDQIIQVTMEERNIQKRNAQVCWIQKKGRKIYAGLKFTA

Secondary structure (DSSP, 8-state):
-HHHHHHHHHHHHHHHHHHHHHHTT-HHHHHHHHHHHHHHHHHHHHHHHHH----S-HHHHHHHHHHHHHHHHHHHHHHHHHHHTSS---PPP--GGG-SSPPPEEEEEEESS--HHHHHHHHHHHHT-SS-GGGEEEEEEETT--HHHHHHHHHHT-EEEE-S--TTHHHHHHHHHHHT---SEEEEEETTEEE-TTTTTTTGGGGGSTTEEEEEPPPEESSPPHHHHHTT-TTTS--TTHIIIIIIHHHHHTTT-PPP-SSSEEEEHHHHHHTTSS--SSS-HHHHHHHHHHHTT-EEEE--S--EEEPPPSSHHHHHHHHHHHHHHHHHHHHHS-TTTSTT--HHHHHHHHHHHHHTTHHHHHHHHHHHHHHHHHH---S--S-HHHHHHHHHHHHHHHHHHHHHHTTTS--HHHHHHHHHHHHHHHHHHHHHHHH--S------S-TT---SS-EE-HHHHHHHHHHHHHHHHHHHHHHHHHH-HHHHT--THHHHHHHHHHHHHHHHHHHHHHHTEE-----SS--EEEEEEEEEEETTEEEEEEEEEE-SSEEEEEE-TTS-HHHHHH-SEEEEEETTEEEEEEEEEEEEE-SS-EEEEEEE-S--HHHHHHHHIIIIISTT-GGGS----S--HHHHHHHHHHH--SS-TTGGGGS--B---EEEEEEETTEEEEEEEEEEETTEEEEEESS---TT-EEEEEETTTTEEEEEEEEEEEEEETTEEEEEEEE--/-HHHHHHHHHHHHHHHHHHHHHHTT-HHHHHHHHHHHHHHHHHHHHHHHHH----S-HHHHHHHHHHHHHHHHHHHHHHHHHHHTSS---PPP--GGG-SSPPPEEEEEEESS--HHHHHHHHHHHHT-SS-GGGEEEEEEETT--HHHHHHHHHHT-EEE--S--TTHHHHHHHHHHHT---SEEEEEETTEEE-TTTTTTTGGGGGSTTEEEEEPPPEESSPPHHHHHTT-TTTS--TTHIIIIIIHHHHHTTT-PPP-SSSEEEEHHHHHHTTSS--SSS-HHHHHHHHHHHTT-EEEE--S--EEEPPPSSHHHHHHHHHHHHHHHHHHHHHS-TTTSTT--HHHHHHHHHHHHHTTHHHHHHHHHHHHHHHHHH---S--S-HHHHHHHHHHHHHHHHHHHHHHSTTS--HHHHHHHHHHHHHHHHHHHHHHHH--S------S-TT---SS-EE-HHHHHHHHHHHHHHHHHHHHHHHHHH-HHHHT--THHHHHHHHHHHHHHHHHHHHHHHTEE-----SS--EEEEEEEEEEETTEEEEEEEEEE-SSEEEEEE-TTS-HHHHHH-SEEEEEETTEEEEEEEEEEEEE-SS-EEEEEEE-S--HHHHHHHHIIIIISTT-GGGS----S--HHHHHHHHHHH--SS-TTGGGGS--EEEEEEEEEEETTEEEEEEEEEEETTEEEEEESS---TT-EEEEEETTTTEEEEEEEEEEEEEETTEEEEEEEE--

Radius of gyration: 39.25 Å; Cα contacts (8 Å, |Δi|>4): 2649; chains: 2; bounding box: 96×107×86 Å

pLDDT: mean 88.06, std 12.23, range [34.0, 98.69]

Nearest PDB structures (foldseek):
  9fnn-assembly1_A  TM=8.953E-01  e=5.353E-47  Escherichia coli
  4p02-assembly1_A  TM=8.823E-01  e=6.662E-46  Cereibacter sphaeroides 2.4.1
  9fmz-assembly1_A  TM=9.069E-01  e=8.438E-43  Escherichia coli
  9fmv-assembly1_A  TM=8.351E-01  e=5.910E-41  Escherichia coli
  9fp0-assembly1_A  TM=8.209E-01  e=4.200E-40  Escherichia coli

Foldseek 3Di:
DVVVLVVVLVVLVVLLVVLLVCLLPDLVSLLVLLVLLLVLLVLLLVCLVPPWQDDPDDLLNVLLVVLSVLSVLVSLLSVLVCQLLSDAFDDDFFFPVLDPDAFAEEEEEEDEDDDPVQLLLQLLLQLLAPDPPVRYAYEYQYANPDPSVVVSCVQSVHHYDYDDDCALPRQVSVLVVLVVDDTQKYFYAYSFKRFFRCLCRRFRRVVSDVLEFKEAEFEFADDAALLCPLLVNLFFAAHPCCLCRQRNQRSCLVVQQRFFQRHSMMGGSVLCVVLPHQAGDFLRSRRLSSLSSVLQVGGYYYHHDCGMYGHDDQAPLRVLQVLLRVLLRLVVSCVVPNLVPRHRHDPSNSSVSVSVNSVLQLLVSLVSLLCQLLCCLPVVNHSTDDFLVVSCSSVVSNVVSVQSSCVSRSVQNDGPLVVSLVCLLNNPSSNVSNCCSVPNVDDDRPPQDDPDCLDLWKDARCSSLVVLVVSLVSLVSSVVSLVVCCVCVVVVVDDNSVCVVSPVSSVSNNLSSVSSRSSRTRHRDPDPWDKAFDWWWKWKADPPDIFTWTWGIDTLWWTKIKGFPPDDQVSVQPDQWIFMGTDPQGGFIWGWQAWDDDPGIIMTITTTDPQDPVNSSVRSNVPIRDPRHPSRDHGRDPVDSVVSNVSSVVPVDGRPPVVVPPFHKAQPQAWKWKADPNDTFIWGFRIDGPFWTKIKGLDDDDAQDWIFIGDPVVRGDGFTWGFHDWDDDDSIIITITTGDD/DVVVLVVVLVVLVVLLVVLLVCLLPDLVSLLVLLVLLLVLLVLLLVCLVPPWQDDPDDLLNVLLVVLSVLSVLVSLLSVLVCQLLSDFFDDDFFFQVLDPDAFAEEEEEEDEDDDPVQLLLQLLLQLLAPDPPVRYAYEYQYANPDPSVVVSCVQSVHHYDYDDDCALPRQVSVLVVLVVDDTQKYFYAYSFKRFFRCLCRRFRRVVSDVLEFKEAEFEFADDAALLCPLLVNLFFAAHPCCLCRQRNQRSCLVVQQRFFQRHSMMGGSVLCVVLPHQAGDFLRSRRLSSLSSVLQVGGYYYHNDCGMYGHDDQAPLSVLQVLLRVLLRLVVSCVVPNLVPRHRHDPSNSSSSVSVNSVLQLLVSLVSLLCQLLCCLPVVNHSTDDFLVVSCSSVVSNVVSVQSSCVSRSVQNDGPLVVSLVCLLNNPSSNVSNCCSVPNVDDDRPPQDDPDCLDLWWDARCSSLVVLVVSLVSLVSSVVSLVVCCVCVVVVVDDNSVCVVSPVSSVSNNLSSVSSRSSRTRHRDPDPWDKAFDWWKKWKADPPDIFTWTWGIDTLWWTKIKGFPPDDPVSVQPDQWIFMGTDPQGGFIWGWPAWDDDPGIIMTITTTDPQDPVNSSVRSNVPIRDPRHPVSDHGRDPVDSVVSNVSSVVPVDGRPPVVVPPFHKAQPQAWKWKADPNDTFIWGFRIDGPFWTKIKGLDDDDAQDWIFIGDPVVRGDGFTWGFHDWDDDPSIIITITTGDD